Protein AF-A0AAD6IXG1-F1 (afdb_monomer)

Secondary structure (DSSP, 8-state):
-PPPS--GGG---------SS--GGG----SPPEEEE-TTTHHHHT-SS---HHHHHHHHHHHHHTT-SEEEEE-TTT-HHHHHHHHHHHHSTTSS-TTPEEEEEEES-HHHHHHHHHHHTT-SEEEEEEEEE-SHHHHHHTSTT--HHHHHHHHHHHHHHHHHHTTT---HHHHTSEEEEEEEEETGGGS-HHHHHHHHHHHHHHH---SSSPEEEE---SS--S-HHHHHHHHHHHHHHSTTGGGEEEETTTEEEEBGGG-SSTT---BHHHHHHHHHHTT---SS--TTHHHHHHHHHHHH-PPPPTT-TTTSTTTTEE-SHHHHHHHHHHHHHHHH-TT--S---TT-SS-GGGGT---EE-----TTSTTTHHHHHHHHHH--PPPHHHHHHHHHHHHHHHHHHTSPPPHHHHHHHHHHHTTTT--SHHHHHHHHHHHHHHHHHHHHH---HHHHHHHHH-TTTHHHHHHHHHHHHHHHHHHHHHHHHHHHHHHHHHH-GGGGGPPP-S-GGGSS-HHHHHHHHHHHHHHHHHHTS-GGG-HHHHHHHHHHHHHHHHHHHHHHHHHHSS-GGGTSPPS--HHHHHHHHHHHHHHHHHHHHHHHHHTHHHHTTSS-GGGGGGHHHHHHHHHHHHHHHHHHHHHHHHHHHSS---SHHHHHHTS-SSHHHHHHHHHHHHHHHHHHHHHIIIIIIIHHHHHHHHH-TTT--HHHHHHHHHHIIIIIT-THHHHTSHHHHHHHHHHTHHHHHHHHHHHHIIIIIISTT--BTGGGG-TTSGGGTBTTB-HHHHHHHHHHHGGGHHHHHHHH-TTSS-GGGHHHHTTHHHHHHHHHHHHHHHHHHHS--TTT--SS-B-HHHHHHHHHHHTT-S---------------------------------S--TTS--S--------HHHHHHHHHHT--HHHHHHHHHHHHHTT------------------------------------------

Mean predicted aligned error: 20.12 Å

Radius of gyration: 45.48 Å; Cα contacts (8 Å, |Δi|>4): 1407; chains: 1; bounding box: 125×89×118 Å

Sequence (994 aa):
MPMLKDPSRKYKSFKPIPLRDREWPDKTITKVPRWLATDLRDGNQSLPSPLDGEQKLRYFQLLVELGYKEIEVSFPSASQIDYDFTRHLIETPGLVPEDVWLQVISPCREDFIKRTAQSVYGAKKAIFHLYLATSECFRRVVFSNMTEDETLELAVKSTKLARSLTKDSQDPNVRATQWQYEFTTETFSDTSLDYIIRLCNAVKDAWEPTAENPIIFNLPATVELSTPNIYADQIEYFCRNISERELAQMAGADRIEGCLFGNGERTGNVDLVTLALNLYTQGISPGLDFSNMSKVISTVEELTKISVHARAPYAGQFAFCAFSGSHQDAIKKGFQSREKHPENERWVMPYLPLDPQDVGRTYEAVIRVNSQSGKGGAAWVVLQRMQLDLPRGLQVAFSKVVQKYSESANRELQPTEIVKLFEDTYFLRSTNVFRLLFISVPMTLHGYIGAKLHIPFPVLARSSFGFYFSYFAVVSRVVLACFWFGIQTTTGGNCVREMIKAIWPSFASFPNHLPEDAGTTSQGLLCYFLYWLIQFPFVLVHPTKVKTLFILKSILTPICGISLMAWAFHKTGGGPIFSDAATLRGSAAAWQWLGGLNSVLGQWSTLAVNISDFTRYARSPREQYVQPFIIPIAFTFISFMGISVTSASKIIYGKYYWDPLELISLWGNSSGERAARFFCAFAFTLATLGTNIAANSISAGNDFNALLPRYLNIRRGSILCAFIGGWVLVPWHILASAPRFLSFAGGYTVFLAPIAGVMTADYFLVKKGKVSVPAMYRPRGIYRYRAGINWRSLAAMLVGCIPCFPGFLHNINPAIGSSATMYMFSISWIYGYFVTAGVYWLIATLAPDAASTLAAAELGDLITQTQDQESISIEGDGVGSDGSEAGKEKSVLTGAAVVTNAKGPEMEASTERRALRPSPVSFDVTAVIACTAAIARPTTTATMIAGACAHGGRTTLHQRHERNRAPAVPPPLQAAEDEREEEDESDQSAERDE

pLDDT: mean 77.92, std 21.86, range [21.84, 98.69]

Solvent-accessible surface area (backbone atoms only — not comparable to full-atom values): 54786 Å² total; per-residue (Å²): 133,84,82,66,96,68,62,65,85,80,61,77,84,71,82,79,75,92,72,84,80,71,58,71,89,81,54,78,88,86,70,70,57,48,55,33,40,29,41,56,31,52,27,27,68,50,34,99,61,61,68,52,67,68,52,44,50,54,50,52,52,49,43,51,69,30,47,53,41,28,36,29,60,21,42,34,53,82,33,67,69,30,23,52,44,45,38,50,51,54,73,40,87,84,70,59,59,95,77,41,31,45,27,40,43,28,56,71,42,76,71,34,41,54,44,33,45,64,38,53,59,57,28,66,33,35,31,49,31,38,37,47,73,62,14,66,65,44,25,50,72,72,51,81,53,50,52,74,64,60,50,36,52,44,46,28,54,39,34,40,50,52,38,53,65,32,84,69,29,86,50,68,52,40,60,63,28,46,74,45,44,32,44,32,39,32,37,38,67,69,33,61,63,73,56,51,42,54,39,52,48,49,36,45,72,41,58,64,54,39,75,92,54,35,34,34,43,34,64,40,60,75,55,83,76,67,60,69,71,53,53,49,51,52,52,51,54,46,68,73,64,44,77,68,55,71,33,44,42,35,41,82,73,53,24,39,71,22,9,72,84,18,39,26,59,98,85,30,37,56,32,47,54,48,55,36,50,54,34,42,65,72,75,38,74,54,76,56,64,51,53,50,39,60,60,52,50,54,51,49,28,67,62,54,70,50,77,79,49,52,74,37,70,90,71,13,80,49,53,49,47,37,61,48,71,68,55,44,52,44,34,52,52,27,54,59,45,44,75,74,38,74,85,58,83,68,92,70,47,57,98,46,86,62,66,44,60,69,32,51,46,67,77,40,81,48,78,65,51,50,100,78,42,71,61,52,24,63,38,46,47,35,27,75,76,58,47,40,84,58,60,72,69,53,22,55,54,49,36,55,52,55,48,55,50,27,63,76,66,74,45,78,62,52,70,68,53,52,46,48,50,50,30,63,76,69,46,68,79,56,60,60,47,60,67,34,44,79,47,24,46,52,27,28,54,38,22,26,49,7,24,69,67,57,40,38,42,65,47,56,39,14,65,44,26,5,49,57,48,21,50,56,64,33,51,61,45,33,57,52,20,18,49,53,30,10,42,36,42,46,54,22,4,52,19,44,41,45,31,47,33,36,77,39,61,72,58,71,74,51,75,68,84,53,58,89,84,67,47,53,45,42,57,51,52,50,21,26,52,54,35,49,62,67,46,52,67,60,52,66,52,59,81,88,73,48,56,64,59,35,53,54,34,50,53,46,39,57,50,46,49,51,50,50,28,51,51,28,34,74,76,54,82,44,42,55,74,85,71,61,74,78,81,58,59,37,69,62,33,54,51,49,52,34,33,48,49,28,39,56,47,19,73,45,39,63,47,32,55,44,37,10,64,57,26,32,63,41,80,46,40,71,55,31,72,50,40,55,58,48,46,21,53,54,52,42,52,50,38,49,39,32,43,48,33,24,23,15,27,34,73,78,66,75,43,74,45,43,46,70,69,63,49,51,66,72,52,59,87,49,74,67,42,20,50,51,32,25,54,47,21,48,33,46,31,45,36,32,50,48,25,34,43,54,73,12,28,51,47,21,2,50,30,39,20,67,75,38,61,93,78,21,49,46,57,55,15,17,52,51,29,54,47,44,9,59,53,73,61,53,35,46,63,41,66,69,37,69,66,57,40,46,42,57,37,32,50,53,15,36,56,43,19,16,54,44,13,34,50,50,23,37,42,59,69,67,41,61,67,22,48,53,52,65,39,48,74,38,79,85,32,50,36,15,63,64,95,19,32,26,63,50,41,51,55,15,42,50,67,21,28,56,72,24,45,54,11,44,46,23,59,75,40,70,91,37,69,56,80,76,35,36,60,45,36,20,35,17,40,64,49,3,21,53,51,7,18,51,46,24,40,49,45,44,67,77,60,60,58,76,71,62,55,54,98,58,55,42,56,71,72,58,55,67,64,48,57,74,55,69,73,76,75,88,84,86,89,83,89,88,85,90,86,86,85,90,86,85,85,86,86,84,85,90,89,88,89,80,89,90,86,87,82,82,89,87,81,98,84,70,94,84,80,82,81,88,69,81,75,94,82,78,48,48,61,72,45,55,51,31,51,59,60,29,57,54,52,77,63,53,26,27,48,59,28,44,54,61,54,59,68,75,70,83,81,91,77,82,91,75,85,88,80,91,86,84,89,88,84,89,89,86,92,80,89,79,90,86,88,88,79,90,89,86,83,88,86,85,90,80,90,80,92,134

InterPro domains:
  IPR000891 Pyruvate carboxyltransferase [PF00682] (34-300)
  IPR001248 Purine-cytosine permease [PF02133] (437-830)
  IPR002034 Alpha-isopropylmalate/homocitrate synthase, conserved site [PS00815] (40-56)
  IPR013785 Aldolase-type TIM barrel [G3DSA:3.20.20.70] (11-366)
  IPR054692 2-isopropylmalate synthase-like, post-catalytic domain [PF22615] (319-382)

Foldseek 3Di:
DDDDPDPCVVDDDDDFDPCVPDDVVVDDDDAFFQEEEACQEFLQVAFPDGFALVLLLLVVVVCVQQQHQEYANAQVLVDVRRLVSLQCCQVPPPSDDLRHEYEYEDELDLSSLVRRLVSNQQPQHYEYEYEDAAAPCCCVPVVVNDDLVNSLVSLLVSLLSNLCSACVDPPPSRVNHDYAYEYEHHCLVRHDLVSVLVSVLSSCVSNVADLVRAHEYERDCNDVNDDVVSVSVSVSVSCVRRPPSSSYDYDVPNYDYFHDLQRGHPRGGDHPVVVQVVCVLVVHHNSTQLLALVVVQVSCCVSRVDHRDLCRDLNHVCNQEDADPVLVVQQVVQVVVCVVCVVPPDRDGRPHSDANNSRPGHHHYDYFDDLPSPLPRLQVLCCVVAVENDDSVVSNVLRVQLNVVCVVVVHGDDSVRSNVSVCVVVVVPPDVLVLQLLQLVLLLLLLLVLLVQLDFLLLLLCLQWFFVSSLVVLVLLLVVLLQLLQQLLLLLLLLQLLLVCLVPVVLVPPDFPDDPVLLDGPSSVVSSVVLLVVLLVLLLDDPLPCLVLLVVLLPLLVVLLVVLLVVLCVLAVWFCLVVPDFPDGYPRVVLLVLLLSLLLSLLCLLSSSGSSLPSSQAPHSVLSVCRSVLRSVVLVVSQVSLQRSQRSCCVVPVHRDLQVSVVLSPFDNDNVSSVSSNSSSVSSSSLSSLLSSPRRLQSQLSSVCSVCVVPGHSSNSSVVSSPCSNPVVSNSVCVSDLLSVSLVSLLSLLQSLLSSLSSSLSCCPQQNNAAESVQSVPSPALSNPPNRGPVLSVVLSCQLRVLLVQLSVCSNPVVGHDPVSVSCSSNSNVSSNNSSNVSSNVCCVVPPRPSSHDPHHHRPVVVVVVVVVVVPPDDDDDDDDDDDDDDDDDDDDDDDDDDDDDDDDDDDDDDPPPPPDDDCSHDDSVNVSSSSSSNPRSCSSSSSSVSSSVSVDDDDPDDDDDDDDDDDDDDDDDDDDDDDDDDDDDDDDDDDDD

Structure (mmCIF, N/CA/C/O backbone):
data_AF-A0AAD6IXG1-F1
#
_entry.id   AF-A0AAD6IXG1-F1
#
loop_
_atom_site.group_PDB
_atom_site.id
_atom_site.type_symbol
_atom_site.label_atom_id
_atom_site.label_alt_id
_atom_site.label_comp_id
_atom_site.label_asym_id
_atom_site.label_entity_id
_atom_site.label_seq_id
_atom_site.pdbx_PDB_ins_code
_atom_site.Cartn_x
_atom_site.Cartn_y
_atom_site.Cartn_z
_atom_site.occupancy
_atom_site.B_iso_or_equiv
_atom_site.auth_seq_id
_atom_site.auth_comp_id
_atom_site.auth_asym_id
_atom_site.auth_atom_id
_atom_site.pdbx_PDB_model_num
ATOM 1 N N . MET A 1 1 ? 10.647 -21.523 43.158 1.00 53.97 1 MET A N 1
ATOM 2 C CA . MET A 1 1 ? 10.150 -22.875 43.514 1.00 53.97 1 MET A CA 1
ATOM 3 C C . MET A 1 1 ? 10.408 -23.810 42.338 1.00 53.97 1 MET A C 1
ATOM 5 O O . MET A 1 1 ? 10.352 -23.314 41.217 1.00 53.97 1 MET A O 1
ATOM 9 N N . PRO A 1 2 ? 10.685 -25.110 42.542 1.00 68.00 2 PRO A N 1
ATOM 10 C CA . PRO A 1 2 ? 10.675 -26.078 41.444 1.00 68.00 2 PRO A CA 1
ATOM 11 C C . PRO A 1 2 ? 9.256 -26.214 40.866 1.00 68.00 2 PRO A C 1
ATOM 13 O O . PRO A 1 2 ? 8.277 -26.127 41.610 1.00 68.00 2 PRO A O 1
ATOM 16 N N . MET A 1 3 ? 9.131 -26.438 39.554 1.00 72.62 3 MET A N 1
ATOM 17 C CA . MET A 1 3 ? 7.840 -26.810 38.964 1.00 72.62 3 MET A CA 1
ATOM 18 C C . MET A 1 3 ? 7.426 -28.209 39.432 1.00 72.62 3 MET A C 1
ATOM 20 O O . MET A 1 3 ? 8.256 -29.114 39.530 1.00 72.62 3 MET A O 1
ATOM 24 N N . LEU A 1 4 ? 6.129 -28.400 39.689 1.00 83.56 4 LEU A N 1
ATOM 25 C CA . LEU A 1 4 ? 5.578 -29.734 39.912 1.00 83.56 4 LEU A CA 1
ATOM 26 C C . LEU A 1 4 ? 5.624 -30.522 38.599 1.00 83.56 4 LEU A C 1
ATOM 28 O O . LEU A 1 4 ? 5.134 -30.043 37.580 1.00 83.56 4 LEU A O 1
ATOM 32 N N . LYS A 1 5 ? 6.146 -31.754 38.645 1.00 85.75 5 LYS A N 1
ATOM 33 C CA . LYS A 1 5 ? 6.113 -32.696 37.510 1.00 85.75 5 LYS A CA 1
ATOM 34 C C . LYS A 1 5 ? 4.679 -33.066 37.097 1.00 85.75 5 LYS A C 1
ATOM 36 O O . LYS A 1 5 ? 4.439 -33.422 35.951 1.00 85.75 5 LYS A O 1
ATOM 41 N N . ASP A 1 6 ? 3.750 -32.970 38.043 1.00 89.94 6 ASP A N 1
ATOM 42 C CA . ASP A 1 6 ? 2.313 -33.143 37.866 1.00 89.94 6 ASP A CA 1
ATOM 43 C C . ASP A 1 6 ? 1.596 -31.991 38.600 1.00 89.94 6 ASP A C 1
ATOM 45 O O . ASP A 1 6 ? 1.434 -32.048 39.824 1.00 89.94 6 ASP A O 1
ATOM 49 N N . PRO A 1 7 ? 1.223 -30.906 37.896 1.00 88.12 7 PRO A N 1
ATOM 50 C CA . PRO A 1 7 ? 0.488 -29.794 38.488 1.00 88.12 7 PRO A CA 1
ATOM 51 C C . PRO A 1 7 ? -1.020 -30.063 38.608 1.00 88.12 7 PRO A C 1
ATOM 53 O O . PRO A 1 7 ? -1.695 -29.288 39.284 1.00 88.12 7 PRO A O 1
ATOM 56 N N . SER A 1 8 ? -1.558 -31.133 37.998 1.00 88.19 8 SER A N 1
ATOM 57 C CA . SER A 1 8 ? -3.009 -31.392 37.933 1.00 88.19 8 SER A CA 1
ATOM 58 C C . SER A 1 8 ? -3.646 -31.495 39.323 1.00 88.19 8 SER A C 1
ATOM 60 O O . SER A 1 8 ? -4.736 -30.981 39.547 1.00 88.19 8 SER A O 1
ATOM 62 N N . ARG A 1 9 ? -2.893 -32.029 40.294 1.00 90.56 9 ARG A N 1
ATOM 63 C CA . ARG A 1 9 ? -3.264 -32.195 41.713 1.00 90.56 9 ARG A CA 1
ATOM 64 C C . ARG A 1 9 ? -3.644 -30.905 42.448 1.00 90.56 9 ARG A C 1
ATOM 66 O O . ARG A 1 9 ? -4.158 -30.984 43.560 1.00 90.56 9 ARG A O 1
ATOM 73 N N . LYS A 1 10 ? -3.356 -29.729 41.879 1.00 88.38 10 LYS A N 1
ATOM 74 C CA . LYS A 1 10 ? -3.796 -28.431 42.418 1.00 88.38 10 LYS A CA 1
ATOM 75 C C . LYS A 1 10 ? -5.259 -28.113 42.101 1.00 88.38 10 LYS A C 1
ATOM 77 O O . LYS A 1 10 ? -5.853 -27.294 42.794 1.00 88.38 10 LYS A O 1
ATOM 82 N N . TYR A 1 11 ? -5.809 -28.717 41.053 1.00 91.69 11 TYR A N 1
ATOM 83 C CA . TYR A 1 11 ? -7.098 -28.362 40.472 1.00 91.69 11 TYR A CA 1
ATOM 84 C C . TYR A 1 11 ? -8.135 -29.443 40.789 1.00 91.69 11 TYR A C 1
ATOM 86 O O . TYR A 1 11 ? -7.813 -30.626 40.905 1.00 91.69 11 TYR A O 1
ATOM 94 N N . LYS A 1 12 ? -9.395 -29.036 40.938 1.00 87.50 12 LYS A N 1
ATOM 95 C CA . LYS A 1 12 ? -10.540 -29.939 41.099 1.00 87.50 12 LYS A CA 1
ATOM 96 C C . LYS A 1 12 ? -11.390 -29.876 39.835 1.00 87.50 12 LYS A C 1
ATOM 98 O O . LYS A 1 12 ? -11.454 -28.832 39.194 1.00 87.50 12 LYS A O 1
ATOM 103 N N . SER A 1 13 ? -12.059 -30.976 39.498 1.00 86.56 13 SER A N 1
ATOM 104 C CA . SER A 1 13 ? -13.124 -30.934 38.493 1.00 86.56 13 SER A CA 1
ATOM 105 C C . SER A 1 13 ? -14.278 -30.072 39.012 1.00 86.56 13 SER A C 1
ATOM 107 O O . SER A 1 13 ? -14.632 -30.163 40.192 1.00 86.56 13 SER A O 1
ATOM 109 N N . PHE A 1 14 ? -14.850 -29.245 38.136 1.00 88.00 14 PHE A N 1
ATOM 110 C CA . PHE A 1 14 ? -16.100 -28.546 38.410 1.00 88.00 14 PHE A CA 1
ATOM 111 C C . PHE A 1 14 ? -17.236 -29.562 38.628 1.00 88.00 14 PHE A C 1
ATOM 113 O O . PHE A 1 14 ? -17.203 -30.660 38.072 1.00 88.00 14 PHE A O 1
ATOM 120 N N . LYS A 1 15 ? -18.242 -29.221 39.439 1.00 83.88 15 LYS A N 1
ATOM 121 C CA . LYS A 1 15 ? -19.394 -30.099 39.707 1.00 83.88 15 LYS A CA 1
ATOM 122 C C . LYS A 1 15 ? -20.564 -29.731 38.783 1.00 83.88 15 LYS A C 1
ATOM 124 O O . LYS A 1 15 ? -21.092 -28.633 38.937 1.00 83.88 15 LYS A O 1
ATOM 129 N N . PRO A 1 16 ? -21.007 -30.611 37.865 1.00 81.75 16 PRO A N 1
ATOM 130 C CA . PRO A 1 16 ? -22.211 -30.365 37.077 1.00 81.75 16 PRO A CA 1
ATOM 131 C C . PRO A 1 16 ? -23.469 -30.329 37.953 1.00 81.75 16 PRO A C 1
ATOM 133 O O . PRO A 1 16 ? -23.545 -31.008 38.981 1.00 81.75 16 PRO A O 1
ATOM 136 N N . ILE A 1 17 ? -24.476 -29.583 37.506 1.00 83.31 17 ILE A N 1
ATOM 137 C CA . ILE A 1 17 ? -25.794 -29.511 38.147 1.00 83.31 17 ILE A CA 1
ATOM 138 C C . ILE A 1 17 ? -26.625 -30.725 37.711 1.00 83.31 17 ILE A C 1
ATOM 140 O O . ILE A 1 17 ? -26.580 -31.103 36.539 1.00 83.31 17 ILE A O 1
ATOM 144 N N . PRO A 1 18 ? -27.421 -31.343 38.601 1.00 81.00 18 PRO A N 1
ATOM 145 C CA . PRO A 1 18 ? -28.276 -32.478 38.258 1.00 81.00 18 PRO A CA 1
ATOM 146 C C . PRO A 1 18 ? -29.556 -32.078 37.489 1.00 81.00 18 PRO A C 1
ATOM 148 O O . PRO A 1 18 ? -30.600 -32.697 37.689 1.00 81.00 18 PRO A O 1
ATOM 151 N N . LEU A 1 19 ? -29.492 -31.077 36.601 1.00 87.62 19 LEU A N 1
ATOM 152 C CA . LEU A 1 19 ? -30.599 -30.663 35.733 1.00 87.62 19 LEU A CA 1
ATOM 153 C C . LEU A 1 19 ? -30.779 -31.720 34.627 1.00 87.62 19 LEU A C 1
ATOM 155 O O . LEU A 1 19 ? -30.058 -31.742 33.627 1.00 87.62 19 LEU A O 1
ATOM 159 N N . ARG A 1 20 ? -31.682 -32.678 34.864 1.00 86.50 20 ARG A N 1
ATOM 160 C CA . ARG A 1 20 ? -31.912 -33.838 33.977 1.00 86.50 20 ARG A CA 1
ATOM 161 C C . ARG A 1 20 ? -32.819 -33.510 32.796 1.00 86.50 20 ARG A C 1
ATOM 163 O O . ARG A 1 20 ? -32.724 -34.155 31.761 1.00 86.50 20 ARG A O 1
ATOM 170 N N . ASP A 1 21 ? -33.670 -32.520 32.991 1.00 90.75 21 ASP A N 1
ATOM 171 C CA . ASP A 1 21 ? -34.790 -32.086 32.165 1.00 90.75 21 ASP A CA 1
ATOM 172 C C . ASP A 1 21 ? -34.554 -30.672 31.604 1.00 90.75 21 ASP A C 1
ATOM 174 O O . ASP A 1 21 ? -35.496 -29.897 31.460 1.00 90.75 21 ASP A O 1
ATOM 178 N N . ARG A 1 22 ? -33.286 -30.323 31.330 1.00 90.44 22 ARG A N 1
ATOM 179 C CA . ARG A 1 22 ? -32.891 -29.059 30.682 1.00 90.44 22 ARG A CA 1
ATOM 180 C C . ARG A 1 22 ? -33.646 -28.867 29.363 1.00 90.44 22 ARG A C 1
ATOM 182 O O . ARG A 1 22 ? -33.761 -29.810 28.586 1.00 90.44 22 ARG A O 1
ATOM 189 N N . GLU A 1 23 ? -34.097 -27.648 29.093 1.00 89.50 23 GLU A N 1
ATOM 190 C CA . GLU A 1 23 ? -34.792 -27.296 27.848 1.00 89.50 23 GLU A CA 1
ATOM 191 C C . GLU A 1 23 ? -33.938 -26.411 26.929 1.00 89.50 23 GLU A C 1
ATOM 193 O O . GLU A 1 23 ? -34.274 -26.244 25.758 1.00 89.50 23 GLU A O 1
ATOM 198 N N . TRP A 1 24 ? -32.842 -25.817 27.423 1.00 88.00 24 TRP A N 1
ATOM 199 C CA . TRP A 1 24 ? -31.986 -24.957 26.595 1.00 88.00 24 TRP A CA 1
ATOM 200 C C . TRP A 1 24 ? -31.398 -25.620 25.327 1.00 88.00 24 TRP A C 1
ATOM 202 O O . TRP A 1 24 ? -31.254 -24.891 24.346 1.00 88.00 24 TRP A O 1
ATOM 212 N N . PRO A 1 25 ? -31.093 -26.940 25.253 1.00 89.56 25 PRO A N 1
ATOM 213 C CA . PRO A 1 25 ? -30.552 -27.540 24.025 1.00 89.56 25 PRO A CA 1
ATOM 214 C C . PRO A 1 25 ? -31.552 -27.586 22.863 1.00 89.56 25 PRO A C 1
ATOM 216 O O . PRO A 1 25 ? -31.142 -27.518 21.706 1.00 89.56 25 PRO A O 1
ATOM 219 N N . ASP A 1 26 ? -32.849 -27.683 23.168 1.00 89.25 26 ASP A N 1
ATOM 220 C CA . ASP A 1 26 ? -33.930 -27.810 22.183 1.00 89.25 26 ASP A CA 1
ATOM 221 C C . ASP A 1 26 ? -34.531 -26.445 21.782 1.00 89.25 26 ASP A C 1
ATOM 223 O O . ASP A 1 26 ? -35.409 -26.360 20.921 1.00 89.25 26 ASP A O 1
ATOM 227 N N . LYS A 1 27 ? -34.059 -25.348 22.393 1.00 86.38 27 LYS A N 1
ATOM 228 C CA . LYS A 1 27 ? -34.540 -23.979 22.157 1.00 86.38 27 LYS A CA 1
ATOM 229 C C . LYS A 1 27 ? -33.619 -23.209 21.213 1.00 86.38 27 LYS A C 1
ATOM 231 O O . LYS A 1 27 ? -32.530 -22.781 21.583 1.00 86.38 27 LYS A O 1
ATOM 236 N N . THR A 1 28 ? -34.098 -22.936 20.002 1.00 85.06 28 THR A N 1
ATOM 237 C CA . THR A 1 28 ? -33.458 -21.974 19.091 1.00 85.06 28 THR A CA 1
ATOM 238 C C . THR A 1 28 ? -33.762 -20.532 19.515 1.00 85.06 28 THR A C 1
ATOM 240 O O . THR A 1 28 ? -34.894 -20.204 19.876 1.00 85.06 28 THR A O 1
ATOM 243 N N . ILE A 1 29 ? -32.765 -19.645 19.438 1.00 86.62 29 ILE A N 1
ATOM 244 C CA . ILE A 1 29 ? -32.949 -18.204 19.664 1.00 86.62 29 ILE A CA 1
ATOM 245 C C . ILE A 1 29 ? -33.800 -17.629 18.522 1.00 86.62 29 ILE A C 1
ATOM 247 O O . ILE A 1 29 ? -33.465 -17.807 17.357 1.00 86.62 29 ILE A O 1
ATOM 251 N N . THR A 1 30 ? -34.892 -16.932 18.852 1.00 85.38 30 THR A N 1
ATOM 252 C CA . THR A 1 30 ? -35.817 -16.303 17.875 1.00 85.38 30 THR A CA 1
ATOM 253 C C . THR A 1 30 ? -36.089 -14.821 18.154 1.00 85.38 30 THR A C 1
ATOM 255 O O . THR A 1 30 ? -36.892 -14.190 17.469 1.00 85.38 30 THR A O 1
ATOM 258 N N . LYS A 1 31 ? -35.433 -14.251 19.170 1.00 86.25 31 LYS A N 1
ATOM 259 C CA . LYS A 1 31 ? -35.557 -12.851 19.590 1.00 86.25 31 LYS A CA 1
ATOM 260 C C . LYS A 1 31 ? -34.170 -12.282 19.867 1.00 86.25 31 LYS A C 1
ATOM 262 O O . LYS A 1 31 ? -33.294 -13.003 20.336 1.00 86.25 31 LYS A O 1
ATOM 267 N N . VAL A 1 32 ? -33.997 -10.993 19.602 1.00 91.00 32 VAL A N 1
ATOM 268 C CA . VAL A 1 32 ? -32.804 -10.247 20.012 1.00 91.00 32 VAL A CA 1
ATOM 269 C C . VAL A 1 32 ? -32.835 -10.017 21.536 1.00 91.00 32 VAL A C 1
ATOM 271 O O . VAL A 1 32 ? -33.907 -9.697 22.062 1.00 91.00 32 VAL A O 1
ATOM 274 N N . PRO A 1 33 ? -31.718 -10.198 22.266 1.00 91.75 33 PRO A N 1
ATOM 275 C CA . PRO A 1 33 ? -31.626 -9.815 23.672 1.00 91.75 33 PRO A CA 1
ATOM 276 C C . PRO A 1 33 ? -31.533 -8.290 23.813 1.00 91.75 33 PRO A C 1
ATOM 278 O O . PRO A 1 33 ? -31.220 -7.576 22.859 1.00 91.75 33 PRO A O 1
ATOM 281 N N . ARG A 1 34 ? -31.725 -7.770 25.027 1.00 94.00 34 ARG A N 1
ATOM 282 C CA . ARG A 1 34 ? -31.267 -6.409 25.349 1.00 94.00 34 ARG A CA 1
ATOM 283 C C . ARG A 1 34 ? -29.739 -6.375 25.383 1.00 94.00 34 ARG A C 1
ATOM 285 O O . ARG A 1 34 ? -29.127 -7.215 26.037 1.00 94.00 34 ARG A O 1
ATOM 292 N N . TRP A 1 35 ? -29.124 -5.408 24.711 1.00 96.56 35 TRP A N 1
ATOM 293 C CA . TRP A 1 35 ? -27.670 -5.241 24.708 1.00 96.56 35 TRP A CA 1
ATOM 294 C C . TRP A 1 35 ? -27.243 -4.133 25.667 1.00 96.56 35 TRP A C 1
ATOM 296 O O . TRP A 1 35 ? -27.680 -2.992 25.496 1.00 96.56 35 TRP A O 1
ATOM 306 N N . LEU A 1 36 ? -26.328 -4.444 26.588 1.00 97.62 36 LEU A N 1
ATOM 307 C CA . LEU A 1 36 ? -25.508 -3.440 27.262 1.00 97.62 36 LEU A CA 1
ATOM 308 C C . LEU A 1 36 ? -24.045 -3.547 26.817 1.00 97.62 36 LEU A C 1
ATOM 310 O O . LEU A 1 36 ? -23.478 -4.638 26.757 1.00 97.62 36 LEU A O 1
ATOM 314 N N . ALA A 1 37 ? -23.429 -2.393 26.568 1.00 98.31 37 ALA A N 1
ATOM 315 C CA . ALA A 1 37 ? -21.994 -2.254 26.336 1.00 98.31 37 ALA A CA 1
ATOM 316 C C . ALA A 1 37 ? -21.259 -1.803 27.616 1.00 98.31 37 ALA A C 1
ATOM 318 O O . ALA A 1 37 ? -21.537 -0.724 28.146 1.00 98.31 37 ALA A O 1
ATOM 319 N N . THR A 1 38 ? -20.311 -2.611 28.108 1.00 97.75 38 THR A N 1
ATOM 320 C CA . THR A 1 38 ? -19.468 -2.321 29.290 1.00 97.75 38 THR A CA 1
ATOM 321 C C . THR A 1 38 ? -18.132 -1.653 28.948 1.00 97.75 38 THR A C 1
ATOM 323 O O . THR A 1 38 ? -17.313 -1.418 29.840 1.00 97.75 38 THR A O 1
ATOM 326 N N . ASP A 1 39 ? -17.871 -1.341 27.673 1.00 98.19 39 ASP A N 1
ATOM 327 C CA . ASP A 1 39 ? -16.569 -0.876 27.170 1.00 98.19 39 ASP A CA 1
ATOM 328 C C . ASP A 1 39 ? -15.989 0.324 27.935 1.00 98.19 39 ASP A C 1
ATOM 330 O O . ASP A 1 39 ? -14.780 0.404 28.142 1.00 98.19 39 ASP A O 1
ATOM 334 N N . LEU A 1 40 ? -16.840 1.249 28.386 1.00 98.00 40 LEU A N 1
ATOM 335 C CA . LEU A 1 40 ? -16.441 2.482 29.074 1.00 98.00 40 LEU A CA 1
ATOM 336 C C . LEU A 1 40 ? -16.083 2.292 30.556 1.00 98.00 40 LEU A C 1
ATOM 338 O O . LEU A 1 40 ? -15.453 3.180 31.149 1.00 98.00 40 LEU A O 1
ATOM 342 N N . ARG A 1 41 ? -16.439 1.143 31.144 1.00 96.00 41 ARG A N 1
ATOM 343 C CA . ARG A 1 41 ? -16.135 0.778 32.532 1.00 96.00 41 ARG A CA 1
ATOM 344 C C . ARG A 1 41 ? -15.242 -0.454 32.596 1.00 96.00 41 ARG A C 1
ATOM 346 O O . ARG A 1 41 ? -14.077 -0.307 32.951 1.00 96.00 41 ARG A O 1
ATOM 353 N N . ASP A 1 42 ? -15.747 -1.638 32.252 1.00 94.81 42 ASP A N 1
ATOM 354 C CA . ASP A 1 42 ? -14.989 -2.895 32.361 1.00 94.81 42 ASP A CA 1
ATOM 355 C C . ASP A 1 42 ? -13.885 -2.982 31.300 1.00 94.81 42 ASP A C 1
ATOM 357 O O . ASP A 1 42 ? -12.714 -3.166 31.631 1.00 94.81 42 ASP A O 1
ATOM 361 N N . GLY A 1 43 ? -14.237 -2.710 30.037 1.00 95.56 43 GLY A N 1
ATOM 362 C CA . GLY A 1 43 ? -13.270 -2.641 28.937 1.00 95.56 43 GLY A CA 1
ATOM 363 C C . GLY A 1 43 ? -12.215 -1.545 29.126 1.00 95.56 43 GLY A C 1
ATOM 364 O O . GLY A 1 43 ? -11.068 -1.718 28.724 1.00 95.56 43 GLY A O 1
ATOM 365 N N . ASN A 1 44 ? -12.580 -0.429 29.759 1.00 96.50 44 ASN A N 1
ATOM 366 C CA . ASN A 1 44 ? -11.676 0.674 30.080 1.00 96.50 44 ASN A CA 1
ATOM 367 C C . ASN A 1 44 ? -10.728 0.336 31.243 1.00 96.50 44 ASN A C 1
ATOM 369 O O . ASN A 1 44 ? -9.559 0.717 31.216 1.00 96.50 44 ASN A O 1
ATOM 373 N N . GLN A 1 45 ? -11.220 -0.373 32.264 1.00 91.50 45 GLN A N 1
ATOM 374 C CA . GLN A 1 45 ? -10.428 -0.765 33.431 1.00 91.50 45 GLN A CA 1
ATOM 375 C C . GLN A 1 45 ? -9.298 -1.739 33.060 1.00 91.50 45 GLN A C 1
ATOM 377 O O . GLN A 1 45 ? -8.226 -1.676 33.658 1.00 91.50 45 GLN A O 1
ATOM 382 N N . SER A 1 46 ? -9.508 -2.593 32.054 1.00 93.25 46 SER A N 1
ATOM 383 C CA . SER A 1 46 ? -8.509 -3.560 31.584 1.00 93.25 46 SER A CA 1
ATOM 384 C C . SER A 1 46 ? -7.410 -2.973 30.687 1.00 93.25 46 SER A C 1
ATOM 386 O O . SER A 1 46 ? -6.499 -3.701 30.286 1.00 93.25 46 SER A O 1
ATOM 388 N N . LEU A 1 47 ? -7.477 -1.685 30.326 1.00 93.06 47 LEU A N 1
ATOM 389 C CA . LEU A 1 47 ? -6.506 -1.073 29.417 1.00 93.06 47 LEU A CA 1
ATOM 390 C C . LEU A 1 47 ? -5.167 -0.775 30.119 1.00 93.06 47 LEU A C 1
ATOM 392 O O . LEU A 1 47 ? -5.159 -0.160 31.186 1.00 93.06 47 LEU A O 1
ATOM 396 N N . PRO A 1 48 ? -4.009 -1.056 29.481 1.00 83.56 48 PRO A N 1
ATOM 397 C CA . PRO A 1 48 ? -2.700 -0.599 29.967 1.00 83.56 48 PRO A CA 1
ATOM 398 C C . PRO A 1 48 ? -2.570 0.932 30.064 1.00 83.56 48 PRO A C 1
ATOM 400 O O . PRO A 1 48 ? -1.700 1.439 30.768 1.00 83.56 48 PRO A O 1
ATOM 403 N N . SER A 1 49 ? -3.421 1.659 29.337 1.00 88.12 49 SER A N 1
ATOM 404 C CA . SER A 1 49 ? -3.622 3.103 29.431 1.00 88.12 49 SER A CA 1
ATOM 405 C C . SER A 1 49 ? -5.129 3.367 29.360 1.00 88.12 49 SER A C 1
ATOM 407 O O . SER A 1 49 ? -5.678 3.302 28.260 1.00 88.12 49 SER A O 1
ATOM 409 N N . PRO A 1 50 ? -5.807 3.636 30.491 1.00 92.25 50 PRO A N 1
ATOM 410 C CA . PRO A 1 50 ? -7.227 3.983 30.504 1.00 92.25 50 PRO A CA 1
ATOM 411 C C . PRO A 1 50 ? -7.551 5.208 29.640 1.00 92.25 50 PRO A C 1
ATOM 413 O O . PRO A 1 50 ? -6.702 6.081 29.434 1.00 92.25 50 PRO A O 1
ATOM 416 N N . LEU A 1 51 ? -8.792 5.272 29.159 1.00 95.06 51 LEU A N 1
ATOM 417 C CA . LEU A 1 51 ? -9.311 6.360 28.334 1.00 95.06 51 LEU A CA 1
ATOM 418 C C . LEU A 1 51 ? -9.435 7.659 29.150 1.00 95.06 51 LEU A C 1
ATOM 420 O O . LEU A 1 51 ? -9.955 7.656 30.270 1.00 95.06 51 LEU A O 1
ATOM 424 N N . ASP A 1 52 ? -9.015 8.780 28.562 1.00 93.06 52 ASP A N 1
ATOM 425 C CA . ASP A 1 52 ? -9.327 10.119 29.078 1.00 93.06 52 ASP A CA 1
ATOM 426 C C . ASP A 1 52 ? -10.788 10.532 28.783 1.00 93.06 52 ASP A C 1
ATOM 428 O O . ASP A 1 52 ? -11.555 9.787 28.170 1.00 93.06 52 ASP A O 1
ATOM 432 N N . GLY A 1 53 ? -11.197 11.722 29.234 1.00 91.06 53 GLY A N 1
ATOM 433 C CA . GLY A 1 53 ? -12.571 12.210 29.075 1.00 91.06 53 GLY A CA 1
ATOM 434 C C . GLY A 1 53 ? -13.025 12.402 27.620 1.00 91.06 53 GLY A C 1
ATOM 435 O O . GLY A 1 53 ? -14.176 12.100 27.309 1.00 91.06 53 GLY A O 1
ATOM 436 N N . GLU A 1 54 ? -12.143 12.841 26.715 1.00 94.06 54 GLU A N 1
ATOM 437 C CA . GLU A 1 54 ? -12.470 12.995 25.287 1.00 94.06 54 GLU A CA 1
ATOM 438 C C . GLU A 1 54 ? -12.502 11.631 24.584 1.00 94.06 54 GLU A C 1
ATOM 440 O O . GLU A 1 54 ? -13.375 11.361 23.757 1.00 94.06 54 GLU A O 1
ATOM 445 N N . GLN A 1 55 ? -11.593 10.730 24.961 1.00 96.62 55 GLN A N 1
ATOM 446 C CA . GLN A 1 55 ? -11.558 9.353 24.473 1.00 96.62 55 GLN A CA 1
ATOM 447 C C . GLN A 1 55 ? -12.800 8.560 24.909 1.00 96.62 55 GLN A C 1
ATOM 449 O O . GLN A 1 55 ? -13.421 7.896 24.074 1.00 96.62 55 GLN A O 1
ATOM 454 N N . LYS A 1 56 ? -13.218 8.675 26.180 1.00 97.25 56 LYS A N 1
ATOM 455 C CA . LYS A 1 56 ? -14.490 8.117 26.670 1.00 97.25 56 LYS A CA 1
ATOM 456 C C . LYS A 1 56 ? -15.685 8.725 25.932 1.00 97.25 56 LYS A C 1
ATOM 458 O O . LYS A 1 56 ? -16.571 7.988 25.507 1.00 97.25 56 LYS A O 1
ATOM 463 N N . LEU A 1 57 ? -15.700 10.040 25.707 1.00 97.31 57 LEU A N 1
ATOM 464 C CA . LEU A 1 57 ? -16.773 10.703 24.962 1.00 97.31 57 LEU A CA 1
ATOM 465 C C . LEU A 1 57 ? -16.901 10.175 23.524 1.00 97.31 57 LEU A C 1
ATOM 467 O O . LEU A 1 57 ? -18.006 9.871 23.073 1.00 97.31 57 LEU A O 1
ATOM 471 N N . ARG A 1 58 ? -15.777 9.990 22.825 1.00 97.81 58 ARG A N 1
ATOM 472 C CA . ARG A 1 58 ? -15.752 9.429 21.467 1.00 97.81 58 ARG A CA 1
ATOM 473 C C . ARG A 1 58 ? -16.181 7.956 21.427 1.00 97.81 58 ARG A C 1
ATOM 475 O O . ARG A 1 58 ? -16.859 7.559 20.482 1.00 97.81 58 ARG A O 1
ATOM 482 N N . TYR A 1 59 ? -15.842 7.156 22.441 1.00 98.19 59 TYR A N 1
ATOM 483 C CA . TYR A 1 59 ? -16.317 5.768 22.549 1.00 98.19 59 TYR A CA 1
ATOM 484 C C . TYR A 1 59 ? -17.826 5.712 22.853 1.00 98.19 59 TYR A C 1
ATOM 486 O O . TYR A 1 59 ? -18.546 4.925 22.246 1.00 98.19 59 TYR A O 1
ATOM 494 N N . PHE A 1 60 ? -18.338 6.588 23.727 1.00 98.50 60 PHE A N 1
ATOM 495 C CA . PHE A 1 60 ? -19.776 6.713 23.992 1.00 98.50 60 PHE A CA 1
ATOM 496 C C . PHE A 1 60 ? -20.560 7.062 22.721 1.00 98.50 60 PHE A C 1
ATOM 498 O O . PHE A 1 60 ? -21.556 6.415 22.411 1.00 98.50 60 PHE A O 1
ATOM 505 N N . GLN A 1 61 ? -20.068 8.030 21.941 1.00 97.88 61 GLN A N 1
ATOM 506 C CA . GLN A 1 61 ? -20.662 8.400 20.653 1.00 97.88 61 GLN A CA 1
ATOM 507 C C . GLN A 1 61 ? -20.656 7.239 19.648 1.00 97.88 61 GLN A C 1
ATOM 509 O O . GLN A 1 61 ? -21.658 7.047 18.965 1.00 97.88 61 GLN A O 1
ATOM 514 N N . LEU A 1 62 ? -19.591 6.425 19.600 1.00 98.31 62 LEU A N 1
ATOM 515 C CA . LEU A 1 62 ? -19.566 5.199 18.793 1.00 98.31 62 LEU A CA 1
ATOM 516 C C . LEU A 1 62 ? -20.655 4.211 19.239 1.00 98.31 62 LEU A C 1
ATOM 518 O O . LEU A 1 62 ? -21.393 3.714 18.399 1.00 98.31 62 LEU A O 1
ATOM 522 N N . LEU A 1 63 ? -20.796 3.937 20.538 1.00 98.50 63 LEU A N 1
ATOM 523 C CA . LEU A 1 63 ? -21.813 3.001 21.040 1.00 98.50 63 LEU A CA 1
ATOM 524 C C . LEU A 1 63 ? -23.245 3.486 20.748 1.00 98.50 63 LEU A C 1
ATOM 526 O O . LEU A 1 63 ? -24.101 2.690 20.364 1.00 98.50 63 LEU A O 1
ATOM 530 N N . VAL A 1 64 ? -23.494 4.793 20.856 1.00 98.12 64 VAL A N 1
ATOM 531 C CA . VAL A 1 64 ? -24.774 5.404 20.466 1.00 98.12 64 VAL A CA 1
ATOM 532 C C . VAL A 1 64 ? -25.017 5.299 18.953 1.00 98.12 64 VAL A C 1
ATOM 534 O O . VAL A 1 64 ? -26.131 4.970 18.549 1.00 98.12 64 VAL A O 1
ATOM 537 N N . GLU A 1 65 ? -23.995 5.522 18.118 1.00 97.50 65 GLU A N 1
ATOM 538 C CA . GLU A 1 65 ? -24.072 5.378 16.653 1.00 97.50 65 GLU A CA 1
ATOM 539 C C . GLU A 1 65 ? -24.357 3.929 16.226 1.00 97.50 65 GLU A C 1
ATOM 541 O O . GLU A 1 65 ? -25.194 3.703 15.358 1.00 97.50 65 GLU A O 1
ATOM 546 N N . LEU A 1 66 ? -23.727 2.947 16.884 1.00 98.06 66 LEU A N 1
ATOM 547 C CA . LEU A 1 66 ? -23.972 1.513 16.672 1.00 98.06 66 LEU A CA 1
ATOM 548 C C . LEU A 1 66 ? -25.379 1.066 17.110 1.00 98.06 66 LEU A C 1
ATOM 550 O O . LEU A 1 66 ? -25.803 -0.027 16.744 1.00 98.06 66 LEU A O 1
ATOM 554 N N . GLY A 1 67 ? -26.100 1.886 17.883 1.00 97.62 67 GLY A N 1
ATOM 555 C CA . GLY A 1 67 ? -27.482 1.639 18.298 1.00 97.62 67 GLY A CA 1
ATOM 556 C C . GLY A 1 67 ? -27.669 1.094 19.719 1.00 97.62 67 GLY A C 1
ATOM 557 O O . GLY A 1 67 ? -28.807 0.795 20.086 1.00 97.62 67 GLY A O 1
ATOM 558 N N . TYR A 1 68 ? -26.617 0.989 20.542 1.00 98.19 68 TYR A N 1
ATOM 559 C CA . TYR A 1 68 ? -26.749 0.510 21.926 1.00 98.19 68 TYR A CA 1
ATOM 560 C C . TYR A 1 68 ? -27.658 1.427 22.756 1.00 98.19 68 TYR A C 1
ATOM 562 O O . TYR A 1 68 ? -27.539 2.653 22.719 1.00 98.19 68 TYR A O 1
ATOM 570 N N . LYS A 1 69 ? -28.577 0.820 23.520 1.00 97.69 69 LYS A N 1
ATOM 571 C CA . LYS A 1 69 ? -29.569 1.528 24.355 1.00 97.69 69 LYS A CA 1
ATOM 572 C C . LYS A 1 69 ? -29.267 1.472 25.847 1.00 97.69 69 LYS A C 1
ATOM 574 O O . LYS A 1 69 ? -29.909 2.171 26.623 1.00 97.69 69 LYS A O 1
ATOM 579 N N . GLU A 1 70 ? -28.274 0.689 26.243 1.00 98.19 70 GLU A N 1
ATOM 580 C CA . GLU A 1 70 ? -27.786 0.585 27.613 1.00 98.19 70 GLU A CA 1
ATOM 581 C C . GLU A 1 70 ? -26.259 0.592 27.557 1.00 98.19 70 GLU A C 1
ATOM 583 O O . GLU A 1 70 ? -25.654 -0.152 26.781 1.00 98.19 70 GLU A O 1
ATOM 588 N N . ILE A 1 71 ? -25.627 1.488 28.312 1.00 98.69 71 ILE A N 1
ATOM 589 C CA . ILE A 1 71 ? -24.175 1.688 28.263 1.00 98.69 71 ILE A CA 1
ATOM 590 C C . ILE A 1 71 ? -23.668 1.884 29.690 1.00 98.69 71 ILE A C 1
ATOM 592 O O . ILE A 1 71 ? -24.093 2.819 30.371 1.00 98.69 71 ILE A O 1
ATOM 596 N N . GLU A 1 72 ? -22.743 1.036 30.142 1.00 98.50 72 GLU A N 1
ATOM 597 C CA . GLU A 1 72 ? -22.086 1.212 31.439 1.00 98.50 72 GLU A CA 1
ATOM 598 C C . GLU A 1 72 ? -20.907 2.175 31.306 1.00 98.50 72 GLU A C 1
ATOM 600 O O . GLU A 1 72 ? -19.819 1.823 30.849 1.00 98.50 72 GLU A O 1
ATOM 605 N N . VAL A 1 73 ? -21.157 3.432 31.674 1.00 97.38 73 VAL A N 1
ATOM 606 C CA . VAL A 1 73 ? -20.277 4.563 31.352 1.00 97.38 73 VAL A CA 1
ATOM 607 C C . VAL A 1 73 ? -19.107 4.734 32.317 1.00 97.38 73 VAL A C 1
ATOM 609 O O . VAL A 1 73 ? -18.097 5.346 31.951 1.00 97.38 73 VAL A O 1
ATOM 612 N N . SER A 1 74 ? -19.234 4.260 33.562 1.00 95.81 74 SER A N 1
ATOM 613 C CA . SER A 1 74 ? -18.280 4.619 34.611 1.00 95.81 74 SER A CA 1
ATOM 614 C C . SER A 1 74 ? -18.359 3.787 35.899 1.00 95.81 74 SER A C 1
ATOM 616 O O . SER A 1 74 ? -19.373 3.160 36.214 1.00 95.81 74 SER A O 1
ATOM 618 N N . PHE A 1 75 ? -17.281 3.854 36.692 1.00 96.81 75 PHE A N 1
ATOM 619 C CA . PHE A 1 75 ? -17.243 3.480 38.115 1.00 96.81 75 PHE A CA 1
ATOM 620 C C . PHE A 1 75 ? -16.959 4.741 38.971 1.00 96.81 75 PHE A C 1
ATOM 622 O O . PHE A 1 75 ? -15.844 4.954 39.462 1.00 96.81 75 PHE A O 1
ATOM 629 N N . PRO A 1 76 ? -17.955 5.630 39.151 1.00 96.06 76 PRO A N 1
ATOM 630 C CA . PRO A 1 76 ? -17.738 7.035 39.525 1.00 96.06 76 PRO A CA 1
ATOM 631 C C . PRO A 1 76 ? -17.440 7.250 41.021 1.00 96.06 76 PRO A C 1
ATOM 633 O O . PRO A 1 76 ? -17.008 8.326 41.449 1.00 96.06 76 PRO A O 1
ATOM 636 N N . SER A 1 77 ? -17.631 6.220 41.847 1.00 95.12 77 SER A N 1
ATOM 637 C CA . SER A 1 77 ? -17.153 6.208 43.233 1.00 95.12 77 SER A CA 1
ATOM 638 C C . SER A 1 77 ? -15.674 5.836 43.375 1.00 95.12 77 SER A C 1
ATOM 640 O O . SER A 1 77 ? -15.072 6.205 44.381 1.00 95.12 77 SER A O 1
ATOM 642 N N . ALA A 1 78 ? -15.078 5.161 42.384 1.00 91.56 78 ALA A N 1
ATOM 643 C CA . ALA A 1 78 ? -13.681 4.721 42.412 1.00 91.56 78 ALA A CA 1
ATOM 644 C C . ALA A 1 78 ? -12.720 5.644 41.639 1.00 91.56 78 ALA A C 1
ATOM 646 O O . ALA A 1 78 ? -11.535 5.692 41.962 1.00 91.56 78 ALA A O 1
ATOM 647 N N . SER A 1 79 ? -13.213 6.391 40.645 1.00 91.50 79 SER A N 1
ATOM 648 C CA . SER A 1 79 ? -12.417 7.298 39.806 1.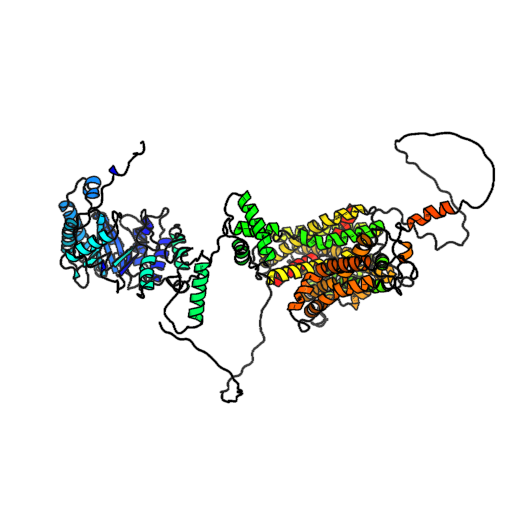00 91.50 79 SER A CA 1
ATOM 649 C C . SER A 1 79 ? -13.075 8.683 39.718 1.00 91.50 79 SER A C 1
ATOM 651 O O . SER A 1 79 ? -14.289 8.807 39.551 1.00 91.50 79 SER A O 1
ATOM 653 N N . GLN A 1 80 ? -12.273 9.748 39.846 1.00 92.62 80 GLN A N 1
ATOM 654 C CA . GLN A 1 80 ? -12.754 11.127 39.682 1.00 92.62 80 GLN A CA 1
ATOM 655 C C . GLN A 1 80 ? -13.036 11.439 38.205 1.00 92.62 80 GLN A C 1
ATOM 657 O O . GLN A 1 80 ? -14.066 12.028 37.912 1.00 92.62 80 GLN A O 1
ATOM 662 N N . ILE A 1 81 ? -12.202 10.942 37.280 1.00 92.31 81 ILE A N 1
ATOM 663 C CA . ILE A 1 81 ? -12.422 11.054 35.825 1.00 92.31 81 ILE A CA 1
ATOM 664 C C . ILE A 1 81 ? -13.754 10.397 35.437 1.00 92.31 81 ILE A C 1
ATOM 666 O O . ILE A 1 81 ? -14.510 10.936 34.638 1.00 92.31 81 ILE A O 1
ATOM 670 N N . ASP A 1 82 ? -14.073 9.258 36.050 1.00 95.69 82 ASP A N 1
ATOM 671 C CA . ASP A 1 82 ? -15.328 8.533 35.852 1.00 95.69 82 ASP A CA 1
ATOM 672 C C . ASP A 1 82 ? -16.538 9.304 36.390 1.00 95.69 82 ASP A C 1
ATOM 674 O O . ASP A 1 82 ? -17.582 9.345 35.738 1.00 95.69 82 ASP A O 1
ATOM 678 N N . TYR A 1 83 ? -16.395 9.955 37.546 1.00 96.75 83 TYR A N 1
ATOM 679 C CA . TYR A 1 83 ? -17.412 10.856 38.089 1.00 96.75 83 TYR A CA 1
ATOM 680 C C . TYR A 1 83 ? -17.653 12.048 37.154 1.00 96.75 83 TYR A C 1
ATOM 682 O O . TYR A 1 83 ? -18.790 12.291 36.752 1.00 96.75 83 TYR A O 1
ATOM 690 N N . ASP A 1 84 ? -16.588 12.744 36.758 1.00 96.38 84 ASP A N 1
ATOM 691 C CA . ASP A 1 84 ? -16.652 13.964 35.948 1.00 96.38 84 ASP A CA 1
ATOM 692 C C . ASP A 1 84 ? -17.157 13.681 34.526 1.00 96.38 84 ASP A C 1
ATOM 694 O O . ASP A 1 84 ? -17.963 14.442 33.997 1.00 96.38 84 ASP A O 1
ATOM 698 N N . PHE A 1 85 ? -16.782 12.541 33.936 1.00 97.44 85 PHE A N 1
ATOM 699 C CA . PHE A 1 85 ? -17.346 12.060 32.673 1.00 97.44 85 PHE A CA 1
ATOM 700 C C . PHE A 1 85 ? -18.856 11.792 32.783 1.00 97.44 85 PHE A C 1
ATOM 702 O O . PHE A 1 85 ? -19.624 12.204 31.914 1.00 97.44 85 PHE A O 1
ATOM 709 N N . THR A 1 86 ? -19.304 11.172 33.881 1.00 97.38 86 THR A N 1
ATOM 710 C CA . THR A 1 86 ? -20.737 10.925 34.129 1.00 97.38 86 THR A CA 1
ATOM 711 C C . THR A 1 86 ? -21.507 12.238 34.279 1.00 97.38 86 THR A C 1
ATOM 713 O O . THR A 1 86 ? -22.575 12.389 33.686 1.00 97.38 86 THR A O 1
ATOM 716 N N . ARG A 1 87 ? -20.945 13.224 34.998 1.00 97.00 87 ARG A N 1
ATOM 717 C CA . ARG A 1 87 ? -21.517 14.578 35.075 1.00 97.00 87 ARG A CA 1
ATOM 718 C C . ARG A 1 87 ? -21.585 15.237 33.703 1.00 97.00 87 ARG A C 1
ATOM 720 O O . ARG A 1 87 ? -22.646 15.721 33.329 1.00 97.00 87 ARG A O 1
ATOM 727 N N . HIS A 1 88 ? -20.506 15.182 32.923 1.00 96.75 88 HIS A N 1
ATOM 728 C CA . HIS A 1 88 ? -20.440 15.784 31.593 1.00 96.75 88 HIS A CA 1
ATOM 729 C C . HIS A 1 88 ? -21.499 15.226 30.625 1.00 96.75 88 HIS A C 1
ATOM 731 O O . HIS A 1 88 ? -22.118 16.009 29.902 1.00 96.75 88 HIS A O 1
ATOM 737 N N . LEU A 1 89 ? -21.769 13.913 30.647 1.00 97.06 89 LEU A N 1
ATOM 738 C CA . LEU A 1 89 ? -22.844 13.298 29.851 1.00 97.06 89 LEU A CA 1
ATOM 739 C C . LEU A 1 89 ? -24.243 13.822 30.221 1.00 97.06 89 LEU A C 1
ATOM 741 O O . LEU A 1 89 ? -25.092 13.971 29.346 1.00 97.06 89 LEU A O 1
ATOM 745 N N . ILE A 1 90 ? -24.489 14.103 31.503 1.00 95.19 90 ILE A N 1
ATOM 746 C CA . ILE A 1 90 ? -25.796 14.540 32.022 1.00 95.19 90 ILE A CA 1
ATOM 747 C C . ILE A 1 90 ? -25.994 16.053 31.866 1.00 95.19 90 ILE A C 1
ATOM 749 O O . ILE A 1 90 ? -27.085 16.513 31.534 1.00 95.19 90 ILE A O 1
ATOM 753 N N . GLU A 1 91 ? -24.943 16.832 32.112 1.00 95.44 91 GLU A N 1
ATOM 754 C CA . GLU A 1 91 ? -24.988 18.297 32.156 1.00 95.44 91 GLU A CA 1
ATOM 755 C C . GLU A 1 91 ? -24.868 18.942 30.766 1.00 95.44 91 GLU A C 1
ATOM 757 O O . GLU A 1 91 ? -25.221 20.111 30.609 1.00 95.44 91 GLU A O 1
ATOM 762 N N . THR A 1 92 ? -24.424 18.196 29.746 1.00 95.25 92 THR A N 1
ATOM 763 C CA . THR A 1 92 ? -24.326 18.684 28.360 1.00 95.25 92 THR A CA 1
ATOM 764 C C . THR A 1 92 ? -25.628 18.420 27.586 1.00 95.25 92 THR A C 1
ATOM 766 O O . THR A 1 92 ? -25.943 17.262 27.294 1.00 95.25 92 THR A O 1
ATOM 769 N N . PRO A 1 93 ? -26.400 19.456 27.195 1.00 91.44 93 PRO A N 1
ATOM 770 C CA . PRO A 1 93 ? -27.703 19.259 26.564 1.00 91.44 93 PRO A CA 1
ATOM 771 C C . PRO A 1 93 ? -27.615 18.514 25.226 1.00 91.44 93 PRO A C 1
ATOM 773 O O . PRO A 1 93 ? -26.831 18.875 24.352 1.00 91.44 93 PRO A O 1
ATOM 776 N N . GLY A 1 94 ? -28.465 17.498 25.053 1.00 90.38 94 GLY A N 1
ATOM 777 C CA . GLY A 1 94 ? -28.575 16.725 23.810 1.00 90.38 94 GLY A CA 1
ATOM 778 C C . GLY A 1 94 ? -27.471 15.688 23.576 1.00 90.38 94 GLY A C 1
ATOM 779 O O . GLY A 1 94 ? -27.478 15.048 22.529 1.00 90.38 94 GLY A O 1
ATOM 780 N N . LEU A 1 95 ? -26.542 15.500 24.523 1.00 93.69 95 LEU A N 1
ATOM 781 C CA . LEU A 1 95 ? -25.424 14.565 24.364 1.00 93.69 95 LEU A CA 1
ATOM 782 C C . LEU A 1 95 ? -25.816 13.090 24.572 1.00 93.69 95 LEU A C 1
ATOM 784 O O . LEU A 1 95 ? -25.237 12.203 23.949 1.00 93.69 95 LEU A O 1
ATOM 788 N N . VAL A 1 96 ? -26.814 12.834 25.422 1.00 96.62 96 VAL A N 1
ATOM 789 C CA . VAL A 1 96 ? -27.393 11.505 25.673 1.00 96.62 96 VAL A CA 1
ATOM 790 C C . VAL A 1 96 ? -28.802 11.451 25.059 1.00 96.62 96 VAL A C 1
ATOM 792 O O . VAL A 1 96 ? -29.639 12.282 25.429 1.00 96.62 96 VAL A O 1
ATOM 795 N N . PRO A 1 97 ? -29.091 10.512 24.136 1.00 96.56 97 PRO A N 1
ATOM 796 C CA . PRO A 1 97 ? -30.423 10.353 23.550 1.00 96.56 97 PRO A CA 1
ATOM 797 C C . PRO A 1 97 ? -31.506 9.956 24.564 1.00 96.56 97 PRO A C 1
ATOM 799 O O . PRO A 1 97 ? -31.238 9.282 25.554 1.00 96.56 97 PRO A O 1
ATOM 802 N N . GLU A 1 98 ? -32.762 10.312 24.273 1.00 94.56 98 GLU A N 1
ATOM 803 C CA . GLU A 1 98 ? -33.930 10.042 25.136 1.00 94.56 98 GLU A CA 1
ATOM 804 C C . GLU A 1 98 ? -34.208 8.542 25.369 1.00 94.56 98 GLU A C 1
ATOM 806 O O . GLU A 1 98 ? -34.937 8.171 26.293 1.00 94.56 98 GLU A O 1
ATOM 811 N N . ASP A 1 99 ? -33.679 7.663 24.515 1.00 95.12 99 ASP A N 1
ATOM 812 C CA . ASP A 1 99 ? -33.863 6.212 24.559 1.00 95.12 99 ASP A CA 1
ATOM 813 C C . ASP A 1 99 ? -32.668 5.441 25.148 1.00 95.12 99 ASP A C 1
ATOM 815 O O . ASP A 1 99 ? -32.790 4.235 25.353 1.00 95.12 99 ASP A O 1
ATOM 819 N N . VAL A 1 100 ? -31.571 6.125 25.495 1.00 97.94 100 VAL A N 1
ATOM 820 C CA . VAL A 1 100 ? -30.364 5.523 26.084 1.00 97.94 100 VAL A CA 1
ATOM 821 C C . VAL A 1 100 ? -30.401 5.582 27.615 1.00 97.94 100 VAL A C 1
ATOM 823 O O . VAL A 1 100 ? -30.685 6.620 28.213 1.00 97.94 100 VAL A O 1
ATOM 826 N N . TRP A 1 101 ? -30.070 4.461 28.253 1.00 98.06 101 TRP A N 1
ATOM 827 C CA . TRP A 1 101 ? -29.857 4.330 29.691 1.00 98.06 101 TRP A CA 1
ATOM 828 C C . TRP A 1 101 ? -28.365 4.382 30.032 1.00 98.06 101 TRP A C 1
ATOM 830 O O . TRP A 1 101 ? -27.564 3.643 29.456 1.00 98.06 101 TRP A O 1
ATOM 840 N N . LEU A 1 102 ? -28.001 5.208 31.016 1.00 98.31 102 LEU A N 1
ATOM 841 C CA . LEU A 1 102 ? -26.647 5.238 31.575 1.00 98.31 102 LEU A CA 1
ATOM 842 C C . LEU A 1 102 ? -26.556 4.266 32.761 1.00 98.31 102 LEU A C 1
ATOM 844 O O . LEU A 1 102 ? -27.231 4.476 33.769 1.00 98.31 102 LEU A O 1
ATOM 848 N N . GLN A 1 103 ? -25.727 3.227 32.668 1.00 98.56 103 GLN A N 1
ATOM 849 C CA . GLN A 1 103 ? -25.419 2.349 33.801 1.00 98.56 103 GLN A CA 1
ATOM 850 C C . GLN A 1 103 ? -24.169 2.840 34.542 1.00 98.56 103 GLN A C 1
ATOM 852 O O . GLN A 1 103 ? -23.173 3.219 33.921 1.00 98.56 103 GLN A O 1
ATOM 857 N N . VAL A 1 104 ? -24.225 2.830 35.875 1.00 98.12 104 VAL A N 1
ATOM 858 C CA . VAL A 1 104 ? -23.086 3.135 36.755 1.00 98.12 104 VAL A CA 1
ATOM 859 C C . VAL A 1 104 ? -22.975 2.100 37.868 1.00 98.12 104 VAL A C 1
ATOM 861 O O . VAL A 1 104 ? -23.972 1.763 38.510 1.00 98.12 104 VAL A O 1
ATOM 864 N N . ILE A 1 105 ? -21.756 1.612 38.104 1.00 97.75 105 ILE A N 1
ATOM 865 C CA . ILE A 1 105 ? -21.485 0.515 39.043 1.00 97.75 105 ILE A CA 1
ATOM 866 C C . ILE A 1 105 ? -21.035 1.009 40.428 1.00 97.75 105 ILE A C 1
ATOM 868 O O . ILE A 1 105 ? -20.307 1.999 40.561 1.00 97.75 105 ILE A O 1
ATOM 872 N N . SER A 1 106 ? -21.421 0.277 41.476 1.00 97.81 106 SER A N 1
ATOM 873 C CA . SER A 1 106 ? -20.889 0.413 42.834 1.00 97.81 106 SER A CA 1
ATOM 874 C C . SER A 1 106 ? -20.765 -0.936 43.557 1.00 97.81 106 SER A C 1
ATOM 876 O O . SER A 1 106 ? -21.631 -1.793 43.406 1.00 97.81 106 SER A O 1
ATOM 878 N N . PRO A 1 107 ? -19.748 -1.142 44.411 1.00 97.00 107 PRO A N 1
ATOM 879 C CA . PRO A 1 107 ? -19.744 -2.253 45.354 1.00 97.00 107 PRO A CA 1
ATOM 880 C C . PRO A 1 107 ? -20.762 -2.004 46.476 1.00 97.00 107 PRO A C 1
ATOM 882 O O . PRO A 1 107 ? -21.136 -0.862 46.752 1.00 97.00 107 PRO A O 1
ATOM 885 N N . CYS A 1 108 ? -21.121 -3.051 47.219 1.00 96.44 108 CYS A N 1
ATOM 886 C CA . CYS A 1 108 ? -21.878 -2.955 48.474 1.00 96.44 108 CYS A CA 1
ATOM 887 C C . CYS A 1 108 ? -21.094 -2.258 49.619 1.00 96.44 108 CYS A C 1
ATOM 889 O O . CYS A 1 108 ? -20.755 -2.865 50.634 1.00 96.44 108 CYS A O 1
ATOM 891 N N . ARG A 1 109 ? -20.772 -0.965 49.456 1.00 95.06 109 ARG A N 1
ATOM 892 C CA . ARG A 1 109 ? -20.083 -0.102 50.434 1.00 95.06 109 ARG A CA 1
ATOM 893 C C . ARG A 1 109 ? -20.767 1.260 50.516 1.00 95.06 109 ARG A C 1
ATOM 895 O O . ARG A 1 109 ? -20.848 1.978 49.527 1.00 95.06 109 ARG A O 1
ATOM 902 N N . GLU A 1 110 ? -21.201 1.639 51.713 1.00 96.19 110 GLU A N 1
ATOM 903 C CA . GLU A 1 110 ? -22.094 2.782 51.953 1.00 96.19 110 GLU A CA 1
ATOM 904 C C . GLU A 1 110 ? -21.641 4.112 51.308 1.00 96.19 110 GLU A C 1
ATOM 906 O O . GLU A 1 110 ? -22.435 4.755 50.620 1.00 96.19 110 GLU A O 1
ATOM 911 N N . ASP A 1 111 ? -20.370 4.500 51.446 1.00 96.50 111 ASP A N 1
ATOM 912 C CA . ASP A 1 111 ? -19.852 5.754 50.867 1.00 96.50 111 ASP A CA 1
ATOM 913 C C . ASP A 1 111 ? -19.725 5.706 49.335 1.00 96.50 111 ASP A C 1
ATOM 915 O O . ASP A 1 111 ? -19.926 6.713 48.653 1.00 96.50 111 ASP A O 1
ATOM 919 N N . PHE A 1 112 ? -19.441 4.522 48.780 1.00 97.94 112 PHE A N 1
ATOM 920 C CA . PHE A 1 112 ? -19.355 4.311 47.334 1.00 97.94 112 PHE A CA 1
ATOM 921 C C . PHE A 1 112 ? -20.750 4.399 46.707 1.00 97.94 112 PHE A C 1
ATOM 923 O O . PHE A 1 112 ? -20.924 5.099 45.709 1.00 97.94 112 PHE A O 1
ATOM 930 N N . ILE A 1 113 ? -21.755 3.784 47.338 1.00 98.31 113 ILE A N 1
ATOM 931 C CA . ILE A 1 113 ? -23.163 3.842 46.916 1.00 98.31 113 ILE A CA 1
ATOM 932 C C . ILE A 1 113 ? -23.644 5.301 46.899 1.00 98.31 113 ILE A C 1
ATOM 934 O O . ILE A 1 113 ? -24.146 5.767 45.875 1.00 98.31 113 ILE A O 1
ATOM 938 N N . LYS A 1 114 ? -23.406 6.055 47.986 1.00 97.38 114 LYS A N 1
ATOM 939 C CA . LYS A 1 114 ? -23.745 7.489 48.093 1.00 97.38 114 LYS A CA 1
ATOM 940 C C . LYS A 1 114 ? -23.119 8.322 46.970 1.00 97.38 114 LYS A C 1
ATOM 942 O O . LYS A 1 114 ? -23.831 9.062 46.292 1.00 97.38 114 LYS A O 1
ATOM 947 N N . ARG A 1 115 ? -21.811 8.171 46.730 1.00 97.50 115 ARG A N 1
ATOM 948 C CA . ARG A 1 115 ? -21.099 8.901 45.665 1.00 97.50 115 ARG A CA 1
ATOM 949 C C . ARG A 1 115 ? -21.533 8.472 44.258 1.00 97.50 115 ARG A C 1
ATOM 951 O O . ARG A 1 115 ? -21.590 9.300 43.354 1.00 97.50 115 ARG A O 1
ATOM 958 N N . THR A 1 116 ? -21.860 7.197 44.064 1.00 97.88 116 THR A N 1
ATOM 959 C CA . THR A 1 116 ? -22.336 6.692 42.767 1.00 97.88 116 THR A CA 1
ATOM 960 C C . THR A 1 116 ? -23.707 7.276 42.443 1.00 97.88 116 THR A C 1
ATOM 962 O O . THR A 1 116 ? -23.894 7.759 41.332 1.00 97.88 116 THR A O 1
ATOM 965 N N . ALA A 1 117 ? -24.622 7.349 43.416 1.00 95.75 117 ALA A N 1
ATOM 966 C CA . ALA A 1 117 ? -25.937 7.963 43.222 1.00 95.75 117 ALA A CA 1
ATOM 967 C C . ALA A 1 117 ? -25.807 9.442 42.820 1.00 95.75 117 ALA A C 1
ATOM 969 O O . ALA A 1 117 ? -26.331 9.849 41.785 1.00 95.75 117 ALA A O 1
ATOM 970 N N . GLN A 1 118 ? -24.995 10.211 43.557 1.00 94.94 118 GLN A N 1
ATOM 971 C CA . GLN A 1 118 ? -24.709 11.623 43.262 1.00 94.94 118 GLN A CA 1
ATOM 972 C C . GLN A 1 118 ? -24.193 11.863 41.833 1.00 94.94 118 GLN A C 1
ATOM 974 O O . GLN A 1 118 ? -24.531 12.880 41.229 1.00 94.94 118 GLN A O 1
ATOM 979 N N . SER A 1 119 ? -23.423 10.927 41.265 1.00 96.19 119 SER A N 1
ATOM 980 C CA . SER A 1 119 ? -22.910 11.064 39.896 1.00 96.19 119 SER A CA 1
ATOM 981 C C . SER A 1 119 ? -24.011 11.078 38.828 1.00 96.19 119 SER A C 1
ATOM 983 O O . SER A 1 119 ? -23.860 11.779 37.831 1.00 96.19 119 SER A O 1
ATOM 985 N N . VAL A 1 120 ? -25.138 10.387 39.050 1.00 95.06 120 VAL A N 1
ATOM 986 C CA . VAL A 1 120 ? -26.231 10.227 38.069 1.00 95.06 120 VAL A CA 1
ATOM 987 C C . VAL A 1 120 ? -27.476 11.080 38.344 1.00 95.06 120 VAL A C 1
ATOM 989 O O . VAL A 1 120 ? -28.436 11.030 37.579 1.00 95.06 120 VAL A O 1
ATOM 992 N N . TYR A 1 121 ? -27.476 11.923 39.381 1.00 94.50 121 TYR A N 1
ATOM 993 C CA . TYR A 1 121 ? -28.592 12.843 39.643 1.00 94.50 121 TYR A CA 1
ATOM 994 C C . TYR A 1 121 ? -28.813 13.818 38.471 1.00 94.50 121 TYR A C 1
ATOM 996 O O . TYR A 1 121 ? -27.868 14.452 37.992 1.00 94.50 121 TYR A O 1
ATOM 1004 N N . GLY A 1 122 ? -30.061 13.937 38.010 1.00 91.62 122 GLY A N 1
ATOM 1005 C CA . GLY A 1 122 ? -30.427 14.702 36.813 1.00 91.62 122 GLY A CA 1
ATOM 1006 C C . GLY A 1 122 ? -30.320 13.931 35.488 1.00 91.62 122 GLY A C 1
ATOM 1007 O O . GLY A 1 122 ? -30.708 14.471 34.454 1.00 91.62 122 GLY A O 1
ATOM 1008 N N . ALA A 1 123 ? -29.852 12.675 35.485 1.00 94.44 123 ALA A N 1
ATOM 1009 C CA . ALA A 1 123 ? -29.995 11.804 34.318 1.00 94.44 123 ALA A CA 1
ATOM 1010 C C . ALA A 1 123 ? -31.484 11.580 33.996 1.00 94.44 123 ALA A C 1
ATOM 1012 O O . ALA A 1 123 ? -32.324 11.548 34.893 1.00 94.44 123 ALA A O 1
ATOM 1013 N N . LYS A 1 124 ? -31.830 11.368 32.724 1.00 93.69 124 LYS A N 1
ATOM 1014 C CA . LYS A 1 124 ? -33.215 11.034 32.336 1.00 93.69 124 LYS A CA 1
ATOM 1015 C C . LYS A 1 124 ? -33.550 9.565 32.591 1.00 93.69 124 LYS A C 1
ATOM 1017 O O . LYS A 1 124 ? -34.658 9.249 33.014 1.00 93.69 124 LYS A O 1
ATOM 1022 N N . LYS A 1 125 ? -32.572 8.691 32.348 1.00 96.75 125 LYS A N 1
ATOM 1023 C CA . LYS A 1 125 ? -32.630 7.233 32.473 1.00 96.75 125 LYS A CA 1
ATOM 1024 C C . LYS A 1 125 ? -31.309 6.733 33.036 1.00 96.75 125 LYS A C 1
ATOM 1026 O O . LYS A 1 125 ? -30.260 6.976 32.437 1.00 96.75 125 LYS A O 1
ATOM 1031 N N . ALA A 1 126 ? -31.360 6.047 34.171 1.00 97.44 126 ALA A N 1
ATOM 1032 C CA . ALA A 1 126 ? -30.180 5.510 34.834 1.00 97.44 126 ALA A CA 1
ATOM 1033 C C . ALA A 1 126 ? -30.424 4.078 35.323 1.00 97.44 126 ALA A C 1
ATOM 1035 O O . ALA A 1 126 ? -31.459 3.792 35.930 1.00 97.44 126 ALA A O 1
ATOM 1036 N N . ILE A 1 127 ? -29.456 3.193 35.072 1.00 98.06 127 ILE A N 1
ATOM 1037 C CA . ILE A 1 127 ? -29.387 1.868 35.694 1.00 98.06 127 ILE A CA 1
ATOM 1038 C C . ILE A 1 127 ? -28.385 1.961 36.840 1.00 98.06 127 ILE A C 1
ATOM 1040 O O . ILE A 1 127 ? -27.205 2.254 36.637 1.00 98.06 127 ILE A O 1
ATOM 1044 N N . PHE A 1 128 ? -28.858 1.738 38.060 1.00 97.88 128 PHE A N 1
ATOM 1045 C CA . PHE A 1 128 ? -27.998 1.739 39.233 1.00 97.88 128 PHE A CA 1
ATOM 1046 C C . PHE A 1 128 ? -27.538 0.308 39.523 1.00 97.88 128 PHE A C 1
ATOM 1048 O O . PHE A 1 128 ? -28.326 -0.508 39.996 1.00 97.88 128 PHE A O 1
ATOM 1055 N N . HIS A 1 129 ? -26.281 -0.003 39.209 1.00 98.19 129 HIS A N 1
ATOM 1056 C CA . HIS A 1 129 ? -25.719 -1.349 39.310 1.00 98.19 129 HIS A CA 1
ATOM 1057 C C . HIS A 1 129 ? -24.963 -1.512 40.639 1.00 98.19 129 HIS A C 1
ATOM 1059 O O . HIS A 1 129 ? -23.960 -0.837 40.882 1.00 98.19 129 HIS A O 1
ATOM 1065 N N . LEU A 1 130 ? -25.426 -2.419 41.508 1.00 98.25 130 LEU A N 1
ATOM 1066 C CA . LEU A 1 130 ? -24.652 -2.894 42.660 1.00 98.25 130 LEU A CA 1
ATOM 1067 C C . LEU A 1 130 ? -24.082 -4.291 42.440 1.00 98.25 130 LEU A C 1
ATOM 1069 O O . LEU A 1 130 ? -24.770 -5.164 41.925 1.00 98.25 130 LEU A O 1
ATOM 1073 N N . TYR A 1 131 ? -22.864 -4.530 42.929 1.00 97.38 131 TYR A N 1
ATOM 1074 C CA . TYR A 1 131 ? -22.279 -5.869 42.966 1.00 97.38 131 TYR A CA 1
ATOM 1075 C C . TYR A 1 131 ? -21.750 -6.260 44.350 1.00 97.38 131 TYR A C 1
ATOM 1077 O O . TYR A 1 131 ? -21.289 -5.428 45.143 1.00 97.38 131 TYR A O 1
ATOM 1085 N N . LEU A 1 132 ? -21.776 -7.569 44.603 1.00 96.88 132 LEU A N 1
ATOM 1086 C CA . LEU A 1 132 ? -21.125 -8.225 45.733 1.00 96.88 132 LEU A CA 1
ATOM 1087 C C . LEU A 1 132 ? -20.504 -9.540 45.255 1.00 96.88 132 LEU A C 1
ATOM 1089 O O . LEU A 1 132 ? -21.156 -10.296 44.541 1.00 96.88 132 LEU A O 1
ATOM 1093 N N . ALA A 1 133 ? -19.266 -9.825 45.663 1.00 96.19 133 ALA A N 1
ATOM 1094 C CA . ALA A 1 133 ? -18.632 -11.118 45.408 1.00 96.19 133 ALA A CA 1
ATOM 1095 C C . ALA A 1 133 ? -19.248 -12.201 46.304 1.00 96.19 133 ALA A C 1
ATOM 1097 O O . ALA A 1 133 ? -19.358 -12.025 47.517 1.00 96.19 133 ALA A O 1
ATOM 1098 N N . THR A 1 134 ? -19.674 -13.314 45.711 1.00 95.00 134 THR A N 1
ATOM 1099 C CA . THR A 1 134 ? -20.542 -14.298 46.385 1.00 95.00 134 THR A CA 1
ATOM 1100 C C . THR A 1 134 ? -19.877 -15.649 46.659 1.00 95.00 134 THR A C 1
ATOM 1102 O O . THR A 1 134 ? -20.336 -16.380 47.544 1.00 95.00 134 THR A O 1
ATOM 1105 N N . SER A 1 135 ? -18.772 -15.961 45.975 1.00 94.19 135 SER A N 1
ATOM 1106 C CA . SER A 1 135 ? -18.092 -17.263 46.045 1.00 94.19 135 SER A CA 1
ATOM 1107 C C . SER A 1 135 ? -17.502 -17.601 47.418 1.00 94.19 135 SER A C 1
ATOM 1109 O O . SER A 1 135 ? -17.065 -16.730 48.175 1.00 94.19 135 SER A O 1
ATOM 1111 N N . GLU A 1 136 ? -17.413 -18.902 47.729 1.00 92.00 136 GLU A N 1
ATOM 1112 C CA . GLU A 1 136 ? -16.795 -19.395 48.975 1.00 92.00 136 GLU A CA 1
ATOM 1113 C C . GLU A 1 136 ? -15.350 -18.881 49.123 1.00 92.00 136 GLU A C 1
ATOM 1115 O O . GLU A 1 136 ? -14.912 -18.540 50.224 1.00 92.00 136 GLU A O 1
ATOM 1120 N N . CYS A 1 137 ? -14.634 -18.766 47.998 1.00 91.50 137 CYS A N 1
ATOM 1121 C CA . CYS A 1 137 ? -13.287 -18.213 47.926 1.00 91.50 137 CYS A CA 1
ATOM 1122 C C . CYS A 1 137 ? -13.234 -16.761 48.431 1.00 91.50 137 CYS A C 1
ATOM 1124 O O . CYS A 1 137 ? -12.481 -16.464 49.362 1.00 91.50 137 CYS A O 1
ATOM 1126 N N . PHE A 1 138 ? -14.066 -15.865 47.887 1.00 93.44 138 PHE A N 1
ATOM 1127 C CA . PHE A 1 138 ? -14.095 -14.460 48.306 1.00 93.44 138 PHE A CA 1
ATOM 1128 C C . PHE A 1 138 ? -14.566 -14.297 49.752 1.00 93.44 138 PHE A C 1
ATOM 1130 O O . PHE A 1 138 ? -13.912 -13.595 50.526 1.00 93.44 138 PHE A O 1
ATOM 1137 N N . ARG A 1 139 ? -15.629 -15.002 50.160 1.00 93.88 139 ARG A N 1
ATOM 1138 C CA . ARG A 1 139 ? -16.132 -14.961 51.544 1.00 93.88 139 ARG A CA 1
ATOM 1139 C C . ARG A 1 139 ? -15.047 -15.321 52.566 1.00 93.88 139 ARG A C 1
ATOM 1141 O O . ARG A 1 139 ? -14.866 -14.612 53.554 1.00 93.88 139 ARG A O 1
ATOM 1148 N N . ARG A 1 140 ? -14.269 -16.376 52.302 1.00 92.25 140 ARG A N 1
ATOM 1149 C CA . ARG A 1 140 ? -13.203 -16.859 53.199 1.00 92.25 140 ARG A CA 1
ATOM 1150 C C . ARG A 1 140 ? -11.910 -16.044 53.142 1.00 92.25 140 ARG A C 1
ATOM 1152 O O . ARG A 1 140 ? -11.294 -15.824 54.181 1.00 92.25 140 ARG A O 1
ATOM 1159 N N . VAL A 1 141 ? -11.472 -15.633 51.951 1.00 92.25 141 VAL A N 1
ATOM 1160 C CA . VAL A 1 141 ? -10.130 -15.054 51.735 1.00 92.25 141 VAL A CA 1
ATOM 1161 C C . VAL A 1 141 ? -10.142 -13.524 51.684 1.00 92.25 141 VAL A C 1
ATOM 1163 O O . VAL A 1 141 ? -9.189 -12.901 52.142 1.00 92.25 141 VAL A O 1
ATOM 1166 N N . VAL A 1 142 ? -11.205 -12.914 51.150 1.00 90.12 142 VAL A N 1
ATOM 1167 C CA . VAL A 1 142 ? -11.309 -11.457 50.936 1.00 90.12 142 VAL A CA 1
ATOM 1168 C C . VAL A 1 142 ? -12.168 -10.796 52.015 1.00 90.12 142 VAL A C 1
ATOM 1170 O O . VAL A 1 142 ? -11.785 -9.760 52.552 1.00 90.12 142 VAL A O 1
ATOM 1173 N N . PHE A 1 143 ? -13.290 -11.413 52.392 1.00 90.44 143 PHE A N 1
ATOM 1174 C CA . PHE A 1 143 ? -14.214 -10.899 53.412 1.00 90.44 143 PHE A CA 1
ATOM 1175 C C . PHE A 1 143 ? -14.008 -11.531 54.796 1.00 90.44 143 PHE A C 1
ATOM 1177 O O . PHE A 1 143 ? -14.954 -11.707 55.556 1.00 90.44 143 PHE A O 1
ATOM 1184 N N . SER A 1 144 ? -12.764 -11.874 55.143 1.00 90.12 144 SER A N 1
ATOM 1185 C CA . SER A 1 144 ? -12.365 -12.299 56.498 1.00 90.12 144 SER A CA 1
ATOM 1186 C C . SER A 1 144 ? -13.153 -13.477 57.105 1.00 90.12 144 SER A C 1
ATOM 1188 O O . SER A 1 144 ? -13.137 -13.649 58.323 1.00 90.12 144 SER A O 1
ATOM 1190 N N . ASN A 1 145 ? -13.749 -14.343 56.276 1.00 89.62 145 ASN A N 1
ATOM 1191 C CA . ASN A 1 145 ? -14.651 -15.449 56.644 1.00 89.62 145 ASN A CA 1
ATOM 1192 C C . ASN A 1 145 ? -16.088 -15.045 57.027 1.00 89.62 145 ASN A C 1
ATOM 1194 O O . ASN A 1 145 ? -16.724 -15.772 57.789 1.00 89.62 145 ASN A O 1
ATOM 1198 N N . MET A 1 146 ? -16.626 -13.957 56.460 1.00 92.62 146 MET A N 1
ATOM 1199 C CA . MET A 1 146 ? -18.073 -13.693 56.494 1.00 92.62 146 MET A CA 1
ATOM 1200 C C . MET A 1 146 ? -18.879 -14.900 55.985 1.00 92.62 146 MET A C 1
ATOM 1202 O O . MET A 1 146 ? -18.536 -15.544 54.988 1.00 92.62 146 MET A O 1
ATOM 1206 N N . THR A 1 147 ? -19.982 -15.183 56.665 1.00 94.75 147 THR A N 1
ATOM 1207 C CA . THR A 1 147 ? -20.964 -16.207 56.298 1.00 94.75 147 THR A CA 1
ATOM 1208 C C . THR A 1 147 ? -21.829 -15.779 55.109 1.00 94.75 147 THR A C 1
ATOM 1210 O O . THR A 1 147 ? -21.822 -14.621 54.686 1.00 94.75 147 THR A O 1
ATOM 1213 N N . GLU A 1 148 ? -22.597 -16.726 54.562 1.00 95.69 148 GLU A N 1
ATOM 1214 C CA . GLU A 1 148 ? -23.600 -16.452 53.521 1.00 95.69 148 GLU A CA 1
ATOM 1215 C C . GLU A 1 148 ? -24.664 -15.452 53.978 1.00 95.69 148 GLU A C 1
ATOM 1217 O O . GLU A 1 148 ? -25.071 -14.589 53.201 1.00 95.69 148 GLU A O 1
ATOM 1222 N N . ASP A 1 149 ? -25.080 -15.543 55.239 1.00 96.12 149 ASP A N 1
ATOM 1223 C CA . ASP A 1 149 ? -26.173 -14.734 55.769 1.00 96.12 149 ASP A CA 1
ATOM 1224 C C . ASP A 1 149 ? -25.698 -13.306 56.089 1.00 96.12 149 ASP A C 1
ATOM 1226 O O . ASP A 1 149 ? -26.374 -12.352 55.720 1.00 96.12 149 ASP A O 1
ATOM 1230 N N . GLU A 1 150 ? -24.477 -13.121 56.613 1.00 95.50 150 GLU A N 1
ATOM 1231 C CA . GLU A 1 150 ? -23.861 -11.787 56.764 1.00 95.50 150 GLU A CA 1
ATOM 1232 C C . GLU A 1 150 ? -23.633 -11.081 55.413 1.00 95.50 150 GLU A C 1
ATOM 1234 O O . GLU A 1 150 ? -23.772 -9.861 55.303 1.00 95.50 150 GLU A O 1
ATOM 1239 N N . THR A 1 151 ? -23.280 -11.831 54.362 1.00 95.25 151 THR A N 1
ATOM 1240 C CA . THR A 1 151 ? -23.127 -11.265 53.008 1.00 95.25 151 THR A CA 1
ATOM 1241 C C . THR A 1 151 ? -24.480 -10.987 52.337 1.00 95.25 151 THR A C 1
ATOM 1243 O O . THR A 1 151 ? -24.608 -9.993 51.621 1.00 95.25 151 THR A O 1
ATOM 1246 N N . LEU A 1 152 ? -25.521 -11.769 52.641 1.00 97.12 152 LEU A N 1
ATOM 1247 C CA . LEU A 1 152 ? -26.905 -11.482 52.247 1.00 97.12 152 LEU A CA 1
ATOM 1248 C C . LEU A 1 152 ? -27.446 -10.228 52.957 1.00 97.12 152 LEU A C 1
ATOM 1250 O O . LEU A 1 152 ? -27.996 -9.349 52.294 1.00 97.12 152 LEU A O 1
ATOM 1254 N N . GLU A 1 153 ? -27.235 -10.078 54.267 1.00 97.12 153 GLU A N 1
ATOM 1255 C CA . GLU A 1 153 ? -27.604 -8.864 55.011 1.00 97.12 153 GLU A CA 1
ATOM 1256 C C . GLU A 1 153 ? -26.900 -7.614 54.460 1.00 97.12 153 GLU A C 1
ATOM 1258 O O . GLU A 1 153 ? -27.528 -6.560 54.314 1.00 97.12 153 GLU A O 1
ATOM 1263 N N . LEU A 1 154 ? -25.620 -7.726 54.082 1.00 96.69 154 LEU A N 1
ATOM 1264 C CA . LEU A 1 154 ? -24.876 -6.644 53.432 1.00 96.69 154 LEU A CA 1
ATOM 1265 C C . LEU A 1 154 ? -25.489 -6.249 52.077 1.00 96.69 154 LEU A C 1
ATOM 1267 O O . LEU A 1 154 ? -25.627 -5.051 51.799 1.00 96.69 154 LEU A O 1
ATOM 1271 N N . ALA A 1 155 ? -25.888 -7.224 51.253 1.00 97.62 155 ALA A N 1
ATOM 1272 C CA . ALA A 1 155 ? -26.572 -6.977 49.984 1.00 97.62 155 ALA A CA 1
ATOM 1273 C C . ALA A 1 155 ? -27.934 -6.292 50.203 1.00 97.62 155 ALA A C 1
ATOM 1275 O O . ALA A 1 155 ? -28.215 -5.260 49.588 1.00 97.62 155 ALA A O 1
ATOM 1276 N N . VAL A 1 156 ? -28.741 -6.780 51.153 1.00 98.31 156 VAL A N 1
ATOM 1277 C CA . VAL A 1 156 ? -30.040 -6.195 51.536 1.00 98.31 156 VAL A CA 1
ATOM 1278 C C . VAL A 1 156 ? -29.887 -4.760 52.052 1.00 98.31 156 VAL A C 1
ATOM 1280 O O . VAL A 1 156 ? -30.602 -3.866 51.592 1.00 98.31 156 VAL A O 1
ATOM 1283 N N . LYS A 1 157 ? -28.938 -4.496 52.965 1.00 98.25 157 LYS A N 1
ATOM 1284 C CA . LYS A 1 157 ? -28.661 -3.141 53.480 1.00 98.25 157 LYS A CA 1
ATOM 1285 C C . LYS A 1 157 ? -28.254 -2.199 52.344 1.00 98.25 157 LYS A C 1
ATOM 1287 O O . LYS A 1 157 ? -28.747 -1.073 52.270 1.00 98.25 157 LYS A O 1
ATOM 1292 N N . SER A 1 158 ? -27.378 -2.660 51.454 1.00 98.31 158 SER A N 1
ATOM 1293 C CA . SER A 1 158 ? -26.878 -1.871 50.321 1.00 98.31 158 SER A CA 1
ATOM 1294 C C . SER A 1 158 ? -27.972 -1.566 49.297 1.00 98.31 158 SER A C 1
ATOM 1296 O O . SER A 1 158 ? -28.052 -0.442 48.806 1.00 98.31 158 SER A O 1
ATOM 1298 N N . THR A 1 159 ? -28.863 -2.526 49.042 1.00 98.25 159 THR A N 1
ATOM 1299 C CA . THR A 1 159 ? -30.032 -2.364 48.165 1.00 98.25 159 THR A CA 1
ATOM 1300 C C . THR A 1 159 ? -31.010 -1.331 48.726 1.00 98.25 159 THR A C 1
ATOM 1302 O O . THR A 1 159 ? -31.401 -0.402 48.020 1.00 98.25 159 THR A O 1
ATOM 1305 N N . LYS A 1 160 ? -31.343 -1.415 50.025 1.00 98.12 160 LYS A N 1
ATOM 1306 C CA . LYS A 1 160 ? -32.216 -0.436 50.703 1.00 98.12 160 LYS A CA 1
ATOM 1307 C C . LYS A 1 160 ? -31.617 0.975 50.700 1.00 98.12 160 LYS A C 1
ATOM 1309 O O . LYS A 1 160 ? -32.344 1.945 50.493 1.00 98.12 160 LYS A O 1
ATOM 1314 N N . LEU A 1 161 ? -30.295 1.097 50.852 1.00 98.19 161 LEU A N 1
ATOM 1315 C CA . LEU A 1 161 ? -29.597 2.376 50.709 1.00 98.19 161 LEU A CA 1
ATOM 1316 C C . LEU A 1 161 ? -29.698 2.923 49.277 1.00 98.19 161 LEU A C 1
ATOM 1318 O O . LEU A 1 161 ? -30.113 4.068 49.105 1.00 98.19 161 LEU A O 1
ATOM 1322 N N . ALA A 1 162 ? -29.367 2.117 48.262 1.00 97.38 162 ALA A N 1
ATOM 1323 C CA . ALA A 1 162 ? -29.462 2.510 46.853 1.00 97.38 162 ALA A CA 1
ATOM 1324 C C . ALA A 1 162 ? -30.878 2.987 46.491 1.00 97.38 162 ALA A C 1
ATOM 1326 O O . ALA A 1 162 ? -31.042 4.060 45.914 1.00 97.38 162 ALA A O 1
ATOM 1327 N N . ARG A 1 163 ? -31.904 2.248 46.922 1.00 96.56 163 ARG A N 1
ATOM 1328 C CA . ARG A 1 163 ? -33.321 2.601 46.773 1.00 96.56 163 ARG A CA 1
ATOM 1329 C C . ARG A 1 163 ? -33.675 3.954 47.401 1.00 96.56 163 ARG A C 1
ATOM 1331 O O . ARG A 1 163 ? -34.275 4.793 46.731 1.00 96.56 163 ARG A O 1
ATOM 1338 N N . SER A 1 164 ? -33.248 4.197 48.645 1.00 97.12 164 SER A N 1
ATOM 1339 C CA . SER A 1 164 ? -33.484 5.470 49.354 1.00 97.12 164 SER A CA 1
ATOM 1340 C C . SER A 1 164 ? -32.822 6.688 48.689 1.00 97.12 164 SER A C 1
ATOM 1342 O O . SER A 1 164 ? -33.302 7.810 48.833 1.00 97.12 164 SER A O 1
ATOM 1344 N N . LEU A 1 165 ? -31.743 6.462 47.932 1.00 96.38 165 LEU A N 1
ATOM 1345 C CA . LEU A 1 165 ? -31.012 7.481 47.172 1.00 96.38 165 LEU A CA 1
ATOM 1346 C C . LEU A 1 165 ? -31.520 7.642 45.727 1.00 96.38 165 LEU A C 1
ATOM 1348 O O . LEU A 1 165 ? -31.087 8.559 45.038 1.00 96.38 165 LEU A O 1
ATOM 1352 N N . THR A 1 166 ? -32.412 6.761 45.265 1.00 94.94 166 THR A N 1
ATOM 1353 C CA . THR A 1 166 ? -32.923 6.718 43.885 1.00 94.94 166 THR A CA 1
ATOM 1354 C C . THR A 1 166 ? -34.452 6.800 43.874 1.00 94.94 166 THR A C 1
ATOM 1356 O O . THR A 1 166 ? -34.992 7.883 44.098 1.00 94.94 166 THR A O 1
ATOM 1359 N N . LYS A 1 167 ? -35.173 5.691 43.649 1.00 90.62 167 LYS A N 1
ATOM 1360 C CA . LYS A 1 167 ? -36.626 5.705 43.396 1.00 90.62 167 LYS A CA 1
ATOM 1361 C C . LYS A 1 167 ? -37.485 6.205 44.571 1.00 90.62 167 LYS A C 1
ATOM 1363 O O . LYS A 1 167 ? -38.555 6.757 44.329 1.00 90.62 167 LYS A O 1
ATOM 1368 N N . ASP A 1 168 ? -37.012 6.068 45.812 1.00 94.50 168 ASP A N 1
ATOM 1369 C CA . ASP A 1 168 ? -37.727 6.527 47.017 1.00 94.50 168 ASP A CA 1
ATOM 1370 C C . ASP A 1 168 ? -37.315 7.960 47.442 1.00 94.50 168 ASP A C 1
ATOM 1372 O O . ASP A 1 168 ? -37.883 8.527 48.384 1.00 94.50 168 ASP A O 1
ATOM 1376 N N . SER A 1 169 ? -36.329 8.564 46.763 1.00 92.62 169 SER A N 1
ATOM 1377 C CA . SER A 1 169 ? -35.811 9.901 47.080 1.00 92.62 169 SER A CA 1
ATOM 1378 C C . SER A 1 169 ? -36.880 10.984 46.917 1.00 92.62 169 SER A C 1
ATOM 1380 O O . SER A 1 169 ? -37.765 10.894 46.069 1.00 92.62 169 SER A O 1
ATOM 1382 N N . GLN A 1 170 ? -36.787 12.046 47.722 1.00 90.56 170 GLN A N 1
ATOM 1383 C CA . GLN A 1 170 ? -37.703 13.194 47.665 1.00 90.56 170 GLN A CA 1
ATOM 1384 C C . GLN A 1 170 ? -37.113 14.426 46.963 1.00 90.56 170 GLN A C 1
ATOM 1386 O O . GLN A 1 170 ? -37.811 15.426 46.809 1.00 90.56 170 GLN A O 1
ATOM 1391 N N . ASP A 1 171 ? -35.863 14.358 46.493 1.00 89.50 171 ASP A N 1
ATOM 1392 C CA . ASP A 1 171 ? -35.264 15.408 45.662 1.00 89.50 171 ASP A CA 1
ATOM 1393 C C . ASP A 1 171 ? -35.930 15.423 44.266 1.00 89.50 171 ASP A C 1
ATOM 1395 O O . ASP A 1 171 ? -35.918 14.393 43.580 1.00 89.50 171 ASP A O 1
ATOM 1399 N N . PRO A 1 172 ? -36.499 16.555 43.801 1.00 86.00 172 PRO A N 1
ATOM 1400 C CA . PRO A 1 172 ? -37.119 16.654 42.479 1.00 86.00 172 PRO A CA 1
ATOM 1401 C C . PRO A 1 172 ? -36.206 16.241 41.315 1.00 86.00 172 PRO A C 1
ATOM 1403 O O . PRO A 1 172 ? -36.688 15.657 40.348 1.00 86.00 172 PRO A O 1
ATOM 1406 N N . ASN A 1 173 ? -34.896 16.487 41.414 1.00 80.19 173 ASN A N 1
ATOM 1407 C CA . ASN A 1 173 ? -33.914 16.156 40.374 1.00 80.19 173 ASN A CA 1
ATOM 1408 C C . ASN A 1 173 ? -33.608 14.652 40.311 1.00 80.19 173 ASN A C 1
ATOM 1410 O O . ASN A 1 173 ? -33.142 14.160 39.287 1.00 80.19 173 ASN A O 1
ATOM 1414 N N . VAL A 1 174 ? -33.872 13.927 41.402 1.00 91.19 174 VAL A N 1
ATOM 1415 C CA . VAL A 1 174 ? -33.742 12.464 41.493 1.00 91.19 174 VAL A CA 1
ATOM 1416 C C . VAL A 1 174 ? -35.062 11.791 41.116 1.00 91.19 174 VAL A C 1
ATOM 1418 O O . VAL A 1 174 ? -35.061 10.768 40.437 1.00 91.19 174 VAL A O 1
ATOM 1421 N N . ARG A 1 175 ? -36.202 12.396 41.476 1.00 90.00 175 ARG A N 1
ATOM 1422 C CA . ARG A 1 175 ? -37.548 11.932 41.088 1.00 90.00 175 ARG A CA 1
ATOM 1423 C C . ARG A 1 175 ? -37.876 12.124 39.604 1.00 90.00 175 ARG A C 1
ATOM 1425 O O . ARG A 1 175 ? -38.801 11.483 39.115 1.00 90.00 175 ARG A O 1
ATOM 1432 N N . ALA A 1 176 ? -37.161 13.004 38.903 1.00 88.56 176 ALA A N 1
ATOM 1433 C CA . ALA A 1 176 ? -37.283 13.180 37.455 1.00 88.56 176 ALA A CA 1
ATOM 1434 C C . ALA A 1 176 ? -36.588 12.063 36.647 1.00 88.56 176 ALA A C 1
ATOM 1436 O O . ALA A 1 176 ? -36.932 11.844 35.486 1.00 88.56 176 ALA A O 1
ATOM 1437 N N . THR A 1 177 ? -35.626 11.358 37.249 1.00 93.56 177 THR A N 1
ATOM 1438 C CA . THR A 1 177 ? -34.898 10.249 36.624 1.00 93.56 177 THR A CA 1
ATOM 1439 C C . THR A 1 177 ? -35.744 8.976 36.612 1.00 93.56 177 THR A C 1
ATOM 1441 O O . THR A 1 177 ? -36.284 8.560 37.637 1.00 93.56 177 THR A O 1
ATOM 1444 N N . GLN A 1 178 ? -35.815 8.304 35.462 1.00 95.06 178 GLN A N 1
ATOM 1445 C CA . GLN A 1 178 ? -36.280 6.921 35.385 1.00 95.06 178 GLN A CA 1
ATOM 1446 C C . GLN A 1 178 ? -35.168 6.000 35.904 1.00 95.06 178 GLN A C 1
ATOM 1448 O O . GLN A 1 178 ? -34.079 5.954 35.329 1.00 95.06 178 GLN A O 1
ATOM 1453 N N . TRP A 1 179 ? -35.438 5.288 37.000 1.00 95.50 179 TRP A N 1
ATOM 1454 C CA . TRP A 1 179 ? -34.491 4.383 37.657 1.00 95.50 179 TRP A CA 1
ATOM 1455 C C . TRP A 1 179 ? -34.814 2.925 37.341 1.00 95.50 179 TRP A C 1
ATOM 1457 O O . TRP A 1 179 ? -35.872 2.441 37.742 1.00 95.50 179 TRP A O 1
ATOM 1467 N N . GLN A 1 180 ? -33.878 2.217 36.715 1.00 95.81 180 GLN A N 1
ATOM 1468 C CA . GLN A 1 180 ? -33.806 0.756 36.774 1.00 95.81 180 GLN A CA 1
ATOM 1469 C C . GLN A 1 180 ? -32.650 0.366 37.714 1.00 95.81 180 GLN A C 1
ATOM 1471 O O . GLN A 1 180 ? -31.748 1.164 37.987 1.00 95.81 180 GLN A O 1
ATOM 1476 N N . TYR A 1 181 ? -32.695 -0.844 38.261 1.00 97.56 181 TYR A N 1
ATOM 1477 C CA . TYR A 1 181 ? -31.711 -1.346 39.215 1.00 97.56 181 TYR A CA 1
ATOM 1478 C C . TYR A 1 181 ? -31.162 -2.684 38.745 1.00 97.56 181 TYR A C 1
ATOM 1480 O O . TYR A 1 181 ? -31.921 -3.542 38.287 1.00 97.56 181 TYR A O 1
ATOM 1488 N N . GLU A 1 182 ? -29.852 -2.845 38.881 1.00 97.81 182 GLU A N 1
ATOM 1489 C CA . GLU A 1 182 ? -29.158 -4.094 38.611 1.00 97.81 182 GLU A CA 1
ATOM 1490 C C . GLU A 1 182 ? -28.441 -4.574 39.870 1.00 97.81 182 GLU A C 1
ATOM 1492 O O . GLU A 1 182 ? -27.770 -3.794 40.554 1.00 97.81 182 GLU A O 1
ATOM 1497 N N . PHE A 1 183 ? -28.556 -5.871 40.152 1.00 98.06 183 PHE A N 1
ATOM 1498 C CA . PHE A 1 183 ? -27.730 -6.533 41.147 1.00 98.06 183 PHE A CA 1
ATOM 1499 C C . PHE A 1 183 ? -26.917 -7.672 40.531 1.00 98.06 183 PHE A C 1
ATOM 1501 O O . PHE A 1 183 ? -27.464 -8.626 39.971 1.00 98.06 183 PHE A O 1
ATOM 1508 N N . THR A 1 18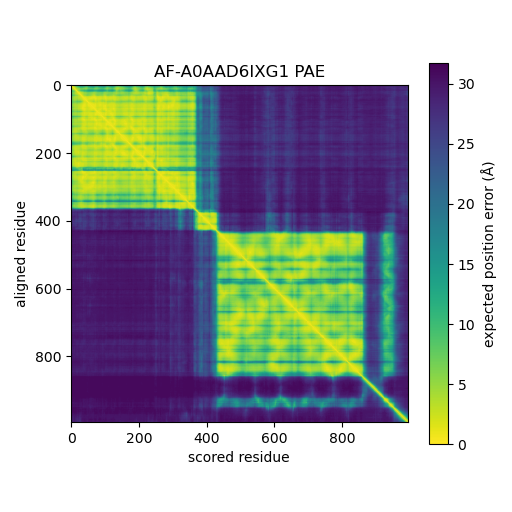4 ? -25.604 -7.585 40.714 1.00 97.44 184 THR A N 1
ATOM 1509 C CA . THR A 1 184 ? -24.623 -8.555 40.241 1.00 97.44 184 THR A CA 1
ATOM 1510 C C . THR A 1 184 ? -24.126 -9.428 41.379 1.00 97.44 184 THR A C 1
ATOM 1512 O O . THR A 1 184 ? -23.479 -8.960 42.324 1.00 97.44 184 THR A O 1
ATOM 1515 N N . THR A 1 185 ? -24.353 -10.732 41.247 1.00 95.94 185 THR A N 1
ATOM 1516 C CA . THR A 1 185 ? -23.682 -11.734 42.078 1.00 95.94 185 THR A CA 1
ATOM 1517 C C . THR A 1 185 ? -22.317 -12.035 41.472 1.00 95.94 185 THR A C 1
ATOM 1519 O O . THR A 1 185 ? -22.165 -12.942 40.654 1.00 95.94 185 THR A O 1
ATOM 1522 N N . GLU A 1 186 ? -21.312 -11.239 41.828 1.00 94.94 186 GLU A N 1
ATOM 1523 C CA . GLU A 1 186 ? -19.947 -11.436 41.341 1.00 94.94 186 GLU A CA 1
ATOM 1524 C C . GLU A 1 186 ? -19.427 -12.811 41.804 1.00 94.94 186 GLU A C 1
ATOM 1526 O O . GLU A 1 186 ? -19.823 -13.324 42.859 1.00 94.94 186 GLU A O 1
ATOM 1531 N N . THR A 1 187 ? -18.617 -13.454 40.954 1.00 94.56 187 THR A N 1
ATOM 1532 C CA . THR A 1 187 ? -18.189 -14.859 41.076 1.00 94.56 187 THR A CA 1
ATOM 1533 C C . THR A 1 187 ? -19.336 -15.884 41.169 1.00 94.56 187 THR A C 1
ATOM 1535 O O . THR A 1 187 ? -19.146 -16.989 41.682 1.00 94.56 187 THR A O 1
ATOM 1538 N N . PHE A 1 188 ? -20.504 -15.576 40.582 1.00 94.69 188 PHE A N 1
ATOM 1539 C CA . PHE A 1 188 ? -21.642 -16.496 40.401 1.00 94.69 188 PHE A CA 1
ATOM 1540 C C . PHE A 1 188 ? -21.227 -17.901 39.937 1.00 94.69 188 PHE A C 1
ATOM 1542 O O . PHE A 1 188 ? -21.688 -18.891 40.502 1.00 94.69 188 PHE A O 1
ATOM 1549 N N . SER A 1 189 ? -20.316 -17.997 38.960 1.00 90.88 189 SER A N 1
ATOM 1550 C CA . SER A 1 189 ? -19.870 -19.278 38.396 1.00 90.88 189 SER A CA 1
ATOM 1551 C C . SER A 1 189 ? -19.224 -20.235 39.414 1.00 90.88 189 SER A C 1
ATOM 1553 O O . SER A 1 189 ? -19.274 -21.441 39.186 1.00 90.88 189 SER A O 1
ATOM 1555 N N . ASP A 1 190 ? -18.678 -19.739 40.534 1.00 91.50 190 ASP A N 1
ATOM 1556 C CA . ASP A 1 190 ? -18.077 -20.527 41.635 1.00 91.50 190 ASP A CA 1
ATOM 1557 C C . ASP A 1 190 ? -19.007 -20.664 42.863 1.00 91.50 190 ASP A C 1
ATOM 1559 O O . ASP A 1 190 ? -18.619 -21.199 43.903 1.00 91.50 190 ASP A O 1
ATOM 1563 N N . THR A 1 191 ? -20.235 -20.144 42.786 1.00 92.88 191 THR A N 1
ATOM 1564 C CA . THR A 1 191 ? -21.122 -19.996 43.949 1.00 92.88 191 THR A CA 1
ATOM 1565 C C . THR A 1 191 ? -22.239 -21.042 43.973 1.00 92.88 191 THR A C 1
ATOM 1567 O O . THR A 1 191 ? -22.753 -21.470 42.941 1.00 92.88 191 THR A O 1
ATOM 1570 N N . SER A 1 192 ? -22.644 -21.460 45.178 1.00 92.06 192 SER A N 1
ATOM 1571 C CA . SER A 1 192 ? -23.812 -22.326 45.376 1.00 92.06 192 SER A CA 1
ATOM 1572 C C . SER A 1 192 ? -25.087 -21.654 44.857 1.00 92.06 192 SER A C 1
ATOM 1574 O O . SER A 1 192 ? -25.464 -20.588 45.347 1.00 92.06 192 SER A O 1
ATOM 1576 N N . LEU A 1 193 ? -25.779 -22.280 43.901 1.00 92.12 193 LEU A N 1
ATOM 1577 C CA . LEU A 1 193 ? -26.995 -21.713 43.307 1.00 92.12 193 LEU A CA 1
ATOM 1578 C C . LEU A 1 193 ? -28.113 -21.509 44.330 1.00 92.12 193 LEU A C 1
ATOM 1580 O O . LEU A 1 193 ? -28.812 -20.505 44.262 1.00 92.12 193 LEU A O 1
ATOM 1584 N N . ASP A 1 194 ? -28.241 -22.399 45.315 1.00 93.12 194 ASP A N 1
ATOM 1585 C CA . ASP A 1 194 ? -29.251 -22.258 46.366 1.00 93.12 194 ASP A CA 1
ATOM 1586 C C . ASP A 1 194 ? -28.989 -20.999 47.215 1.00 93.12 194 ASP A C 1
ATOM 1588 O O . ASP A 1 194 ? -29.925 -20.306 47.607 1.00 93.12 194 ASP A O 1
ATOM 1592 N N . TYR A 1 195 ? -27.719 -20.634 47.435 1.00 95.38 195 TYR A N 1
ATOM 1593 C CA . TYR A 1 195 ? -27.356 -19.365 48.074 1.00 95.38 195 TYR A CA 1
ATOM 1594 C C . TYR A 1 195 ? -27.640 -18.161 47.170 1.00 95.38 195 TYR A C 1
ATOM 1596 O O . TYR A 1 195 ? -28.239 -17.190 47.629 1.00 95.38 195 TYR A O 1
ATOM 1604 N N . ILE A 1 196 ? -27.278 -18.241 45.885 1.00 95.69 196 ILE A N 1
ATOM 1605 C CA . ILE A 1 196 ? -27.576 -17.195 44.898 1.00 95.69 196 ILE A CA 1
ATOM 1606 C C . ILE A 1 196 ? -29.086 -16.914 44.839 1.00 95.69 196 ILE A C 1
ATOM 1608 O O . ILE A 1 196 ? -29.492 -15.758 44.874 1.00 95.69 196 ILE A O 1
ATOM 1612 N N . ILE A 1 197 ? -29.933 -17.948 44.827 1.00 95.69 197 ILE A N 1
ATOM 1613 C CA . ILE A 1 197 ? -31.397 -17.799 44.813 1.00 95.69 197 ILE A CA 1
ATOM 1614 C C . ILE A 1 197 ? -31.901 -17.154 46.115 1.00 95.69 197 ILE A C 1
ATOM 1616 O O . ILE A 1 197 ? -32.725 -16.240 46.050 1.00 95.69 197 ILE A O 1
ATOM 1620 N N . ARG A 1 198 ? -31.389 -17.553 47.295 1.00 97.31 198 ARG A N 1
ATOM 1621 C CA . ARG A 1 198 ? -31.709 -16.875 48.573 1.00 97.31 198 ARG A CA 1
ATOM 1622 C C . ARG A 1 198 ? -31.348 -15.388 48.530 1.00 97.31 198 ARG A C 1
ATOM 1624 O O . ARG A 1 198 ? -32.162 -14.554 48.920 1.00 97.31 198 ARG A O 1
ATOM 1631 N N . LEU A 1 199 ? -30.146 -15.062 48.054 1.00 97.19 199 LEU A N 1
ATOM 1632 C CA . LEU A 1 199 ? -29.628 -13.696 48.033 1.00 97.19 199 LEU A CA 1
ATOM 1633 C C . LEU A 1 199 ? -30.350 -12.819 47.002 1.00 97.19 199 LEU A C 1
ATOM 1635 O O . LEU A 1 199 ? -30.758 -11.713 47.345 1.00 97.19 199 LEU A O 1
ATOM 1639 N N . CYS A 1 200 ? -30.580 -13.310 45.782 1.00 96.88 200 CYS A N 1
ATOM 1640 C CA . CYS A 1 200 ? -31.330 -12.576 44.763 1.00 96.88 200 CYS A CA 1
ATOM 1641 C C . CYS A 1 200 ? -32.785 -12.337 45.189 1.00 96.88 200 CYS A C 1
ATOM 1643 O O . CYS A 1 200 ? -33.272 -11.222 45.031 1.00 96.88 200 CYS A O 1
ATOM 1645 N N . ASN A 1 201 ? -33.464 -13.310 45.811 1.00 97.69 201 ASN A N 1
ATOM 1646 C CA . ASN A 1 201 ? -34.793 -13.067 46.387 1.00 97.69 201 ASN A CA 1
ATOM 1647 C C . ASN A 1 201 ? -34.742 -11.968 47.466 1.00 97.69 201 ASN A C 1
ATOM 1649 O O . ASN A 1 201 ? -35.468 -10.987 47.366 1.00 97.69 201 ASN A O 1
ATOM 1653 N N . ALA A 1 202 ? -33.814 -12.040 48.426 1.00 97.69 202 ALA A N 1
ATOM 1654 C CA . ALA A 1 202 ? -33.692 -11.014 49.467 1.00 97.69 202 ALA A CA 1
ATOM 1655 C C . ALA A 1 202 ? -33.353 -9.608 48.916 1.00 97.69 202 ALA A C 1
ATOM 1657 O O . ALA A 1 202 ? -33.804 -8.598 49.459 1.00 97.69 202 ALA A O 1
ATOM 1658 N N . VAL A 1 203 ? -32.583 -9.524 47.825 1.00 97.81 203 VAL A N 1
ATOM 1659 C CA . VAL A 1 203 ? -32.301 -8.272 47.102 1.00 97.81 203 VAL A CA 1
ATOM 1660 C C . VAL A 1 203 ? -33.536 -7.763 46.348 1.00 97.81 203 VAL A C 1
ATOM 1662 O O . VAL A 1 203 ? -33.834 -6.571 46.419 1.00 97.81 203 VAL A O 1
ATOM 1665 N N . LYS A 1 204 ? -34.294 -8.639 45.677 1.00 96.75 204 LYS A N 1
ATOM 1666 C CA . LYS A 1 204 ? -35.574 -8.294 45.037 1.00 96.75 204 LYS A CA 1
ATOM 1667 C C . LYS A 1 204 ? -36.541 -7.696 46.063 1.00 96.75 204 LYS A C 1
ATOM 1669 O O . LYS A 1 204 ? -37.052 -6.600 45.844 1.00 96.75 204 LYS A O 1
ATOM 1674 N N . ASP A 1 205 ? -36.709 -8.361 47.204 1.00 97.06 205 ASP A N 1
ATOM 1675 C CA . ASP A 1 205 ? -37.587 -7.937 48.301 1.00 97.06 205 ASP A CA 1
ATOM 1676 C C . ASP A 1 205 ? -37.117 -6.615 48.943 1.00 97.06 205 ASP A C 1
ATOM 1678 O O . ASP A 1 205 ? -37.911 -5.838 49.467 1.00 97.06 205 ASP A O 1
ATOM 1682 N N . ALA A 1 206 ? -35.813 -6.323 48.895 1.00 97.31 206 ALA A N 1
ATOM 1683 C CA . ALA A 1 206 ? -35.252 -5.047 49.332 1.00 97.31 206 ALA A CA 1
ATOM 1684 C C . ALA A 1 206 ? -35.480 -3.907 48.318 1.00 97.31 206 ALA A C 1
ATOM 1686 O O . ALA A 1 206 ? -35.675 -2.753 48.722 1.00 97.31 206 ALA A O 1
ATOM 1687 N N . TRP A 1 207 ? -35.448 -4.212 47.018 1.00 96.69 207 TRP A N 1
ATOM 1688 C CA . TRP A 1 207 ? -35.658 -3.238 45.946 1.00 96.69 207 TRP A CA 1
ATOM 1689 C C . TRP A 1 207 ? -37.141 -2.936 45.686 1.00 96.69 207 TRP A C 1
ATOM 1691 O O . TRP A 1 207 ? -37.468 -1.781 45.423 1.00 96.69 207 TRP A O 1
ATOM 1701 N N . GLU A 1 208 ? -38.034 -3.926 45.790 1.00 95.44 208 GLU A N 1
ATOM 1702 C CA . GLU A 1 208 ? -39.434 -3.874 45.325 1.00 95.44 208 GLU A CA 1
ATOM 1703 C C . GLU A 1 208 ? -39.545 -3.445 43.838 1.00 95.44 208 GLU A C 1
ATOM 1705 O O . GLU A 1 208 ? -39.911 -2.298 43.545 1.00 95.44 208 GLU A O 1
ATOM 1710 N N . PRO A 1 209 ? -39.182 -4.318 42.877 1.00 94.06 209 PRO A N 1
ATOM 1711 C CA . PRO A 1 209 ? -39.474 -4.112 41.454 1.00 94.06 209 PRO A CA 1
ATOM 1712 C C . PRO A 1 209 ? -40.972 -4.274 41.134 1.00 94.06 209 PRO A C 1
ATOM 1714 O O . PRO A 1 209 ? -41.736 -4.804 41.939 1.00 94.06 209 PRO A O 1
ATOM 1717 N N . THR A 1 210 ? -41.381 -3.864 39.931 1.00 91.00 210 THR A N 1
ATOM 1718 C CA . THR A 1 210 ? -42.721 -4.144 39.372 1.00 91.00 210 THR A CA 1
ATOM 1719 C C . THR A 1 210 ? -42.598 -4.825 38.005 1.00 91.00 210 THR A C 1
ATOM 1721 O O . THR A 1 21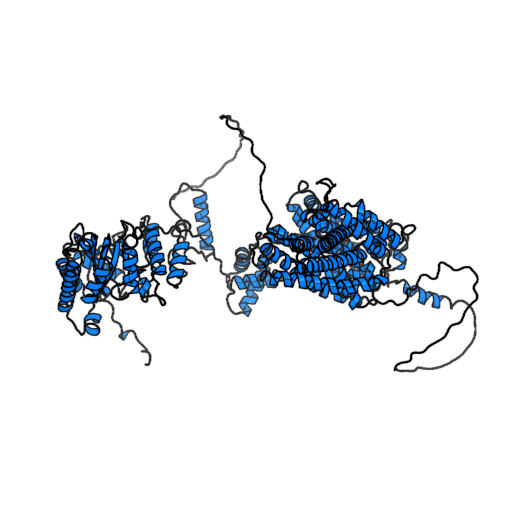0 ? -41.498 -4.918 37.463 1.00 91.00 210 THR A O 1
ATOM 1724 N N . ALA A 1 211 ? -43.701 -5.300 37.419 1.00 88.25 211 ALA A N 1
ATOM 1725 C CA . ALA A 1 211 ? -43.675 -5.926 36.091 1.00 88.25 211 ALA A CA 1
ATOM 1726 C C . ALA A 1 211 ? -43.289 -4.931 34.973 1.00 88.25 211 ALA A C 1
ATOM 1728 O O . ALA A 1 211 ? -42.716 -5.312 33.956 1.00 88.25 211 ALA A O 1
ATOM 1729 N N . GLU A 1 212 ? -43.572 -3.641 35.174 1.00 87.88 212 GLU A N 1
ATOM 1730 C CA . GLU A 1 212 ? -43.217 -2.542 34.271 1.00 87.88 212 GLU A CA 1
ATOM 1731 C C . GLU A 1 212 ? -41.779 -2.041 34.488 1.00 87.88 212 GLU A C 1
ATOM 1733 O O . GLU A 1 212 ? -41.170 -1.505 33.562 1.00 87.88 212 GLU A O 1
ATOM 1738 N N . ASN A 1 213 ? -41.236 -2.208 35.700 1.00 89.81 213 ASN A N 1
ATOM 1739 C CA . ASN A 1 213 ? -39.858 -1.867 36.057 1.00 89.81 213 ASN A CA 1
ATOM 1740 C C . ASN A 1 213 ? -39.186 -3.013 36.849 1.00 89.81 213 ASN A C 1
ATOM 1742 O O . ASN A 1 213 ? -38.999 -2.906 38.070 1.00 89.81 213 ASN A O 1
ATOM 1746 N N . PRO A 1 214 ? -38.867 -4.130 36.169 1.00 93.00 214 PRO A N 1
ATOM 1747 C CA . PRO A 1 214 ? -38.249 -5.302 36.781 1.00 93.00 214 PRO A CA 1
ATOM 1748 C C . PRO A 1 214 ? -36.792 -5.052 37.197 1.00 93.00 214 PRO A C 1
ATOM 1750 O O . PRO A 1 214 ? -36.086 -4.222 36.616 1.00 93.00 214 PRO A O 1
ATOM 1753 N N . ILE A 1 215 ? -36.319 -5.810 38.189 1.00 95.06 215 ILE A N 1
ATOM 1754 C CA . ILE A 1 215 ? -34.908 -5.818 38.602 1.00 95.06 215 ILE A CA 1
ATOM 1755 C C . ILE A 1 215 ? -34.063 -6.597 37.588 1.00 95.06 215 ILE A C 1
ATOM 1757 O O . ILE A 1 215 ? -34.468 -7.666 37.132 1.00 95.06 215 ILE A O 1
ATOM 1761 N N . ILE A 1 216 ? -32.872 -6.104 37.252 1.00 96.06 216 ILE A N 1
ATOM 1762 C CA . ILE A 1 216 ? -31.899 -6.892 36.491 1.00 96.06 216 ILE A CA 1
ATOM 1763 C C . ILE A 1 216 ? -31.073 -7.718 37.482 1.00 96.06 216 ILE A C 1
ATOM 1765 O O . ILE A 1 216 ? -30.456 -7.164 38.392 1.00 96.06 216 ILE A O 1
ATOM 1769 N N . PHE A 1 217 ? -31.037 -9.037 37.299 1.00 96.88 217 PHE A N 1
ATOM 1770 C CA . PHE A 1 217 ? -30.043 -9.900 37.927 1.00 96.88 217 PHE A CA 1
ATOM 1771 C C . PHE A 1 217 ? -28.989 -10.287 36.900 1.00 96.88 217 PHE A C 1
ATOM 1773 O O . PHE A 1 217 ? -29.281 -10.885 35.860 1.00 96.88 217 PHE A O 1
ATOM 1780 N N . ASN A 1 218 ? -27.748 -9.943 37.217 1.00 95.56 218 ASN A N 1
ATOM 1781 C CA . ASN A 1 218 ? -26.593 -10.229 36.390 1.00 95.56 218 ASN A CA 1
ATOM 1782 C C . ASN A 1 218 ? -25.751 -11.323 37.061 1.00 95.56 218 ASN A C 1
ATOM 1784 O O . ASN A 1 218 ? -25.417 -11.251 38.249 1.00 95.56 218 ASN A O 1
ATOM 1788 N N . LEU A 1 219 ? -25.490 -12.392 36.304 1.00 94.75 219 LEU A N 1
ATOM 1789 C CA . LEU A 1 219 ? -24.950 -13.665 36.788 1.00 94.75 219 LEU A CA 1
ATOM 1790 C C . LEU A 1 219 ? -23.592 -13.960 36.118 1.00 94.75 219 LEU A C 1
ATOM 1792 O O . LEU A 1 219 ? -23.478 -14.894 35.317 1.00 94.75 219 LEU A O 1
ATOM 1796 N N . PRO A 1 220 ? -22.552 -13.148 36.380 1.00 93.75 220 PRO A N 1
ATOM 1797 C CA . PRO A 1 220 ? -21.325 -13.154 35.596 1.00 93.75 220 PRO A CA 1
ATOM 1798 C C . PRO A 1 220 ? -20.496 -14.426 35.783 1.00 93.75 220 PRO A C 1
ATOM 1800 O O . PRO A 1 220 ? -20.184 -14.854 36.899 1.00 93.75 220 PRO A O 1
ATOM 1803 N N . ALA A 1 221 ? -19.989 -14.951 34.670 1.00 93.25 221 ALA A N 1
ATOM 1804 C CA . ALA A 1 221 ? -18.850 -15.862 34.661 1.00 93.25 221 ALA A CA 1
ATOM 1805 C C . ALA A 1 221 ? -17.534 -15.088 34.907 1.00 93.25 221 ALA A C 1
ATOM 1807 O O . ALA A 1 221 ? -16.635 -15.096 34.071 1.00 93.25 221 ALA A O 1
ATOM 1808 N N . THR A 1 222 ? -17.413 -14.405 36.059 1.00 94.06 222 THR A N 1
ATOM 1809 C CA . THR A 1 222 ? -16.258 -13.552 36.444 1.00 94.06 222 THR A CA 1
ATOM 1810 C C . THR A 1 222 ? -14.907 -14.262 36.264 1.00 94.06 222 THR A C 1
ATOM 1812 O O . THR A 1 222 ? -13.887 -13.641 35.944 1.00 94.06 222 THR A O 1
ATOM 1815 N N . VAL A 1 223 ? -14.928 -15.587 36.435 1.00 93.75 223 VAL A N 1
ATOM 1816 C CA . VAL A 1 223 ? -13.989 -16.527 35.822 1.00 93.75 223 VAL A CA 1
ATOM 1817 C C . VAL A 1 223 ? -14.810 -17.622 35.129 1.00 93.75 223 VAL A C 1
ATOM 1819 O O . VAL A 1 223 ? -15.745 -18.167 35.726 1.00 93.75 223 VAL A O 1
ATOM 1822 N N . GLU A 1 224 ? -14.454 -17.975 33.893 1.00 93.94 224 GLU A N 1
ATOM 1823 C CA . GLU A 1 224 ? -14.976 -19.170 33.221 1.00 93.94 224 GLU A CA 1
ATOM 1824 C C . GLU A 1 224 ? -14.317 -20.417 33.841 1.00 93.94 224 GLU A C 1
ATOM 1826 O O . GLU A 1 224 ? -13.125 -20.669 33.667 1.00 93.94 224 GLU A O 1
ATOM 1831 N N . LEU A 1 225 ? -15.083 -21.170 34.638 1.00 91.56 225 LEU A N 1
ATOM 1832 C CA . LEU A 1 225 ? -14.586 -22.313 35.425 1.00 91.56 225 LEU A CA 1
ATOM 1833 C C . LEU A 1 225 ? -14.971 -23.685 34.851 1.00 91.56 225 LEU A C 1
ATOM 1835 O O . LEU A 1 225 ? -14.501 -24.716 35.336 1.00 91.56 225 LEU A O 1
ATOM 1839 N N . SER A 1 226 ? -15.851 -23.719 33.851 1.00 91.50 226 SER A N 1
ATOM 1840 C CA . SER A 1 226 ? -16.374 -24.947 33.254 1.00 91.50 226 SER A CA 1
ATOM 1841 C C . SER A 1 226 ? -16.881 -24.697 31.831 1.00 91.50 226 SER A C 1
ATOM 1843 O O . SER A 1 226 ? -16.856 -23.568 31.351 1.00 91.50 226 SER A O 1
ATOM 1845 N N . THR A 1 227 ? -17.304 -25.750 31.130 1.00 92.12 227 THR A N 1
ATOM 1846 C CA . THR A 1 227 ? -17.807 -25.643 29.754 1.00 92.12 227 THR A CA 1
ATOM 1847 C C . THR A 1 227 ? -19.162 -24.921 29.698 1.00 92.12 227 THR A C 1
ATOM 1849 O O . THR A 1 227 ? -19.974 -25.076 30.614 1.00 92.12 227 THR A O 1
ATOM 1852 N N . PRO A 1 228 ? -19.475 -24.183 28.613 1.00 91.31 228 PRO A N 1
ATOM 1853 C CA . PRO A 1 228 ? -20.640 -23.290 28.558 1.00 91.31 228 PRO A CA 1
ATOM 1854 C C . PRO A 1 228 ? -21.992 -23.997 28.739 1.00 91.31 228 PRO A C 1
ATOM 1856 O O . PRO A 1 228 ? -22.949 -23.376 29.185 1.00 91.31 228 PRO A O 1
ATOM 1859 N N . ASN A 1 229 ? -22.080 -25.305 28.483 1.00 90.44 229 ASN A N 1
ATOM 1860 C CA . ASN A 1 229 ? -23.279 -26.101 28.762 1.00 90.44 229 ASN A CA 1
ATOM 1861 C C . ASN A 1 229 ? -23.591 -26.230 30.271 1.00 90.44 229 ASN A C 1
ATOM 1863 O O . ASN A 1 229 ? -24.744 -26.430 30.634 1.00 90.44 229 ASN A O 1
ATOM 1867 N N . ILE A 1 230 ? -22.585 -26.130 31.149 1.00 91.62 230 ILE A N 1
ATOM 1868 C CA . ILE A 1 230 ? -22.773 -26.140 32.610 1.00 91.62 230 ILE A CA 1
ATOM 1869 C C . ILE A 1 230 ? -23.201 -24.748 33.091 1.00 91.62 230 ILE A C 1
ATOM 1871 O O . ILE A 1 230 ? -24.046 -24.648 33.975 1.00 91.62 230 ILE A O 1
ATOM 1875 N N . TYR A 1 231 ? -22.697 -23.681 32.463 1.00 92.00 231 TYR A N 1
ATOM 1876 C CA . TYR A 1 231 ? -23.199 -22.323 32.688 1.00 92.00 231 TYR A CA 1
ATOM 1877 C C . TYR A 1 231 ? -24.648 -22.163 32.188 1.00 92.00 231 TYR A C 1
ATOM 1879 O O . TYR A 1 231 ? -25.476 -21.583 32.881 1.00 92.00 231 TYR A O 1
ATOM 1887 N N . ALA A 1 232 ? -25.012 -22.770 31.054 1.00 90.69 232 ALA A N 1
ATOM 1888 C CA . ALA A 1 232 ? -26.403 -22.834 30.602 1.00 90.69 232 ALA A CA 1
ATOM 1889 C C . ALA A 1 232 ? -27.308 -23.585 31.604 1.00 90.69 232 ALA A C 1
ATOM 1891 O O . ALA A 1 232 ? -28.393 -23.101 31.921 1.00 90.69 232 ALA A O 1
ATOM 1892 N N . ASP A 1 233 ? -26.837 -24.695 32.191 1.00 92.00 233 ASP A N 1
ATOM 1893 C CA . ASP A 1 233 ? -27.539 -25.365 33.298 1.00 92.00 233 ASP A CA 1
ATOM 1894 C C . ASP A 1 233 ? -27.629 -24.478 34.566 1.00 92.00 233 ASP A C 1
ATOM 1896 O O . ASP A 1 233 ? -28.647 -24.523 35.257 1.00 92.00 233 ASP A O 1
ATOM 1900 N N . GLN A 1 234 ? -26.611 -23.651 34.870 1.00 92.06 234 GLN A N 1
ATOM 1901 C CA . GLN A 1 234 ? -26.648 -22.661 35.965 1.00 92.06 234 GLN A CA 1
ATOM 1902 C C . GLN A 1 234 ? -27.740 -21.604 35.729 1.00 92.06 234 GLN A C 1
ATOM 1904 O O . GLN A 1 234 ? -28.544 -21.338 36.626 1.00 92.06 234 GLN A O 1
ATOM 1909 N N . ILE A 1 235 ? -27.793 -21.025 34.525 1.00 91.56 235 ILE A N 1
ATOM 1910 C CA . ILE A 1 235 ? -28.771 -19.995 34.148 1.00 91.56 235 ILE A CA 1
ATOM 1911 C C . ILE A 1 235 ? -30.191 -20.574 34.082 1.00 91.56 235 ILE A C 1
ATOM 1913 O O . ILE A 1 235 ? -31.117 -19.950 34.603 1.00 91.56 235 ILE A O 1
ATOM 1917 N N . GLU A 1 236 ? -30.389 -21.770 33.514 1.00 91.19 236 GLU A N 1
ATOM 1918 C CA . GLU A 1 236 ? -31.714 -22.403 33.473 1.00 91.19 236 GLU A CA 1
ATOM 1919 C C . GLU A 1 236 ? -32.203 -22.793 34.881 1.00 91.19 236 GLU A C 1
ATOM 1921 O O . GLU A 1 236 ? -33.356 -22.517 35.218 1.00 91.19 236 GLU A O 1
ATOM 1926 N N . TYR A 1 237 ? -31.338 -23.348 35.743 1.00 91.81 237 TYR A N 1
ATOM 1927 C CA . TYR A 1 237 ? -31.701 -23.637 37.137 1.00 91.81 237 TYR A CA 1
ATOM 1928 C C . TYR A 1 237 ? -32.082 -22.362 37.900 1.00 91.81 237 TYR A C 1
ATOM 1930 O O . TYR A 1 237 ? -33.097 -22.362 38.596 1.00 91.81 237 TYR A O 1
ATOM 1938 N N . PHE A 1 238 ? -31.338 -21.259 37.745 1.00 92.38 238 PHE A N 1
ATOM 1939 C CA . PHE A 1 238 ? -31.718 -19.981 38.355 1.00 92.38 238 PHE A CA 1
ATOM 1940 C C . PHE A 1 238 ? -33.073 -19.486 37.823 1.00 92.38 238 PHE A C 1
ATOM 1942 O O . PHE A 1 238 ? -33.966 -19.178 38.612 1.00 92.38 238 PHE A O 1
ATOM 1949 N N . CYS A 1 239 ? -33.269 -19.470 36.499 1.00 89.44 239 CYS A N 1
ATOM 1950 C CA . CYS A 1 239 ? -34.509 -18.996 35.873 1.00 89.44 239 CYS A CA 1
ATOM 1951 C C . CYS A 1 239 ? -35.754 -19.786 36.302 1.00 89.44 239 CYS A C 1
ATOM 1953 O O . CYS A 1 239 ? -36.839 -19.210 36.340 1.00 89.44 239 CYS A O 1
ATOM 1955 N N . ARG A 1 240 ? -35.604 -21.078 36.622 1.00 89.12 240 ARG A N 1
ATOM 1956 C CA . ARG A 1 240 ? -36.679 -21.950 37.122 1.00 89.12 240 ARG A CA 1
ATOM 1957 C C . ARG A 1 240 ? -36.998 -21.768 38.613 1.00 89.12 240 ARG A C 1
ATOM 1959 O O . ARG A 1 240 ? -38.085 -22.157 39.027 1.00 89.12 240 ARG A O 1
ATOM 1966 N N . ASN A 1 241 ? -36.073 -21.230 39.417 1.00 91.25 241 ASN A N 1
ATOM 1967 C CA . ASN A 1 241 ? -36.175 -21.225 40.888 1.00 91.25 241 ASN A CA 1
ATOM 1968 C C . ASN A 1 241 ? -36.192 -19.826 41.539 1.00 91.25 241 ASN A C 1
ATOM 1970 O O . ASN A 1 241 ? -36.506 -19.718 42.726 1.00 91.25 241 ASN A O 1
ATOM 1974 N N . ILE A 1 242 ? -35.877 -18.750 40.810 1.00 91.44 242 ILE A N 1
ATOM 1975 C CA . ILE A 1 242 ? -36.087 -17.378 41.299 1.00 91.44 242 ILE A CA 1
ATOM 1976 C C . ILE A 1 242 ? -37.596 -17.077 41.382 1.00 91.44 242 ILE A C 1
ATOM 1978 O O . ILE A 1 242 ? -38.342 -17.379 40.447 1.00 91.44 242 ILE A O 1
ATOM 1982 N N . SER A 1 243 ? -38.080 -16.522 42.501 1.00 81.00 243 SER A N 1
ATOM 1983 C CA . SER A 1 243 ? -39.524 -16.304 42.678 1.00 81.00 243 SER A CA 1
ATOM 1984 C C . SER A 1 243 ? -39.994 -15.047 41.946 1.00 81.00 243 SER A C 1
ATOM 1986 O O . SER A 1 243 ? -39.246 -14.076 41.829 1.00 81.00 243 SER A O 1
ATOM 1988 N N . GLU A 1 244 ? -41.242 -15.057 41.462 1.00 81.31 244 GLU A N 1
ATOM 1989 C CA . GLU A 1 244 ? -41.849 -13.945 40.704 1.00 81.31 244 GLU A CA 1
ATOM 1990 C C . GLU A 1 244 ? -40.974 -13.523 39.506 1.00 81.31 244 GLU A C 1
ATOM 1992 O O . GLU A 1 244 ? -40.642 -12.355 39.323 1.00 81.31 244 GLU A O 1
ATOM 1997 N N . ARG A 1 245 ? -40.567 -14.510 38.691 1.00 75.62 245 ARG A N 1
ATOM 1998 C CA . ARG A 1 245 ? -39.619 -14.383 37.563 1.00 75.62 245 ARG A CA 1
ATOM 1999 C C . ARG A 1 245 ? -39.936 -13.254 36.569 1.00 75.62 245 ARG A C 1
ATOM 2001 O O . ARG A 1 245 ? -39.018 -12.771 35.909 1.00 75.62 245 ARG A O 1
ATOM 2008 N N . GLU A 1 246 ? -41.199 -12.849 36.468 1.00 59.00 246 GLU A N 1
ATOM 2009 C CA . GLU A 1 246 ? -41.697 -11.722 35.663 1.00 59.00 246 GLU A CA 1
ATOM 2010 C C . GLU A 1 246 ? -41.272 -10.337 36.184 1.00 59.00 246 GLU A C 1
ATOM 2012 O O . GLU A 1 246 ? -41.151 -9.399 35.401 1.00 59.00 246 GLU A O 1
ATOM 2017 N N . LEU A 1 247 ? -40.966 -10.218 37.480 1.00 59.94 247 LEU A N 1
ATOM 2018 C CA . LEU A 1 247 ? -40.421 -9.011 38.110 1.00 59.94 247 LEU A CA 1
ATOM 2019 C C . LEU A 1 247 ? -38.892 -8.904 37.963 1.00 59.94 247 LEU A C 1
ATOM 2021 O O . LEU A 1 247 ? -38.286 -7.984 38.517 1.00 59.94 247 LEU A O 1
ATOM 2025 N N . ALA A 1 248 ? -38.260 -9.842 37.250 1.00 44.03 248 ALA A N 1
ATOM 2026 C CA . ALA A 1 248 ? -36.815 -9.945 37.078 1.00 44.03 248 ALA A CA 1
ATOM 2027 C C . ALA A 1 248 ? -36.410 -10.069 35.597 1.00 44.03 248 ALA A C 1
ATOM 2029 O O . ALA A 1 248 ? -37.164 -10.560 34.758 1.00 44.03 248 ALA A O 1
ATOM 2030 N N . GLN A 1 249 ? -35.185 -9.661 35.276 1.00 53.88 249 GLN A N 1
ATOM 2031 C CA . GLN A 1 249 ? -34.568 -9.765 33.951 1.00 53.88 249 GLN A CA 1
ATOM 2032 C C . GLN A 1 249 ? -33.147 -10.303 34.081 1.00 53.88 249 GLN A C 1
ATOM 2034 O O . GLN A 1 249 ? -32.407 -9.881 34.965 1.00 53.88 249 GLN A O 1
ATOM 2039 N N . MET A 1 250 ? -32.759 -11.224 33.201 1.00 61.88 250 MET A N 1
ATOM 2040 C CA . MET A 1 250 ? -31.526 -11.995 33.361 1.00 61.88 250 MET A CA 1
ATOM 2041 C C . MET A 1 250 ? -30.464 -11.626 32.332 1.00 61.88 250 MET A C 1
ATOM 2043 O O . MET A 1 250 ? -30.650 -11.863 31.131 1.00 61.88 250 MET A O 1
ATOM 2047 N N . ALA A 1 251 ? -29.317 -11.128 32.800 1.00 49.53 251 ALA A N 1
ATOM 2048 C CA . ALA A 1 251 ? -28.120 -11.091 31.966 1.00 49.53 251 ALA A CA 1
ATOM 2049 C C . ALA A 1 251 ? -27.644 -12.535 31.708 1.00 49.53 251 ALA A C 1
ATOM 2051 O O . ALA A 1 251 ? -27.522 -13.331 32.639 1.00 49.53 251 ALA A O 1
ATOM 2052 N N . GLY A 1 252 ? -27.445 -12.884 30.436 1.00 51.03 252 GLY A N 1
ATOM 2053 C CA . GLY A 1 252 ? -27.218 -14.253 29.966 1.00 51.03 252 GLY A CA 1
ATOM 2054 C C . GLY A 1 252 ? -28.460 -14.963 29.401 1.00 51.03 252 GLY A C 1
ATOM 2055 O O . GLY A 1 252 ? -28.315 -16.070 28.889 1.00 51.03 252 GLY A O 1
ATOM 2056 N N . ALA A 1 253 ? -29.659 -14.357 29.448 1.00 66.62 253 ALA A N 1
ATOM 2057 C CA . ALA A 1 253 ? -30.868 -14.927 28.825 1.00 66.62 253 ALA A CA 1
ATOM 2058 C C . ALA A 1 253 ? -31.802 -13.886 28.173 1.00 66.62 253 ALA A C 1
ATOM 2060 O O . ALA A 1 253 ? -32.126 -14.019 26.996 1.00 66.62 253 ALA A O 1
ATOM 2061 N N . ASP A 1 254 ? -32.211 -12.840 28.903 1.00 81.81 254 ASP A N 1
ATOM 2062 C CA . ASP A 1 254 ? -33.069 -11.756 28.378 1.00 81.81 254 ASP A CA 1
ATOM 2063 C C . ASP A 1 254 ? -32.235 -10.562 27.868 1.00 81.81 254 ASP A C 1
ATOM 2065 O O . ASP A 1 254 ? -32.655 -9.782 27.007 1.00 81.81 254 ASP A O 1
ATOM 2069 N N . ARG A 1 255 ? -31.043 -10.410 28.448 1.00 91.88 255 ARG A N 1
ATOM 2070 C CA . ARG A 1 255 ? -30.093 -9.313 28.267 1.00 91.88 255 ARG A CA 1
ATOM 2071 C C . ARG A 1 255 ? -28.683 -9.885 28.152 1.00 91.88 255 ARG A C 1
ATOM 2073 O O . ARG A 1 255 ? -28.424 -10.968 28.672 1.00 91.88 255 ARG A O 1
ATOM 2080 N N . ILE A 1 256 ? -27.763 -9.181 27.505 1.00 92.81 256 ILE A N 1
ATOM 2081 C CA . ILE A 1 256 ? -26.345 -9.547 27.442 1.00 92.81 256 ILE A CA 1
ATOM 2082 C C . ILE A 1 256 ? -25.496 -8.298 27.676 1.00 92.81 256 ILE A C 1
ATOM 2084 O O . ILE A 1 256 ? -25.707 -7.272 27.029 1.00 92.81 256 ILE A O 1
ATOM 2088 N N . GLU A 1 257 ? -24.534 -8.416 28.588 1.00 96.19 257 GLU A N 1
ATOM 2089 C CA . GLU A 1 257 ? -23.453 -7.450 28.778 1.00 96.19 257 GLU A CA 1
ATOM 2090 C C . GLU A 1 257 ? -22.183 -7.938 28.074 1.00 96.19 257 GLU A C 1
ATOM 2092 O O . GLU A 1 257 ? -21.923 -9.142 28.022 1.00 96.19 257 GLU A O 1
ATOM 2097 N N . GLY A 1 258 ? -21.376 -7.017 27.555 1.00 96.81 258 GLY A N 1
ATOM 2098 C CA . GLY A 1 258 ? -20.067 -7.335 26.994 1.00 96.81 258 GLY A CA 1
ATOM 2099 C C . GLY A 1 258 ? -19.360 -6.113 26.421 1.00 96.81 258 GLY A C 1
ATOM 2100 O O . GLY A 1 258 ? -19.759 -4.979 26.681 1.00 96.81 258 GLY A O 1
ATOM 2101 N N . CYS A 1 259 ? -18.333 -6.341 25.604 1.00 98.38 259 CYS A N 1
ATOM 2102 C CA . CYS A 1 259 ? -17.595 -5.272 24.925 1.00 98.38 259 CYS A CA 1
ATOM 2103 C C . CYS A 1 259 ? -17.485 -5.527 23.419 1.00 98.38 259 CYS A C 1
ATOM 2105 O O . CYS A 1 259 ? -17.598 -6.665 22.951 1.00 98.38 259 CYS A O 1
ATOM 2107 N N . LEU A 1 260 ? -17.173 -4.478 22.659 1.00 98.25 260 LEU A N 1
ATOM 2108 C CA . LEU A 1 260 ? -16.774 -4.610 21.260 1.00 98.25 260 LEU A CA 1
ATOM 2109 C C . LEU A 1 260 ? -15.461 -5.403 21.152 1.00 98.25 260 LEU A C 1
ATOM 2111 O O . LEU A 1 260 ? -14.498 -5.148 21.878 1.00 98.25 260 LEU A O 1
ATOM 2115 N N . PHE A 1 261 ? -15.432 -6.385 20.248 1.00 97.88 261 PHE A N 1
ATOM 2116 C CA . PHE A 1 261 ? -14.299 -7.286 19.992 1.00 97.88 261 PHE A CA 1
ATOM 2117 C C . PHE A 1 261 ? -13.804 -8.062 21.226 1.00 97.88 261 PHE A C 1
ATOM 2119 O O . PHE A 1 261 ? -12.681 -8.569 21.228 1.00 97.88 261 PHE A O 1
ATOM 2126 N N . GLY A 1 262 ? -14.642 -8.172 22.264 1.00 96.69 262 GLY A N 1
ATOM 2127 C CA . GLY A 1 262 ? -14.333 -8.897 23.495 1.00 96.69 262 GLY A CA 1
ATOM 2128 C C . GLY A 1 262 ? -13.285 -8.218 24.379 1.00 96.69 262 GLY A C 1
ATOM 2129 O O . GLY A 1 262 ? -12.538 -8.903 25.065 1.00 96.69 262 GLY A O 1
ATOM 2130 N N . ASN A 1 263 ? -13.181 -6.884 24.377 1.00 96.12 263 ASN A N 1
ATOM 2131 C CA . ASN A 1 263 ? -12.306 -6.189 25.330 1.00 96.12 263 ASN A CA 1
ATOM 2132 C C . ASN A 1 263 ? -12.755 -6.415 26.799 1.00 96.12 263 ASN A C 1
ATOM 2134 O O . ASN A 1 263 ? -13.926 -6.679 27.078 1.00 96.12 263 ASN A O 1
ATOM 2138 N N . GLY A 1 264 ? -11.840 -6.316 27.762 1.00 94.56 264 GLY A N 1
ATOM 2139 C CA . GLY A 1 264 ? -12.127 -6.539 29.182 1.00 94.56 264 GLY A CA 1
ATOM 2140 C C . GLY A 1 264 ? -11.002 -7.238 29.934 1.00 94.56 264 GLY A C 1
ATOM 2141 O O . GLY A 1 264 ? -9.942 -7.553 29.392 1.00 94.56 264 GLY A O 1
ATOM 2142 N N . GLU A 1 265 ? -11.245 -7.487 31.216 1.00 92.75 265 GLU A N 1
ATOM 2143 C CA . GLU A 1 265 ? -10.264 -8.057 32.137 1.00 92.75 265 GLU A CA 1
ATOM 2144 C C . GLU A 1 265 ? -9.715 -9.431 31.692 1.00 92.75 265 GLU A C 1
ATOM 2146 O O . GLU A 1 265 ? -10.463 -10.379 31.449 1.00 92.75 265 GLU A O 1
ATOM 2151 N N . ARG A 1 266 ? -8.378 -9.563 31.689 1.00 95.25 266 ARG A N 1
ATOM 2152 C CA . ARG A 1 266 ? -7.584 -10.801 31.488 1.00 95.25 266 ARG A CA 1
ATOM 2153 C C . ARG A 1 266 ? -7.765 -11.491 30.130 1.00 95.25 266 ARG A C 1
ATOM 2155 O O . ARG A 1 266 ? -6.831 -11.524 29.334 1.00 95.25 266 ARG A O 1
ATOM 2162 N N . THR A 1 267 ? -8.926 -12.098 29.913 1.00 95.56 267 THR A N 1
ATOM 2163 C CA . THR A 1 267 ? -9.337 -12.802 28.688 1.00 95.56 267 THR A CA 1
ATOM 2164 C C . THR A 1 267 ? -10.350 -12.009 27.873 1.00 95.56 267 THR A C 1
ATOM 2166 O O . THR A 1 267 ? -10.590 -12.380 26.728 1.00 95.56 267 THR A O 1
ATOM 2169 N N . GLY A 1 268 ? -10.914 -10.941 28.447 1.00 96.06 268 GLY A N 1
ATOM 2170 C CA . GLY A 1 268 ? -11.970 -10.153 27.827 1.00 96.06 268 GLY A CA 1
ATOM 2171 C C . GLY A 1 268 ? -13.373 -10.506 28.315 1.00 96.06 268 GLY A C 1
ATOM 2172 O O . GLY A 1 268 ? -13.589 -11.560 28.918 1.00 96.06 268 GLY A O 1
ATOM 2173 N N . ASN A 1 269 ? -14.328 -9.619 28.025 1.00 96.38 269 ASN A N 1
ATOM 2174 C CA . ASN A 1 269 ? -15.755 -9.938 28.084 1.00 96.38 269 ASN A CA 1
ATOM 2175 C C . ASN A 1 269 ? -16.185 -10.720 26.835 1.00 96.38 269 ASN A C 1
ATOM 2177 O O . ASN A 1 269 ? -15.418 -10.881 25.884 1.00 96.38 269 ASN A O 1
ATOM 2181 N N . VAL A 1 270 ? -17.442 -11.169 26.800 1.00 96.00 270 VAL A N 1
ATOM 2182 C CA . VAL A 1 270 ? -18.017 -11.702 25.561 1.00 96.00 270 VAL A CA 1
ATOM 2183 C C . VAL A 1 270 ? -18.047 -10.616 24.476 1.00 96.00 270 VAL A C 1
ATOM 2185 O O . VAL A 1 270 ? -18.356 -9.452 24.743 1.00 96.00 270 VAL A O 1
ATOM 2188 N N . ASP A 1 271 ? -17.696 -10.997 23.247 1.00 97.81 271 ASP A N 1
ATOM 2189 C CA . ASP A 1 271 ? -17.675 -10.084 22.107 1.00 97.81 271 ASP A CA 1
ATOM 2190 C C . ASP A 1 271 ? -19.092 -9.832 21.576 1.00 97.81 271 ASP A C 1
ATOM 2192 O O . ASP A 1 271 ? -19.698 -10.689 20.923 1.00 97.81 271 ASP A O 1
ATOM 2196 N N . LEU A 1 272 ? -19.594 -8.621 21.815 1.00 97.62 272 LEU A N 1
ATOM 2197 C CA . LEU A 1 272 ? -20.908 -8.184 21.351 1.00 97.62 272 LEU A CA 1
ATOM 2198 C C . LEU A 1 272 ? -21.012 -8.141 19.820 1.00 97.62 272 LEU A C 1
ATOM 2200 O O . LEU A 1 272 ? -22.098 -8.355 19.288 1.00 97.62 272 LEU A O 1
ATOM 2204 N N . VAL A 1 273 ? -19.903 -7.927 19.102 1.00 97.69 273 VAL A N 1
ATOM 2205 C CA . VAL A 1 273 ? -19.886 -7.929 17.630 1.00 97.69 273 VAL A CA 1
ATOM 2206 C C . VAL A 1 273 ? -20.089 -9.348 17.103 1.00 97.69 273 VAL A C 1
ATOM 2208 O O . VAL A 1 273 ? -20.928 -9.575 16.230 1.00 97.69 273 VAL A O 1
ATOM 2211 N N . THR A 1 274 ? -19.382 -10.322 17.685 1.00 97.44 274 THR A N 1
ATOM 2212 C CA . THR A 1 274 ? -19.595 -11.747 17.402 1.00 97.44 274 THR A CA 1
ATOM 2213 C C . THR A 1 274 ? -21.028 -12.172 17.721 1.00 97.44 274 THR A C 1
ATOM 2215 O O . THR A 1 274 ? -21.653 -12.824 16.889 1.00 97.44 274 THR A O 1
ATOM 2218 N N . LEU A 1 275 ? -21.589 -11.793 18.874 1.00 95.31 275 LEU A N 1
ATOM 2219 C CA . LEU A 1 275 ? -22.964 -12.171 19.225 1.00 95.31 275 LEU A CA 1
ATOM 2220 C C . LEU A 1 275 ? -24.016 -11.532 18.306 1.00 95.31 275 LEU A C 1
ATOM 2222 O O . LEU A 1 275 ? -24.921 -12.229 17.845 1.00 95.31 275 LEU A O 1
ATOM 2226 N N . ALA A 1 276 ? -23.887 -10.243 17.989 1.00 95.50 276 ALA A N 1
ATOM 2227 C CA . ALA A 1 276 ? -24.812 -9.546 17.100 1.00 95.50 276 ALA A CA 1
ATOM 2228 C C . ALA A 1 276 ? -24.808 -10.131 15.677 1.00 95.50 276 ALA A C 1
ATOM 2230 O O . ALA A 1 276 ? -25.868 -10.364 15.094 1.00 95.50 276 ALA A O 1
ATOM 2231 N N . LEU A 1 277 ? -23.629 -10.431 15.123 1.00 96.56 277 LEU A N 1
ATOM 2232 C CA . LEU A 1 277 ? -23.512 -10.988 13.772 1.00 96.56 277 LEU A CA 1
ATOM 2233 C C . LEU A 1 277 ? -23.765 -12.505 13.711 1.00 96.56 277 LEU A C 1
ATOM 2235 O O . LEU A 1 277 ? -24.182 -13.015 12.667 1.00 96.56 277 LEU A O 1
ATOM 2239 N N . ASN A 1 278 ? -23.656 -13.221 14.836 1.00 95.25 278 ASN A N 1
ATOM 2240 C CA . ASN A 1 278 ? -24.225 -14.565 14.965 1.00 95.25 278 ASN A CA 1
ATOM 2241 C C . ASN A 1 278 ? -25.756 -14.538 14.801 1.00 95.25 278 ASN A C 1
ATOM 2243 O O . ASN A 1 278 ? -26.286 -15.383 14.091 1.00 95.25 278 ASN A O 1
ATOM 2247 N N . LEU A 1 279 ? -26.474 -13.563 15.381 1.00 93.00 279 LEU A N 1
ATOM 2248 C CA . LEU A 1 279 ? -27.919 -13.418 15.131 1.00 93.00 279 LEU A CA 1
ATOM 2249 C C . LEU A 1 279 ? -28.208 -13.036 13.672 1.00 93.00 279 LEU A C 1
ATOM 2251 O O . LEU A 1 279 ? -29.062 -13.657 13.036 1.00 93.00 279 LEU A O 1
ATOM 2255 N N . TYR A 1 280 ? -27.447 -12.082 13.122 1.00 92.50 280 TYR A N 1
ATOM 2256 C CA . TYR A 1 280 ? -27.593 -11.620 11.736 1.00 92.50 280 TYR A CA 1
ATOM 2257 C C . TYR A 1 280 ? -27.485 -12.779 10.730 1.00 92.50 280 TYR A C 1
ATOM 2259 O O . TYR A 1 280 ? -28.337 -12.931 9.857 1.00 92.50 280 TYR A O 1
ATOM 2267 N N . THR A 1 281 ? -26.489 -13.657 10.893 1.00 92.94 281 THR A N 1
ATOM 2268 C CA . THR A 1 281 ? -26.296 -14.838 10.027 1.00 92.94 281 THR A CA 1
ATOM 2269 C C . THR A 1 281 ? -27.355 -15.932 10.207 1.00 92.94 281 THR A C 1
ATOM 2271 O O . THR A 1 281 ? -27.476 -16.790 9.336 1.00 92.94 281 THR A O 1
ATOM 2274 N N . GLN A 1 282 ? -28.161 -15.895 11.276 1.00 90.69 282 GLN A N 1
ATOM 2275 C CA . GLN A 1 282 ? -29.371 -16.723 11.425 1.00 90.69 282 GLN A CA 1
ATOM 2276 C C . GLN A 1 282 ? -30.657 -16.007 10.953 1.00 90.69 282 GLN A C 1
ATOM 2278 O O . GLN A 1 282 ? -31.758 -16.513 11.164 1.00 90.69 282 GLN A O 1
ATOM 2283 N N . GLY A 1 283 ? -30.545 -14.837 10.312 1.00 90.69 283 GLY A N 1
ATOM 2284 C CA . GLY A 1 283 ? -31.686 -14.062 9.810 1.00 90.69 283 GLY A CA 1
ATOM 2285 C C . GLY A 1 283 ? -32.413 -13.226 10.871 1.00 90.69 283 GLY A C 1
ATOM 2286 O O . GLY A 1 283 ? -33.514 -12.740 10.615 1.00 90.69 283 GLY A O 1
ATOM 2287 N N . ILE A 1 284 ? -31.820 -13.044 12.054 1.00 91.69 284 ILE A N 1
ATOM 2288 C CA . ILE A 1 284 ? -32.375 -12.238 13.148 1.00 91.69 284 ILE A CA 1
ATOM 2289 C C . ILE A 1 284 ? -31.615 -10.913 13.196 1.00 91.69 284 ILE A C 1
ATOM 2291 O O . ILE A 1 284 ? -30.427 -10.884 13.513 1.00 91.69 284 ILE A O 1
ATOM 2295 N N . SER A 1 285 ? -32.292 -9.798 12.906 1.00 93.88 285 SER A N 1
ATOM 2296 C CA . SER A 1 285 ? -31.660 -8.479 13.021 1.00 93.88 285 SER A CA 1
ATOM 2297 C C . SER A 1 285 ? -31.260 -8.204 14.479 1.00 93.88 285 SER A C 1
ATOM 2299 O O . SER A 1 285 ? -32.125 -8.265 15.358 1.00 93.88 285 SER A O 1
ATOM 2301 N N . PRO A 1 286 ? -29.986 -7.875 14.766 1.00 93.94 286 PRO A N 1
ATOM 2302 C CA . PRO A 1 286 ? -29.527 -7.613 16.126 1.00 93.94 286 PRO A CA 1
ATOM 2303 C C . PRO A 1 286 ? -29.909 -6.217 16.642 1.00 93.94 286 PRO A C 1
ATOM 2305 O O . PRO A 1 286 ? -29.569 -5.891 17.775 1.00 93.94 286 PRO A O 1
ATOM 2308 N N . GLY A 1 287 ? -30.562 -5.370 15.835 1.00 94.50 287 GLY A N 1
ATOM 2309 C CA . GLY A 1 287 ? -30.879 -3.983 16.208 1.00 94.50 287 GLY A CA 1
ATOM 2310 C C . GLY A 1 287 ? -29.658 -3.060 16.348 1.00 94.50 287 GLY A C 1
ATOM 2311 O O . GLY A 1 287 ? -29.804 -1.947 16.844 1.00 94.50 287 GLY A O 1
ATOM 2312 N N . LEU A 1 288 ? -28.480 -3.521 15.914 1.00 96.75 288 LEU A N 1
ATOM 2313 C CA . LEU A 1 288 ? -27.201 -2.812 15.951 1.00 96.75 288 LEU A CA 1
ATOM 2314 C C . LEU A 1 288 ? -26.629 -2.696 14.531 1.00 96.75 288 LEU A C 1
ATOM 2316 O O . LEU A 1 288 ? -26.733 -3.649 13.753 1.00 96.75 288 LEU A O 1
ATOM 2320 N N . ASP A 1 289 ? -26.017 -1.558 14.199 1.00 96.81 289 ASP A N 1
ATOM 2321 C CA . ASP A 1 289 ? -25.441 -1.304 12.871 1.00 96.81 289 ASP A CA 1
ATOM 2322 C C . ASP A 1 289 ? -23.937 -1.616 12.829 1.00 96.81 289 ASP A C 1
ATOM 2324 O O . ASP A 1 289 ? -23.127 -0.931 13.445 1.00 96.81 289 ASP A O 1
ATOM 2328 N N . PHE A 1 290 ? -23.552 -2.628 12.048 1.00 97.38 290 PHE A N 1
ATOM 2329 C CA . PHE A 1 290 ? -22.152 -2.980 11.777 1.00 97.38 290 PHE A CA 1
ATOM 2330 C C . PHE A 1 290 ? -21.761 -2.822 10.294 1.00 97.38 290 PHE A C 1
ATOM 2332 O O . PHE A 1 290 ? -20.721 -3.335 9.874 1.00 97.38 290 PHE A O 1
ATOM 2339 N N . SER A 1 291 ? -22.547 -2.070 9.511 1.00 95.81 291 SER A N 1
ATOM 2340 C CA . SER A 1 291 ? -22.362 -1.834 8.065 1.00 95.81 291 SER A CA 1
ATOM 2341 C C . SER A 1 291 ? -21.025 -1.189 7.680 1.00 95.81 291 SER A C 1
ATOM 2343 O O . SER A 1 291 ? -20.612 -1.243 6.523 1.00 95.81 291 SER A O 1
ATOM 2345 N N . ASN A 1 292 ? -20.302 -0.614 8.645 1.00 95.50 292 ASN A N 1
ATOM 2346 C CA . ASN A 1 292 ? -18.941 -0.114 8.469 1.00 95.50 292 ASN A CA 1
ATOM 2347 C C . ASN A 1 292 ? -17.996 -0.666 9.549 1.00 95.50 292 ASN A C 1
ATOM 2349 O O . ASN A 1 292 ? -17.408 0.082 10.334 1.00 95.50 292 ASN A O 1
ATOM 2353 N N . MET A 1 293 ? -17.811 -1.990 9.564 1.00 96.88 293 MET A N 1
ATOM 2354 C CA . MET A 1 293 ? -16.901 -2.695 10.479 1.00 96.88 293 MET A CA 1
ATOM 2355 C C . MET A 1 293 ? -15.493 -2.084 10.511 1.00 96.88 293 MET A C 1
ATOM 2357 O O . MET A 1 293 ? -14.845 -2.046 11.553 1.00 96.88 293 MET A O 1
ATOM 2361 N N . SER A 1 294 ? -15.019 -1.563 9.377 1.00 94.12 294 SER A N 1
ATOM 2362 C CA . SER A 1 294 ? -13.720 -0.893 9.258 1.00 94.12 294 SER A CA 1
ATOM 2363 C C . SER A 1 294 ? -13.622 0.366 10.140 1.00 94.12 294 SER A C 1
ATOM 2365 O O . SER A 1 294 ? -12.605 0.568 10.809 1.00 94.12 294 SER A O 1
ATOM 2367 N N . LYS A 1 295 ? -14.685 1.184 10.216 1.00 96.31 295 LYS A N 1
ATOM 2368 C CA . LYS A 1 295 ? -14.774 2.323 11.149 1.00 96.31 295 LYS A CA 1
ATOM 2369 C C . LYS A 1 295 ? -14.759 1.850 12.605 1.00 96.31 295 LYS A C 1
ATOM 2371 O O . LYS A 1 295 ? -14.022 2.422 13.409 1.00 96.31 295 LYS A O 1
ATOM 2376 N N . VAL A 1 296 ? -15.523 0.804 12.928 1.00 97.88 296 VAL A N 1
ATOM 2377 C CA . VAL A 1 296 ? -15.618 0.260 14.296 1.00 97.88 296 VAL A CA 1
ATOM 2378 C C . VAL A 1 296 ? -14.262 -0.256 14.773 1.00 97.88 296 VAL A C 1
ATOM 2380 O O . VAL A 1 296 ? -13.775 0.212 15.798 1.00 97.88 296 VAL A O 1
ATOM 2383 N N . ILE A 1 297 ? -13.604 -1.127 13.994 1.00 97.50 297 ILE A N 1
ATOM 2384 C CA . ILE A 1 297 ? -12.253 -1.635 14.290 1.00 97.50 297 ILE A CA 1
ATOM 2385 C C . ILE A 1 297 ? -11.292 -0.468 14.502 1.00 97.50 297 ILE A C 1
ATOM 2387 O O . ILE A 1 297 ? -10.717 -0.352 15.577 1.00 97.50 297 ILE A O 1
ATOM 2391 N N . SER A 1 298 ? -11.163 0.434 13.522 1.00 96.06 298 SER A N 1
ATOM 2392 C CA . SER A 1 298 ? -10.190 1.531 13.618 1.00 96.06 298 SER A CA 1
ATOM 2393 C C . SER A 1 298 ? -10.422 2.435 14.834 1.00 96.06 298 SER A C 1
ATOM 2395 O O . SER A 1 298 ? -9.454 2.869 15.448 1.00 96.06 298 SER A O 1
ATOM 2397 N N . THR A 1 299 ? -11.676 2.668 15.235 1.00 97.12 299 THR A N 1
ATOM 2398 C CA . THR A 1 299 ? -11.999 3.497 16.407 1.00 97.12 299 THR A CA 1
ATOM 2399 C C . THR A 1 299 ? -11.714 2.764 17.720 1.00 97.12 299 THR A C 1
ATOM 2401 O O . THR A 1 299 ? -11.140 3.360 18.628 1.00 97.12 299 THR A O 1
ATOM 2404 N N . VAL A 1 300 ? -12.050 1.473 17.827 1.00 97.12 300 VAL A N 1
ATOM 2405 C CA . VAL A 1 300 ? -11.757 0.679 19.034 1.00 97.12 300 VAL A CA 1
ATOM 2406 C C . VAL A 1 300 ? -10.252 0.445 19.187 1.00 97.12 300 VAL A C 1
ATOM 2408 O O . VAL A 1 300 ? -9.731 0.646 20.282 1.00 97.12 300 VAL A O 1
ATOM 2411 N N . GLU A 1 301 ? -9.525 0.114 18.116 1.00 96.44 301 GLU A N 1
ATOM 2412 C CA . GLU A 1 301 ? -8.058 -0.020 18.142 1.00 96.44 301 GLU A CA 1
ATOM 2413 C C . GLU A 1 301 ? -7.368 1.314 18.474 1.00 96.44 301 GLU A C 1
ATOM 2415 O O . GLU A 1 301 ? -6.428 1.345 19.272 1.00 96.44 301 GLU A O 1
ATOM 2420 N N . GLU A 1 302 ? -7.841 2.434 17.909 1.00 95.88 302 GLU A N 1
ATOM 2421 C CA . GLU A 1 302 ? -7.289 3.761 18.201 1.00 95.88 302 GLU A CA 1
ATOM 2422 C C . GLU A 1 302 ? -7.517 4.166 19.660 1.00 95.88 302 GLU A C 1
ATOM 2424 O O . GLU A 1 302 ? -6.616 4.750 20.258 1.00 95.88 302 GLU A O 1
ATOM 2429 N N . LEU A 1 303 ? -8.677 3.870 20.250 1.00 95.56 303 LEU A N 1
ATOM 2430 C CA . LEU A 1 303 ? -8.986 4.253 21.630 1.00 95.56 303 LEU A CA 1
ATOM 2431 C C . LEU A 1 303 ? -8.322 3.305 22.643 1.00 95.56 303 LEU A C 1
ATOM 2433 O O . LEU A 1 303 ? -7.529 3.756 23.466 1.00 95.56 303 LEU A O 1
ATOM 2437 N N . THR A 1 304 ? -8.554 1.993 22.537 1.00 94.75 304 THR A N 1
ATOM 2438 C CA . THR A 1 304 ? -8.034 0.984 23.489 1.00 94.75 304 THR A CA 1
ATOM 2439 C C . THR A 1 304 ? -6.523 0.756 23.401 1.00 94.75 304 THR A C 1
ATOM 2441 O O . THR A 1 304 ? -5.916 0.267 24.353 1.00 94.75 304 THR A O 1
ATOM 2444 N N . LYS A 1 305 ? -5.907 1.068 22.250 1.00 93.12 305 LYS A N 1
ATOM 2445 C CA . LYS A 1 305 ? -4.542 0.656 21.862 1.00 93.12 305 LYS A CA 1
ATOM 2446 C C . LYS A 1 305 ? -4.348 -0.870 21.772 1.00 93.12 305 LYS A C 1
ATOM 2448 O O . LYS A 1 305 ? -3.210 -1.330 21.665 1.00 93.12 305 LYS A O 1
ATOM 2453 N N . ILE A 1 306 ? -5.430 -1.654 21.790 1.00 93.25 306 ILE A N 1
ATOM 2454 C CA . ILE A 1 306 ? -5.427 -3.114 21.641 1.00 93.25 306 ILE A CA 1
ATOM 2455 C C . ILE A 1 306 ? -5.875 -3.448 20.215 1.00 93.25 306 ILE A C 1
ATOM 2457 O O . ILE A 1 306 ? -6.938 -3.021 19.776 1.00 93.25 306 ILE A O 1
ATOM 2461 N N . SER A 1 307 ? -5.063 -4.212 19.481 1.00 93.50 307 SER A N 1
ATOM 2462 C CA . SER A 1 307 ? -5.394 -4.642 18.117 1.00 93.50 307 SER A CA 1
ATOM 2463 C C . SER A 1 307 ? -6.451 -5.747 18.111 1.00 93.50 307 SER A C 1
ATOM 2465 O O . SER A 1 307 ? -6.284 -6.752 18.812 1.00 93.50 307 SER A O 1
ATOM 2467 N N . VAL A 1 308 ? -7.457 -5.637 17.245 1.00 95.88 308 VAL A N 1
ATOM 2468 C CA . VAL A 1 308 ? -8.434 -6.703 16.996 1.00 95.88 308 VAL A CA 1
ATOM 2469 C C . VAL A 1 308 ? -7.704 -7.898 16.387 1.00 95.88 308 VAL A C 1
ATOM 2471 O O . VAL A 1 308 ? -7.021 -7.792 15.366 1.00 95.88 308 VAL A O 1
ATOM 2474 N N . HIS A 1 309 ? -7.820 -9.067 17.021 1.00 96.62 309 HIS A N 1
ATOM 2475 C CA . HIS A 1 309 ? -7.064 -10.240 16.594 1.00 96.62 309 HIS A CA 1
ATOM 2476 C C . HIS A 1 309 ? -7.365 -10.601 15.129 1.00 96.62 309 HIS A C 1
ATOM 2478 O O . HIS A 1 309 ? -8.516 -10.636 14.696 1.00 96.62 309 HIS A O 1
ATOM 2484 N N . ALA A 1 310 ? -6.332 -10.964 14.360 1.00 91.19 310 ALA A N 1
ATOM 2485 C CA . ALA A 1 310 ? -6.446 -11.258 12.928 1.00 91.19 310 ALA A CA 1
ATOM 2486 C C . ALA A 1 310 ? -7.413 -12.414 12.576 1.00 91.19 310 ALA A C 1
ATOM 2488 O O . ALA A 1 310 ? -7.724 -12.612 11.402 1.00 91.19 310 ALA A O 1
ATOM 2489 N N . ARG A 1 311 ? -7.897 -13.174 13.571 1.00 95.00 311 ARG A N 1
ATOM 2490 C CA . ARG A 1 311 ? -8.936 -14.212 13.438 1.00 95.00 311 ARG A CA 1
ATOM 2491 C C . ARG A 1 311 ? -10.191 -13.969 14.292 1.00 95.00 311 ARG A C 1
ATOM 2493 O O . ARG A 1 311 ? -10.943 -14.914 14.498 1.00 95.00 311 ARG A O 1
ATOM 2500 N N . ALA A 1 312 ? -10.406 -12.759 14.812 1.00 95.88 312 ALA A N 1
ATOM 2501 C CA . ALA A 1 312 ? -11.675 -12.401 15.448 1.00 95.88 312 ALA A CA 1
ATOM 2502 C C . ALA A 1 312 ? -12.837 -12.640 14.456 1.00 95.88 312 ALA A C 1
ATOM 2504 O O . ALA A 1 312 ? -12.681 -12.278 13.280 1.00 95.88 312 ALA A O 1
ATOM 2505 N N . PRO A 1 313 ? -13.964 -13.252 14.869 1.00 96.31 313 PRO A N 1
ATOM 2506 C CA . PRO A 1 313 ? -15.105 -13.467 13.982 1.00 96.31 313 PRO A CA 1
ATOM 2507 C C . PRO A 1 313 ? -15.592 -12.141 13.395 1.00 96.31 313 PRO A C 1
ATOM 2509 O O . PRO A 1 313 ? -15.599 -11.128 14.088 1.00 96.31 313 PRO A O 1
ATOM 2512 N N . TYR A 1 314 ? -15.966 -12.149 12.111 1.00 95.81 314 TYR A N 1
ATOM 2513 C CA . TYR A 1 314 ? -16.486 -11.007 11.333 1.00 95.81 314 TYR A CA 1
ATOM 2514 C C . TYR A 1 314 ? -15.536 -9.802 11.137 1.00 95.81 314 TYR A C 1
ATOM 2516 O O . TYR A 1 314 ? -15.519 -9.195 10.069 1.00 95.81 314 TYR A O 1
ATOM 2524 N N . ALA A 1 315 ? -14.710 -9.471 12.126 1.00 95.25 315 ALA A N 1
ATOM 2525 C CA . ALA A 1 315 ? -13.864 -8.285 12.161 1.00 95.25 315 ALA A CA 1
ATOM 2526 C C . ALA A 1 315 ? -12.399 -8.561 11.787 1.00 95.25 315 ALA A C 1
ATOM 2528 O O . ALA A 1 315 ? -11.756 -7.725 11.148 1.00 95.25 315 ALA A O 1
ATOM 2529 N N . GLY A 1 316 ? -11.860 -9.730 12.146 1.00 92.75 316 GLY A N 1
ATOM 2530 C CA . GLY A 1 316 ? -10.438 -10.042 11.998 1.00 92.75 316 GLY A CA 1
ATOM 2531 C C . GLY A 1 316 ? -9.930 -9.913 10.559 1.00 92.75 316 GLY A C 1
ATOM 2532 O O . GLY A 1 316 ? -10.675 -10.104 9.593 1.00 92.75 316 GLY A O 1
ATOM 2533 N N . GLN A 1 317 ? -8.638 -9.610 10.397 1.00 86.00 317 GLN A N 1
ATOM 2534 C CA . GLN A 1 317 ? -8.005 -9.461 9.078 1.00 86.00 317 GLN A CA 1
ATOM 2535 C C . GLN A 1 317 ? -8.286 -10.653 8.149 1.00 86.00 317 GLN A C 1
ATOM 2537 O O . GLN A 1 317 ? -8.515 -10.453 6.963 1.00 86.00 317 GLN A O 1
ATOM 2542 N N . PHE A 1 318 ? -8.308 -11.878 8.686 1.00 90.19 318 PHE A N 1
ATOM 2543 C CA . PHE A 1 318 ? -8.503 -13.111 7.923 1.00 90.19 318 PHE A CA 1
ATOM 2544 C C . PHE A 1 318 ? -9.944 -13.647 7.918 1.00 90.19 318 PHE A C 1
ATOM 2546 O O . PHE A 1 318 ? -10.157 -14.741 7.395 1.00 90.19 318 PHE A O 1
ATOM 2553 N N . ALA A 1 319 ? -10.922 -12.920 8.475 1.00 90.12 319 ALA A N 1
ATOM 2554 C CA . ALA A 1 319 ? -12.314 -13.381 8.582 1.00 90.12 319 ALA A CA 1
ATOM 2555 C C . ALA A 1 319 ? -12.967 -13.665 7.212 1.00 90.12 319 ALA A C 1
ATOM 2557 O O . ALA A 1 319 ? -13.766 -14.588 7.090 1.00 90.12 319 ALA A O 1
ATOM 2558 N N . PHE A 1 320 ? -12.562 -12.925 6.174 1.00 92.69 320 PHE A N 1
ATOM 2559 C CA . PHE A 1 320 ? -13.062 -13.049 4.798 1.00 92.69 320 PHE A CA 1
ATOM 2560 C C . PHE A 1 320 ? -11.972 -13.489 3.801 1.00 92.69 320 PHE A C 1
ATOM 2562 O O . PHE A 1 320 ? -12.058 -13.193 2.609 1.00 92.69 320 PHE A O 1
ATOM 2569 N N . CYS A 1 321 ? -10.925 -14.178 4.277 1.00 86.31 321 CYS A N 1
ATOM 2570 C CA . CYS A 1 321 ? -9.760 -14.541 3.463 1.00 86.31 321 CYS A CA 1
ATOM 2571 C C . CYS A 1 321 ? -9.700 -16.039 3.122 1.00 86.31 321 CYS A C 1
ATOM 2573 O O . CYS A 1 321 ? -9.475 -16.878 3.998 1.00 86.31 321 CYS A O 1
ATOM 2575 N N . ALA A 1 322 ? -9.777 -16.390 1.834 1.00 82.81 322 ALA A N 1
ATOM 2576 C CA . ALA A 1 322 ? -9.576 -17.769 1.383 1.00 82.81 322 ALA A CA 1
ATOM 2577 C C . ALA A 1 322 ? -8.110 -18.028 1.002 1.00 82.81 322 ALA A C 1
ATOM 2579 O O . ALA A 1 322 ? -7.602 -17.482 0.021 1.00 82.81 322 ALA A O 1
ATOM 2580 N N . PHE A 1 323 ? -7.442 -18.915 1.747 1.00 77.56 323 PHE A N 1
ATOM 2581 C CA . PHE A 1 323 ? -6.051 -19.323 1.487 1.00 77.56 323 PHE A CA 1
ATOM 2582 C C . PHE A 1 323 ? -5.913 -20.569 0.594 1.00 77.56 323 PHE A C 1
ATOM 2584 O O . PHE A 1 323 ? -4.867 -20.765 -0.024 1.00 77.56 323 PHE A O 1
ATOM 2591 N N . SER A 1 324 ? -6.940 -21.426 0.531 1.00 78.25 324 SER A N 1
ATOM 2592 C CA . SER A 1 324 ? -6.935 -22.637 -0.302 1.00 78.25 324 SER A CA 1
ATOM 2593 C C . SER A 1 324 ? -7.474 -22.350 -1.702 1.00 78.25 324 SER A C 1
ATOM 2595 O O . SER A 1 324 ? -8.553 -21.773 -1.840 1.00 78.25 324 SER A O 1
ATOM 2597 N N . GLY A 1 325 ? -6.780 -22.831 -2.737 1.00 63.91 325 GLY A N 1
ATOM 2598 C CA . GLY A 1 325 ? -7.227 -22.714 -4.130 1.00 63.91 325 GLY A CA 1
ATOM 2599 C C . GLY A 1 325 ? -8.574 -23.396 -4.402 1.00 63.91 325 GLY A C 1
ATOM 2600 O O . GLY A 1 325 ? -9.355 -22.888 -5.202 1.00 63.91 325 GLY A O 1
ATOM 2601 N N . SER A 1 326 ? -8.899 -24.488 -3.697 1.00 75.12 326 SER A N 1
ATOM 2602 C CA . SER A 1 326 ? -10.215 -25.137 -3.814 1.00 75.12 326 SER A CA 1
ATOM 2603 C C . SER A 1 326 ? -11.338 -24.290 -3.206 1.00 75.12 326 SER A C 1
ATOM 2605 O O . SER A 1 326 ? -12.431 -24.234 -3.762 1.00 75.12 326 SER A O 1
ATOM 2607 N N . HIS A 1 327 ? -11.066 -23.572 -2.111 1.00 85.50 327 HIS A N 1
ATOM 2608 C CA . HIS A 1 327 ? -12.044 -22.664 -1.502 1.00 85.50 327 HIS A CA 1
ATOM 2609 C C . HIS A 1 327 ? -12.247 -21.429 -2.391 1.00 85.50 327 HIS A C 1
ATOM 2611 O O . HIS A 1 327 ? -13.375 -20.994 -2.587 1.00 85.50 327 HIS A O 1
ATOM 2617 N N . GLN A 1 328 ? -11.167 -20.907 -2.987 1.00 82.06 328 GLN A N 1
ATOM 2618 C CA . GLN A 1 328 ? -11.222 -19.790 -3.937 1.00 82.06 328 GLN A CA 1
ATOM 2619 C C . GLN A 1 328 ? -12.058 -20.124 -5.186 1.00 82.06 328 GLN A C 1
ATOM 2621 O O . GLN A 1 328 ? -12.842 -19.287 -5.629 1.00 82.06 328 GLN A O 1
ATOM 2626 N N . ASP A 1 329 ? -11.929 -21.338 -5.734 1.00 79.31 329 ASP A N 1
ATOM 2627 C CA . ASP A 1 329 ? -12.739 -21.813 -6.867 1.00 79.31 329 ASP A CA 1
ATOM 2628 C C . ASP A 1 329 ? -14.223 -21.995 -6.497 1.00 79.31 329 ASP A C 1
ATOM 2630 O O . ASP A 1 329 ? -15.104 -21.556 -7.237 1.00 79.31 329 ASP A O 1
ATOM 2634 N N . ALA A 1 330 ? -14.517 -22.561 -5.323 1.00 88.00 330 ALA A N 1
ATOM 2635 C CA . ALA A 1 330 ? -15.889 -22.708 -4.833 1.00 88.00 330 ALA A CA 1
ATOM 2636 C C . ALA A 1 330 ? -16.575 -21.352 -4.573 1.00 88.00 330 ALA A C 1
ATOM 2638 O O . ALA A 1 330 ? -17.704 -21.144 -5.015 1.00 88.00 330 ALA A O 1
ATOM 2639 N N . ILE A 1 331 ? -15.883 -20.406 -3.926 1.00 91.50 331 ILE A N 1
ATOM 2640 C CA . ILE A 1 331 ? -16.377 -19.036 -3.706 1.00 91.50 331 ILE A CA 1
ATOM 2641 C C . ILE A 1 331 ? -16.634 -18.339 -5.048 1.00 91.50 331 ILE A C 1
ATOM 2643 O O . ILE A 1 331 ? -17.686 -17.736 -5.247 1.00 91.50 331 ILE A O 1
ATOM 2647 N N . LYS A 1 332 ? -15.716 -18.474 -6.016 1.00 86.06 332 LYS A N 1
ATOM 2648 C CA . LYS A 1 332 ? -15.907 -17.934 -7.370 1.00 86.06 332 LYS A CA 1
ATOM 2649 C C . LYS A 1 332 ? -17.176 -18.491 -8.028 1.00 86.06 332 LYS A C 1
ATOM 2651 O O . LYS A 1 332 ? -17.937 -17.720 -8.603 1.00 86.06 332 LYS A O 1
ATOM 2656 N N . LYS A 1 333 ? -17.422 -19.802 -7.927 1.00 89.75 333 LYS A N 1
ATOM 2657 C CA . LYS A 1 333 ? -18.643 -20.443 -8.447 1.00 89.75 333 LYS A CA 1
ATOM 2658 C C . LYS A 1 333 ? -19.908 -19.933 -7.750 1.00 89.75 333 LYS A C 1
ATOM 2660 O O . LYS A 1 333 ? -20.905 -19.718 -8.428 1.00 89.75 333 LYS A O 1
ATOM 2665 N N . GLY A 1 334 ? -19.857 -19.676 -6.440 1.00 90.75 334 GLY A N 1
ATOM 2666 C CA . GLY A 1 334 ? -20.960 -19.058 -5.695 1.00 90.75 334 GLY A CA 1
ATOM 2667 C C . GLY A 1 334 ? -21.305 -17.652 -6.201 1.00 90.75 334 GLY A C 1
ATOM 2668 O O . GLY A 1 334 ? -22.464 -17.383 -6.514 1.00 90.75 334 GLY A O 1
ATOM 2669 N N . PHE A 1 335 ? -20.304 -16.783 -6.394 1.00 90.94 335 PHE A N 1
ATOM 2670 C CA . PHE A 1 335 ? -20.526 -15.451 -6.981 1.00 90.94 335 PHE A CA 1
ATOM 2671 C C . PHE A 1 335 ? -21.089 -15.537 -8.408 1.00 90.94 335 PHE A C 1
ATOM 2673 O O . PHE A 1 335 ? -22.090 -14.891 -8.702 1.00 90.94 335 PHE A O 1
ATOM 2680 N N . GLN A 1 336 ? -20.538 -16.413 -9.256 1.00 90.81 336 GLN A N 1
ATOM 2681 C CA . GLN A 1 336 ? -21.059 -16.662 -10.610 1.00 90.81 336 GLN A CA 1
ATOM 2682 C C . GLN A 1 336 ? -22.480 -17.254 -10.629 1.00 90.81 336 GLN A C 1
ATOM 2684 O O . GLN A 1 336 ? -23.155 -17.181 -11.655 1.00 90.81 336 GLN A O 1
ATOM 2689 N N . SER A 1 337 ? -22.942 -17.848 -9.524 1.00 89.62 337 SER A N 1
ATOM 2690 C CA . SER A 1 337 ? -24.328 -18.293 -9.362 1.00 89.62 337 SER A CA 1
ATOM 2691 C C . SER A 1 337 ? -25.254 -17.110 -9.057 1.00 89.62 337 SER A C 1
ATOM 2693 O O . SER A 1 337 ? -26.264 -16.951 -9.737 1.00 89.62 337 SER A O 1
ATOM 2695 N N . ARG A 1 338 ? -24.879 -16.216 -8.124 1.00 88.81 338 ARG A N 1
ATOM 2696 C CA . ARG A 1 338 ? -25.640 -14.975 -7.848 1.00 88.81 338 ARG A CA 1
ATOM 2697 C C . ARG A 1 338 ? -25.702 -14.037 -9.059 1.00 88.81 338 ARG A C 1
ATOM 2699 O O . ARG A 1 338 ? -26.741 -13.439 -9.292 1.00 88.81 338 ARG A O 1
ATOM 2706 N N . GLU A 1 339 ? -24.638 -13.946 -9.861 1.00 87.06 339 GLU A N 1
ATOM 2707 C CA . GLU A 1 339 ? -24.633 -13.159 -11.111 1.00 87.06 339 GLU A CA 1
ATOM 2708 C C . GLU A 1 339 ? -25.650 -13.666 -12.151 1.00 87.06 339 GLU A C 1
ATOM 2710 O O . GLU A 1 339 ? -26.165 -12.876 -12.939 1.00 87.06 339 GLU A O 1
ATOM 2715 N N . LYS A 1 340 ? -25.940 -14.974 -12.163 1.00 87.88 340 LYS A N 1
ATOM 2716 C CA . LYS A 1 340 ? -26.949 -15.591 -13.044 1.00 87.88 340 LYS A CA 1
ATOM 2717 C C . LYS A 1 340 ? -28.359 -15.558 -12.469 1.00 87.88 340 LYS A C 1
ATOM 2719 O O . LYS A 1 340 ? -29.311 -15.585 -13.240 1.00 87.88 340 LYS A O 1
ATOM 2724 N N . HIS A 1 341 ? -28.458 -15.531 -11.143 1.00 83.81 341 HIS A N 1
ATOM 2725 C CA . HIS A 1 341 ? -29.700 -15.626 -10.390 1.00 83.81 341 HIS A CA 1
ATOM 2726 C C . HIS A 1 341 ? -29.873 -14.436 -9.428 1.00 83.81 341 HIS A C 1
ATOM 2728 O O . HIS A 1 341 ? -29.908 -14.637 -8.208 1.00 83.81 341 HIS A O 1
ATOM 2734 N N . PRO A 1 342 ? -29.942 -13.188 -9.938 1.00 79.00 342 PRO A N 1
ATOM 2735 C CA . PRO A 1 342 ? -30.111 -11.992 -9.110 1.00 79.00 342 PRO A CA 1
ATOM 2736 C C . PRO A 1 342 ? -31.447 -11.963 -8.348 1.00 79.00 342 PRO A C 1
ATOM 2738 O O . PRO A 1 342 ? -31.577 -11.210 -7.388 1.00 79.00 342 PRO A O 1
ATOM 2741 N N . GLU A 1 343 ? -32.423 -12.789 -8.736 1.00 83.00 343 GLU A N 1
ATOM 2742 C CA . GLU A 1 343 ? -33.680 -13.017 -8.018 1.00 83.00 343 GLU A CA 1
ATOM 2743 C C . GLU A 1 343 ? -33.512 -13.758 -6.678 1.00 83.00 343 GLU A C 1
ATOM 2745 O O . GLU A 1 343 ? -34.418 -13.736 -5.845 1.00 83.00 343 GLU A O 1
ATOM 2750 N N . ASN A 1 344 ? -32.367 -14.408 -6.436 1.00 78.31 344 ASN A N 1
ATOM 2751 C CA . ASN A 1 344 ? -32.088 -15.066 -5.160 1.00 78.31 344 ASN A CA 1
ATOM 2752 C C . ASN A 1 344 ? -31.546 -14.067 -4.126 1.00 78.31 344 ASN A C 1
ATOM 2754 O O . ASN A 1 344 ? -30.337 -13.866 -3.991 1.00 78.31 344 ASN A O 1
ATOM 2758 N N . GLU A 1 345 ? -32.459 -13.495 -3.337 1.00 78.06 345 GLU A N 1
ATOM 2759 C CA . GLU A 1 345 ? -32.146 -12.587 -2.221 1.00 78.06 345 GLU A CA 1
ATOM 2760 C C . GLU A 1 345 ? -31.285 -13.242 -1.122 1.00 78.06 345 GLU A C 1
ATOM 2762 O O . GLU A 1 345 ? -30.530 -12.560 -0.430 1.00 78.06 345 GLU A O 1
ATOM 2767 N N . ARG A 1 346 ? -31.373 -14.570 -0.944 1.00 88.25 346 ARG A N 1
ATOM 2768 C CA . ARG A 1 346 ? -30.633 -15.288 0.107 1.00 88.25 346 ARG A CA 1
ATOM 2769 C C . ARG A 1 346 ? -29.151 -15.438 -0.232 1.00 88.25 346 ARG A C 1
ATOM 2771 O O . ARG A 1 346 ? -28.783 -15.932 -1.297 1.00 88.25 346 ARG A O 1
ATOM 2778 N N . TRP A 1 347 ? -28.291 -15.124 0.735 1.00 92.19 347 TRP A N 1
ATOM 2779 C CA . TRP A 1 347 ? -26.858 -15.397 0.652 1.00 92.19 347 TRP A CA 1
ATOM 2780 C C . TRP A 1 347 ? -26.576 -16.909 0.678 1.00 92.19 347 TRP A C 1
ATOM 2782 O O . TRP A 1 347 ? -26.716 -17.572 1.705 1.00 92.19 347 TRP A O 1
ATOM 2792 N N . VAL A 1 348 ? -26.160 -17.455 -0.468 1.00 89.94 348 VAL A N 1
ATOM 2793 C CA . VAL A 1 348 ? -25.739 -18.855 -0.630 1.00 89.94 348 VAL A CA 1
ATOM 2794 C C . VAL A 1 348 ? -24.314 -18.869 -1.185 1.00 89.94 348 VAL A C 1
ATOM 2796 O O . VAL A 1 348 ? -24.101 -18.751 -2.391 1.00 89.94 348 VAL A O 1
ATOM 2799 N N . MET A 1 349 ? -23.323 -18.983 -0.297 1.00 93.19 349 MET A N 1
ATOM 2800 C CA . MET A 1 349 ? -21.902 -18.911 -0.651 1.00 93.19 349 MET A CA 1
ATOM 2801 C C . MET A 1 349 ? -21.077 -19.984 0.073 1.00 93.19 349 MET A C 1
ATOM 2803 O O . MET A 1 349 ? -21.138 -20.079 1.300 1.00 93.19 349 MET A O 1
ATOM 2807 N N . PRO A 1 350 ? -20.242 -20.769 -0.633 1.00 93.25 350 PRO A N 1
ATOM 2808 C CA . PRO A 1 350 ? -19.294 -21.668 0.016 1.00 93.25 350 PRO A CA 1
ATOM 2809 C C . PRO A 1 350 ? -18.297 -20.905 0.902 1.00 93.25 350 PRO A C 1
ATOM 2811 O O . PRO A 1 350 ? -17.729 -19.905 0.479 1.00 93.25 350 PRO A O 1
ATOM 2814 N N . TYR A 1 351 ? -18.028 -21.414 2.107 1.00 94.06 351 TYR A N 1
ATOM 2815 C CA . TYR A 1 351 ? -17.001 -20.930 3.052 1.00 94.06 351 TYR A CA 1
ATOM 2816 C C . TYR A 1 351 ? -17.135 -19.497 3.613 1.00 94.06 351 TYR A C 1
ATOM 2818 O O . TYR A 1 351 ? -16.351 -19.148 4.495 1.00 94.06 351 TYR A O 1
ATOM 2826 N N . LEU A 1 352 ? -18.091 -18.678 3.163 1.00 94.38 352 LEU A N 1
ATOM 2827 C CA . LEU A 1 352 ? -18.325 -17.318 3.669 1.00 94.38 352 LEU A CA 1
ATOM 2828 C C . LEU A 1 352 ? -19.718 -17.243 4.330 1.00 94.38 352 LEU A C 1
ATOM 2830 O O . LEU A 1 352 ? -20.708 -17.410 3.620 1.00 94.38 352 LEU A O 1
ATOM 2834 N N . PRO A 1 353 ? -19.835 -17.009 5.653 1.00 92.12 353 PRO A N 1
ATOM 2835 C CA . PRO A 1 353 ? -21.121 -17.096 6.362 1.00 92.12 353 PRO A CA 1
ATOM 2836 C C . PRO A 1 353 ? -22.052 -15.878 6.189 1.00 92.12 353 PRO A C 1
ATOM 2838 O O . PRO A 1 353 ? -23.226 -15.976 6.523 1.00 92.12 353 PRO A O 1
ATOM 2841 N N . LEU A 1 354 ? -21.553 -14.761 5.649 1.00 93.81 354 LEU A N 1
ATOM 2842 C CA . LEU A 1 354 ? -22.309 -13.571 5.221 1.00 93.81 354 LEU A CA 1
ATOM 2843 C C . LEU A 1 354 ? -21.646 -12.953 3.982 1.00 93.81 354 LEU A C 1
ATOM 2845 O O . LEU A 1 354 ? -20.486 -13.285 3.697 1.00 93.81 354 LEU A O 1
ATOM 2849 N N . ASP A 1 355 ? -22.327 -12.028 3.297 1.00 93.94 355 ASP A N 1
ATOM 2850 C CA . ASP A 1 355 ? -21.672 -11.174 2.302 1.00 93.94 355 ASP A CA 1
ATOM 2851 C C . ASP A 1 355 ? -20.729 -10.212 3.046 1.00 93.94 355 ASP A C 1
ATOM 2853 O O . ASP A 1 355 ? -21.170 -9.491 3.944 1.00 93.94 355 ASP A O 1
ATOM 2857 N N . PRO A 1 356 ? -19.422 -10.158 2.725 1.00 94.00 356 PRO A N 1
ATOM 2858 C CA . PRO A 1 356 ? -18.519 -9.202 3.365 1.00 94.00 356 PRO A CA 1
ATOM 2859 C C . PRO A 1 356 ? -18.973 -7.743 3.192 1.00 94.00 356 PRO A C 1
ATOM 2861 O O . PRO A 1 356 ? -18.610 -6.893 4.006 1.00 94.00 356 PRO A O 1
ATOM 2864 N N . GLN A 1 357 ? -19.767 -7.446 2.156 1.00 93.06 357 GLN A N 1
ATOM 2865 C CA . GLN A 1 357 ? -20.285 -6.104 1.895 1.00 93.06 357 GLN A CA 1
ATOM 2866 C C . GLN A 1 357 ? -21.315 -5.644 2.935 1.00 93.06 357 GLN A C 1
ATOM 2868 O O . GLN A 1 357 ? -21.333 -4.453 3.241 1.00 93.06 357 GLN A O 1
ATOM 2873 N N . ASP A 1 358 ? -22.076 -6.561 3.547 1.00 93.75 358 ASP A N 1
ATOM 2874 C CA . ASP A 1 358 ? -23.088 -6.251 4.576 1.00 93.75 358 ASP A CA 1
ATOM 2875 C C . ASP A 1 358 ? -22.471 -5.580 5.819 1.00 93.75 358 ASP A C 1
ATOM 2877 O O . ASP A 1 358 ? -23.156 -4.890 6.572 1.00 93.75 358 ASP A O 1
ATOM 2881 N N . VAL A 1 359 ? -21.159 -5.761 6.020 1.00 95.38 359 VAL A N 1
ATOM 2882 C CA . VAL A 1 359 ? -20.361 -5.175 7.111 1.00 95.38 359 VAL A CA 1
ATOM 2883 C C . VAL A 1 359 ? -19.259 -4.223 6.614 1.00 95.38 359 VAL A C 1
ATOM 2885 O O . VAL A 1 359 ? -18.309 -3.916 7.339 1.00 95.38 359 VAL A O 1
ATOM 2888 N N . GLY A 1 360 ? -19.335 -3.758 5.362 1.00 91.00 360 GLY A N 1
ATOM 2889 C CA . GLY A 1 360 ? -18.383 -2.786 4.806 1.00 91.00 360 GLY A CA 1
ATOM 2890 C C . GLY A 1 360 ? -16.971 -3.349 4.604 1.00 91.00 360 GLY A C 1
ATOM 2891 O O . GLY A 1 360 ? -15.969 -2.654 4.817 1.00 91.00 360 GLY A O 1
ATOM 2892 N N . ARG A 1 361 ? -16.878 -4.632 4.240 1.00 91.56 361 ARG A N 1
ATOM 2893 C CA . ARG A 1 361 ? -15.639 -5.381 3.981 1.00 91.56 361 ARG A CA 1
ATOM 2894 C C . ARG A 1 361 ? -15.683 -6.030 2.593 1.00 91.56 361 ARG A C 1
ATOM 2896 O O . ARG A 1 361 ? -16.658 -5.931 1.855 1.00 91.56 361 ARG A O 1
ATOM 2903 N N . THR A 1 362 ? -14.589 -6.681 2.211 1.00 86.69 362 THR A N 1
ATOM 2904 C CA . THR A 1 362 ? -14.452 -7.385 0.931 1.00 86.69 362 THR A CA 1
ATOM 2905 C C . THR A 1 362 ? -13.862 -8.777 1.138 1.00 86.69 362 THR A C 1
ATOM 2907 O O . THR A 1 362 ? -13.136 -9.032 2.100 1.00 86.69 362 THR A O 1
ATOM 2910 N N . TYR A 1 363 ? -14.181 -9.689 0.220 1.00 85.88 363 TYR A N 1
ATOM 2911 C CA . TYR A 1 363 ? -13.559 -11.008 0.135 1.00 85.88 363 TYR A CA 1
ATOM 2912 C C . TYR A 1 363 ? -12.131 -10.898 -0.429 1.00 85.88 363 TYR A C 1
ATOM 2914 O O . TYR A 1 363 ? -11.923 -10.285 -1.478 1.00 85.88 363 TYR A O 1
ATOM 2922 N N . GLU A 1 364 ? -11.156 -11.542 0.220 1.00 69.62 364 GLU A N 1
ATOM 2923 C CA . GLU A 1 364 ? -9.774 -11.614 -0.269 1.00 69.62 364 GLU A CA 1
ATOM 2924 C C . GLU A 1 364 ? -9.335 -13.060 -0.561 1.00 69.62 364 GLU A C 1
ATOM 2926 O O . GLU A 1 364 ? -9.234 -13.911 0.325 1.00 69.62 364 GLU A O 1
ATOM 2931 N N . ALA A 1 365 ? -8.964 -13.343 -1.810 1.00 56.09 365 ALA A N 1
ATOM 2932 C CA . ALA A 1 365 ? -8.186 -14.536 -2.138 1.00 56.09 365 ALA A CA 1
ATOM 2933 C C . ALA A 1 365 ? -6.706 -14.287 -1.787 1.00 56.09 365 ALA A C 1
ATOM 2935 O O . ALA A 1 365 ? -6.087 -13.392 -2.361 1.00 56.09 365 ALA A O 1
ATOM 2936 N N . VAL A 1 366 ? -6.123 -15.066 -0.866 1.00 47.69 366 VAL A N 1
ATOM 2937 C CA . VAL A 1 366 ? -4.756 -14.838 -0.349 1.00 47.69 366 VAL A CA 1
ATOM 2938 C C . VAL A 1 366 ? -3.868 -16.062 -0.590 1.00 47.69 366 VAL A C 1
ATOM 2940 O O . VAL A 1 366 ? -3.865 -17.009 0.194 1.00 47.69 366 VAL A O 1
ATOM 2943 N N . ILE A 1 367 ? -3.085 -16.066 -1.674 1.00 45.50 367 ILE A N 1
ATOM 2944 C CA . ILE A 1 367 ? -2.239 -17.220 -2.028 1.00 45.50 367 ILE A CA 1
ATOM 2945 C C . ILE A 1 367 ? -0.888 -17.168 -1.295 1.00 45.50 367 ILE A C 1
ATOM 2947 O O . ILE A 1 367 ? -0.134 -16.201 -1.412 1.00 45.50 367 ILE A O 1
ATOM 2951 N N . ARG A 1 368 ? -0.563 -18.240 -0.558 1.00 45.09 368 ARG A N 1
ATOM 2952 C CA . ARG A 1 368 ? 0.749 -18.447 0.085 1.00 45.09 368 ARG A CA 1
ATOM 2953 C C . ARG A 1 368 ? 1.763 -19.086 -0.869 1.00 45.09 368 ARG A C 1
ATOM 2955 O O . ARG A 1 368 ? 1.392 -19.792 -1.806 1.00 45.09 368 ARG A O 1
ATOM 2962 N N . VAL A 1 369 ? 3.050 -18.858 -0.599 1.00 45.34 369 VAL A N 1
ATOM 2963 C CA . VAL A 1 369 ? 4.169 -19.385 -1.395 1.00 45.34 369 VAL A CA 1
ATOM 2964 C C . VAL A 1 369 ? 5.212 -20.019 -0.476 1.00 45.34 369 VAL A C 1
ATOM 2966 O O . VAL A 1 369 ? 6.068 -19.325 0.064 1.00 45.34 369 VAL A O 1
ATOM 2969 N N . ASN A 1 370 ? 5.145 -21.337 -0.298 1.00 44.84 370 ASN A N 1
ATOM 2970 C CA . ASN A 1 370 ? 6.171 -22.108 0.404 1.00 44.84 370 ASN A CA 1
ATOM 2971 C C . ASN A 1 370 ? 6.856 -23.131 -0.519 1.00 44.84 370 ASN A C 1
ATOM 2973 O O . ASN A 1 370 ? 6.561 -23.202 -1.713 1.00 44.84 370 ASN A O 1
ATOM 2977 N N . SER A 1 371 ? 7.773 -23.929 0.031 1.00 42.53 371 SER A N 1
ATOM 2978 C CA . SER A 1 371 ? 8.558 -24.928 -0.712 1.00 42.53 371 SER A CA 1
ATOM 2979 C C . SER A 1 371 ? 7.729 -26.052 -1.357 1.00 42.53 371 SER A C 1
ATOM 2981 O O . SER A 1 371 ? 8.238 -26.738 -2.241 1.00 42.53 371 SER A O 1
ATOM 2983 N N . GLN A 1 372 ? 6.454 -26.218 -0.981 1.00 37.62 372 GLN A N 1
ATOM 2984 C CA . GLN A 1 372 ? 5.501 -27.123 -1.637 1.00 37.62 372 GLN A CA 1
ATOM 2985 C C . GLN A 1 372 ? 4.486 -26.395 -2.545 1.00 37.62 372 GLN A C 1
ATOM 2987 O O . GLN A 1 372 ? 3.884 -27.031 -3.411 1.00 37.62 372 GLN A O 1
ATOM 2992 N N . SER A 1 373 ? 4.317 -25.070 -2.423 1.00 49.44 373 SER A N 1
ATOM 2993 C CA . SER A 1 373 ? 3.420 -24.224 -3.241 1.00 49.44 373 SER A CA 1
ATOM 2994 C C . SER A 1 373 ? 3.937 -23.998 -4.675 1.00 49.44 373 SER A C 1
ATOM 2996 O O . SER A 1 373 ? 4.149 -22.868 -5.126 1.00 49.44 373 SER A O 1
ATOM 2998 N N . GLY A 1 374 ? 4.172 -25.085 -5.408 1.00 45.22 374 GLY A N 1
ATOM 2999 C CA . GLY A 1 374 ? 4.899 -25.078 -6.673 1.00 45.22 374 GLY A CA 1
ATOM 3000 C C . GLY A 1 374 ? 4.298 -24.188 -7.771 1.00 45.22 374 GLY A C 1
ATOM 3001 O O . GLY A 1 374 ? 3.116 -24.275 -8.097 1.00 45.22 374 GLY A O 1
ATOM 3002 N N . LYS A 1 375 ? 5.175 -23.420 -8.435 1.00 51.59 375 LYS A N 1
ATOM 3003 C CA . LYS A 1 375 ? 4.994 -22.726 -9.734 1.00 51.59 375 LYS A CA 1
ATOM 3004 C C . LYS A 1 375 ? 3.979 -21.569 -9.782 1.00 51.59 375 LYS A C 1
ATOM 3006 O O . LYS A 1 375 ? 4.242 -20.595 -10.479 1.00 51.59 375 LYS A O 1
ATOM 3011 N N . GLY A 1 376 ? 2.845 -21.654 -9.085 1.00 50.19 376 GLY A N 1
ATOM 3012 C CA . GLY A 1 376 ? 1.783 -20.637 -9.135 1.00 50.19 376 GLY A CA 1
ATOM 3013 C C . GLY A 1 376 ? 1.985 -19.467 -8.168 1.00 50.19 376 GLY A C 1
ATOM 3014 O O . GLY A 1 376 ? 1.801 -18.313 -8.547 1.00 50.19 376 GLY A O 1
ATOM 3015 N N . GLY A 1 377 ? 2.402 -19.747 -6.929 1.00 60.88 377 GLY A N 1
ATOM 3016 C CA . GLY A 1 377 ? 2.379 -18.758 -5.845 1.00 60.88 377 GLY A CA 1
ATOM 3017 C C . GLY A 1 377 ? 3.252 -17.522 -6.095 1.00 60.88 377 GLY A C 1
ATOM 3018 O O . GLY A 1 377 ? 2.782 -16.397 -5.952 1.00 60.88 377 GLY A O 1
ATOM 3019 N N . ALA A 1 378 ? 4.502 -17.707 -6.532 1.00 65.62 378 ALA A N 1
ATOM 3020 C CA . ALA A 1 378 ? 5.415 -16.593 -6.814 1.00 65.62 378 ALA A CA 1
ATOM 3021 C C . ALA A 1 378 ? 4.905 -15.681 -7.945 1.00 65.62 378 ALA A C 1
ATOM 3023 O O . ALA A 1 378 ? 5.015 -14.459 -7.854 1.00 65.62 378 ALA A O 1
ATOM 3024 N N . ALA A 1 379 ? 4.311 -16.272 -8.987 1.00 60.97 379 ALA A N 1
ATOM 3025 C CA . ALA A 1 379 ? 3.684 -15.529 -10.074 1.00 60.97 379 ALA A CA 1
ATOM 3026 C C . ALA A 1 379 ? 2.445 -14.761 -9.591 1.00 60.97 379 ALA A C 1
ATOM 3028 O O . ALA A 1 379 ? 2.282 -13.597 -9.944 1.00 60.97 379 ALA A O 1
ATOM 3029 N N . TRP A 1 380 ? 1.618 -15.368 -8.732 1.00 56.59 380 TRP A N 1
ATOM 3030 C CA . TRP A 1 380 ? 0.458 -14.690 -8.157 1.00 56.59 380 TRP A CA 1
ATOM 3031 C C . TRP A 1 380 ? 0.842 -13.544 -7.214 1.00 56.59 380 TRP A C 1
ATOM 3033 O O . TRP A 1 380 ? 0.203 -12.501 -7.252 1.00 56.59 380 TRP A O 1
ATOM 3043 N N . VAL A 1 381 ? 1.904 -13.673 -6.412 1.00 65.19 381 VAL A N 1
ATOM 3044 C CA . VAL A 1 381 ? 2.387 -12.563 -5.568 1.00 65.19 381 VAL A CA 1
ATOM 3045 C C . VAL A 1 381 ? 2.838 -11.376 -6.424 1.00 65.19 381 VAL A C 1
ATOM 3047 O O . VAL A 1 381 ? 2.520 -10.233 -6.098 1.00 65.19 381 VAL A O 1
ATOM 3050 N N . VAL A 1 382 ? 3.515 -11.625 -7.549 1.00 66.75 382 VAL A N 1
ATOM 3051 C CA . VAL A 1 382 ? 3.880 -10.572 -8.511 1.00 66.75 382 VAL A CA 1
ATOM 3052 C C . VAL A 1 382 ? 2.634 -9.992 -9.205 1.00 66.75 382 VAL A C 1
ATOM 3054 O O . VAL A 1 382 ? 2.505 -8.772 -9.305 1.00 66.75 382 VAL A O 1
ATOM 3057 N N . LEU A 1 383 ? 1.655 -10.819 -9.576 1.00 56.72 383 LEU A N 1
ATOM 3058 C CA . LEU A 1 383 ? 0.368 -10.362 -10.112 1.00 56.72 383 LEU A CA 1
ATOM 3059 C C . LEU A 1 383 ? -0.414 -9.496 -9.107 1.00 56.72 383 LEU A C 1
ATOM 3061 O O . LEU A 1 383 ? -0.886 -8.424 -9.468 1.00 56.72 383 LEU A O 1
ATOM 3065 N N . GLN A 1 384 ? -0.532 -9.904 -7.844 1.00 51.94 384 GLN A N 1
ATOM 3066 C CA . GLN A 1 384 ? -1.380 -9.222 -6.861 1.00 51.94 384 GLN A CA 1
ATOM 3067 C C . GLN A 1 384 ? -0.711 -7.977 -6.260 1.00 51.94 384 GLN A C 1
ATOM 3069 O O . GLN A 1 384 ? -1.383 -6.971 -6.040 1.00 51.94 384 GLN A O 1
ATOM 3074 N N . ARG A 1 385 ? 0.615 -8.001 -6.053 1.00 56.28 385 ARG A N 1
ATOM 3075 C CA . ARG A 1 385 ? 1.369 -6.875 -5.466 1.00 56.28 385 ARG A CA 1
ATOM 3076 C C . ARG A 1 385 ? 1.951 -5.911 -6.505 1.00 56.28 385 ARG A C 1
ATOM 3078 O O . ARG A 1 385 ? 2.200 -4.762 -6.157 1.00 56.28 385 ARG A O 1
ATOM 3085 N N . MET A 1 386 ? 2.177 -6.347 -7.751 1.00 53.75 386 MET A N 1
ATOM 3086 C CA . MET A 1 386 ? 2.761 -5.516 -8.823 1.00 53.75 386 MET A CA 1
ATOM 3087 C C . MET A 1 386 ? 1.844 -5.332 -10.043 1.00 53.75 386 MET A C 1
ATOM 3089 O O . MET A 1 386 ? 2.165 -4.526 -10.914 1.00 53.75 386 MET A O 1
ATOM 3093 N N . GLN A 1 387 ? 0.711 -6.042 -10.122 1.00 46.09 387 GLN A N 1
ATOM 3094 C CA . GLN A 1 387 ? -0.216 -6.009 -11.268 1.00 46.09 387 GLN A CA 1
ATOM 3095 C C . GLN A 1 387 ? 0.455 -6.415 -12.593 1.00 46.09 387 GLN A C 1
ATOM 3097 O O . GLN A 1 387 ? 0.148 -5.892 -13.665 1.00 46.09 387 GLN A O 1
ATOM 3102 N N . LEU A 1 388 ? 1.381 -7.376 -12.499 1.00 48.56 388 LEU A N 1
ATOM 3103 C CA . LEU A 1 388 ? 2.105 -7.976 -13.617 1.00 48.56 388 LEU A CA 1
ATOM 3104 C C . LEU A 1 388 ? 1.726 -9.455 -13.744 1.00 48.56 388 LEU A C 1
ATOM 3106 O O . LEU A 1 388 ? 2.248 -10.291 -13.006 1.00 48.56 388 LEU A O 1
ATOM 3110 N N . ASP A 1 389 ? 0.851 -9.787 -14.695 1.00 52.81 389 ASP A N 1
ATOM 3111 C CA . ASP A 1 389 ? 0.699 -11.181 -15.115 1.00 52.81 389 ASP A CA 1
ATOM 3112 C C . ASP A 1 389 ? 1.946 -11.598 -15.904 1.00 52.81 389 ASP A C 1
ATOM 3114 O O . ASP A 1 389 ? 2.328 -10.971 -16.897 1.00 52.81 389 ASP A O 1
ATOM 3118 N N . LEU A 1 390 ? 2.631 -12.624 -15.412 1.00 56.59 390 LEU A N 1
ATOM 3119 C CA . LEU A 1 390 ? 3.892 -13.078 -15.978 1.00 56.59 390 LEU A CA 1
ATOM 3120 C C . LEU A 1 390 ? 3.607 -14.136 -17.050 1.00 56.59 390 LEU A C 1
ATOM 3122 O O . LEU A 1 390 ? 2.935 -15.122 -16.747 1.00 56.59 390 LEU A O 1
ATOM 3126 N N . PRO A 1 391 ? 4.175 -14.037 -18.267 1.00 56.09 391 PRO A N 1
ATOM 3127 C CA . PRO A 1 391 ? 4.083 -15.109 -19.255 1.00 56.09 391 PRO A CA 1
ATOM 3128 C C . PRO A 1 391 ? 4.571 -16.442 -18.675 1.00 56.09 391 PRO A C 1
ATOM 3130 O O . PRO A 1 391 ? 5.552 -16.479 -17.933 1.00 56.09 391 PRO A O 1
ATOM 3133 N N . ARG A 1 392 ? 3.929 -17.563 -19.023 1.00 52.25 392 ARG A N 1
ATOM 3134 C CA . ARG A 1 392 ? 4.116 -18.857 -18.329 1.00 52.25 392 ARG A CA 1
ATOM 3135 C C . ARG A 1 392 ? 5.568 -19.367 -18.282 1.00 52.25 392 ARG A C 1
ATOM 3137 O O . ARG A 1 392 ? 5.962 -20.006 -17.310 1.00 52.25 392 ARG A O 1
ATOM 3144 N N . GLY A 1 393 ? 6.398 -19.029 -19.274 1.00 54.19 393 GLY A N 1
ATOM 3145 C CA . GLY A 1 393 ? 7.846 -19.291 -19.232 1.00 54.19 393 GLY A CA 1
ATOM 3146 C C . GLY A 1 393 ? 8.597 -18.461 -18.178 1.00 54.19 393 GLY A C 1
ATOM 3147 O O . GLY A 1 393 ? 9.477 -18.981 -17.494 1.00 54.19 393 GLY A O 1
ATOM 3148 N N . LEU A 1 394 ? 8.206 -17.197 -17.986 1.00 56.44 394 LEU A N 1
ATOM 3149 C CA . LEU A 1 394 ? 8.744 -16.298 -16.962 1.00 56.44 394 LEU A CA 1
ATOM 3150 C C . LEU A 1 394 ? 8.270 -16.693 -15.553 1.00 56.44 394 LEU A C 1
ATOM 3152 O O . LEU A 1 394 ? 9.076 -16.658 -14.628 1.00 56.44 394 LEU A O 1
ATOM 3156 N N . GLN A 1 395 ? 7.025 -17.167 -15.398 1.00 60.09 395 GLN A N 1
ATOM 3157 C CA . GLN A 1 395 ? 6.533 -17.766 -14.142 1.00 60.09 395 GLN A CA 1
ATOM 3158 C C . GLN A 1 395 ? 7.443 -18.915 -13.680 1.00 60.09 395 GLN A C 1
ATOM 3160 O O . GLN A 1 395 ? 7.881 -18.956 -12.528 1.00 60.09 395 GLN A O 1
ATOM 3165 N N . VAL A 1 396 ? 7.769 -19.834 -14.598 1.00 63.72 396 VAL A N 1
ATOM 3166 C CA . VAL A 1 396 ? 8.649 -20.986 -14.338 1.00 63.72 396 VAL A CA 1
ATOM 3167 C C . VAL A 1 396 ? 10.094 -20.551 -14.081 1.00 63.72 396 VAL A C 1
ATOM 3169 O O . VAL A 1 396 ? 10.743 -21.114 -13.199 1.00 63.72 396 VAL A O 1
ATOM 3172 N N . ALA A 1 397 ? 10.605 -19.554 -14.811 1.00 68.25 397 ALA A N 1
ATOM 3173 C CA . ALA A 1 397 ? 11.951 -19.025 -14.601 1.00 68.25 397 ALA A CA 1
ATOM 3174 C C . ALA A 1 397 ? 12.095 -18.361 -13.223 1.00 68.25 397 ALA A C 1
ATOM 3176 O O . ALA A 1 397 ? 13.001 -18.713 -12.468 1.00 68.25 397 ALA A O 1
ATOM 3177 N N . PHE A 1 398 ? 11.175 -17.461 -12.863 1.00 77.44 398 PHE A N 1
ATOM 3178 C CA . PHE A 1 398 ? 11.221 -16.751 -11.588 1.00 77.44 398 PHE A CA 1
ATOM 3179 C C . PHE A 1 398 ? 10.961 -17.676 -10.393 1.00 77.44 398 PHE A C 1
ATOM 3181 O O . PHE A 1 398 ? 11.657 -17.571 -9.386 1.00 77.44 398 PHE A O 1
ATOM 3188 N N . SER A 1 399 ? 10.053 -18.653 -10.518 1.00 71.19 399 SER A N 1
ATOM 3189 C CA . SER A 1 399 ? 9.805 -19.640 -9.453 1.00 71.19 399 SER A CA 1
ATOM 3190 C C . SER A 1 399 ? 11.080 -20.374 -9.020 1.00 71.19 399 SER A C 1
ATOM 3192 O O . SER A 1 399 ? 11.267 -20.602 -7.829 1.00 71.19 399 SER A O 1
ATOM 3194 N N . LYS A 1 400 ? 11.998 -20.685 -9.951 1.00 76.81 400 LYS A N 1
ATOM 3195 C CA . LYS A 1 400 ? 13.300 -21.299 -9.623 1.00 76.81 400 LYS A CA 1
ATOM 3196 C C . LYS A 1 400 ? 14.224 -20.359 -8.840 1.00 76.81 400 LYS A C 1
ATOM 3198 O O . LYS A 1 400 ? 15.009 -20.828 -8.021 1.00 76.81 400 LYS A O 1
ATOM 3203 N N . VAL A 1 401 ? 14.137 -19.048 -9.077 1.00 77.62 401 VAL A N 1
ATOM 3204 C CA . VAL A 1 401 ? 14.909 -18.032 -8.340 1.00 77.62 401 VAL A CA 1
ATOM 3205 C C . VAL A 1 401 ? 14.357 -17.870 -6.923 1.00 77.62 401 VAL A C 1
ATOM 3207 O O . VAL A 1 401 ? 15.126 -17.923 -5.967 1.00 77.62 401 VAL A O 1
ATOM 3210 N N . VAL A 1 402 ? 13.030 -17.764 -6.779 1.00 74.81 402 VAL A N 1
ATOM 3211 C CA . VAL A 1 402 ? 12.338 -17.708 -5.477 1.00 74.81 402 VAL A CA 1
ATOM 3212 C C . VAL A 1 402 ? 12.622 -18.959 -4.646 1.00 74.81 402 VAL A C 1
ATOM 3214 O O . VAL A 1 402 ? 12.990 -18.839 -3.481 1.00 74.81 402 VAL A O 1
ATOM 3217 N N . GLN A 1 403 ? 12.523 -20.146 -5.254 1.00 72.69 403 GLN A N 1
ATOM 3218 C CA . GLN A 1 403 ? 12.845 -21.417 -4.605 1.00 72.69 403 GLN A CA 1
ATOM 3219 C C . GLN A 1 403 ? 14.292 -21.431 -4.094 1.00 72.69 403 GLN A C 1
ATOM 3221 O O . GLN A 1 403 ? 14.506 -21.584 -2.895 1.00 72.69 403 GLN A O 1
ATOM 3226 N N . LYS A 1 404 ? 15.277 -21.178 -4.968 1.00 78.12 404 LYS A N 1
ATOM 3227 C CA . LYS A 1 404 ? 16.700 -21.179 -4.592 1.00 78.12 404 LYS A CA 1
ATOM 3228 C C . LYS A 1 404 ? 17.021 -20.161 -3.489 1.00 78.12 404 LYS A C 1
ATOM 3230 O O . LYS A 1 404 ? 17.867 -20.421 -2.636 1.00 78.12 404 LYS A O 1
ATOM 3235 N N . TYR A 1 405 ? 16.357 -19.003 -3.495 1.00 78.62 405 TYR A N 1
ATOM 3236 C CA . TYR A 1 405 ? 16.532 -17.989 -2.455 1.00 78.62 405 TYR A CA 1
ATOM 3237 C C . TYR A 1 405 ? 15.914 -18.430 -1.116 1.00 78.62 405 TYR A C 1
ATOM 3239 O O . TYR A 1 405 ? 16.577 -18.323 -0.087 1.00 78.62 405 TYR A O 1
ATOM 3247 N N . SER A 1 406 ? 14.704 -19.004 -1.125 1.00 74.19 406 SER A N 1
ATOM 3248 C CA . SER A 1 406 ? 14.036 -19.554 0.069 1.00 74.19 406 SER A CA 1
ATOM 3249 C C . SER A 1 406 ? 14.819 -20.718 0.688 1.00 74.19 406 SER A C 1
ATOM 3251 O O . SER A 1 406 ? 15.018 -20.737 1.902 1.00 74.19 406 SER A O 1
ATOM 3253 N N . GLU A 1 407 ? 15.352 -21.621 -0.142 1.00 76.38 407 GLU A N 1
ATOM 3254 C CA . GLU A 1 407 ? 16.270 -22.693 0.268 1.00 76.38 407 GLU A CA 1
ATOM 3255 C C . GLU A 1 407 ? 17.529 -22.116 0.939 1.00 76.38 407 GLU A C 1
ATOM 3257 O O . GLU A 1 407 ? 17.897 -22.544 2.030 1.00 76.38 407 GLU A O 1
ATOM 3262 N N . SER A 1 408 ? 18.151 -21.084 0.349 1.00 74.69 408 SER A N 1
ATOM 3263 C CA . SER A 1 408 ? 19.341 -20.435 0.930 1.00 74.69 408 SER A CA 1
ATOM 3264 C C . SER A 1 408 ? 19.068 -19.636 2.213 1.00 74.69 408 SER A C 1
ATOM 3266 O O . SER A 1 408 ? 19.963 -19.485 3.041 1.00 74.69 408 SER A O 1
ATOM 3268 N N . ALA A 1 409 ? 17.840 -19.141 2.393 1.00 73.00 409 ALA A N 1
ATOM 3269 C CA . ALA A 1 409 ? 17.396 -18.448 3.600 1.00 73.00 409 ALA A CA 1
ATOM 3270 C C . ALA A 1 409 ? 16.897 -19.411 4.697 1.00 73.00 409 ALA A C 1
ATOM 3272 O O . ALA A 1 409 ? 16.681 -18.979 5.828 1.00 73.00 409 ALA A O 1
ATOM 3273 N N . ASN A 1 410 ? 16.690 -20.691 4.358 1.00 71.88 410 ASN A N 1
ATOM 3274 C CA . ASN A 1 410 ? 16.095 -21.736 5.194 1.00 71.88 410 ASN A CA 1
ATOM 3275 C C . ASN A 1 410 ? 14.754 -21.330 5.852 1.00 71.88 410 ASN A C 1
ATOM 3277 O O . ASN A 1 410 ? 14.481 -21.667 7.004 1.00 71.88 410 ASN A O 1
ATOM 3281 N N . ARG A 1 411 ? 13.926 -20.557 5.129 1.00 73.19 411 ARG A N 1
ATOM 3282 C CA . ARG A 1 411 ? 12.599 -20.090 5.577 1.00 73.19 411 ARG A CA 1
ATOM 3283 C C . ARG A 1 411 ? 11.689 -19.693 4.414 1.00 73.19 411 ARG A C 1
ATOM 3285 O O . ARG A 1 411 ? 12.155 -19.443 3.300 1.00 73.19 411 ARG A O 1
ATOM 3292 N N . GLU A 1 412 ? 10.394 -19.557 4.699 1.00 60.56 412 GLU A N 1
ATOM 3293 C CA . GLU A 1 412 ? 9.437 -18.909 3.792 1.00 60.56 412 GLU A CA 1
ATOM 3294 C C . GLU A 1 412 ? 9.806 -17.427 3.556 1.00 60.56 412 GLU A C 1
ATOM 3296 O O . GLU A 1 412 ? 10.383 -16.751 4.420 1.00 60.56 412 GLU A O 1
ATOM 3301 N N . LEU A 1 413 ? 9.477 -16.927 2.362 1.00 71.94 413 LEU A N 1
ATOM 3302 C CA . LEU A 1 413 ? 9.752 -15.556 1.928 1.00 71.94 413 LEU A CA 1
ATOM 3303 C C . LEU A 1 413 ? 8.476 -14.718 1.986 1.00 71.94 413 LEU A C 1
ATOM 3305 O O . LEU A 1 413 ? 7.431 -15.126 1.480 1.00 71.94 413 LEU A O 1
ATOM 3309 N N . GLN A 1 414 ? 8.567 -13.523 2.563 1.00 74.25 414 GLN A N 1
ATOM 3310 C CA . GLN A 1 414 ? 7.434 -12.605 2.635 1.00 74.25 414 GLN A CA 1
ATOM 3311 C C . GLN A 1 414 ? 7.049 -12.087 1.238 1.00 74.25 414 GLN A C 1
ATOM 3313 O O . GLN A 1 414 ? 7.919 -11.949 0.374 1.00 74.25 414 GLN A O 1
ATOM 3318 N N . PRO A 1 415 ? 5.782 -11.697 0.991 1.00 67.56 415 PRO A N 1
ATOM 3319 C CA . PRO A 1 415 ? 5.370 -11.142 -0.301 1.00 67.56 415 PRO A CA 1
ATOM 3320 C C . PRO A 1 415 ? 6.196 -9.922 -0.741 1.00 67.56 415 PRO A C 1
ATOM 3322 O O . PRO A 1 415 ? 6.439 -9.731 -1.928 1.00 67.56 415 PRO A O 1
ATOM 3325 N N . THR A 1 416 ? 6.675 -9.116 0.210 1.00 71.88 416 THR A N 1
ATOM 3326 C CA . THR A 1 416 ? 7.599 -7.994 -0.028 1.00 71.88 416 THR A CA 1
ATOM 3327 C C . THR A 1 416 ? 9.003 -8.443 -0.433 1.00 71.88 416 THR A C 1
ATOM 3329 O O . THR A 1 416 ? 9.635 -7.776 -1.246 1.00 71.88 416 THR A O 1
ATOM 3332 N N . GLU A 1 417 ? 9.484 -9.576 0.080 1.00 75.12 417 GLU A N 1
ATOM 3333 C CA . GLU A 1 417 ? 10.762 -10.178 -0.314 1.00 75.12 417 GLU A CA 1
ATOM 3334 C C . GLU A 1 417 ? 10.668 -10.828 -1.694 1.00 75.12 417 GLU A C 1
ATOM 3336 O O . GLU A 1 417 ? 11.597 -10.693 -2.480 1.00 75.12 417 GLU A O 1
ATOM 3341 N N . ILE A 1 418 ? 9.538 -11.461 -2.029 1.00 76.06 418 ILE A N 1
ATOM 3342 C CA . ILE A 1 418 ? 9.281 -11.999 -3.374 1.00 76.06 418 ILE A CA 1
ATOM 3343 C C . ILE A 1 418 ? 9.193 -10.858 -4.398 1.00 76.06 418 ILE A C 1
ATOM 3345 O O . ILE A 1 418 ? 9.832 -10.937 -5.444 1.00 76.06 418 ILE A O 1
ATOM 3349 N N . VAL A 1 419 ? 8.474 -9.770 -4.087 1.00 76.06 419 VAL A N 1
ATOM 3350 C CA . VAL A 1 419 ? 8.442 -8.558 -4.929 1.00 76.06 419 VAL A CA 1
ATOM 3351 C C . VAL A 1 419 ? 9.842 -7.970 -5.090 1.00 76.06 419 VAL A C 1
ATOM 3353 O O . VAL A 1 419 ? 10.278 -7.774 -6.220 1.00 76.06 419 VAL A O 1
ATOM 3356 N N . LYS A 1 420 ? 10.591 -7.769 -3.999 1.00 75.06 420 LYS A N 1
ATOM 3357 C CA . LYS A 1 420 ? 11.961 -7.247 -4.080 1.00 75.06 420 LYS A CA 1
ATOM 3358 C C . LYS A 1 420 ? 12.876 -8.172 -4.889 1.00 75.06 420 LYS A C 1
ATOM 3360 O O . LYS A 1 420 ? 13.627 -7.697 -5.729 1.00 75.06 420 LYS A O 1
ATOM 3365 N N . LEU A 1 421 ? 12.793 -9.486 -4.692 1.00 79.50 421 LEU A N 1
ATOM 3366 C CA . LEU A 1 421 ? 13.582 -10.463 -5.443 1.00 79.50 421 LEU A CA 1
ATOM 3367 C C . LEU A 1 421 ? 13.220 -10.452 -6.935 1.00 79.50 421 LEU A C 1
ATOM 3369 O O . LEU A 1 421 ? 14.110 -10.621 -7.764 1.00 79.50 421 LEU A O 1
ATOM 3373 N N . PHE A 1 422 ? 11.958 -10.202 -7.299 1.00 73.44 422 PHE A N 1
ATOM 3374 C CA . PHE A 1 422 ? 11.546 -9.970 -8.688 1.00 73.44 422 PHE A CA 1
ATOM 3375 C C . PHE A 1 422 ? 12.144 -8.664 -9.239 1.00 73.44 422 PHE A C 1
ATOM 3377 O O . PHE A 1 422 ? 12.728 -8.652 -10.322 1.00 73.44 422 PHE A O 1
ATOM 3384 N N . GLU A 1 423 ? 12.057 -7.577 -8.470 1.00 68.94 423 GLU A N 1
ATOM 3385 C CA . GLU A 1 423 ? 12.596 -6.261 -8.824 1.00 68.94 423 GLU A CA 1
ATOM 3386 C C . GLU A 1 423 ? 14.126 -6.246 -8.951 1.00 68.94 423 GLU A C 1
ATOM 3388 O O . GLU A 1 423 ? 14.644 -5.560 -9.829 1.00 68.94 423 GLU A O 1
ATOM 3393 N N . ASP A 1 424 ? 14.843 -7.016 -8.134 1.00 68.38 424 ASP A N 1
ATOM 3394 C CA . ASP A 1 424 ? 16.301 -7.150 -8.182 1.00 68.38 424 ASP A CA 1
ATOM 3395 C C . ASP A 1 424 ? 16.734 -8.117 -9.306 1.00 68.38 424 ASP A C 1
ATOM 3397 O O . ASP A 1 424 ? 17.665 -7.812 -10.050 1.00 68.38 424 ASP A O 1
ATOM 3401 N N . THR A 1 425 ? 16.027 -9.242 -9.505 1.00 67.00 425 THR A N 1
ATOM 3402 C CA . THR A 1 425 ? 16.323 -10.232 -10.570 1.00 67.00 425 THR A CA 1
ATOM 3403 C C . THR A 1 425 ? 16.076 -9.677 -11.976 1.00 67.00 425 THR A C 1
ATOM 3405 O O . THR A 1 425 ? 16.808 -10.009 -12.909 1.00 67.00 425 THR A O 1
ATOM 3408 N N . TYR A 1 426 ? 15.054 -8.831 -12.137 1.00 56.88 426 TYR A N 1
ATOM 3409 C CA . TYR A 1 426 ? 14.674 -8.218 -13.417 1.00 56.88 426 TYR A CA 1
ATOM 3410 C C . TYR A 1 426 ? 14.922 -6.697 -13.456 1.00 56.88 426 TYR A C 1
ATOM 3412 O O . TYR A 1 426 ? 14.437 -6.005 -14.350 1.00 56.88 426 TYR A O 1
ATOM 3420 N N . PHE A 1 427 ? 15.729 -6.186 -12.519 1.00 51.22 427 PHE A N 1
ATOM 3421 C CA . PHE A 1 427 ? 16.275 -4.821 -12.459 1.00 51.22 427 PHE A CA 1
ATOM 3422 C C . PHE A 1 427 ? 15.257 -3.659 -12.412 1.00 51.22 427 PHE A C 1
ATOM 3424 O O . PHE A 1 427 ? 15.608 -2.523 -12.725 1.00 51.22 427 PHE A O 1
ATOM 3431 N N . LEU A 1 428 ? 14.021 -3.892 -11.968 1.00 48.25 428 LEU A N 1
ATOM 3432 C CA . LEU A 1 428 ? 12.905 -2.934 -12.029 1.00 48.25 428 LEU A CA 1
ATOM 3433 C C . LEU A 1 428 ? 13.070 -1.686 -11.140 1.00 48.25 428 LEU A C 1
ATOM 3435 O O . LEU A 1 428 ? 12.572 -0.624 -11.508 1.00 48.25 428 LEU A O 1
ATOM 3439 N N . ARG A 1 429 ? 13.772 -1.779 -9.996 1.00 44.19 429 ARG A N 1
ATOM 3440 C CA . ARG A 1 429 ? 14.060 -0.620 -9.110 1.00 44.19 429 ARG A CA 1
ATOM 3441 C C . ARG A 1 429 ? 15.423 0.035 -9.321 1.00 44.19 429 ARG A C 1
ATOM 3443 O O . ARG A 1 429 ? 15.707 1.078 -8.736 1.00 44.19 429 ARG A O 1
ATOM 3450 N N . SER A 1 430 ? 16.257 -0.543 -10.179 1.00 43.19 430 SER A N 1
ATOM 3451 C CA . SER A 1 430 ? 17.429 0.150 -10.711 1.00 43.19 430 SER A CA 1
ATOM 3452 C C . SER A 1 430 ? 16.976 1.172 -11.774 1.00 43.19 430 SER A C 1
ATOM 3454 O O . SER A 1 430 ? 15.806 1.529 -11.886 1.00 43.19 430 SER A O 1
ATOM 3456 N N . THR A 1 431 ? 17.889 1.593 -12.647 1.00 44.34 431 THR A N 1
ATOM 3457 C CA . THR A 1 431 ? 17.549 2.210 -13.943 1.00 44.34 431 THR A CA 1
ATOM 3458 C C . THR A 1 431 ? 17.077 3.677 -13.914 1.00 44.34 431 THR A C 1
ATOM 3460 O O . THR A 1 431 ? 16.097 4.058 -14.543 1.00 44.34 431 THR A O 1
ATOM 3463 N N . ASN A 1 432 ? 17.899 4.571 -13.362 1.00 45.16 432 ASN A N 1
ATOM 3464 C CA . ASN A 1 432 ? 18.278 5.750 -14.168 1.00 45.16 432 ASN A CA 1
ATOM 3465 C C . ASN A 1 432 ? 19.560 5.447 -14.963 1.00 45.16 432 ASN A C 1
ATOM 3467 O O . ASN A 1 432 ? 19.594 5.633 -16.176 1.00 45.16 432 ASN A O 1
ATOM 3471 N N . VAL A 1 433 ? 20.554 4.819 -14.322 1.00 47.22 433 VAL A N 1
ATOM 3472 C CA . VAL A 1 433 ? 21.826 4.401 -14.946 1.00 47.22 433 VAL A CA 1
ATOM 3473 C C . VAL A 1 433 ? 21.618 3.512 -16.185 1.00 47.22 433 VAL A C 1
ATOM 3475 O O . VAL A 1 433 ? 22.131 3.818 -17.257 1.00 47.22 433 VAL A O 1
ATOM 3478 N N . PHE A 1 434 ? 20.824 2.440 -16.076 1.00 50.28 434 PHE A N 1
ATOM 3479 C CA . PHE A 1 434 ? 20.624 1.468 -17.165 1.00 50.28 434 PHE A CA 1
ATOM 3480 C C . PHE A 1 434 ? 19.919 2.062 -18.399 1.00 50.28 434 PHE A C 1
ATOM 3482 O O . PHE A 1 434 ? 20.287 1.738 -19.525 1.00 50.28 434 PHE A O 1
ATOM 3489 N N . ARG A 1 435 ? 18.974 3.002 -18.208 1.00 53.00 435 ARG A N 1
ATOM 3490 C CA . ARG A 1 435 ? 18.316 3.741 -19.309 1.00 53.00 435 ARG A CA 1
ATOM 3491 C C . ARG A 1 435 ? 19.335 4.436 -20.213 1.00 53.00 435 ARG A C 1
ATOM 3493 O O . ARG A 1 435 ? 19.135 4.546 -21.418 1.00 53.00 435 ARG A O 1
ATOM 3500 N N . LEU A 1 436 ? 20.434 4.889 -19.616 1.00 58.56 436 LEU A N 1
ATOM 3501 C CA . LEU A 1 436 ? 21.467 5.692 -20.255 1.00 58.56 436 LEU A CA 1
ATOM 3502 C C . LEU A 1 436 ? 22.585 4.837 -20.878 1.00 58.56 436 LEU A C 1
ATOM 3504 O O . LEU A 1 436 ? 23.312 5.338 -21.733 1.00 58.56 436 LEU A O 1
ATOM 3508 N N . LEU A 1 437 ? 22.678 3.540 -20.549 1.00 64.19 437 LEU A N 1
ATOM 3509 C CA . LEU A 1 437 ? 23.575 2.595 -21.234 1.00 64.19 437 LEU A CA 1
ATOM 3510 C C . LEU A 1 437 ? 23.166 2.371 -22.699 1.00 64.19 437 LEU A C 1
ATOM 3512 O O . LEU A 1 437 ? 24.027 2.304 -23.576 1.00 64.19 437 LEU A O 1
ATOM 3516 N N . PHE A 1 438 ? 21.858 2.351 -22.985 1.00 71.69 438 PHE A N 1
ATOM 3517 C CA . PHE A 1 438 ? 21.303 2.192 -24.339 1.00 71.69 438 PHE A CA 1
ATOM 3518 C C . PHE A 1 438 ? 21.672 3.314 -25.325 1.00 71.69 438 PHE A C 1
ATOM 3520 O O . PHE A 1 438 ? 21.458 3.156 -26.527 1.00 71.69 438 PHE A O 1
ATOM 3527 N N . ILE A 1 439 ? 22.232 4.427 -24.839 1.00 77.12 439 ILE A N 1
ATOM 3528 C CA . ILE A 1 439 ? 22.738 5.527 -25.668 1.00 77.12 439 ILE A CA 1
ATOM 3529 C C . ILE A 1 439 ? 24.233 5.784 -25.466 1.00 77.12 439 ILE A C 1
ATOM 3531 O O . ILE A 1 439 ? 24.935 6.055 -26.441 1.00 77.12 439 ILE A O 1
ATOM 3535 N N . SER A 1 440 ? 24.754 5.620 -24.243 1.00 80.50 440 SER A N 1
ATOM 3536 C CA . SER A 1 440 ? 26.181 5.805 -23.974 1.00 80.50 440 SER A CA 1
ATOM 3537 C C . SER A 1 440 ? 27.043 4.768 -24.700 1.00 80.50 440 SER A C 1
ATOM 3539 O O . SER A 1 440 ? 28.125 5.117 -25.169 1.00 80.50 440 SER A O 1
ATOM 3541 N N . VAL A 1 441 ? 26.562 3.531 -24.887 1.00 85.00 441 VAL A N 1
ATOM 3542 C CA . VAL A 1 441 ? 27.278 2.499 -25.657 1.00 85.00 441 VAL A CA 1
ATOM 3543 C C . VAL A 1 441 ? 27.364 2.859 -27.154 1.00 85.00 441 VAL A C 1
ATOM 3545 O O . VAL A 1 441 ? 28.492 2.979 -27.635 1.00 85.00 441 VAL A O 1
ATOM 3548 N N . PRO A 1 442 ? 26.263 3.138 -27.891 1.00 87.69 442 PRO A N 1
ATOM 3549 C CA . PRO A 1 442 ? 26.336 3.660 -29.264 1.00 87.69 442 PRO A CA 1
ATOM 3550 C C . PRO A 1 442 ? 27.227 4.906 -29.417 1.00 87.69 442 PRO A C 1
ATOM 3552 O O . PRO A 1 442 ? 28.071 4.952 -30.313 1.00 87.69 442 PRO A O 1
ATOM 3555 N N . MET A 1 443 ? 27.105 5.887 -28.509 1.00 87.12 443 MET A N 1
ATOM 3556 C CA . MET A 1 443 ? 27.975 7.074 -28.489 1.00 87.12 443 MET A CA 1
ATOM 3557 C C . MET A 1 443 ? 29.458 6.714 -28.321 1.00 87.12 443 MET A C 1
ATOM 3559 O O . MET A 1 443 ? 30.303 7.244 -29.040 1.00 87.12 443 MET A O 1
ATOM 3563 N N . THR A 1 444 ? 29.787 5.789 -27.415 1.00 88.12 444 THR A N 1
ATOM 3564 C CA . THR A 1 444 ? 31.168 5.329 -27.192 1.00 88.12 444 THR A CA 1
ATOM 3565 C C . THR A 1 444 ? 31.726 4.631 -28.431 1.00 88.12 444 THR A C 1
ATOM 3567 O O . THR A 1 444 ? 32.865 4.887 -28.823 1.00 88.12 444 THR A O 1
ATOM 3570 N N . LEU A 1 445 ? 30.926 3.776 -29.076 1.00 90.56 445 LEU A N 1
ATOM 3571 C CA . LEU A 1 445 ? 31.331 3.001 -30.250 1.00 90.56 445 LEU A CA 1
ATOM 3572 C C . LEU A 1 445 ? 31.606 3.904 -31.460 1.00 90.56 445 LEU A C 1
ATOM 3574 O O . LEU A 1 445 ? 32.683 3.822 -32.050 1.00 90.56 445 LEU A O 1
ATOM 3578 N N . HIS A 1 446 ? 30.703 4.827 -31.795 1.00 89.81 446 HIS A N 1
ATOM 3579 C CA . HIS A 1 446 ? 30.947 5.795 -32.873 1.00 89.81 446 HIS A CA 1
ATOM 3580 C C . HIS A 1 446 ? 32.012 6.836 -32.510 1.00 89.81 446 HIS A C 1
ATOM 3582 O O . HIS A 1 446 ? 32.795 7.244 -33.371 1.00 89.81 446 HIS A O 1
ATOM 3588 N N . GLY A 1 447 ? 32.100 7.221 -31.233 1.00 86.44 447 GLY A N 1
ATOM 3589 C CA . GLY A 1 447 ? 33.163 8.075 -30.717 1.00 86.44 447 GLY A CA 1
ATOM 3590 C C . GLY A 1 447 ? 34.541 7.451 -30.941 1.00 86.44 447 GLY A C 1
ATOM 3591 O O . GLY A 1 447 ? 35.442 8.122 -31.449 1.00 86.44 447 GLY A O 1
ATOM 3592 N N . TYR A 1 448 ? 34.687 6.155 -30.648 1.00 89.50 448 TYR A N 1
ATOM 3593 C CA . TYR A 1 448 ? 35.892 5.371 -30.924 1.00 89.50 448 TYR A CA 1
ATOM 3594 C C . TYR A 1 448 ? 36.214 5.315 -32.425 1.00 89.50 448 TYR A C 1
ATOM 3596 O O . TYR A 1 448 ? 37.367 5.529 -32.796 1.00 89.50 448 TYR A O 1
ATOM 3604 N N . ILE A 1 449 ? 35.222 5.085 -33.299 1.00 89.50 449 ILE A N 1
ATOM 3605 C CA . ILE A 1 449 ? 35.453 5.061 -34.755 1.00 89.50 449 ILE A CA 1
ATOM 3606 C C . ILE A 1 449 ? 35.962 6.423 -35.248 1.00 89.50 449 ILE A C 1
ATOM 3608 O O . ILE A 1 449 ? 36.976 6.473 -35.944 1.00 89.50 449 ILE A O 1
ATOM 3612 N N . GLY A 1 450 ? 35.313 7.524 -34.850 1.00 86.12 450 GLY A N 1
ATOM 3613 C CA . GLY A 1 450 ? 35.747 8.880 -35.201 1.00 86.12 450 GLY A CA 1
ATOM 3614 C C . GLY A 1 450 ? 37.178 9.171 -34.742 1.00 86.12 450 GLY A C 1
ATOM 3615 O O . GLY A 1 450 ? 37.993 9.630 -35.538 1.00 86.12 450 GLY A O 1
ATOM 3616 N N . ALA A 1 451 ? 37.514 8.816 -33.498 1.00 85.50 451 ALA A N 1
ATOM 3617 C CA . ALA A 1 451 ? 38.853 8.997 -32.930 1.00 85.50 451 ALA A CA 1
ATOM 3618 C C . ALA A 1 451 ? 39.933 8.090 -33.541 1.00 85.50 451 ALA A C 1
ATOM 3620 O O . ALA A 1 451 ? 41.108 8.427 -33.465 1.00 85.50 451 ALA A O 1
ATOM 3621 N N . LYS A 1 452 ? 39.562 6.936 -34.110 1.00 86.62 452 LYS A N 1
ATOM 3622 C CA . LYS A 1 452 ? 40.505 5.971 -34.703 1.00 86.62 452 LYS A CA 1
ATOM 3623 C C . LYS A 1 452 ? 40.726 6.174 -36.200 1.00 86.62 452 LYS A C 1
ATOM 3625 O O . LYS A 1 452 ? 41.773 5.796 -36.709 1.00 86.62 452 LYS A O 1
ATOM 3630 N N . LEU A 1 453 ? 39.735 6.710 -36.909 1.00 86.81 453 LEU A N 1
ATOM 3631 C CA . LEU A 1 453 ? 39.790 6.932 -38.358 1.00 86.81 453 LEU A CA 1
ATOM 3632 C C . LEU A 1 453 ? 39.961 8.412 -38.740 1.00 86.81 453 LEU A C 1
ATOM 3634 O O . LEU A 1 453 ? 40.099 8.714 -39.920 1.00 86.81 453 LEU A O 1
ATOM 3638 N N . HIS A 1 454 ? 39.884 9.330 -37.770 1.00 86.88 454 HIS A N 1
ATOM 3639 C CA . HIS A 1 454 ? 39.934 10.789 -37.942 1.00 86.88 454 HIS A CA 1
ATOM 3640 C C . HIS A 1 454 ? 38.901 11.379 -38.936 1.00 86.88 454 HIS A C 1
ATOM 3642 O O . HIS A 1 454 ? 39.054 12.500 -39.429 1.00 86.88 454 HIS A O 1
ATOM 3648 N N . ILE A 1 455 ? 37.788 10.673 -39.181 1.00 88.19 455 ILE A N 1
ATOM 3649 C CA . ILE A 1 455 ? 36.710 11.084 -40.103 1.00 88.19 455 ILE A CA 1
ATOM 3650 C C . ILE A 1 455 ? 35.401 11.480 -39.391 1.00 88.19 455 ILE A C 1
ATOM 3652 O O . ILE A 1 455 ? 35.082 10.930 -38.336 1.00 88.19 455 ILE A O 1
ATOM 3656 N N . PRO A 1 456 ? 34.608 12.403 -39.975 1.00 89.62 456 PRO A N 1
ATOM 3657 C CA . PRO A 1 456 ? 33.264 12.733 -39.503 1.00 89.62 456 PRO A CA 1
ATOM 3658 C C . PRO A 1 456 ? 32.207 11.716 -39.975 1.00 89.62 456 PRO A C 1
ATOM 3660 O O . PRO A 1 456 ? 32.436 10.930 -40.903 1.00 89.62 456 PRO A O 1
ATOM 3663 N N . PHE A 1 457 ? 31.008 11.812 -39.397 1.00 91.81 457 PHE A N 1
ATOM 3664 C CA . PHE A 1 457 ? 29.847 10.956 -39.672 1.00 91.81 457 PHE A CA 1
ATOM 3665 C C . PHE A 1 457 ? 29.546 10.760 -41.175 1.00 91.81 457 PHE A C 1
ATOM 3667 O O . PHE A 1 457 ? 29.410 9.606 -41.590 1.00 91.81 457 PHE A O 1
ATOM 3674 N N . PRO A 1 458 ? 29.508 11.807 -42.032 1.00 91.19 458 PRO A N 1
ATOM 3675 C CA . PRO A 1 458 ? 29.106 11.647 -43.434 1.00 91.19 458 PRO A CA 1
ATOM 3676 C C . PRO A 1 458 ? 30.078 10.824 -44.281 1.00 91.19 458 PRO A C 1
ATOM 3678 O O . PRO A 1 458 ? 29.705 10.301 -45.329 1.00 91.19 458 PRO A O 1
ATOM 3681 N N . VAL A 1 459 ? 31.341 10.739 -43.855 1.00 90.38 459 VAL A N 1
ATOM 3682 C CA . VAL A 1 459 ? 32.366 9.938 -44.530 1.00 90.38 459 VAL A CA 1
ATOM 3683 C C . VAL A 1 459 ? 32.263 8.493 -44.053 1.00 90.38 459 VAL A C 1
ATOM 3685 O O . VAL A 1 459 ? 32.205 7.588 -44.882 1.00 90.38 459 VAL A O 1
ATOM 3688 N N . LEU A 1 460 ? 32.130 8.282 -42.738 1.00 90.00 460 LEU A N 1
ATOM 3689 C CA . LEU A 1 460 ? 31.931 6.958 -42.147 1.00 90.00 460 LEU A CA 1
ATOM 3690 C C . LEU A 1 460 ? 30.685 6.259 -42.714 1.00 90.00 460 LEU A C 1
ATOM 3692 O O . LEU A 1 460 ? 30.766 5.100 -43.123 1.00 90.00 460 LEU A O 1
ATOM 3696 N N . ALA A 1 461 ? 29.562 6.977 -42.827 1.00 91.88 461 ALA A N 1
ATOM 3697 C CA . ALA A 1 461 ? 28.303 6.451 -43.354 1.00 91.88 461 ALA A CA 1
ATOM 3698 C C . ALA A 1 461 ? 28.434 5.850 -44.770 1.00 91.88 461 ALA A C 1
ATOM 3700 O O . ALA A 1 461 ? 27.748 4.879 -45.086 1.00 91.88 461 ALA A O 1
ATOM 3701 N N . ARG A 1 462 ? 29.349 6.350 -45.617 1.00 92.94 462 ARG A N 1
ATOM 3702 C CA . ARG A 1 462 ? 29.592 5.796 -46.967 1.00 92.94 462 ARG A CA 1
ATOM 3703 C C . ARG A 1 462 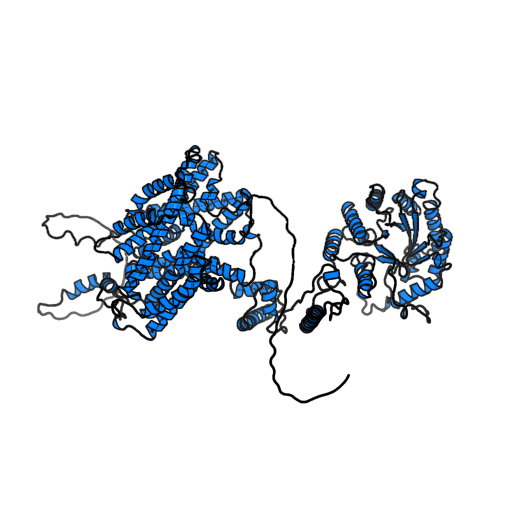? 30.122 4.370 -46.936 1.00 92.94 462 ARG A C 1
ATOM 3705 O O . ARG A 1 462 ? 29.787 3.597 -47.830 1.00 92.94 462 ARG A O 1
ATOM 3712 N N . SER A 1 463 ? 30.909 4.010 -45.921 1.00 91.81 463 SER A N 1
ATOM 3713 C CA . SER A 1 463 ? 31.443 2.651 -45.795 1.00 91.81 463 SER A CA 1
ATOM 3714 C C . SER A 1 463 ? 30.338 1.613 -45.582 1.00 91.81 463 SER A C 1
ATOM 3716 O O . SER A 1 463 ? 30.418 0.526 -46.152 1.00 91.81 463 SER A O 1
ATOM 3718 N N . SER A 1 464 ? 29.274 1.970 -44.859 1.00 93.31 464 SER A N 1
ATOM 3719 C CA . SER A 1 464 ? 28.193 1.051 -44.477 1.00 93.31 464 SER A CA 1
ATOM 3720 C C . SER A 1 464 ? 26.958 1.155 -45.375 1.00 93.31 464 SER A C 1
ATOM 3722 O O . SER A 1 464 ? 26.342 0.142 -45.689 1.00 93.31 464 SER A O 1
ATOM 3724 N N . PHE A 1 465 ? 26.607 2.356 -45.845 1.00 93.81 465 PHE A N 1
ATOM 3725 C CA . PHE A 1 465 ? 25.442 2.582 -46.713 1.00 93.81 465 PHE A CA 1
ATOM 3726 C C . PHE A 1 465 ? 25.761 2.528 -48.211 1.00 93.81 465 PHE A C 1
ATOM 3728 O O . PHE A 1 465 ? 24.857 2.364 -49.029 1.00 93.81 465 PHE A O 1
ATOM 3735 N N . GLY A 1 466 ? 27.034 2.640 -48.584 1.00 91.38 466 GLY A N 1
ATOM 3736 C CA . GLY A 1 466 ? 27.441 2.887 -49.961 1.00 91.38 466 GLY A CA 1
ATOM 3737 C C . GLY A 1 466 ? 27.350 4.364 -50.340 1.00 91.38 466 GLY A C 1
ATOM 3738 O O . GLY A 1 466 ? 26.678 5.159 -49.678 1.00 91.38 466 GLY A O 1
ATOM 3739 N N . PHE A 1 467 ? 28.074 4.753 -51.393 1.00 88.38 467 PHE A N 1
ATOM 3740 C CA . PHE A 1 467 ? 28.342 6.169 -51.664 1.00 88.38 467 PHE A CA 1
ATOM 3741 C C . PHE A 1 467 ? 27.079 7.041 -51.805 1.00 88.38 467 PHE A C 1
ATOM 3743 O O . PHE A 1 467 ? 26.998 8.078 -51.150 1.00 88.38 467 PHE A O 1
ATOM 3750 N N . TYR A 1 468 ? 26.083 6.629 -52.598 1.00 90.31 468 TYR A N 1
ATOM 3751 C CA . TYR A 1 468 ? 24.871 7.430 -52.819 1.00 90.31 468 TYR A CA 1
ATOM 3752 C C . TYR A 1 468 ? 23.820 7.244 -51.726 1.00 90.31 468 TYR A C 1
ATOM 3754 O O . TYR A 1 468 ? 23.249 8.232 -51.274 1.00 90.31 468 TYR A O 1
ATOM 3762 N N . PHE A 1 469 ? 23.582 6.019 -51.246 1.00 93.50 469 PHE A N 1
ATOM 3763 C CA . PHE A 1 469 ? 22.570 5.810 -50.200 1.00 93.50 469 PHE A CA 1
ATOM 3764 C C . PHE A 1 469 ? 22.996 6.392 -48.839 1.00 93.50 469 PHE A C 1
ATOM 3766 O O . PHE A 1 469 ? 22.138 6.743 -48.032 1.00 93.50 469 PHE A O 1
ATOM 3773 N N . SER A 1 470 ? 24.294 6.645 -48.615 1.00 92.69 470 SER A N 1
ATOM 3774 C CA . SER A 1 470 ? 24.747 7.430 -47.455 1.00 92.69 470 SER A CA 1
ATOM 3775 C C . SER A 1 470 ? 24.130 8.834 -47.382 1.00 92.69 470 SER A C 1
ATOM 3777 O O . SER A 1 470 ? 23.953 9.358 -46.282 1.00 92.69 470 SER A O 1
ATOM 3779 N N . TYR A 1 471 ? 23.724 9.426 -48.516 1.00 92.38 471 TYR A N 1
ATOM 3780 C CA . TYR A 1 471 ? 23.053 10.725 -48.525 1.00 92.38 471 TYR A CA 1
ATOM 3781 C C . TYR A 1 471 ? 21.703 10.715 -47.801 1.00 92.38 471 TYR A C 1
ATOM 3783 O O . TYR A 1 471 ? 21.336 11.749 -47.250 1.00 92.38 471 TYR A O 1
ATOM 3791 N N . PHE A 1 472 ? 21.006 9.575 -47.711 1.00 91.56 472 PHE A N 1
ATOM 3792 C CA . PHE A 1 472 ? 19.801 9.463 -46.881 1.00 91.56 472 PHE A CA 1
ATOM 3793 C C . PHE A 1 472 ? 20.132 9.758 -45.411 1.00 91.56 472 PHE A C 1
ATOM 3795 O O . PHE A 1 472 ? 19.575 10.679 -44.818 1.00 91.56 472 PHE A O 1
ATOM 3802 N N . ALA A 1 473 ? 21.121 9.048 -44.859 1.00 90.62 473 ALA A N 1
ATOM 3803 C CA . ALA A 1 473 ? 21.548 9.208 -43.471 1.00 90.62 473 ALA A CA 1
ATOM 3804 C C . ALA A 1 473 ? 22.108 10.615 -43.178 1.00 90.62 473 ALA A C 1
ATOM 3806 O O . ALA A 1 473 ? 21.888 11.159 -42.096 1.00 90.62 473 ALA A O 1
ATOM 3807 N N . VAL A 1 474 ? 22.786 11.226 -44.157 1.00 91.69 474 VAL A N 1
ATOM 3808 C CA . VAL A 1 474 ? 23.266 12.616 -44.089 1.00 91.69 474 VAL A CA 1
ATOM 3809 C C . VAL A 1 474 ? 22.101 13.611 -44.067 1.00 91.69 474 VAL A C 1
ATOM 3811 O O . VAL A 1 474 ? 22.055 14.457 -43.179 1.00 91.69 474 VAL A O 1
ATOM 3814 N N . VAL A 1 475 ? 21.117 13.497 -44.966 1.00 91.19 475 VAL A N 1
ATOM 3815 C CA . VAL A 1 475 ? 19.950 14.401 -44.999 1.00 91.19 475 VAL A CA 1
ATOM 3816 C C . VAL A 1 475 ? 19.091 14.266 -43.737 1.00 91.19 475 VAL A C 1
ATOM 3818 O O . VAL A 1 475 ? 18.709 15.286 -43.161 1.00 91.19 475 VAL A O 1
ATOM 3821 N N . SER A 1 476 ? 18.858 13.045 -43.237 1.00 88.44 476 SER A N 1
ATOM 3822 C CA . SER A 1 476 ? 18.175 12.827 -41.950 1.00 88.44 476 SER A CA 1
ATOM 3823 C C . SER A 1 476 ? 18.871 13.547 -40.787 1.00 88.44 476 SER A C 1
ATOM 3825 O O . SER A 1 476 ? 18.200 14.025 -39.870 1.00 88.44 476 SER A O 1
ATOM 3827 N N . ARG A 1 477 ? 20.207 13.663 -40.826 1.00 88.81 477 ARG A N 1
ATOM 3828 C CA . ARG A 1 477 ? 20.988 14.382 -39.813 1.00 88.81 477 ARG A CA 1
ATOM 3829 C C . ARG A 1 477 ? 20.950 15.903 -39.999 1.00 88.81 477 ARG A C 1
ATOM 3831 O O . ARG A 1 477 ? 20.759 16.594 -38.999 1.00 88.81 477 ARG A O 1
ATOM 3838 N N . VAL A 1 478 ? 21.033 16.416 -41.236 1.00 88.88 478 VAL A N 1
ATOM 3839 C CA . VAL A 1 478 ? 20.897 17.859 -41.552 1.00 88.88 478 VAL A CA 1
ATOM 3840 C C . VAL A 1 478 ? 19.613 18.426 -40.964 1.00 88.88 478 VAL A C 1
ATOM 3842 O O . VAL A 1 478 ? 19.656 19.397 -40.213 1.00 88.88 478 VAL A O 1
ATOM 3845 N N . VAL A 1 479 ? 18.476 17.807 -41.299 1.00 87.44 479 VAL A N 1
ATOM 3846 C CA . VAL A 1 479 ? 17.143 18.288 -40.911 1.00 87.44 479 VAL A CA 1
ATOM 3847 C C . VAL A 1 479 ? 17.056 18.424 -39.392 1.00 87.44 479 VAL A C 1
ATOM 3849 O O . VAL A 1 479 ? 16.705 19.484 -38.872 1.00 87.44 479 VAL A O 1
ATOM 3852 N N . LEU A 1 480 ? 17.465 17.380 -38.669 1.00 85.69 480 LEU A N 1
ATOM 3853 C CA . LEU A 1 480 ? 17.418 17.368 -37.214 1.00 85.69 480 LEU A CA 1
ATOM 3854 C C . LEU A 1 480 ? 18.428 18.334 -36.571 1.00 85.69 480 LEU A C 1
ATOM 3856 O O . LEU A 1 480 ? 18.113 18.951 -35.554 1.00 85.69 480 LEU A O 1
ATOM 3860 N N . ALA A 1 481 ? 19.615 18.510 -37.157 1.00 87.62 481 ALA A N 1
ATOM 3861 C CA . ALA A 1 481 ? 20.597 19.489 -36.695 1.00 87.62 481 ALA A CA 1
ATOM 3862 C C . ALA A 1 481 ? 20.089 20.934 -36.866 1.00 87.62 481 ALA A C 1
ATOM 3864 O O . ALA A 1 481 ? 20.267 21.748 -35.959 1.00 87.62 481 ALA A O 1
ATOM 3865 N N . CYS A 1 482 ? 19.397 21.245 -37.968 1.00 89.50 482 CYS A N 1
ATOM 3866 C CA . CYS A 1 482 ? 18.764 22.549 -38.176 1.00 89.50 482 CYS A CA 1
ATOM 3867 C C . CYS A 1 482 ? 17.602 22.797 -37.200 1.00 89.50 482 CYS A C 1
ATOM 3869 O O . CYS A 1 482 ? 17.535 23.874 -36.609 1.00 89.50 482 CYS A O 1
ATOM 3871 N N . PHE A 1 483 ? 16.731 21.812 -36.953 1.00 86.38 483 PHE A N 1
ATOM 3872 C CA . PHE A 1 483 ? 15.678 21.956 -35.939 1.00 86.38 483 PHE A CA 1
ATOM 3873 C C . PHE A 1 483 ? 16.247 22.156 -34.528 1.00 86.38 483 PHE A C 1
ATOM 3875 O O . PHE A 1 483 ? 15.819 23.070 -33.823 1.00 86.38 483 PHE A O 1
ATOM 3882 N N . TRP A 1 484 ? 17.240 21.358 -34.113 1.00 84.75 484 TRP A N 1
ATOM 3883 C CA . TRP A 1 484 ? 17.885 21.560 -32.811 1.00 84.75 484 TRP A CA 1
ATOM 3884 C C . TRP A 1 484 ? 18.615 22.896 -32.716 1.00 84.75 484 TRP A C 1
ATOM 3886 O O . TRP A 1 484 ? 18.640 23.468 -31.625 1.00 84.75 484 TRP A O 1
ATOM 3896 N N . PHE A 1 485 ? 19.149 23.412 -33.831 1.00 89.94 485 PHE A N 1
ATOM 3897 C CA . PHE A 1 485 ? 19.697 24.764 -33.885 1.00 89.94 485 PHE A CA 1
ATOM 3898 C C . PHE A 1 485 ? 18.640 25.796 -33.486 1.00 89.94 485 PHE A C 1
ATOM 3900 O O . PHE A 1 485 ? 18.829 26.510 -32.500 1.00 89.94 485 PHE A O 1
ATOM 3907 N N . GLY A 1 486 ? 17.509 25.814 -34.199 1.00 89.25 486 GLY A N 1
ATOM 3908 C CA . GLY A 1 486 ? 16.407 26.744 -33.954 1.00 89.25 486 GLY A CA 1
ATOM 3909 C C . GLY A 1 486 ? 15.825 26.638 -32.548 1.00 89.25 486 GLY A C 1
ATOM 3910 O O . GLY A 1 486 ? 15.698 27.646 -31.861 1.00 89.25 486 GLY A O 1
ATOM 3911 N N . ILE A 1 487 ? 15.554 25.416 -32.079 1.00 86.38 487 ILE A N 1
ATOM 3912 C CA . ILE A 1 487 ? 15.038 25.146 -30.727 1.00 86.38 487 ILE A CA 1
ATOM 3913 C C . ILE A 1 487 ? 15.950 25.761 -29.654 1.00 86.38 487 ILE A C 1
ATOM 3915 O O . ILE A 1 487 ? 15.480 26.493 -28.785 1.00 86.38 487 ILE A O 1
ATOM 3919 N N . GLN A 1 488 ? 17.262 25.510 -29.721 1.00 86.94 488 GLN A N 1
ATOM 3920 C CA . GLN A 1 488 ? 18.216 26.051 -28.745 1.00 86.94 488 GLN A CA 1
ATOM 3921 C C . GLN A 1 488 ? 18.407 27.571 -28.900 1.00 86.94 488 GLN A C 1
ATOM 3923 O O . GLN A 1 488 ? 18.627 28.250 -27.897 1.00 86.94 488 GLN A O 1
ATOM 3928 N N . THR A 1 489 ? 18.271 28.126 -30.113 1.00 91.06 489 THR A N 1
ATOM 3929 C CA . THR A 1 489 ? 18.233 29.583 -30.338 1.00 91.06 489 THR A CA 1
ATOM 3930 C C . THR A 1 489 ? 16.980 30.205 -29.711 1.00 91.06 489 THR A C 1
ATOM 3932 O O . THR A 1 489 ? 17.076 31.277 -29.118 1.00 91.06 489 THR A O 1
ATOM 3935 N N . THR A 1 490 ? 15.831 29.518 -29.715 1.00 89.00 490 THR A N 1
ATOM 3936 C CA . THR A 1 490 ? 14.614 29.978 -29.021 1.00 89.00 490 THR A CA 1
ATOM 3937 C C . THR A 1 490 ? 14.781 29.936 -27.508 1.00 89.00 490 THR A C 1
ATOM 3939 O O . THR A 1 490 ? 14.469 30.916 -26.833 1.00 89.00 490 THR A O 1
ATOM 3942 N N . THR A 1 491 ? 15.349 28.854 -26.964 1.00 87.50 491 THR A N 1
ATOM 3943 C CA . THR A 1 491 ? 15.706 28.785 -25.539 1.00 87.50 491 THR A CA 1
ATOM 3944 C C . THR A 1 491 ? 16.683 29.906 -25.161 1.00 87.50 491 THR A C 1
ATOM 3946 O O . THR A 1 491 ? 16.470 30.584 -24.162 1.00 87.50 491 THR A O 1
ATOM 3949 N N . GLY A 1 492 ? 17.704 30.176 -25.982 1.00 89.75 492 GLY A N 1
ATOM 3950 C CA . GLY A 1 492 ? 18.639 31.287 -25.784 1.00 89.75 492 GLY A CA 1
ATOM 3951 C C . GLY A 1 492 ? 17.988 32.674 -25.838 1.00 89.75 492 GLY A C 1
ATOM 3952 O O . GLY A 1 492 ? 18.288 33.522 -24.998 1.00 89.75 492 GLY A O 1
ATOM 3953 N N . GLY A 1 493 ? 17.041 32.890 -26.755 1.00 91.19 493 GLY A N 1
ATOM 3954 C CA . GLY A 1 493 ? 16.216 34.100 -26.809 1.00 91.19 493 GLY A CA 1
ATOM 3955 C C . GLY A 1 493 ? 15.385 34.305 -25.539 1.00 91.19 493 GLY A C 1
ATOM 3956 O O . GLY A 1 493 ? 15.346 35.411 -25.001 1.00 91.19 493 GLY A O 1
ATOM 3957 N N . ASN A 1 494 ? 14.798 33.234 -24.991 1.00 89.88 494 ASN A N 1
ATOM 3958 C CA . ASN A 1 494 ? 14.124 33.274 -23.689 1.00 89.88 494 ASN A CA 1
ATOM 3959 C C . ASN A 1 494 ? 15.101 33.612 -22.545 1.00 89.88 494 ASN A C 1
ATOM 3961 O O . ASN A 1 494 ? 14.763 34.432 -21.694 1.00 89.88 494 ASN A O 1
ATOM 3965 N N . CYS A 1 495 ? 16.324 33.066 -22.539 1.00 91.69 495 CYS A N 1
ATOM 3966 C CA . CYS A 1 495 ? 17.347 33.452 -21.559 1.00 91.69 495 CYS A CA 1
ATOM 3967 C C . CYS A 1 495 ? 17.681 34.954 -21.644 1.00 91.69 495 CYS A C 1
ATOM 3969 O O . CYS A 1 495 ? 17.705 35.642 -20.625 1.00 91.69 495 CYS A O 1
ATOM 3971 N N . VAL A 1 496 ? 17.872 35.489 -22.857 1.00 94.06 496 VAL A N 1
ATOM 3972 C CA . VAL A 1 496 ? 18.115 36.925 -23.084 1.00 94.06 496 VAL A CA 1
ATOM 3973 C C . VAL A 1 496 ? 16.927 37.775 -22.626 1.00 94.06 496 VAL A C 1
ATOM 3975 O O . VAL A 1 496 ? 17.139 38.811 -21.999 1.00 94.06 496 VAL A O 1
ATOM 3978 N N . ARG A 1 497 ? 15.681 37.327 -22.834 1.00 92.38 497 ARG A N 1
ATOM 3979 C CA . ARG A 1 497 ? 14.485 38.005 -22.307 1.00 92.38 497 ARG A CA 1
ATOM 3980 C C . ARG A 1 497 ? 14.508 38.105 -20.784 1.00 92.38 497 ARG A C 1
ATOM 3982 O O . ARG A 1 497 ? 14.260 39.183 -20.247 1.00 92.38 497 ARG A O 1
ATOM 3989 N N . GLU A 1 498 ? 14.819 37.019 -20.079 1.00 92.31 498 GLU A N 1
ATOM 3990 C CA . GLU A 1 498 ? 14.860 37.046 -18.612 1.00 92.31 498 GLU A CA 1
ATOM 3991 C C . GLU A 1 498 ? 16.070 37.825 -18.066 1.00 92.31 498 GLU A C 1
ATOM 3993 O O . GLU A 1 498 ? 15.931 38.490 -17.040 1.00 92.31 498 GLU A O 1
ATOM 3998 N N . MET A 1 499 ? 17.204 37.861 -18.781 1.00 94.00 499 MET A N 1
ATOM 3999 C CA . MET A 1 499 ? 18.316 38.781 -18.488 1.00 94.00 499 MET A CA 1
ATOM 4000 C C . MET A 1 499 ? 17.901 40.254 -18.643 1.00 94.00 499 MET A C 1
ATOM 4002 O O . MET A 1 499 ? 18.170 41.060 -17.755 1.00 94.00 499 MET A O 1
ATOM 4006 N N . ILE A 1 500 ? 17.219 40.617 -19.737 1.00 93.75 500 ILE A N 1
ATOM 4007 C CA . ILE A 1 500 ? 16.772 41.998 -19.988 1.00 93.75 500 ILE A CA 1
ATOM 4008 C C . ILE A 1 500 ? 15.708 42.416 -18.963 1.00 93.75 500 ILE A C 1
ATOM 4010 O O . ILE A 1 500 ? 15.824 43.504 -18.409 1.00 93.75 500 ILE A O 1
ATOM 4014 N N . LYS A 1 501 ? 14.741 41.547 -18.623 1.00 91.25 501 LYS A N 1
ATOM 4015 C CA . LYS A 1 501 ? 13.767 41.790 -17.534 1.00 91.25 501 LYS A CA 1
ATOM 4016 C C . LYS A 1 501 ? 14.442 41.951 -16.168 1.00 91.25 501 LYS A C 1
ATOM 4018 O O . LYS A 1 501 ? 13.989 42.753 -15.357 1.00 91.25 501 LYS A O 1
ATOM 4023 N N . ALA A 1 502 ? 15.526 41.217 -15.905 1.00 91.50 502 ALA A N 1
ATOM 4024 C CA . ALA A 1 502 ? 16.288 41.362 -14.668 1.00 91.50 502 ALA A CA 1
ATOM 4025 C C . ALA A 1 502 ? 17.019 42.716 -14.586 1.00 91.50 502 ALA A C 1
ATOM 4027 O O . ALA A 1 502 ? 17.019 43.341 -13.523 1.00 91.50 502 ALA A O 1
ATOM 4028 N N . ILE A 1 503 ? 17.595 43.211 -15.689 1.00 92.44 503 ILE A N 1
ATOM 4029 C CA . ILE A 1 503 ? 18.225 44.543 -15.735 1.00 92.44 503 ILE A CA 1
ATOM 4030 C C . ILE A 1 503 ? 17.153 45.643 -15.673 1.00 92.44 503 ILE A C 1
ATOM 4032 O O . ILE A 1 503 ? 17.207 46.489 -14.781 1.00 92.44 503 ILE A O 1
ATOM 4036 N N . TRP A 1 504 ? 16.155 45.593 -16.559 1.00 91.69 504 TRP A N 1
ATOM 4037 C CA . TRP A 1 504 ? 15.084 46.581 -16.706 1.00 91.69 504 TRP A CA 1
ATOM 4038 C C . TRP A 1 504 ? 13.699 45.928 -16.527 1.00 91.69 504 TRP A C 1
ATOM 4040 O O . TRP A 1 504 ? 13.127 45.424 -17.497 1.00 91.69 504 TRP A O 1
ATOM 4050 N N . PRO A 1 505 ? 13.104 45.967 -15.317 1.00 87.19 505 PRO A N 1
ATOM 4051 C CA . PRO A 1 505 ? 11.783 45.381 -15.068 1.00 87.19 505 PRO A CA 1
ATOM 4052 C C . PRO A 1 505 ? 10.660 45.951 -15.950 1.00 87.19 505 PRO A C 1
ATOM 4054 O O . PRO A 1 505 ? 9.732 45.226 -16.298 1.00 87.19 505 PRO A O 1
ATOM 4057 N N . SER A 1 506 ? 10.772 47.209 -16.392 1.00 88.00 506 SER A N 1
ATOM 4058 C CA . SER A 1 506 ? 9.849 47.847 -17.347 1.00 88.00 506 SER A CA 1
ATOM 4059 C C . SER A 1 506 ? 9.793 47.156 -18.715 1.00 88.00 506 SER A C 1
ATOM 4061 O O . SER A 1 506 ? 8.799 47.285 -19.425 1.00 88.00 506 SER A O 1
ATOM 4063 N N . PHE A 1 507 ? 10.802 46.359 -19.081 1.00 89.44 507 PHE A N 1
ATOM 4064 C CA . PHE A 1 507 ? 10.745 45.535 -20.288 1.00 89.44 507 PHE A CA 1
ATOM 4065 C C . PHE A 1 507 ? 9.671 44.438 -20.197 1.00 89.44 507 PHE A C 1
ATOM 4067 O O . PHE A 1 507 ? 9.251 43.919 -21.228 1.00 89.44 507 PHE A O 1
ATOM 4074 N N . ALA A 1 508 ? 9.181 44.092 -18.998 1.00 84.50 508 ALA A N 1
ATOM 4075 C CA . ALA A 1 508 ? 8.082 43.140 -18.825 1.00 84.50 508 ALA A CA 1
ATOM 4076 C C . ALA A 1 508 ? 6.760 43.619 -19.455 1.00 84.50 508 ALA A C 1
ATOM 4078 O O . ALA A 1 508 ? 5.991 42.780 -19.913 1.00 84.50 508 ALA A O 1
ATOM 4079 N N . SER A 1 509 ? 6.528 44.934 -19.538 1.00 85.81 509 SER A N 1
ATOM 4080 C CA . SER A 1 509 ? 5.356 45.554 -20.176 1.00 85.81 509 SER A CA 1
ATOM 4081 C C . SER A 1 509 ? 5.636 46.037 -21.609 1.00 85.81 509 SER A C 1
ATOM 4083 O O . SER A 1 509 ? 5.037 47.007 -22.069 1.00 85.81 509 SER A O 1
ATOM 4085 N N . PHE A 1 510 ? 6.574 45.400 -22.319 1.00 88.44 510 PHE A N 1
ATOM 4086 C CA . PHE A 1 510 ? 6.836 45.691 -23.732 1.00 88.44 510 PHE A CA 1
ATOM 4087 C C . PHE A 1 510 ? 5.604 45.327 -24.591 1.00 88.44 510 PHE A C 1
ATOM 4089 O O . PHE A 1 510 ? 5.117 44.197 -24.478 1.00 88.44 510 PHE A O 1
ATOM 4096 N N . PRO A 1 511 ? 5.094 46.233 -25.449 1.00 88.31 511 PRO A N 1
ATOM 4097 C CA . PRO A 1 511 ? 3.859 46.005 -26.194 1.00 88.31 511 PRO A CA 1
ATOM 4098 C C . PRO A 1 511 ? 3.991 44.849 -27.193 1.00 88.31 511 PRO A C 1
ATOM 4100 O O . PRO A 1 511 ? 5.005 44.696 -27.879 1.00 88.31 511 PRO A O 1
ATOM 4103 N N . ASN A 1 512 ? 2.945 44.027 -27.286 1.00 90.12 512 ASN A N 1
ATOM 4104 C CA . ASN A 1 512 ? 2.868 42.967 -28.281 1.00 90.12 512 ASN A CA 1
ATOM 4105 C C . ASN A 1 512 ? 2.122 43.457 -29.530 1.00 90.12 512 ASN A C 1
ATOM 4107 O O . ASN A 1 512 ? 0.971 43.872 -29.447 1.00 90.12 512 ASN A O 1
ATOM 4111 N N . HIS A 1 513 ? 2.782 43.357 -30.681 1.00 90.56 513 HIS A N 1
ATOM 4112 C CA . HIS A 1 513 ? 2.252 43.692 -32.004 1.00 90.56 513 HIS A CA 1
ATOM 4113 C C . HIS A 1 513 ? 2.117 42.454 -32.915 1.00 90.56 513 HIS A C 1
ATOM 4115 O O . HIS A 1 513 ? 1.822 42.597 -34.098 1.00 90.56 513 HIS A O 1
ATOM 4121 N N . LEU A 1 514 ? 2.364 41.245 -32.391 1.00 88.38 514 LEU A N 1
ATOM 4122 C CA . LEU A 1 514 ? 2.145 39.986 -33.110 1.00 88.38 514 LEU A CA 1
ATOM 4123 C C . LEU A 1 514 ? 0.758 39.394 -32.788 1.00 88.38 514 LEU A C 1
ATOM 4125 O O . LEU A 1 514 ? 0.346 39.465 -31.628 1.00 88.38 514 LEU A O 1
ATOM 4129 N N . PRO A 1 515 ? 0.073 38.767 -33.764 1.00 86.31 515 PRO A N 1
ATOM 4130 C CA . PRO A 1 515 ? -1.131 37.964 -33.531 1.00 86.31 515 PRO A CA 1
ATOM 4131 C C . PRO A 1 515 ? -0.947 36.861 -32.475 1.00 86.31 515 PRO A C 1
ATOM 4133 O O . PRO A 1 515 ? 0.161 36.365 -32.269 1.00 86.31 515 PRO A O 1
ATOM 4136 N N . GLU A 1 516 ? -2.035 36.438 -31.826 1.00 76.56 516 GLU A N 1
ATOM 4137 C CA . GLU A 1 516 ? -1.994 35.415 -30.765 1.00 76.56 516 GLU A CA 1
ATOM 4138 C C . GLU A 1 516 ? -1.572 34.023 -31.276 1.00 76.56 516 GLU A C 1
ATOM 4140 O O . GLU A 1 516 ? -0.955 33.246 -30.545 1.00 76.56 516 GLU A O 1
ATOM 4145 N N . ASP A 1 517 ? -1.836 33.713 -32.548 1.00 79.56 517 ASP A N 1
ATOM 4146 C CA . ASP A 1 517 ? -1.451 32.462 -33.208 1.00 79.56 517 ASP A CA 1
ATOM 4147 C C . ASP A 1 517 ? 0.026 32.423 -33.651 1.00 79.56 517 ASP A C 1
ATOM 4149 O O . ASP A 1 517 ? 0.561 31.343 -33.918 1.00 79.56 517 ASP A O 1
ATOM 4153 N N . ALA A 1 518 ? 0.735 33.562 -33.633 1.00 78.94 518 ALA A N 1
ATOM 4154 C CA . ALA A 1 518 ? 2.137 33.679 -34.057 1.00 78.94 518 ALA A CA 1
ATOM 4155 C C . ALA A 1 518 ? 3.138 32.865 -33.205 1.00 78.94 518 ALA A C 1
ATOM 4157 O O . ALA A 1 518 ? 4.320 32.771 -33.543 1.00 78.94 518 ALA A O 1
ATOM 4158 N N . GLY A 1 519 ? 2.698 32.282 -32.082 1.00 76.31 519 GLY A N 1
ATOM 4159 C CA . GLY A 1 519 ? 3.490 31.371 -31.245 1.00 76.31 519 GLY A CA 1
ATOM 4160 C C . GLY A 1 519 ? 4.645 32.025 -30.472 1.00 76.31 519 GLY A C 1
ATOM 4161 O O . GLY A 1 519 ? 5.409 31.324 -29.812 1.00 76.31 519 GLY A O 1
ATOM 4162 N N . THR A 1 520 ? 4.785 33.349 -30.552 1.00 84.38 520 THR A N 1
ATOM 4163 C CA . THR A 1 520 ? 5.750 34.177 -29.817 1.00 84.38 520 THR A CA 1
ATOM 4164 C C . THR A 1 520 ? 5.217 35.609 -29.715 1.00 84.38 520 THR A C 1
ATOM 4166 O O . THR A 1 520 ? 4.374 36.015 -30.509 1.00 84.38 520 THR A O 1
ATOM 4169 N N . THR A 1 521 ? 5.722 36.398 -28.765 1.00 89.31 521 THR A N 1
ATOM 4170 C CA . THR A 1 521 ? 5.411 37.835 -28.646 1.00 89.31 521 THR A CA 1
ATOM 4171 C C . THR A 1 521 ? 6.468 38.694 -29.343 1.00 89.31 521 THR A C 1
ATOM 4173 O O . THR A 1 521 ? 7.590 38.233 -29.569 1.00 89.31 521 THR A O 1
ATOM 4176 N N . SER A 1 522 ? 6.165 39.966 -29.631 1.00 90.44 522 SER A N 1
ATOM 4177 C CA . SER A 1 522 ? 7.150 40.932 -30.159 1.00 90.44 522 SER A CA 1
ATOM 4178 C C . SER A 1 522 ? 8.385 41.059 -29.257 1.00 90.44 522 SER A C 1
ATOM 4180 O O . SER A 1 522 ? 9.510 41.092 -29.747 1.00 90.44 522 SER A O 1
ATOM 4182 N N . GLN A 1 523 ? 8.182 41.039 -27.936 1.00 90.94 523 GLN A N 1
ATOM 4183 C CA . GLN A 1 523 ? 9.248 40.987 -26.932 1.00 90.94 523 GLN A CA 1
ATOM 4184 C C . GLN A 1 523 ? 10.105 39.713 -27.080 1.00 90.94 523 GLN A C 1
ATOM 4186 O O . GLN A 1 523 ? 11.333 39.785 -27.083 1.00 90.94 523 GLN A O 1
ATOM 4191 N N . GLY A 1 524 ? 9.469 38.545 -27.236 1.00 88.94 524 GLY A N 1
ATOM 4192 C CA . GLY A 1 524 ? 10.155 37.270 -27.452 1.00 88.94 524 GLY A CA 1
ATOM 4193 C C . GLY A 1 524 ? 10.960 37.241 -28.753 1.00 88.94 524 GLY A C 1
ATOM 4194 O O . GLY A 1 524 ? 12.115 36.822 -28.742 1.00 88.94 524 GLY A O 1
ATOM 4195 N N . LEU A 1 525 ? 10.392 37.753 -29.848 1.00 90.94 525 LEU A N 1
ATOM 4196 C CA . LEU A 1 525 ? 11.041 37.814 -31.161 1.00 90.94 525 LEU A CA 1
ATOM 4197 C C . LEU A 1 525 ? 12.219 38.807 -31.186 1.00 90.94 525 LEU A C 1
ATOM 4199 O O . LEU A 1 525 ? 13.247 38.525 -31.800 1.00 90.94 525 LEU A O 1
ATOM 4203 N N . LEU A 1 526 ? 12.123 39.924 -30.455 1.00 93.31 526 LEU A N 1
ATOM 4204 C CA . LEU A 1 526 ? 13.241 40.847 -30.246 1.00 93.31 526 LEU A CA 1
ATOM 4205 C C . LEU A 1 526 ? 14.396 40.162 -29.496 1.00 93.31 526 LEU A C 1
ATOM 4207 O O . LEU A 1 526 ? 15.538 40.196 -29.951 1.00 93.31 526 LEU A O 1
ATOM 4211 N N . CYS A 1 527 ? 14.115 39.487 -28.378 1.00 94.00 527 CYS A N 1
ATOM 4212 C CA . CYS A 1 527 ? 15.146 38.764 -27.626 1.00 94.00 527 CYS A CA 1
ATOM 4213 C C . CYS A 1 527 ? 15.720 37.567 -28.404 1.00 94.00 527 CYS A C 1
ATOM 4215 O O . CYS A 1 527 ? 16.906 37.265 -28.270 1.00 94.00 527 CYS A O 1
ATOM 4217 N N . TYR A 1 528 ? 14.914 36.930 -29.259 1.00 93.56 528 TYR A N 1
ATOM 4218 C CA . TYR A 1 528 ? 15.354 35.911 -30.210 1.00 93.56 528 TYR A CA 1
ATOM 4219 C C . TYR A 1 528 ? 16.369 36.465 -31.214 1.00 93.56 528 TYR A C 1
ATOM 4221 O O . TYR A 1 528 ? 17.457 35.908 -31.356 1.00 93.56 528 TYR A O 1
ATOM 4229 N N . PHE A 1 529 ? 16.055 37.596 -31.857 1.00 94.44 529 PHE A N 1
ATOM 4230 C CA . PHE A 1 529 ? 16.963 38.275 -32.782 1.00 94.44 529 PHE A CA 1
ATOM 4231 C C . PHE A 1 529 ? 18.271 38.699 -32.095 1.00 94.44 529 PHE A C 1
ATOM 4233 O O . PHE A 1 529 ? 19.352 38.445 -32.624 1.00 94.44 529 PHE A O 1
ATOM 4240 N N . LEU A 1 530 ? 18.190 39.266 -30.885 1.00 94.62 530 LEU A N 1
ATOM 4241 C CA . LEU A 1 530 ? 19.366 39.638 -30.089 1.00 94.62 530 LEU A CA 1
ATOM 4242 C C . LEU A 1 530 ? 20.238 38.420 -29.739 1.00 94.62 530 LEU A C 1
ATOM 4244 O O . LEU A 1 530 ? 21.457 38.481 -29.893 1.00 94.62 530 LEU A O 1
ATOM 4248 N N . TYR A 1 531 ? 19.642 37.296 -29.323 1.00 94.50 531 TYR A N 1
ATOM 4249 C CA . TYR A 1 531 ? 20.400 36.069 -29.068 1.00 94.50 531 TYR A CA 1
ATOM 4250 C C . TYR A 1 531 ? 21.015 35.492 -30.352 1.00 94.50 531 TYR A C 1
ATOM 4252 O O . TYR A 1 531 ? 22.182 35.108 -30.337 1.00 94.50 531 TYR A O 1
ATOM 4260 N N . TRP A 1 532 ? 20.283 35.475 -31.472 1.00 93.69 532 TRP A N 1
ATOM 4261 C CA . TRP A 1 532 ? 20.807 35.031 -32.770 1.00 93.69 532 TRP A CA 1
ATOM 4262 C C . TRP A 1 532 ? 22.003 35.888 -33.213 1.00 93.69 532 TRP A C 1
ATOM 4264 O O . TRP A 1 532 ? 23.023 35.343 -33.632 1.00 93.69 532 TRP A O 1
ATOM 4274 N N . LEU A 1 533 ? 21.929 37.213 -33.036 1.00 93.75 533 LEU A N 1
ATOM 4275 C CA . LEU A 1 533 ? 23.013 38.152 -33.341 1.00 93.75 533 LEU A CA 1
ATOM 4276 C C . LEU A 1 533 ? 24.255 37.915 -32.464 1.00 93.75 533 LEU A C 1
ATOM 4278 O O . LEU A 1 533 ? 25.375 37.954 -32.969 1.00 93.75 533 LEU A O 1
ATOM 4282 N N . ILE A 1 534 ? 24.069 37.613 -31.173 1.00 90.88 534 ILE A N 1
ATOM 4283 C CA . ILE A 1 534 ? 25.157 37.227 -30.256 1.00 90.88 534 ILE A CA 1
ATOM 4284 C C . ILE A 1 534 ? 25.741 35.858 -30.641 1.00 90.88 534 ILE A C 1
ATOM 4286 O O . ILE A 1 534 ? 26.954 35.668 -30.591 1.00 90.88 534 ILE A O 1
ATOM 4290 N N . GLN A 1 535 ? 24.899 34.901 -31.034 1.00 91.31 535 GLN A N 1
ATOM 4291 C CA . GLN A 1 535 ? 25.285 33.533 -31.375 1.00 91.31 535 GLN A CA 1
ATOM 4292 C C . GLN A 1 535 ? 26.059 33.449 -32.701 1.00 91.31 535 GLN A C 1
ATOM 4294 O O . GLN A 1 535 ? 27.033 32.695 -32.798 1.00 91.31 535 GLN A O 1
ATOM 4299 N N . PHE A 1 536 ? 25.623 34.179 -33.731 1.00 91.25 536 PHE A N 1
ATOM 4300 C CA . PHE A 1 536 ? 26.082 34.009 -35.112 1.00 91.25 536 PHE A CA 1
ATOM 4301 C C . PHE A 1 536 ? 27.613 34.136 -35.288 1.00 91.25 536 PHE A C 1
ATOM 4303 O O . PHE A 1 536 ? 28.192 33.247 -35.917 1.00 91.25 536 PHE A O 1
ATOM 4310 N N . PRO A 1 537 ? 28.325 35.110 -34.678 1.00 90.25 537 PRO A N 1
ATOM 4311 C CA . PRO A 1 537 ? 29.787 35.171 -34.734 1.00 90.25 537 PRO A CA 1
ATOM 4312 C C . PRO A 1 537 ? 30.488 33.904 -34.224 1.00 90.25 537 PRO A C 1
ATOM 4314 O O . PRO A 1 537 ? 31.462 33.459 -34.832 1.00 90.25 537 PRO A O 1
ATOM 4317 N N . PHE A 1 538 ? 29.986 33.269 -33.157 1.00 86.00 538 PHE A N 1
ATOM 4318 C CA . PHE A 1 538 ? 30.585 32.041 -32.616 1.00 86.00 538 PHE A CA 1
ATOM 4319 C C . PHE A 1 538 ? 30.382 30.826 -33.532 1.00 86.00 538 PHE A C 1
ATOM 4321 O O . PHE A 1 538 ? 31.227 29.933 -33.551 1.00 86.00 538 PHE A O 1
ATOM 4328 N N . VAL A 1 539 ? 29.318 30.809 -34.342 1.00 85.00 539 VAL A N 1
ATOM 4329 C CA . VAL A 1 539 ? 29.059 29.764 -35.353 1.00 85.00 539 VAL A CA 1
ATOM 4330 C C . VAL A 1 539 ? 30.097 29.796 -36.493 1.00 85.00 539 VAL A C 1
ATOM 4332 O O . VAL A 1 539 ? 30.328 28.782 -37.155 1.00 85.00 539 VAL A O 1
ATOM 4335 N N . LEU A 1 540 ? 30.784 30.929 -36.690 1.00 83.19 540 LEU A N 1
ATOM 4336 C CA . LEU A 1 540 ? 31.881 31.083 -37.656 1.00 83.19 540 LEU A CA 1
ATOM 4337 C C . LEU A 1 540 ? 33.246 30.609 -37.114 1.00 83.19 540 LEU A C 1
ATOM 4339 O O . LEU A 1 540 ? 34.194 30.426 -37.890 1.00 83.19 540 LEU A O 1
ATOM 4343 N N . VAL A 1 541 ? 33.373 30.419 -35.795 1.00 81.19 541 VAL A N 1
ATOM 4344 C CA . VAL A 1 541 ? 34.635 30.057 -35.135 1.00 81.19 541 VAL A CA 1
ATOM 4345 C C . VAL A 1 541 ? 34.959 28.580 -35.370 1.00 81.19 541 VAL A C 1
ATOM 4347 O O . VAL A 1 541 ? 34.110 27.699 -35.270 1.00 81.19 541 VAL A O 1
ATOM 4350 N N . HIS A 1 542 ? 36.223 28.285 -35.684 1.00 73.56 542 HIS A N 1
ATOM 4351 C CA . HIS A 1 542 ? 36.668 26.911 -35.920 1.00 73.56 542 HIS A CA 1
ATOM 4352 C C . HIS A 1 542 ? 36.582 26.059 -34.631 1.00 73.56 542 HIS A C 1
ATOM 4354 O O . HIS A 1 542 ? 36.982 26.562 -33.576 1.00 73.56 542 HIS A O 1
ATOM 4360 N N . PRO A 1 543 ? 36.166 24.772 -34.683 1.00 67.38 543 PRO A N 1
ATOM 4361 C CA . PRO A 1 543 ? 35.927 23.946 -33.489 1.00 67.38 543 PRO A CA 1
ATOM 4362 C C . PRO A 1 543 ? 37.102 23.876 -32.501 1.00 67.38 543 PRO A C 1
ATOM 4364 O O . PRO A 1 543 ? 36.903 23.853 -31.290 1.00 67.38 543 PRO A O 1
ATOM 4367 N N . THR A 1 544 ? 38.343 23.921 -32.994 1.00 67.44 544 THR A N 1
ATOM 4368 C CA . THR A 1 544 ? 39.547 23.907 -32.143 1.00 67.44 544 THR A CA 1
ATOM 4369 C C . THR A 1 544 ? 39.741 25.174 -31.299 1.00 67.44 544 THR A C 1
ATOM 4371 O O . THR A 1 544 ? 40.494 25.137 -30.330 1.00 67.44 544 THR A O 1
ATOM 4374 N N . LYS A 1 545 ? 39.070 26.291 -31.627 1.00 72.44 545 LYS A N 1
ATOM 4375 C CA . LYS A 1 545 ? 39.197 27.582 -30.922 1.00 72.44 545 LYS A CA 1
ATOM 4376 C C . LYS A 1 545 ? 38.108 27.843 -29.871 1.00 72.44 545 LYS A C 1
ATOM 4378 O O . LYS A 1 545 ? 38.294 28.716 -29.034 1.00 72.44 545 LYS A O 1
ATOM 4383 N N . VAL A 1 546 ? 37.013 27.077 -29.848 1.00 69.50 546 VAL A N 1
ATOM 4384 C CA . VAL A 1 546 ? 35.920 27.230 -28.855 1.00 69.50 546 VAL A CA 1
ATOM 4385 C C . VAL A 1 546 ? 36.144 26.461 -27.538 1.00 69.50 546 VAL A C 1
ATOM 4387 O O . VAL A 1 546 ? 35.288 26.489 -26.657 1.00 69.50 546 VAL A O 1
ATOM 4390 N N . LYS A 1 547 ? 37.318 25.836 -27.341 1.00 70.56 547 LYS A N 1
ATOM 4391 C CA . LYS A 1 547 ? 37.682 25.080 -26.120 1.00 70.56 547 LYS A CA 1
ATOM 4392 C C . LYS A 1 547 ? 37.423 25.863 -24.820 1.00 70.56 547 LYS A C 1
ATOM 4394 O O . LYS A 1 547 ? 36.841 25.313 -23.890 1.00 70.56 547 LYS A O 1
ATOM 4399 N N . THR A 1 548 ? 37.781 27.148 -24.770 1.00 73.50 548 THR A N 1
ATOM 4400 C CA . THR A 1 548 ? 37.585 28.010 -23.587 1.00 73.50 548 THR A CA 1
ATOM 4401 C C . THR A 1 548 ? 36.106 28.220 -23.244 1.00 73.50 548 THR A C 1
ATOM 4403 O O . THR A 1 548 ? 35.741 28.202 -22.071 1.00 73.50 548 THR A O 1
ATOM 4406 N N . LEU A 1 549 ? 35.240 28.346 -24.259 1.00 75.75 549 LEU A N 1
ATOM 4407 C CA . LEU A 1 549 ? 33.791 28.490 -24.083 1.00 75.75 549 LEU A CA 1
ATOM 4408 C C . LEU A 1 549 ? 33.185 27.224 -23.456 1.00 75.75 549 LEU A C 1
ATOM 4410 O O . LEU A 1 549 ? 32.356 27.315 -22.552 1.00 75.75 549 LEU A O 1
ATOM 4414 N N . PHE A 1 550 ? 33.638 26.042 -23.891 1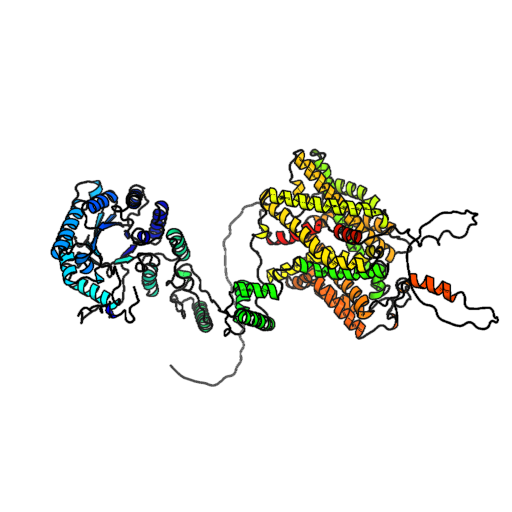.00 71.81 550 PHE A N 1
ATOM 4415 C CA . PHE A 1 550 ? 33.209 24.766 -23.316 1.00 71.81 550 PHE A CA 1
ATOM 4416 C C . PHE A 1 550 ? 33.681 24.580 -21.871 1.00 71.81 550 PHE A C 1
ATOM 4418 O O . PHE A 1 550 ? 32.884 24.148 -21.043 1.00 71.81 550 PHE A O 1
ATOM 4425 N N . ILE A 1 551 ? 34.925 24.957 -21.549 1.00 73.19 551 ILE A N 1
ATOM 4426 C CA . ILE A 1 551 ? 35.447 24.901 -20.173 1.00 73.19 551 ILE A CA 1
ATOM 4427 C C . ILE A 1 551 ? 34.609 25.802 -19.253 1.00 73.19 551 ILE A C 1
ATOM 4429 O O . ILE A 1 551 ? 34.057 25.314 -18.267 1.00 73.19 551 ILE A O 1
ATOM 4433 N N . LEU A 1 552 ? 34.419 27.076 -19.618 1.00 77.00 552 LEU A N 1
ATOM 4434 C CA . LEU A 1 552 ? 33.611 28.026 -18.844 1.00 77.00 552 LEU A CA 1
ATOM 4435 C C . LEU A 1 552 ? 32.177 27.510 -18.622 1.00 77.00 552 LEU A C 1
ATOM 4437 O O . LEU A 1 552 ? 31.675 27.512 -17.498 1.00 77.00 552 LEU A O 1
ATOM 4441 N N . LYS A 1 553 ? 31.540 26.992 -19.679 1.00 77.62 553 LYS A N 1
ATOM 4442 C CA . LYS A 1 553 ? 30.197 26.395 -19.619 1.00 77.62 553 LYS A CA 1
ATOM 4443 C C . LYS A 1 553 ? 30.142 25.170 -18.704 1.00 77.62 553 LYS A C 1
ATOM 4445 O O . LYS A 1 553 ? 29.169 25.026 -17.964 1.00 77.62 553 LYS A O 1
ATOM 4450 N N . SER A 1 554 ? 31.161 24.309 -18.746 1.00 70.12 554 SER A N 1
ATOM 4451 C CA . SER A 1 554 ? 31.237 23.087 -17.931 1.00 70.12 554 SER A CA 1
ATOM 4452 C C . SER A 1 554 ? 31.404 23.357 -16.431 1.00 70.12 554 SER A C 1
ATOM 4454 O O . SER A 1 554 ? 31.073 22.490 -15.632 1.00 70.12 554 SER A O 1
ATOM 4456 N N . ILE A 1 555 ? 31.837 24.565 -16.050 1.00 78.44 555 ILE A N 1
ATOM 4457 C CA . ILE A 1 555 ? 31.915 25.022 -14.656 1.00 78.44 555 ILE A CA 1
ATOM 4458 C C . ILE A 1 555 ? 30.623 25.752 -14.256 1.00 78.44 555 ILE A C 1
ATOM 4460 O O . ILE A 1 555 ? 29.982 25.386 -13.274 1.00 78.44 555 ILE A O 1
ATOM 4464 N N . LEU A 1 556 ? 30.192 26.754 -15.033 1.00 78.75 556 LEU A N 1
ATOM 4465 C CA . LEU A 1 556 ? 29.056 27.606 -14.654 1.00 78.75 556 LEU A CA 1
ATOM 4466 C C . LEU A 1 556 ? 27.692 26.899 -14.732 1.00 78.75 556 LEU A C 1
ATOM 4468 O O . LEU A 1 556 ? 26.816 27.181 -13.915 1.00 78.75 556 LEU A O 1
ATOM 4472 N N . THR A 1 557 ? 27.491 25.973 -15.680 1.00 79.50 557 THR A N 1
ATOM 4473 C CA . THR A 1 557 ? 26.181 25.309 -15.847 1.00 79.50 557 THR A CA 1
ATOM 4474 C C . THR A 1 557 ? 25.856 24.363 -14.678 1.00 79.50 557 THR A C 1
ATOM 4476 O O . THR A 1 557 ? 24.749 24.468 -14.146 1.00 79.50 557 THR A O 1
ATOM 4479 N N . PRO A 1 558 ? 26.775 23.487 -14.206 1.00 78.19 558 PRO A N 1
ATOM 4480 C CA . PRO A 1 558 ? 26.522 22.672 -13.016 1.00 78.19 558 PRO A CA 1
ATOM 4481 C C . PRO A 1 558 ? 26.346 23.496 -11.740 1.00 78.19 558 PRO A C 1
ATOM 4483 O O . PRO A 1 558 ? 25.451 23.182 -10.962 1.00 78.19 558 PRO A O 1
ATOM 4486 N N . ILE A 1 559 ? 27.127 24.569 -11.545 1.00 82.81 559 ILE A N 1
ATOM 4487 C CA . ILE A 1 559 ? 26.964 25.466 -10.386 1.00 82.81 559 ILE A CA 1
ATOM 4488 C C . ILE A 1 559 ? 25.549 26.057 -10.370 1.00 82.81 559 ILE A C 1
ATOM 4490 O O . ILE A 1 559 ? 24.858 25.935 -9.366 1.00 82.81 559 ILE A O 1
ATOM 4494 N N . CYS A 1 560 ? 25.072 26.602 -11.496 1.00 84.50 560 CYS A N 1
ATOM 4495 C CA . CYS A 1 560 ? 23.705 27.118 -11.609 1.00 84.50 560 CYS A CA 1
ATOM 4496 C C . CYS A 1 560 ? 22.641 26.048 -11.293 1.00 84.50 560 CYS A C 1
ATOM 4498 O O . CYS A 1 560 ? 21.723 26.314 -10.518 1.00 84.50 560 CYS A O 1
ATOM 4500 N N . GLY A 1 561 ? 22.784 24.829 -11.828 1.00 79.69 561 GLY A N 1
ATOM 4501 C CA . GLY A 1 561 ? 21.862 23.721 -11.548 1.00 79.69 561 GLY A CA 1
ATOM 4502 C C . GLY A 1 561 ? 21.827 23.314 -10.070 1.00 79.69 561 GLY A C 1
ATOM 4503 O O . GLY A 1 561 ? 20.748 23.136 -9.506 1.00 79.69 561 GLY A O 1
ATOM 4504 N N . ILE A 1 562 ? 22.994 23.233 -9.424 1.00 81.62 562 ILE A N 1
ATOM 4505 C CA . ILE A 1 562 ? 23.117 22.902 -7.998 1.00 81.62 562 ILE A CA 1
ATOM 4506 C C . ILE A 1 562 ? 22.551 24.035 -7.132 1.00 81.62 562 ILE A C 1
ATOM 4508 O O . ILE A 1 562 ? 21.817 23.755 -6.189 1.00 81.62 562 ILE A O 1
ATOM 4512 N N . SER A 1 563 ? 22.813 25.304 -7.463 1.00 85.31 563 SER A N 1
ATOM 4513 C CA . SER A 1 563 ? 22.243 26.457 -6.751 1.00 85.31 563 SER A CA 1
ATOM 4514 C C . SER A 1 563 ? 20.718 26.535 -6.883 1.00 85.31 563 SER A C 1
ATOM 4516 O O . SER A 1 563 ? 20.045 26.808 -5.892 1.00 85.31 563 SER A O 1
ATOM 4518 N N . LEU A 1 564 ? 20.159 26.242 -8.063 1.00 83.44 564 LEU A N 1
ATOM 4519 C CA . LEU A 1 564 ? 18.708 26.142 -8.268 1.00 83.44 564 LEU A CA 1
ATOM 4520 C C . LEU A 1 564 ? 18.094 25.005 -7.443 1.00 83.44 564 LEU A C 1
ATOM 4522 O O . LEU A 1 564 ? 17.057 25.201 -6.812 1.00 83.44 564 LEU A O 1
ATOM 4526 N N . MET A 1 565 ? 18.746 23.839 -7.395 1.00 81.31 565 MET A N 1
ATOM 4527 C CA . MET A 1 565 ? 18.309 22.725 -6.551 1.00 81.31 565 MET A CA 1
ATOM 4528 C C . MET A 1 565 ? 18.386 23.081 -5.058 1.00 81.31 565 MET A C 1
ATOM 4530 O O . MET A 1 565 ? 17.423 22.854 -4.332 1.00 81.31 565 MET A O 1
ATOM 4534 N N . ALA A 1 566 ? 19.485 23.684 -4.598 1.00 82.50 566 ALA A N 1
ATOM 4535 C CA . ALA A 1 566 ? 19.653 24.101 -3.207 1.00 82.50 566 ALA A CA 1
ATOM 4536 C C . ALA A 1 566 ? 18.607 25.149 -2.786 1.00 82.50 566 ALA A C 1
ATOM 4538 O O . ALA A 1 566 ? 18.015 25.019 -1.717 1.00 82.50 566 ALA A O 1
ATOM 4539 N N . TRP A 1 567 ? 18.317 26.134 -3.645 1.00 86.94 567 TRP A N 1
ATOM 4540 C CA . TRP A 1 567 ? 17.222 27.092 -3.454 1.00 86.94 567 TRP A CA 1
ATOM 4541 C C . TRP A 1 567 ? 15.863 26.389 -3.336 1.00 86.94 567 TRP A C 1
ATOM 4543 O O . TRP A 1 567 ? 15.109 26.665 -2.402 1.00 86.94 567 TRP A O 1
ATOM 4553 N N . ALA A 1 568 ? 15.572 25.450 -4.242 1.00 80.56 568 ALA A N 1
ATOM 4554 C CA . ALA A 1 568 ? 14.313 24.714 -4.269 1.00 80.56 568 ALA A CA 1
ATOM 4555 C C . ALA A 1 568 ? 14.099 23.893 -2.986 1.00 80.56 568 ALA A C 1
ATOM 4557 O O . ALA A 1 568 ? 13.062 24.043 -2.339 1.00 80.56 568 ALA A O 1
ATOM 4558 N N . PHE A 1 569 ? 15.092 23.095 -2.574 1.00 77.62 569 PHE A N 1
ATOM 4559 C CA . PHE A 1 569 ? 15.045 22.336 -1.318 1.00 77.62 569 PHE A CA 1
ATOM 4560 C C . PHE A 1 569 ? 14.968 23.255 -0.092 1.00 77.62 569 PHE A C 1
ATOM 4562 O O . PHE A 1 569 ? 14.143 23.015 0.783 1.00 77.62 569 PHE A O 1
ATOM 4569 N N . HIS A 1 570 ? 15.747 24.340 -0.029 1.00 84.44 570 HIS A N 1
ATOM 4570 C CA . HIS A 1 570 ? 15.690 25.284 1.095 1.00 84.44 570 HIS A CA 1
ATOM 4571 C C . HIS A 1 570 ? 14.311 25.954 1.239 1.00 84.44 570 HIS A C 1
ATOM 4573 O O . HIS A 1 570 ? 13.858 26.195 2.354 1.00 84.44 570 HIS A O 1
ATOM 4579 N N . LYS A 1 571 ? 13.612 26.216 0.125 1.00 82.19 571 LYS A N 1
ATOM 4580 C CA . LYS A 1 571 ? 12.267 26.811 0.127 1.00 82.19 571 LYS A CA 1
ATOM 4581 C C . LYS A 1 571 ? 11.126 25.853 0.489 1.00 82.19 571 LYS A C 1
ATOM 4583 O O . LYS A 1 571 ? 10.021 26.342 0.699 1.00 82.19 571 LYS A O 1
ATOM 4588 N N . THR A 1 572 ? 11.348 24.535 0.510 1.00 81.44 572 THR A N 1
ATOM 4589 C CA . THR A 1 572 ? 10.248 23.543 0.551 1.00 81.44 572 THR A CA 1
ATOM 4590 C C . THR A 1 572 ? 10.498 22.290 1.396 1.00 81.44 572 THR A C 1
ATOM 4592 O O . THR A 1 572 ? 9.555 21.562 1.685 1.00 81.44 572 THR A O 1
ATOM 4595 N N . GLY A 1 573 ? 11.745 21.999 1.776 1.00 66.94 573 GLY A N 1
ATOM 4596 C CA . GLY A 1 573 ? 12.158 20.710 2.350 1.00 66.94 573 GLY A CA 1
ATOM 4597 C C . GLY A 1 573 ? 12.306 19.576 1.321 1.00 66.94 573 GLY A C 1
ATOM 4598 O O . GLY A 1 573 ? 12.758 18.488 1.667 1.00 66.94 573 GLY A O 1
ATOM 4599 N N . GLY A 1 574 ? 11.961 19.819 0.053 1.00 64.69 574 GLY A N 1
ATOM 4600 C CA . GLY A 1 574 ? 11.745 18.796 -0.971 1.00 64.69 574 GLY A CA 1
ATOM 4601 C C . GLY A 1 574 ? 10.364 18.978 -1.605 1.00 64.69 574 GLY A C 1
ATOM 4602 O O . GLY A 1 574 ? 9.679 19.955 -1.334 1.00 64.69 574 GLY A O 1
ATOM 4603 N N . GLY A 1 575 ? 9.925 18.057 -2.461 1.00 60.53 575 GLY A N 1
ATOM 4604 C CA . GLY A 1 575 ? 8.610 18.183 -3.096 1.00 60.53 575 GLY A CA 1
ATOM 4605 C C . GLY A 1 575 ? 7.922 16.846 -3.360 1.00 60.53 575 GLY A C 1
ATOM 4606 O O . GLY A 1 575 ? 8.593 15.809 -3.405 1.00 60.53 575 GLY A O 1
ATOM 4607 N N . PRO A 1 576 ? 6.601 16.864 -3.605 1.00 59.44 576 PRO A N 1
ATOM 4608 C CA . PRO A 1 576 ? 5.753 15.682 -3.540 1.00 59.44 576 PRO A CA 1
ATOM 4609 C C . PRO A 1 576 ? 5.945 14.699 -4.699 1.00 59.44 576 PRO A C 1
ATOM 4611 O O . PRO A 1 576 ? 5.518 13.567 -4.574 1.00 59.44 576 PRO A O 1
ATOM 4614 N N . ILE A 1 577 ? 6.631 15.037 -5.799 1.00 59.53 577 ILE A N 1
ATOM 4615 C CA . ILE A 1 577 ? 6.764 14.130 -6.962 1.00 59.53 577 ILE A CA 1
ATOM 4616 C C . ILE A 1 577 ? 7.507 12.808 -6.659 1.00 59.53 577 ILE A C 1
ATOM 4618 O O . ILE A 1 577 ? 7.500 11.896 -7.481 1.00 59.53 577 ILE A O 1
ATOM 4622 N N . PHE A 1 578 ? 8.167 12.712 -5.499 1.00 58.31 578 PHE A N 1
ATOM 4623 C CA . PHE A 1 578 ? 8.824 11.497 -5.004 1.00 58.31 578 PHE A CA 1
ATOM 4624 C C . PHE A 1 578 ? 7.943 10.664 -4.049 1.00 58.31 578 PHE A C 1
ATOM 4626 O O . PHE A 1 578 ? 8.312 9.538 -3.722 1.00 58.31 578 PHE A O 1
ATOM 4633 N N . SER A 1 579 ? 6.802 11.204 -3.604 1.00 55.56 579 SER A N 1
ATOM 4634 C CA . SER A 1 579 ? 5.812 10.560 -2.723 1.00 55.56 579 SER A CA 1
ATOM 4635 C C . SER A 1 579 ? 4.408 10.451 -3.342 1.00 55.56 579 SER A C 1
ATOM 4637 O O . SER A 1 579 ? 3.618 9.619 -2.902 1.00 55.56 579 SER A O 1
ATOM 4639 N N . ASP A 1 580 ? 4.102 11.252 -4.368 1.00 53.38 580 ASP A N 1
ATOM 4640 C CA . ASP A 1 580 ? 2.894 11.193 -5.193 1.00 53.38 580 ASP A CA 1
ATOM 4641 C C . ASP A 1 580 ? 2.788 9.781 -5.814 1.00 53.38 580 ASP A C 1
ATOM 4643 O O . ASP A 1 580 ? 3.667 9.336 -6.557 1.00 53.38 580 ASP A O 1
ATOM 4647 N N . ALA A 1 581 ? 1.715 9.051 -5.497 1.00 47.84 581 ALA A N 1
ATOM 4648 C CA . ALA A 1 581 ? 1.538 7.672 -5.948 1.00 47.84 581 ALA A CA 1
ATOM 4649 C C . ALA A 1 581 ? 1.332 7.578 -7.472 1.00 47.84 581 ALA A C 1
ATOM 4651 O O . ALA A 1 581 ? 0.651 8.406 -8.078 1.00 47.84 581 ALA A O 1
ATOM 4652 N N . ALA A 1 582 ? 1.866 6.521 -8.094 1.00 56.25 582 ALA A N 1
ATOM 4653 C CA . ALA A 1 582 ? 1.722 6.299 -9.531 1.00 56.25 582 ALA A CA 1
ATOM 4654 C C . ALA A 1 582 ? 0.240 6.151 -9.939 1.00 56.25 582 ALA A C 1
ATOM 4656 O O . ALA A 1 582 ? -0.447 5.202 -9.543 1.00 56.25 582 ALA A O 1
ATOM 4657 N N . THR A 1 583 ? -0.223 7.093 -10.766 1.00 53.31 583 THR A N 1
ATOM 4658 C CA . THR A 1 583 ? -1.580 7.161 -11.340 1.00 53.31 583 THR A CA 1
ATOM 4659 C C . THR A 1 583 ? -1.842 6.071 -12.380 1.00 53.31 583 THR A C 1
ATOM 4661 O O . THR A 1 583 ? -2.987 5.699 -12.621 1.00 53.31 583 THR A O 1
ATOM 4664 N N . LEU A 1 584 ? -0.779 5.525 -12.974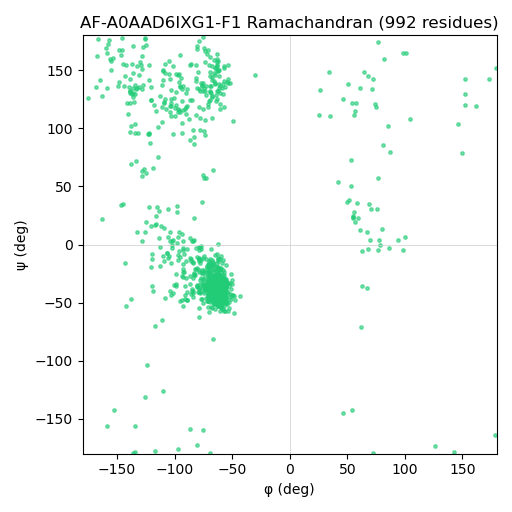 1.00 50.50 584 LEU A N 1
ATOM 4665 C CA . LEU A 1 584 ? -0.803 4.426 -13.935 1.00 50.50 584 LEU A CA 1
ATOM 4666 C C . LEU A 1 584 ? -0.214 3.164 -13.299 1.00 50.50 584 LEU A C 1
ATOM 4668 O O . LEU A 1 584 ? 0.777 3.238 -12.573 1.00 50.50 584 LEU A O 1
ATOM 4672 N N . ARG A 1 585 ? -0.795 1.998 -13.604 1.00 46.88 585 ARG A N 1
ATOM 4673 C CA . ARG A 1 585 ? -0.371 0.688 -13.074 1.00 46.88 585 ARG A CA 1
ATOM 4674 C C . ARG A 1 585 ? -0.341 -0.383 -14.172 1.00 46.88 585 ARG A C 1
ATOM 4676 O O . ARG A 1 585 ? -0.768 -0.131 -15.301 1.00 46.88 585 ARG A O 1
ATOM 4683 N N . GLY A 1 586 ? 0.206 -1.558 -13.853 1.00 60.22 586 GLY A N 1
ATOM 4684 C CA . GLY A 1 586 ? 0.297 -2.706 -14.762 1.00 60.22 586 GLY A CA 1
ATOM 4685 C C . GLY A 1 586 ? 0.977 -2.397 -16.104 1.00 60.22 586 GLY A C 1
ATOM 4686 O O . GLY A 1 586 ? 1.927 -1.613 -16.185 1.00 60.22 586 GLY A O 1
ATOM 4687 N N . SER A 1 587 ? 0.473 -3.000 -17.184 1.00 64.19 587 SER A N 1
ATOM 4688 C CA . SER A 1 587 ? 1.024 -2.847 -18.540 1.00 64.19 587 SER A CA 1
ATOM 4689 C C . SER A 1 587 ? 1.015 -1.400 -19.049 1.00 64.19 587 SER A C 1
ATOM 4691 O O . SER A 1 587 ? 1.940 -0.999 -19.757 1.00 64.19 587 SER A O 1
ATOM 4693 N N . ALA A 1 588 ? 0.028 -0.586 -18.658 1.00 61.91 588 ALA A N 1
ATOM 4694 C CA . ALA A 1 588 ? -0.037 0.827 -19.029 1.00 61.91 588 ALA A CA 1
ATOM 4695 C C . ALA A 1 588 ? 1.149 1.622 -18.455 1.00 61.91 588 ALA A C 1
ATOM 4697 O O . ALA A 1 588 ? 1.762 2.414 -19.173 1.00 61.91 588 ALA A O 1
ATOM 4698 N N . ALA A 1 589 ? 1.529 1.361 -17.198 1.00 61.81 589 ALA A N 1
ATOM 4699 C CA . ALA A 1 589 ? 2.720 1.958 -16.593 1.00 61.81 589 ALA A CA 1
ATOM 4700 C C . ALA A 1 589 ? 4.010 1.510 -17.300 1.00 61.81 589 ALA A C 1
ATOM 4702 O O . ALA A 1 589 ? 4.869 2.342 -17.587 1.00 61.81 589 ALA A O 1
ATOM 4703 N N . ALA A 1 590 ? 4.130 0.224 -17.648 1.00 65.62 590 ALA A N 1
ATOM 4704 C CA . ALA A 1 590 ? 5.298 -0.304 -18.357 1.00 65.62 590 ALA A CA 1
ATOM 4705 C C . ALA A 1 590 ? 5.471 0.320 -19.758 1.00 65.62 590 ALA A C 1
ATOM 4707 O O . ALA A 1 590 ? 6.569 0.748 -20.118 1.00 65.62 590 ALA A O 1
ATOM 4708 N N . TRP A 1 591 ? 4.393 0.453 -20.537 1.00 72.19 591 TRP A N 1
ATOM 4709 C CA . TRP A 1 591 ? 4.451 1.081 -21.863 1.00 72.19 591 TRP A CA 1
ATOM 4710 C C . TRP A 1 591 ? 4.689 2.595 -21.816 1.00 72.19 591 TRP A C 1
ATOM 4712 O O . TRP A 1 591 ? 5.334 3.132 -22.718 1.00 72.19 591 TRP A O 1
ATOM 4722 N N . GLN A 1 592 ? 4.237 3.281 -20.763 1.00 68.31 592 GLN A N 1
ATOM 4723 C CA . GLN A 1 592 ? 4.555 4.695 -20.531 1.00 68.31 592 GLN A CA 1
ATOM 4724 C C . GLN A 1 592 ? 5.997 4.890 -20.034 1.00 68.31 592 GLN A C 1
ATOM 4726 O O . GLN A 1 592 ? 6.665 5.828 -20.465 1.00 68.31 592 GLN A O 1
ATOM 4731 N N . TRP A 1 593 ? 6.538 3.962 -19.236 1.00 71.75 593 TRP A N 1
ATOM 4732 C CA . TRP A 1 593 ? 7.966 3.924 -18.894 1.00 71.75 593 TRP A CA 1
ATOM 4733 C C . TRP A 1 593 ? 8.839 3.746 -20.145 1.00 71.75 593 TRP A C 1
ATOM 4735 O O . TRP A 1 593 ? 9.829 4.462 -20.305 1.00 71.75 593 TRP A O 1
ATOM 4745 N N . LEU A 1 594 ? 8.441 2.857 -21.067 1.00 74.50 594 LEU A N 1
ATOM 4746 C CA . LEU A 1 594 ? 9.115 2.665 -22.357 1.00 74.50 594 LEU A CA 1
ATOM 4747 C C . LEU A 1 594 ? 9.013 3.921 -23.239 1.00 74.50 594 LEU A C 1
ATOM 4749 O O . LEU A 1 594 ? 10.035 4.402 -23.721 1.00 74.50 594 LEU A O 1
ATOM 4753 N N . GLY A 1 595 ? 7.829 4.530 -23.365 1.00 74.69 595 GLY A N 1
ATOM 4754 C CA . GLY A 1 595 ? 7.651 5.794 -24.094 1.00 74.69 595 GLY A CA 1
ATOM 4755 C C . GLY A 1 595 ? 8.488 6.948 -23.521 1.00 74.69 595 GLY A C 1
ATOM 4756 O O . GLY A 1 595 ? 9.113 7.704 -24.271 1.00 74.69 595 GLY A O 1
ATOM 4757 N N . GLY A 1 596 ? 8.587 7.041 -22.192 1.00 72.81 596 GLY A N 1
ATOM 4758 C CA . GLY A 1 596 ? 9.475 7.975 -21.498 1.00 72.81 596 GLY A CA 1
ATOM 4759 C C . GLY A 1 596 ? 10.957 7.689 -21.762 1.00 72.81 596 GLY A C 1
ATOM 4760 O O . GLY A 1 596 ? 11.715 8.607 -22.074 1.00 72.81 596 GLY A O 1
ATOM 4761 N N . LEU A 1 597 ? 11.371 6.419 -21.721 1.00 75.12 597 LEU A N 1
ATOM 4762 C CA . LEU A 1 597 ? 12.722 5.989 -22.090 1.00 75.12 597 LEU A CA 1
ATOM 4763 C C . LEU A 1 597 ? 13.052 6.369 -23.542 1.00 75.12 597 LEU A C 1
ATOM 4765 O O . LEU A 1 597 ? 14.080 6.996 -23.787 1.00 75.12 597 LEU A O 1
ATOM 4769 N N . ASN A 1 598 ? 12.170 6.074 -24.497 1.00 78.44 598 ASN A N 1
ATOM 4770 C CA . ASN A 1 598 ? 12.366 6.422 -25.903 1.00 78.44 598 ASN A CA 1
ATOM 4771 C C . ASN A 1 598 ? 12.411 7.944 -26.130 1.00 78.44 598 ASN A C 1
ATOM 4773 O O . ASN A 1 598 ? 13.220 8.421 -26.923 1.00 78.44 598 ASN A O 1
ATOM 4777 N N . SER A 1 599 ? 11.631 8.721 -25.373 1.00 74.81 599 SER A N 1
ATOM 4778 C CA . SER A 1 599 ? 11.682 10.193 -25.389 1.00 74.81 599 SER A CA 1
ATOM 4779 C C . SER A 1 599 ? 13.033 10.737 -24.900 1.00 74.81 599 SER A C 1
ATOM 4781 O O . SER A 1 599 ? 13.589 11.659 -25.503 1.00 74.81 599 SER A O 1
ATOM 4783 N N . VAL A 1 600 ? 13.607 10.139 -23.848 1.00 72.94 600 VAL A N 1
ATOM 4784 C CA . VAL A 1 600 ? 14.960 10.469 -23.363 1.00 72.94 600 VAL A CA 1
ATOM 4785 C C . VAL A 1 600 ? 16.019 10.075 -24.392 1.00 72.94 600 VAL A C 1
ATOM 4787 O O . VAL A 1 600 ? 16.892 10.881 -24.707 1.00 72.94 600 VAL A O 1
ATOM 4790 N N . LEU A 1 601 ? 15.931 8.875 -24.969 1.00 77.00 601 LEU A N 1
ATOM 4791 C CA . LEU A 1 601 ? 16.856 8.404 -26.006 1.00 77.00 601 LEU A CA 1
ATOM 4792 C C . LEU A 1 601 ? 16.774 9.279 -27.273 1.00 77.00 601 LEU A C 1
ATOM 4794 O O . LEU A 1 601 ? 17.803 9.595 -27.867 1.00 77.00 601 LEU A O 1
ATOM 4798 N N . GLY A 1 602 ? 15.584 9.773 -27.629 1.00 76.00 602 GLY A N 1
ATOM 4799 C CA . GLY A 1 602 ? 15.354 10.714 -28.730 1.00 76.00 602 GLY A CA 1
ATOM 4800 C C . GLY A 1 602 ? 16.141 12.020 -28.610 1.00 76.00 602 GLY A C 1
ATOM 4801 O O . GLY A 1 602 ? 16.755 12.445 -29.591 1.00 76.00 602 GLY A O 1
ATOM 4802 N N . GLN A 1 603 ? 16.248 12.601 -27.407 1.00 73.25 603 GLN A N 1
ATOM 4803 C CA . GLN A 1 603 ? 17.080 13.794 -27.153 1.00 73.25 603 GLN A CA 1
ATOM 4804 C C . GLN A 1 603 ? 18.566 13.577 -27.482 1.00 73.25 603 GLN A C 1
ATOM 4806 O O . GLN A 1 603 ? 19.272 14.524 -27.829 1.00 73.25 603 GLN A O 1
ATOM 4811 N N . TRP A 1 604 ? 19.043 12.337 -27.387 1.00 75.62 604 TRP A N 1
ATOM 4812 C CA . TRP A 1 604 ? 20.456 11.982 -27.520 1.00 75.62 604 TRP A CA 1
ATOM 4813 C C . TRP A 1 604 ? 20.781 11.209 -28.805 1.00 75.62 604 TRP A C 1
ATOM 4815 O O . TRP A 1 604 ? 21.950 11.092 -29.175 1.00 75.62 604 TRP A O 1
ATOM 4825 N N . SER A 1 605 ? 19.754 10.775 -29.537 1.00 78.75 605 SER A N 1
ATOM 4826 C CA . SER A 1 605 ? 19.838 10.092 -30.832 1.00 78.75 605 SER A CA 1
ATOM 4827 C C . SER A 1 605 ? 20.759 10.803 -31.833 1.00 78.75 605 SER A C 1
ATOM 4829 O O . SER A 1 605 ? 21.619 10.168 -32.441 1.00 78.75 605 SER A O 1
ATOM 4831 N N . THR A 1 606 ? 20.657 12.135 -31.949 1.00 78.75 606 THR A N 1
ATOM 4832 C CA . THR A 1 606 ? 21.522 12.951 -32.819 1.00 78.75 606 THR A CA 1
ATOM 4833 C C . THR A 1 606 ? 22.994 12.863 -32.416 1.00 78.75 606 THR A C 1
ATOM 4835 O O . THR A 1 606 ? 23.860 12.834 -33.287 1.00 78.75 606 THR A O 1
ATOM 4838 N N . LEU A 1 607 ? 23.287 12.808 -31.111 1.00 78.06 607 LEU A N 1
ATOM 4839 C CA . LEU A 1 607 ? 24.656 12.746 -30.600 1.00 78.06 607 LEU A CA 1
ATOM 4840 C C . LEU A 1 607 ? 25.276 11.367 -30.835 1.00 78.06 607 LEU A C 1
ATOM 4842 O O . LEU A 1 607 ? 26.428 11.291 -31.250 1.00 78.06 607 LEU A O 1
ATOM 4846 N N . ALA A 1 608 ? 24.506 10.288 -30.669 1.00 81.75 608 ALA A N 1
ATOM 4847 C CA . ALA A 1 608 ? 24.976 8.935 -30.964 1.00 81.75 608 ALA A CA 1
ATOM 4848 C C . ALA A 1 608 ? 25.505 8.783 -32.397 1.00 81.75 608 ALA A C 1
ATOM 4850 O O . ALA A 1 608 ? 26.517 8.116 -32.581 1.00 81.75 608 ALA A O 1
ATOM 4851 N N . VAL A 1 609 ? 24.900 9.433 -33.400 1.00 84.06 609 VAL A N 1
ATOM 4852 C CA . VAL A 1 609 ? 25.461 9.467 -34.766 1.00 84.06 609 VAL A CA 1
ATOM 4853 C C . VAL A 1 609 ? 26.474 10.593 -35.007 1.00 84.06 609 VAL A C 1
ATOM 4855 O O . VAL A 1 609 ? 27.422 10.371 -35.753 1.00 84.06 609 VAL A O 1
ATOM 4858 N N . ASN A 1 610 ? 26.339 11.785 -34.407 1.00 80.81 610 ASN A N 1
ATOM 4859 C CA . ASN A 1 610 ? 27.225 12.920 -34.724 1.00 80.81 610 ASN A CA 1
ATOM 4860 C C . ASN A 1 610 ? 28.556 12.973 -33.948 1.00 80.81 610 ASN A C 1
ATOM 4862 O O . ASN A 1 610 ? 29.452 13.702 -34.370 1.00 80.81 610 ASN A O 1
ATOM 4866 N N . ILE A 1 611 ? 28.720 12.199 -32.870 1.00 83.06 611 ILE A N 1
ATOM 4867 C CA . ILE A 1 611 ? 29.876 12.254 -31.953 1.00 83.06 611 ILE A CA 1
ATOM 4868 C C . ILE A 1 611 ? 31.248 12.166 -32.659 1.00 83.06 611 ILE A C 1
ATOM 4870 O O . ILE A 1 611 ? 32.197 12.847 -32.257 1.00 83.06 611 ILE A O 1
ATOM 4874 N N . SER A 1 612 ? 31.344 11.417 -33.765 1.00 85.31 612 SER A N 1
ATOM 4875 C CA . SER A 1 612 ? 32.553 11.294 -34.597 1.00 85.31 612 SER A CA 1
ATOM 4876 C C . SER A 1 612 ? 33.068 12.624 -35.161 1.00 85.31 612 SER A C 1
ATOM 4878 O O . SER A 1 612 ? 34.268 12.779 -35.382 1.00 85.31 612 SER A O 1
ATOM 4880 N N . ASP A 1 613 ? 32.191 13.615 -35.350 1.00 84.38 613 ASP A N 1
ATOM 4881 C CA . ASP A 1 613 ? 32.546 14.947 -35.860 1.00 84.38 613 ASP A CA 1
ATOM 4882 C C . ASP A 1 613 ? 33.440 15.733 -34.883 1.00 84.38 613 ASP A C 1
ATOM 4884 O O . ASP A 1 613 ? 34.118 16.681 -35.302 1.00 84.38 613 ASP A O 1
ATOM 4888 N N . PHE A 1 614 ? 33.471 15.310 -33.613 1.00 77.31 614 PHE A N 1
ATOM 4889 C CA . PHE A 1 614 ? 34.282 15.864 -32.527 1.00 77.31 614 PHE A CA 1
ATOM 4890 C C . PHE A 1 614 ? 35.420 14.926 -32.143 1.00 77.31 614 PHE A C 1
ATOM 4892 O O . PHE A 1 614 ? 36.562 15.368 -32.032 1.00 77.31 614 PHE A O 1
ATOM 4899 N N . THR A 1 615 ? 35.143 13.629 -31.981 1.00 81.62 615 THR A N 1
ATOM 4900 C CA . THR A 1 615 ? 36.158 12.676 -31.507 1.00 81.62 615 THR A CA 1
ATOM 4901 C C . THR A 1 615 ? 37.270 12.426 -32.520 1.00 81.62 615 THR A C 1
ATOM 4903 O O . THR A 1 615 ? 38.367 12.072 -32.106 1.00 81.62 615 THR A O 1
ATOM 4906 N N . ARG A 1 616 ? 37.072 12.739 -33.811 1.00 81.88 616 ARG A N 1
ATOM 4907 C CA . ARG A 1 616 ? 38.162 12.832 -34.805 1.00 81.88 616 ARG A CA 1
ATOM 4908 C C . ARG A 1 616 ? 39.304 13.788 -34.427 1.00 81.88 616 ARG A C 1
ATOM 4910 O O . ARG A 1 616 ? 40.375 13.687 -35.016 1.00 81.88 616 ARG A O 1
ATOM 4917 N N . TYR A 1 617 ? 39.091 14.698 -33.470 1.00 77.75 617 TYR A N 1
ATOM 4918 C CA . TYR A 1 617 ? 40.107 15.609 -32.926 1.00 77.75 617 TYR A CA 1
ATOM 4919 C C . TYR A 1 617 ? 40.673 15.167 -31.556 1.00 77.75 617 TYR A C 1
ATOM 4921 O O . TYR A 1 617 ? 41.447 15.911 -30.952 1.00 77.75 617 TYR A O 1
ATOM 4929 N N . ALA A 1 618 ? 40.277 13.999 -31.037 1.00 73.50 618 ALA A N 1
ATOM 4930 C CA . ALA A 1 618 ? 40.818 13.427 -29.801 1.00 73.50 618 ALA A CA 1
ATOM 4931 C C . ALA A 1 618 ? 42.245 12.882 -30.009 1.00 73.50 618 ALA A C 1
ATOM 4933 O O . ALA A 1 618 ? 42.621 12.541 -31.131 1.00 73.50 618 ALA A O 1
ATOM 4934 N N . ARG A 1 619 ? 43.039 12.768 -28.933 1.00 69.94 619 ARG A N 1
ATOM 4935 C CA . ARG A 1 619 ? 44.406 12.213 -29.014 1.00 69.94 619 ARG A CA 1
ATOM 4936 C C . ARG A 1 619 ? 44.404 10.697 -29.157 1.00 69.94 619 ARG A C 1
ATOM 4938 O O . ARG A 1 619 ? 45.332 10.141 -29.732 1.00 69.94 619 ARG A O 1
ATOM 4945 N N . SER A 1 620 ? 43.427 10.021 -28.550 1.00 78.50 620 SER A N 1
ATOM 4946 C CA . SER A 1 620 ? 43.411 8.561 -28.483 1.00 78.50 620 SER A CA 1
ATOM 4947 C C . SER A 1 620 ? 41.989 7.993 -28.470 1.00 78.50 620 SER A C 1
ATOM 4949 O O . SER A 1 620 ? 41.146 8.450 -27.692 1.00 78.50 620 SER A O 1
ATOM 4951 N N . PRO A 1 621 ? 41.710 6.918 -29.233 1.00 80.50 621 PRO A N 1
ATOM 4952 C CA . PRO A 1 621 ? 40.434 6.205 -29.161 1.00 80.50 621 PRO A CA 1
ATOM 4953 C C . PRO A 1 621 ? 40.106 5.651 -27.766 1.00 80.50 621 PRO A C 1
ATOM 4955 O O . PRO A 1 621 ? 38.937 5.429 -27.463 1.00 80.50 621 PRO A O 1
ATOM 4958 N N . ARG A 1 622 ? 41.112 5.453 -26.896 1.00 79.94 622 ARG A N 1
ATOM 4959 C CA . ARG A 1 622 ? 40.904 4.981 -25.514 1.00 79.94 622 ARG A CA 1
ATOM 4960 C C . ARG A 1 622 ? 40.229 6.028 -24.623 1.00 79.94 622 ARG A C 1
ATOM 4962 O O . ARG A 1 622 ? 39.537 5.647 -23.686 1.00 79.94 622 ARG A O 1
ATOM 4969 N N . GLU A 1 623 ? 40.363 7.323 -24.931 1.00 75.44 623 GLU A N 1
ATOM 4970 C CA . GLU A 1 623 ? 39.721 8.415 -24.171 1.00 75.44 623 GLU A CA 1
ATOM 4971 C C . GLU A 1 623 ? 38.184 8.315 -24.223 1.00 75.44 623 GLU A C 1
ATOM 4973 O O . GLU A 1 623 ? 37.490 8.809 -23.339 1.00 75.44 623 GLU A O 1
ATOM 4978 N N . GLN A 1 624 ? 37.643 7.618 -25.228 1.00 80.12 624 GLN A N 1
ATOM 4979 C CA . GLN A 1 624 ? 36.205 7.421 -25.402 1.00 80.12 624 GLN A CA 1
ATOM 4980 C C . GLN A 1 624 ? 35.620 6.416 -24.400 1.00 80.12 624 GLN A C 1
ATOM 4982 O O . GLN A 1 624 ? 34.444 6.512 -24.065 1.00 80.12 624 GLN A O 1
ATOM 4987 N N . TYR A 1 625 ? 36.432 5.508 -23.843 1.00 81.25 625 TYR A N 1
ATOM 4988 C CA . TYR A 1 625 ? 35.984 4.502 -22.869 1.00 81.25 625 TYR A CA 1
ATOM 4989 C C . TYR A 1 625 ? 35.570 5.087 -21.507 1.00 81.25 625 TYR A C 1
ATOM 4991 O O . TYR A 1 625 ? 35.084 4.349 -20.654 1.00 81.25 625 TYR A O 1
ATOM 4999 N N . VAL A 1 626 ? 35.713 6.402 -21.296 1.00 75.69 626 VAL A N 1
ATOM 5000 C CA . VAL A 1 626 ? 35.169 7.103 -20.121 1.00 75.69 626 VAL A CA 1
ATOM 5001 C C . VAL A 1 626 ? 33.683 7.476 -20.286 1.00 75.69 626 VAL A C 1
ATOM 5003 O O . VAL A 1 626 ? 32.953 7.582 -19.299 1.00 75.69 626 VAL A O 1
ATOM 5006 N N . GLN A 1 627 ? 33.204 7.614 -21.532 1.00 73.81 627 GLN A N 1
ATOM 5007 C CA . GLN A 1 627 ? 31.814 7.958 -21.851 1.00 73.81 627 GLN A CA 1
ATOM 5008 C C . GLN A 1 627 ? 30.756 6.997 -21.266 1.00 73.81 627 GLN A C 1
ATOM 5010 O O . GLN A 1 627 ? 29.784 7.505 -20.699 1.00 73.81 627 GLN A O 1
ATOM 5015 N N . PRO A 1 628 ? 30.889 5.651 -21.323 1.00 76.56 628 PRO A N 1
ATOM 5016 C CA . PRO A 1 628 ? 29.823 4.752 -20.886 1.00 76.56 628 PRO A CA 1
ATOM 5017 C C . PRO A 1 628 ? 29.617 4.752 -19.366 1.00 76.56 628 PRO A C 1
ATOM 5019 O O . PRO A 1 628 ? 28.552 4.342 -18.917 1.00 76.56 628 PRO A O 1
ATOM 5022 N N . PHE A 1 629 ? 30.580 5.267 -18.592 1.00 76.50 629 PHE A N 1
ATOM 5023 C CA . PHE A 1 629 ? 30.469 5.459 -17.143 1.00 76.50 629 PHE A CA 1
ATOM 5024 C C . PHE A 1 629 ? 29.989 6.873 -16.787 1.00 76.50 629 PHE A C 1
ATOM 5026 O O . PHE A 1 629 ? 29.059 7.036 -15.998 1.00 76.50 629 PHE A O 1
ATOM 5033 N N . ILE A 1 630 ? 30.583 7.908 -17.395 1.00 71.56 630 ILE A N 1
ATOM 5034 C CA . ILE A 1 630 ? 30.271 9.305 -17.058 1.00 71.56 630 ILE A CA 1
ATOM 5035 C C . ILE A 1 630 ? 28.886 9.729 -17.556 1.00 71.56 630 ILE A C 1
ATOM 5037 O O . ILE A 1 630 ? 28.198 10.450 -16.836 1.00 71.56 630 ILE A O 1
ATOM 5041 N N . ILE A 1 631 ? 28.436 9.271 -18.731 1.00 74.12 631 ILE A N 1
ATOM 5042 C CA . ILE A 1 631 ? 27.119 9.649 -19.275 1.00 74.12 631 ILE A CA 1
ATOM 5043 C C . ILE A 1 631 ? 25.975 9.205 -18.347 1.00 74.12 631 ILE A C 1
ATOM 5045 O O . ILE A 1 631 ? 25.190 10.071 -17.950 1.00 74.12 631 ILE A O 1
ATOM 5049 N N . PRO A 1 632 ? 25.878 7.924 -17.921 1.00 71.00 632 PRO A N 1
ATOM 5050 C CA . PRO A 1 632 ? 24.849 7.508 -16.975 1.00 71.00 632 PRO A CA 1
ATOM 5051 C C . PRO A 1 632 ? 24.864 8.280 -15.655 1.00 71.00 632 PRO A C 1
ATOM 5053 O O . PRO A 1 632 ? 23.801 8.679 -15.181 1.00 71.00 632 PRO A O 1
ATOM 5056 N N . ILE A 1 633 ? 26.042 8.525 -15.073 1.00 68.69 633 ILE A N 1
ATOM 5057 C CA . ILE A 1 633 ? 26.171 9.211 -13.778 1.00 68.69 633 ILE A CA 1
ATOM 5058 C C . ILE A 1 633 ? 25.766 10.687 -13.908 1.00 68.69 633 ILE A C 1
ATOM 5060 O O . ILE A 1 633 ? 24.868 11.150 -13.201 1.00 68.69 633 ILE A O 1
ATOM 5064 N N . ALA A 1 634 ? 26.371 11.418 -14.849 1.00 69.00 634 ALA A N 1
ATOM 5065 C CA . ALA A 1 634 ? 26.134 12.847 -15.026 1.00 69.00 634 ALA A CA 1
ATOM 5066 C C . ALA A 1 634 ? 24.683 13.148 -15.426 1.00 69.00 634 ALA A C 1
ATOM 5068 O O . ALA A 1 634 ? 24.072 14.065 -14.877 1.00 69.00 634 ALA A O 1
ATOM 5069 N N . PHE A 1 635 ? 24.095 12.369 -16.343 1.00 69.88 635 PHE A N 1
ATOM 5070 C CA . PHE A 1 635 ? 22.718 12.616 -16.778 1.00 69.88 635 PHE A CA 1
ATOM 5071 C C . PHE A 1 635 ? 21.697 12.164 -15.722 1.00 69.88 635 PHE A C 1
ATOM 5073 O O . PHE A 1 635 ? 20.658 12.812 -15.599 1.00 69.88 635 PHE A O 1
ATOM 5080 N N . THR A 1 636 ? 21.991 11.142 -14.902 1.00 67.81 636 THR A N 1
ATOM 5081 C CA . THR A 1 636 ? 21.164 10.813 -13.721 1.00 67.81 636 THR A CA 1
ATOM 5082 C C . THR A 1 636 ? 21.123 11.993 -12.749 1.00 67.81 636 THR A C 1
ATOM 5084 O O . THR A 1 636 ? 20.038 12.414 -12.350 1.00 67.81 636 THR A O 1
ATOM 5087 N N . PHE A 1 637 ? 22.280 12.581 -12.426 1.00 67.06 637 PHE A N 1
ATOM 5088 C CA . PHE A 1 637 ? 22.368 13.729 -11.520 1.00 67.06 637 PHE A CA 1
ATOM 5089 C C . PHE A 1 637 ? 21.660 14.978 -12.076 1.00 67.06 637 PHE A C 1
ATOM 5091 O O . PHE A 1 637 ? 20.848 15.587 -11.383 1.00 67.06 637 PHE A O 1
ATOM 5098 N N . ILE A 1 638 ? 21.883 15.322 -13.351 1.00 70.25 638 ILE A N 1
ATOM 5099 C CA . ILE A 1 638 ? 21.213 16.459 -14.013 1.00 70.25 638 ILE A CA 1
ATOM 5100 C C . ILE A 1 638 ? 19.688 16.273 -14.052 1.00 70.25 638 ILE A C 1
ATOM 5102 O O . ILE A 1 638 ? 18.943 17.222 -13.807 1.00 70.25 638 ILE A O 1
ATOM 5106 N N . SER A 1 639 ? 19.216 15.049 -14.299 1.00 69.31 639 SER A N 1
ATOM 5107 C CA . SER A 1 639 ? 17.782 14.737 -14.291 1.00 69.31 639 SER A CA 1
ATOM 5108 C C . SER A 1 639 ? 17.174 14.854 -12.892 1.00 69.31 639 SER A C 1
ATOM 5110 O O . SER A 1 639 ? 16.082 15.400 -12.748 1.00 69.31 639 SER A O 1
ATOM 5112 N N . PHE A 1 640 ? 17.889 14.398 -11.858 1.00 69.56 640 PHE A N 1
ATOM 5113 C CA . PHE A 1 640 ? 17.465 14.529 -10.463 1.00 69.56 640 PHE A CA 1
ATOM 5114 C C . PHE A 1 640 ? 17.368 15.995 -10.014 1.00 69.56 640 PHE A C 1
ATOM 5116 O O . PHE A 1 640 ? 16.369 16.363 -9.392 1.00 69.56 640 PHE A O 1
ATOM 5123 N N . MET A 1 641 ? 18.340 16.845 -10.382 1.00 72.06 641 MET A N 1
ATOM 5124 C CA . MET A 1 641 ? 18.262 18.293 -10.132 1.00 72.06 641 MET A CA 1
ATOM 5125 C C . MET A 1 641 ? 16.984 18.887 -10.741 1.00 72.06 641 MET A C 1
ATOM 5127 O O . MET A 1 641 ? 16.263 19.617 -10.066 1.00 72.06 641 MET A O 1
ATOM 5131 N N . GLY A 1 642 ? 16.660 18.516 -11.985 1.00 71.06 642 GLY A N 1
ATOM 5132 C CA . GLY A 1 642 ? 15.442 18.955 -12.669 1.00 71.06 642 GLY A CA 1
ATOM 5133 C C . GLY A 1 642 ? 14.155 18.546 -11.967 1.00 71.06 642 GLY A C 1
ATOM 5134 O O . GLY A 1 642 ? 13.351 19.400 -11.597 1.00 71.06 642 GLY A O 1
ATOM 5135 N N . ILE A 1 643 ? 13.979 17.239 -11.760 1.00 70.00 643 ILE A N 1
ATOM 5136 C CA . ILE A 1 643 ? 12.782 16.675 -11.126 1.00 70.00 643 ILE A CA 1
ATOM 5137 C C . ILE A 1 643 ? 12.570 17.299 -9.739 1.00 70.00 643 ILE A C 1
ATOM 5139 O O . ILE A 1 643 ? 11.451 17.690 -9.419 1.00 70.00 643 ILE A O 1
ATOM 5143 N N . SER A 1 644 ? 13.637 17.484 -8.954 1.00 70.44 644 SER A N 1
ATOM 5144 C CA . SER A 1 644 ? 13.563 18.114 -7.628 1.00 70.44 644 SER A CA 1
ATOM 5145 C C . SER A 1 644 ? 13.119 19.580 -7.683 1.00 70.44 644 SER A C 1
ATOM 5147 O O . SER A 1 644 ? 12.223 19.978 -6.939 1.00 70.44 644 SER A O 1
ATOM 5149 N N . VAL A 1 645 ? 13.698 20.377 -8.589 1.00 76.75 645 VAL A N 1
ATOM 5150 C CA . VAL A 1 645 ? 13.361 21.802 -8.760 1.00 76.75 645 VAL A CA 1
ATOM 5151 C C . VAL A 1 645 ? 11.899 21.984 -9.184 1.00 76.75 645 VAL A C 1
ATOM 5153 O O . VAL A 1 645 ? 11.191 22.819 -8.616 1.00 76.75 645 VAL A O 1
ATOM 5156 N N . THR A 1 646 ? 11.394 21.168 -10.112 1.00 78.25 646 THR A N 1
ATOM 5157 C CA . THR A 1 646 ? 9.972 21.224 -10.486 1.00 78.25 646 THR A CA 1
ATOM 5158 C C . THR A 1 646 ? 9.056 20.655 -9.408 1.00 78.25 646 THR A C 1
ATOM 5160 O O . THR A 1 646 ? 7.962 21.185 -9.208 1.00 78.25 646 THR A O 1
ATOM 5163 N N . SER A 1 647 ? 9.486 19.636 -8.665 1.00 72.50 647 SER A N 1
ATOM 5164 C CA . SER A 1 647 ? 8.724 19.119 -7.525 1.00 72.50 647 SER A CA 1
ATOM 5165 C C . SER A 1 647 ? 8.463 20.213 -6.486 1.00 72.50 647 SER A C 1
ATOM 5167 O O . SER A 1 647 ? 7.322 20.417 -6.074 1.00 72.50 647 SER A O 1
ATOM 5169 N N . ALA A 1 648 ? 9.491 21.000 -6.151 1.00 78.50 648 ALA A N 1
ATOM 5170 C CA . ALA A 1 648 ? 9.354 22.172 -5.290 1.00 78.50 648 ALA A CA 1
ATOM 5171 C C . ALA A 1 648 ? 8.414 23.237 -5.891 1.00 78.50 648 ALA A C 1
ATOM 5173 O O . ALA A 1 648 ? 7.639 23.851 -5.161 1.00 78.50 648 ALA A O 1
ATOM 5174 N N . SER A 1 649 ? 8.408 23.434 -7.217 1.00 82.56 649 SER A N 1
ATOM 5175 C CA . SER A 1 649 ? 7.535 24.433 -7.859 1.00 82.56 649 SER A CA 1
ATOM 5176 C C . SER A 1 649 ? 6.028 24.187 -7.647 1.00 82.56 649 SER A C 1
ATOM 5178 O O . SER A 1 649 ? 5.285 25.160 -7.527 1.00 82.56 649 SER A O 1
ATOM 5180 N N . LYS A 1 650 ? 5.583 22.926 -7.478 1.00 82.25 650 LYS A N 1
ATOM 5181 C CA . LYS A 1 650 ? 4.192 22.593 -7.090 1.00 82.25 650 LYS A CA 1
ATOM 5182 C C . LYS A 1 650 ? 3.838 23.126 -5.696 1.00 82.25 650 LYS A C 1
ATOM 5184 O O . LYS A 1 650 ? 2.712 23.568 -5.507 1.00 82.25 650 LYS A O 1
ATOM 5189 N N . ILE A 1 651 ? 4.785 23.138 -4.754 1.00 81.88 651 ILE A N 1
ATOM 5190 C CA . ILE A 1 651 ? 4.594 23.722 -3.414 1.00 81.88 651 ILE A CA 1
ATOM 5191 C C . ILE A 1 651 ? 4.666 25.256 -3.474 1.00 81.88 651 ILE A C 1
ATOM 5193 O O . ILE A 1 651 ? 3.808 25.928 -2.916 1.00 81.88 651 ILE A O 1
ATOM 5197 N N . ILE A 1 652 ? 5.666 25.819 -4.162 1.00 83.56 652 ILE A N 1
ATOM 5198 C CA . ILE A 1 652 ? 5.915 27.274 -4.170 1.00 83.56 652 ILE A CA 1
ATOM 5199 C C . ILE A 1 652 ? 4.847 28.040 -4.975 1.00 83.56 652 ILE A C 1
ATOM 5201 O O . ILE A 1 652 ? 4.494 29.160 -4.613 1.00 83.56 652 ILE A O 1
ATOM 5205 N N . TYR A 1 653 ? 4.344 27.457 -6.069 1.00 85.12 653 TYR A N 1
ATOM 5206 C CA . TYR A 1 653 ? 3.511 28.146 -7.066 1.00 85.12 653 TYR A CA 1
ATOM 5207 C C . TYR A 1 653 ? 2.235 27.379 -7.469 1.00 85.12 653 TYR A C 1
ATOM 5209 O O . TYR A 1 653 ? 1.609 27.725 -8.471 1.00 85.12 653 TYR A O 1
ATOM 5217 N N . GLY A 1 654 ? 1.863 26.306 -6.760 1.00 81.25 654 GLY A N 1
ATOM 5218 C CA . GLY A 1 654 ? 0.641 25.518 -7.013 1.00 81.25 654 GLY A CA 1
ATOM 5219 C C . GLY A 1 654 ? 0.611 24.704 -8.320 1.00 81.25 654 GLY A C 1
ATOM 5220 O O . GLY A 1 654 ? -0.339 23.965 -8.563 1.00 81.25 654 GLY A O 1
ATOM 5221 N N . LYS A 1 655 ? 1.639 24.810 -9.170 1.00 82.62 655 LYS A N 1
ATOM 5222 C CA . LYS A 1 655 ? 1.730 24.192 -10.505 1.00 82.62 655 LYS A CA 1
ATOM 5223 C C . LYS A 1 655 ? 3.142 23.649 -10.722 1.00 82.62 655 LYS A C 1
ATOM 5225 O O . LYS A 1 655 ? 4.114 24.291 -10.338 1.00 82.62 655 LYS A O 1
ATOM 5230 N N . TYR A 1 656 ? 3.273 22.499 -11.385 1.00 78.56 656 TYR A N 1
ATOM 5231 C CA . TYR A 1 656 ? 4.577 22.032 -11.861 1.00 78.56 656 TYR A CA 1
ATOM 5232 C C . TYR A 1 656 ? 5.067 22.897 -13.038 1.00 78.56 656 TYR A C 1
ATOM 5234 O O . TYR A 1 656 ? 4.447 22.916 -14.104 1.00 78.56 656 TYR A O 1
ATOM 5242 N N . TYR A 1 657 ? 6.203 23.570 -12.869 1.00 79.88 657 TYR A N 1
ATOM 5243 C CA . TYR A 1 657 ? 6.889 24.313 -13.928 1.00 79.88 657 TYR A CA 1
ATOM 5244 C C . TYR A 1 657 ? 8.013 23.470 -14.534 1.00 79.88 657 TYR A C 1
ATOM 5246 O O . TYR A 1 657 ? 8.979 23.135 -13.852 1.00 79.88 657 TYR A O 1
ATOM 5254 N N . TRP A 1 658 ? 7.866 23.097 -15.808 1.00 71.00 658 TRP A N 1
ATOM 5255 C CA . TRP A 1 658 ? 8.753 22.155 -16.506 1.00 71.00 658 TRP A CA 1
ATOM 5256 C C . TRP A 1 658 ? 9.936 22.828 -17.216 1.00 71.00 658 TRP A C 1
ATOM 5258 O O . TRP A 1 658 ? 10.998 22.217 -17.340 1.00 71.00 658 TRP A O 1
ATOM 5268 N N . ASP A 1 659 ? 9.779 24.082 -17.646 1.00 76.12 659 ASP A N 1
ATOM 5269 C CA . ASP A 1 659 ? 10.879 24.912 -18.132 1.00 76.12 659 ASP A CA 1
ATOM 5270 C C . ASP A 1 659 ? 11.498 25.689 -16.949 1.00 76.12 659 ASP A C 1
ATOM 5272 O O . ASP A 1 659 ? 10.805 26.503 -16.324 1.00 76.12 659 ASP A O 1
ATOM 5276 N N . PRO A 1 660 ? 12.792 25.498 -16.619 1.00 77.25 660 PRO A N 1
ATOM 5277 C CA . PRO A 1 660 ? 13.453 26.290 -15.584 1.00 77.25 660 PRO A CA 1
ATOM 5278 C C . PRO A 1 660 ? 13.506 27.792 -15.915 1.00 77.25 660 PRO A C 1
ATOM 5280 O O . PRO A 1 660 ? 13.633 28.596 -14.992 1.00 77.25 660 PRO A O 1
ATOM 5283 N N . LEU A 1 661 ? 13.373 28.197 -17.187 1.00 81.69 661 LEU A N 1
ATOM 5284 C CA . LEU A 1 661 ? 13.245 29.607 -17.573 1.00 81.69 661 LEU A CA 1
ATOM 5285 C C . LEU A 1 661 ? 11.867 30.181 -17.220 1.00 81.69 661 LEU A C 1
ATOM 5287 O O . LEU A 1 661 ? 11.794 31.331 -16.792 1.00 81.69 661 LEU A O 1
ATOM 5291 N N . GLU A 1 662 ? 10.791 29.391 -17.340 1.00 82.62 662 GLU A N 1
ATOM 5292 C CA . GLU A 1 662 ? 9.455 29.765 -16.845 1.00 82.62 662 GLU A CA 1
ATOM 5293 C C . GLU A 1 662 ? 9.511 29.923 -15.316 1.00 82.62 662 GLU A C 1
ATOM 5295 O O . GLU A 1 662 ? 9.070 30.945 -14.795 1.00 82.62 662 GLU A O 1
ATOM 5300 N N . LEU A 1 663 ? 10.171 28.997 -14.605 1.00 85.25 663 LEU A N 1
ATOM 5301 C CA . LEU A 1 663 ? 10.310 29.034 -13.144 1.00 85.25 663 LEU A CA 1
ATOM 5302 C C . LEU A 1 663 ? 11.076 30.265 -12.622 1.00 85.25 663 LEU A C 1
ATOM 5304 O O . LEU A 1 663 ? 10.545 30.986 -11.779 1.00 85.25 663 LEU A O 1
ATOM 5308 N N . ILE A 1 664 ? 12.283 30.565 -13.130 1.00 87.62 664 ILE A N 1
ATOM 5309 C CA . ILE A 1 664 ? 13.010 31.786 -12.711 1.00 87.62 664 ILE A CA 1
ATOM 5310 C C . ILE A 1 664 ? 12.296 33.068 -13.161 1.00 87.62 664 ILE A C 1
ATOM 5312 O O . ILE A 1 664 ? 12.586 34.150 -12.649 1.00 87.62 664 ILE A O 1
ATOM 5316 N N . SER A 1 665 ? 11.345 32.976 -14.102 1.00 86.44 665 SER A N 1
ATOM 5317 C CA . SER A 1 665 ? 10.553 34.135 -14.509 1.00 86.44 665 SER A CA 1
ATOM 5318 C C . SER A 1 665 ? 9.526 34.578 -13.451 1.00 86.44 665 SER A C 1
ATOM 5320 O O . SER A 1 665 ? 9.099 35.737 -13.483 1.00 86.44 665 SER A O 1
ATOM 5322 N N . LEU A 1 666 ? 9.197 33.693 -12.498 1.00 87.31 666 LEU A N 1
ATOM 5323 C CA . LEU A 1 666 ? 8.282 33.911 -11.368 1.00 87.31 666 LEU A CA 1
ATOM 5324 C C . LEU A 1 666 ? 8.975 34.466 -10.111 1.00 87.31 666 LEU A C 1
ATOM 5326 O O . LEU A 1 666 ? 8.314 34.722 -9.104 1.00 87.31 666 LEU A O 1
ATOM 5330 N N . TRP A 1 667 ? 10.301 34.622 -10.131 1.00 88.06 667 TRP A N 1
ATOM 5331 C CA . TRP A 1 667 ? 11.036 35.281 -9.050 1.00 88.06 667 TRP A CA 1
ATOM 5332 C C . TRP A 1 667 ? 10.721 36.780 -9.013 1.00 88.06 667 TRP A C 1
ATOM 5334 O O . TRP A 1 667 ? 10.521 37.403 -10.062 1.00 88.06 667 TRP A O 1
ATOM 5344 N N . GLY A 1 668 ? 10.671 37.347 -7.807 1.00 81.00 668 GLY A N 1
ATOM 5345 C CA . GLY A 1 668 ? 10.268 38.726 -7.569 1.00 81.00 668 GLY A CA 1
ATOM 5346 C C . GLY A 1 668 ? 11.258 39.777 -8.077 1.00 81.00 668 GLY A C 1
ATOM 5347 O O . GLY A 1 668 ? 12.298 39.492 -8.676 1.00 81.00 668 GLY A O 1
ATOM 5348 N N . ASN A 1 669 ? 10.900 41.039 -7.843 1.00 83.44 669 ASN A N 1
ATOM 5349 C CA . ASN A 1 669 ? 11.642 42.204 -8.329 1.00 83.44 669 ASN A CA 1
ATOM 5350 C C . ASN A 1 669 ? 12.629 42.789 -7.300 1.00 83.44 669 ASN A C 1
ATOM 5352 O O . ASN A 1 669 ? 13.170 43.873 -7.535 1.00 83.44 669 ASN A O 1
ATOM 5356 N N . SER A 1 670 ? 12.900 42.101 -6.181 1.00 88.00 670 SER A N 1
ATOM 5357 C CA . SER A 1 670 ? 13.949 42.538 -5.250 1.00 88.00 670 SER A CA 1
ATOM 5358 C C . SER A 1 670 ? 15.335 42.507 -5.913 1.00 88.00 670 SER A C 1
ATOM 5360 O O . SER A 1 670 ? 15.560 41.821 -6.913 1.00 88.00 670 SER A O 1
ATOM 5362 N N . SER A 1 671 ? 16.295 43.254 -5.363 1.00 85.38 671 SER A N 1
ATOM 5363 C CA . SER A 1 671 ? 17.669 43.304 -5.888 1.00 85.38 671 SER A CA 1
ATOM 5364 C C . SER A 1 671 ? 18.334 41.922 -5.928 1.00 85.38 671 SER A C 1
ATOM 5366 O O . SER A 1 671 ? 18.970 41.582 -6.926 1.00 85.38 671 SER A O 1
ATOM 5368 N N . GLY A 1 672 ? 18.135 41.106 -4.886 1.00 86.56 672 GLY A N 1
ATOM 5369 C CA . GLY A 1 672 ? 18.650 39.737 -4.806 1.00 86.56 672 GLY A CA 1
ATOM 5370 C C . GLY A 1 672 ? 18.001 38.784 -5.813 1.00 86.56 672 GLY A C 1
ATOM 5371 O O . GLY A 1 672 ? 18.708 38.070 -6.522 1.00 86.56 672 GLY A O 1
ATOM 5372 N N . GLU A 1 673 ? 16.671 38.804 -5.940 1.00 87.06 673 GLU A N 1
ATOM 5373 C CA . GLU A 1 673 ? 15.949 37.952 -6.899 1.00 87.06 673 GLU A CA 1
ATOM 5374 C C . GLU A 1 673 ? 16.270 38.319 -8.351 1.00 87.06 673 GLU A C 1
ATOM 5376 O O . GLU A 1 673 ? 16.499 37.433 -9.174 1.00 87.06 673 GLU A O 1
ATOM 5381 N N . ARG A 1 674 ? 16.367 39.617 -8.666 1.00 89.88 674 ARG A N 1
ATOM 5382 C CA . ARG A 1 674 ? 16.792 40.095 -9.989 1.00 89.88 674 ARG A CA 1
ATOM 5383 C C . ARG A 1 674 ? 18.219 39.661 -10.316 1.00 89.88 674 ARG A C 1
ATOM 5385 O O . ARG A 1 674 ? 18.459 39.185 -11.424 1.00 89.88 674 ARG A O 1
ATOM 5392 N N . ALA A 1 675 ? 19.151 39.764 -9.366 1.00 90.75 675 ALA A N 1
ATOM 5393 C CA . ALA A 1 675 ? 20.513 39.266 -9.554 1.00 90.75 675 ALA A CA 1
ATOM 5394 C C . ALA A 1 675 ? 20.528 37.745 -9.793 1.00 90.75 675 ALA A C 1
ATOM 5396 O O . ALA A 1 675 ? 21.137 37.282 -10.758 1.00 90.75 675 ALA A O 1
ATOM 5397 N N . ALA A 1 676 ? 19.797 36.968 -8.986 1.00 89.50 676 ALA A N 1
ATOM 5398 C CA . ALA A 1 676 ? 19.680 35.521 -9.159 1.00 89.50 676 ALA A CA 1
ATOM 5399 C C . ALA A 1 676 ? 19.094 35.151 -10.535 1.00 89.50 676 ALA A C 1
ATOM 5401 O O . ALA A 1 676 ? 19.661 34.311 -11.240 1.00 89.50 676 ALA A O 1
ATOM 5402 N N . ARG A 1 677 ? 18.004 35.812 -10.951 1.00 91.06 677 ARG A N 1
ATOM 5403 C CA . ARG A 1 677 ? 17.351 35.653 -12.263 1.00 91.06 677 ARG A CA 1
ATOM 5404 C C . ARG A 1 677 ? 18.330 35.922 -13.402 1.00 91.06 677 ARG A C 1
ATOM 5406 O O . ARG A 1 677 ? 18.429 35.108 -14.317 1.00 91.06 677 ARG A O 1
ATOM 5413 N N . PHE A 1 678 ? 19.093 37.016 -13.316 1.00 93.81 678 PHE A N 1
ATOM 5414 C CA . PHE A 1 678 ? 20.113 37.367 -14.303 1.00 93.81 678 PHE A CA 1
ATOM 5415 C C . PHE A 1 678 ? 21.209 36.300 -14.404 1.00 93.81 678 PHE A C 1
ATOM 5417 O O . PHE A 1 678 ? 21.489 35.828 -15.504 1.00 93.81 678 PHE A O 1
ATOM 5424 N N . PHE A 1 679 ? 21.810 35.880 -13.284 1.00 91.88 679 PHE A N 1
ATOM 5425 C CA . PHE A 1 679 ? 22.906 34.905 -13.310 1.00 91.88 679 PHE A CA 1
ATOM 5426 C C . PHE A 1 679 ? 22.453 33.503 -13.739 1.00 91.88 679 PHE A C 1
ATOM 5428 O O . PHE A 1 679 ? 23.174 32.843 -14.489 1.00 91.88 679 PHE A O 1
ATOM 5435 N N . CYS A 1 680 ? 21.249 33.065 -13.352 1.00 89.19 680 CYS A N 1
ATOM 5436 C CA . CYS A 1 680 ? 20.686 31.797 -13.829 1.00 89.19 680 CYS A CA 1
ATOM 5437 C C . CYS A 1 680 ? 20.399 31.848 -15.336 1.00 89.19 680 CYS A C 1
ATOM 5439 O O . CYS A 1 680 ? 20.832 30.968 -16.081 1.00 89.19 680 CYS A O 1
ATOM 5441 N N . ALA A 1 681 ? 19.747 32.914 -15.811 1.00 90.69 681 ALA A N 1
ATOM 5442 C CA . ALA A 1 681 ? 19.497 33.111 -17.234 1.00 90.69 681 ALA A CA 1
ATOM 5443 C C . ALA A 1 681 ? 20.807 33.213 -18.039 1.00 90.69 681 ALA A C 1
ATOM 5445 O O . ALA A 1 681 ? 20.919 32.583 -19.085 1.00 90.69 681 ALA A O 1
ATOM 5446 N N . PHE A 1 682 ? 21.835 33.905 -17.536 1.00 91.38 682 PHE A N 1
ATOM 5447 C CA . PHE A 1 682 ? 23.159 33.979 -18.165 1.00 91.38 682 PHE A CA 1
ATOM 5448 C C . PHE A 1 682 ? 23.854 32.609 -18.252 1.00 91.38 682 PHE A C 1
ATOM 5450 O O . PHE A 1 682 ? 24.395 32.257 -19.305 1.00 91.38 682 PHE A O 1
ATOM 5457 N N . ALA A 1 683 ? 23.797 31.796 -17.192 1.00 87.75 683 ALA A N 1
ATOM 5458 C CA . ALA A 1 683 ? 24.315 30.430 -17.222 1.00 87.75 683 ALA A CA 1
ATOM 5459 C C . ALA A 1 683 ? 23.581 29.570 -18.268 1.00 87.75 683 ALA A C 1
ATOM 5461 O O . ALA A 1 683 ? 24.223 28.808 -18.994 1.00 87.75 683 ALA A O 1
ATOM 5462 N N . PHE A 1 684 ? 22.263 29.744 -18.426 1.00 86.56 684 PHE A N 1
ATOM 5463 C CA . PHE A 1 684 ? 21.495 29.081 -19.481 1.00 86.56 684 PHE A CA 1
ATOM 5464 C C . PHE A 1 684 ? 21.775 29.640 -20.890 1.00 86.56 684 PHE A C 1
ATOM 5466 O O . PHE A 1 684 ? 21.865 28.847 -21.823 1.00 86.56 684 PHE A O 1
ATOM 5473 N N . THR A 1 685 ? 22.004 30.949 -21.064 1.00 88.75 685 THR A N 1
ATOM 5474 C CA . THR A 1 685 ? 22.486 31.578 -22.318 1.00 88.75 685 THR A CA 1
ATOM 5475 C C . THR A 1 685 ? 23.806 30.954 -22.771 1.00 88.75 685 THR A C 1
ATOM 5477 O O . THR A 1 685 ? 23.965 30.589 -23.938 1.00 88.75 685 THR A O 1
ATOM 5480 N N . LEU A 1 686 ? 24.754 30.781 -21.843 1.00 84.94 686 LEU A N 1
ATOM 5481 C CA . LEU A 1 686 ? 26.021 30.107 -22.116 1.00 84.94 686 LEU A CA 1
ATOM 5482 C C . LEU A 1 686 ? 25.804 28.614 -22.414 1.00 84.94 686 LEU A C 1
ATOM 5484 O O . LEU A 1 686 ? 26.415 28.076 -23.342 1.00 84.94 686 LEU A O 1
ATOM 5488 N N . ALA A 1 687 ? 24.914 27.950 -21.666 1.00 82.12 687 ALA A N 1
ATOM 5489 C CA . ALA A 1 687 ? 24.593 26.539 -21.843 1.00 82.12 687 ALA A CA 1
ATOM 5490 C C . ALA A 1 687 ? 24.012 26.234 -23.232 1.00 82.12 687 ALA A C 1
ATOM 5492 O O . ALA A 1 687 ? 24.492 25.296 -23.879 1.00 82.12 687 ALA A O 1
ATOM 5493 N N . THR A 1 688 ? 23.032 27.011 -23.699 1.00 85.00 688 THR A N 1
ATOM 5494 C CA . THR A 1 688 ? 22.446 26.886 -25.043 1.00 85.00 688 THR A CA 1
ATOM 5495 C C . THR A 1 688 ? 23.479 27.206 -26.119 1.00 85.00 688 THR A C 1
ATOM 5497 O O . THR A 1 688 ? 23.648 26.404 -27.036 1.00 85.00 688 THR A O 1
ATOM 5500 N N . LEU A 1 689 ? 24.259 28.286 -25.963 1.00 86.62 689 LEU A N 1
ATOM 5501 C CA . LEU A 1 689 ? 25.244 28.739 -26.957 1.00 86.62 689 LEU A CA 1
ATOM 5502 C C . LEU A 1 689 ? 26.290 27.660 -27.259 1.00 86.62 689 LEU A C 1
ATOM 5504 O O . LEU A 1 689 ? 26.485 27.284 -28.416 1.00 86.62 689 LEU A O 1
ATOM 5508 N N . GLY A 1 690 ? 26.921 27.105 -26.218 1.00 80.75 690 GLY A N 1
ATOM 5509 C CA . GLY A 1 690 ? 27.895 26.025 -26.389 1.00 80.75 690 GLY A CA 1
ATOM 5510 C C . GLY A 1 690 ? 27.277 24.768 -27.011 1.00 80.75 690 GLY A C 1
ATOM 5511 O O . GLY A 1 690 ? 27.861 24.177 -27.918 1.00 80.75 690 GLY A O 1
ATOM 5512 N N . THR A 1 691 ? 26.068 24.390 -26.582 1.00 80.62 691 THR A N 1
ATOM 5513 C CA . THR A 1 691 ? 25.342 23.236 -27.146 1.00 80.62 691 THR A CA 1
ATOM 5514 C C . THR A 1 691 ? 25.061 23.431 -28.637 1.00 80.62 691 THR A C 1
ATOM 5516 O O . THR A 1 691 ? 25.227 22.492 -29.414 1.00 80.62 691 THR A O 1
ATOM 5519 N N . ASN A 1 692 ? 24.697 24.650 -29.048 1.00 85.44 692 ASN A N 1
ATOM 5520 C CA . ASN A 1 692 ? 24.353 24.967 -30.430 1.00 85.44 692 ASN A CA 1
ATOM 5521 C C . ASN A 1 692 ? 25.557 24.958 -31.374 1.00 85.44 692 ASN A C 1
ATOM 5523 O O . ASN A 1 692 ? 25.456 24.449 -32.492 1.00 85.44 692 ASN A O 1
ATOM 5527 N N . ILE A 1 693 ? 26.701 25.468 -30.909 1.00 82.06 693 ILE A N 1
ATOM 5528 C CA . ILE A 1 693 ? 27.961 25.415 -31.657 1.00 82.06 693 ILE A CA 1
ATOM 5529 C C . ILE A 1 693 ? 28.399 23.957 -31.830 1.00 82.06 693 ILE A C 1
ATOM 5531 O O . ILE A 1 693 ? 28.681 23.536 -32.950 1.00 82.06 693 ILE A O 1
ATOM 5535 N N . ALA A 1 694 ? 28.419 23.184 -30.735 1.00 74.69 694 ALA A N 1
ATOM 5536 C CA . ALA A 1 694 ? 28.812 21.778 -30.748 1.00 74.69 694 ALA A CA 1
ATOM 5537 C C . ALA A 1 694 ? 27.817 20.907 -31.530 1.00 74.69 694 ALA A C 1
ATOM 5539 O O . ALA A 1 694 ? 28.048 20.589 -32.691 1.00 74.69 694 ALA A O 1
ATOM 5540 N N . ALA A 1 695 ? 26.703 20.512 -30.915 1.00 75.69 695 ALA A N 1
ATOM 5541 C CA . ALA A 1 695 ? 25.876 19.418 -31.417 1.00 75.69 695 ALA A CA 1
ATOM 5542 C C . ALA A 1 695 ? 25.199 19.712 -32.766 1.00 75.69 695 ALA A C 1
ATOM 5544 O O . ALA A 1 695 ? 24.918 18.773 -33.514 1.00 75.69 695 ALA A O 1
ATOM 5545 N N . ASN A 1 696 ? 24.951 20.988 -33.080 1.00 85.88 696 ASN A N 1
ATOM 5546 C CA . ASN A 1 696 ? 24.032 21.378 -34.146 1.00 85.88 696 ASN A CA 1
ATOM 5547 C C . ASN A 1 696 ? 24.762 22.003 -35.345 1.00 85.88 696 ASN A C 1
ATOM 5549 O O . ASN A 1 696 ? 24.787 21.395 -36.417 1.00 85.88 696 ASN A O 1
ATOM 5553 N N . SER A 1 697 ? 25.410 23.168 -35.193 1.00 88.75 697 SER A N 1
ATOM 5554 C CA . SER A 1 697 ? 25.969 23.875 -36.357 1.00 88.75 697 SER A CA 1
ATOM 5555 C C . SER A 1 697 ? 27.168 23.169 -36.985 1.00 88.75 697 SER A C 1
ATOM 5557 O O . SER A 1 697 ? 27.243 23.087 -38.207 1.00 88.75 697 SER A O 1
ATOM 5559 N N . ILE A 1 698 ? 28.090 22.624 -36.179 1.00 85.44 698 ILE A N 1
ATOM 5560 C CA . ILE A 1 698 ? 29.250 21.881 -36.703 1.00 85.44 698 ILE A CA 1
ATOM 5561 C C . ILE A 1 698 ? 28.796 20.594 -37.408 1.00 85.44 698 ILE A C 1
ATOM 5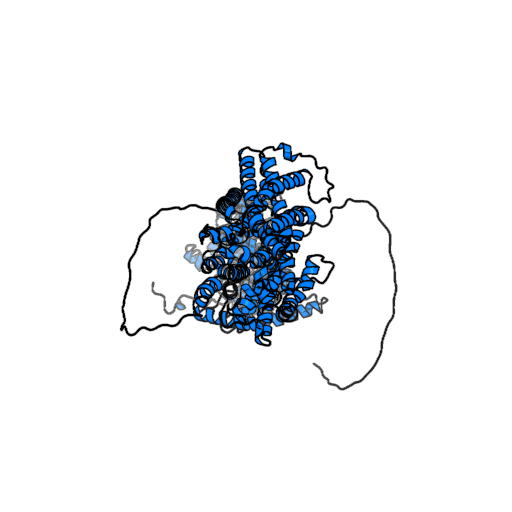563 O O . ILE A 1 698 ? 29.311 20.286 -38.483 1.00 85.44 698 ILE A O 1
ATOM 5567 N N . SER A 1 699 ? 27.808 19.883 -36.852 1.00 87.25 699 SER A N 1
ATOM 5568 C CA . SER A 1 699 ? 27.218 18.681 -37.461 1.00 87.25 699 SER A CA 1
ATOM 5569 C C . SER A 1 699 ? 26.635 18.981 -38.843 1.00 87.25 699 SER A C 1
ATOM 5571 O O . SER A 1 699 ? 27.090 18.411 -39.836 1.00 87.25 699 SER A O 1
ATOM 5573 N N . ALA A 1 700 ? 25.722 19.957 -38.929 1.00 89.94 700 ALA A N 1
ATOM 5574 C CA . ALA A 1 700 ? 25.152 20.401 -40.199 1.00 89.94 700 ALA A CA 1
ATOM 5575 C C . ALA A 1 700 ? 26.234 20.920 -41.166 1.00 89.94 700 ALA A C 1
ATOM 5577 O O . ALA A 1 700 ? 26.185 20.642 -42.360 1.00 89.94 700 ALA A O 1
ATOM 5578 N N . GLY A 1 701 ? 27.262 21.610 -40.660 1.00 89.75 701 GLY A N 1
ATOM 5579 C CA . GLY A 1 701 ? 28.419 22.048 -41.443 1.00 89.75 701 GLY A CA 1
ATOM 5580 C C . GLY A 1 701 ? 29.191 20.896 -42.102 1.00 89.75 701 GLY A C 1
ATOM 5581 O O . GLY A 1 701 ? 29.590 21.013 -43.262 1.00 89.75 701 GLY A O 1
ATOM 5582 N N . ASN A 1 702 ? 29.369 19.766 -41.408 1.00 89.25 702 ASN A N 1
ATOM 5583 C CA . ASN A 1 702 ? 29.965 18.561 -41.995 1.00 89.25 702 ASN A CA 1
ATOM 5584 C C . ASN A 1 702 ? 29.024 17.890 -43.011 1.00 89.25 702 ASN A C 1
ATOM 5586 O O . ASN A 1 702 ? 29.498 17.443 -44.054 1.00 89.25 702 ASN A O 1
ATOM 5590 N N . ASP A 1 703 ? 27.715 17.836 -42.740 1.00 92.12 703 ASP A N 1
ATOM 5591 C CA . ASP A 1 703 ? 26.726 17.246 -43.655 1.00 92.12 703 ASP A CA 1
ATOM 5592 C C . ASP A 1 703 ? 26.594 18.030 -44.967 1.00 92.12 703 ASP A C 1
ATOM 5594 O O . ASP A 1 703 ? 26.708 17.459 -46.050 1.00 92.12 703 ASP A O 1
ATOM 5598 N N . PHE A 1 704 ? 26.401 19.350 -44.889 1.00 92.38 704 PHE A N 1
ATOM 5599 C CA . PHE A 1 704 ? 26.279 20.221 -46.059 1.00 92.38 704 PHE A CA 1
ATOM 5600 C C . PHE A 1 704 ? 27.535 20.175 -46.942 1.00 92.38 704 PHE A C 1
ATOM 5602 O O . PHE A 1 704 ? 27.426 20.169 -48.169 1.00 92.38 704 PHE A O 1
ATOM 5609 N N . ASN A 1 705 ? 28.717 20.058 -46.330 1.00 91.38 705 ASN A N 1
ATOM 5610 C CA . ASN A 1 705 ? 29.976 19.808 -47.032 1.00 91.38 705 ASN A CA 1
ATOM 5611 C C . ASN A 1 705 ? 30.024 18.414 -47.682 1.00 91.38 705 ASN A C 1
ATOM 5613 O O . ASN A 1 705 ? 30.539 18.263 -48.782 1.00 91.38 705 ASN A O 1
ATOM 5617 N N . ALA A 1 706 ? 29.453 17.383 -47.061 1.00 89.00 706 ALA A N 1
ATOM 5618 C CA . ALA A 1 706 ? 29.386 16.055 -47.668 1.00 89.00 706 ALA A CA 1
ATOM 5619 C C . ALA A 1 706 ? 28.398 15.968 -48.846 1.00 89.00 706 ALA A C 1
ATOM 5621 O O . ALA A 1 706 ? 28.645 15.190 -49.773 1.00 89.00 706 ALA A O 1
ATOM 5622 N N . LEU A 1 707 ? 27.319 16.761 -48.814 1.00 89.50 707 LEU A N 1
ATOM 5623 C CA . LEU A 1 707 ? 26.316 16.886 -49.878 1.00 89.50 707 LEU A CA 1
ATOM 5624 C C . LEU A 1 707 ? 26.831 17.712 -51.068 1.00 89.50 707 LEU A C 1
ATOM 5626 O O . LEU A 1 707 ? 26.748 17.259 -52.206 1.00 89.50 707 LEU A O 1
ATOM 5630 N N . LEU A 1 708 ? 27.385 18.905 -50.816 1.00 89.62 708 LEU A N 1
ATOM 5631 C CA . LEU A 1 708 ? 27.796 19.869 -51.849 1.00 89.62 708 LEU A CA 1
ATOM 5632 C C . LEU A 1 708 ? 29.257 20.350 -51.667 1.00 89.62 708 LEU A C 1
ATOM 5634 O O . LEU A 1 708 ? 29.493 21.559 -51.576 1.00 89.62 708 LEU A O 1
ATOM 5638 N N . PRO A 1 709 ? 30.263 19.448 -51.676 1.00 86.31 709 PRO A N 1
ATOM 5639 C CA . PRO A 1 709 ? 31.655 19.764 -51.309 1.00 86.31 709 PRO A CA 1
ATOM 5640 C C . PRO A 1 709 ? 32.337 20.814 -52.199 1.00 86.31 709 PRO A C 1
ATOM 5642 O O . PRO A 1 709 ? 33.293 21.456 -51.776 1.00 86.31 709 PRO A O 1
ATOM 5645 N N . ARG A 1 710 ? 31.854 21.017 -53.434 1.00 87.75 710 ARG A N 1
ATOM 5646 C CA . ARG A 1 710 ? 32.353 22.068 -54.343 1.00 87.75 710 ARG A CA 1
ATOM 5647 C C . ARG A 1 710 ? 31.922 23.482 -53.939 1.00 87.75 710 ARG A C 1
ATOM 5649 O O . ARG A 1 710 ? 32.569 24.446 -54.331 1.00 87.75 710 ARG A O 1
ATOM 5656 N N . TYR A 1 711 ? 30.830 23.614 -53.186 1.00 87.88 711 TYR A N 1
ATOM 5657 C CA . TYR A 1 711 ? 30.178 24.898 -52.908 1.00 87.88 711 TYR A CA 1
ATOM 5658 C C . TYR A 1 711 ? 30.171 25.234 -51.413 1.00 87.88 711 TYR A C 1
ATOM 5660 O O . TYR A 1 711 ? 30.410 26.384 -51.029 1.00 87.88 711 TYR A O 1
ATOM 5668 N N . LEU A 1 712 ? 29.940 24.235 -50.558 1.00 89.88 712 LEU A N 1
ATOM 5669 C CA . LEU A 1 712 ? 29.774 24.391 -49.118 1.00 89.88 712 LEU A CA 1
ATOM 5670 C C . LEU A 1 712 ? 30.967 23.783 -48.375 1.00 89.88 712 LEU A C 1
ATOM 5672 O O . LEU A 1 712 ? 31.068 22.576 -48.229 1.00 89.88 712 LEU A O 1
ATOM 5676 N N . ASN A 1 713 ? 31.852 24.627 -47.844 1.00 89.12 713 ASN A N 1
ATOM 5677 C CA . ASN A 1 713 ? 32.763 24.205 -46.777 1.00 89.12 713 ASN A CA 1
ATOM 5678 C C . ASN A 1 713 ? 32.032 24.219 -45.419 1.00 89.12 713 ASN A C 1
ATOM 5680 O O . ASN A 1 713 ? 30.932 24.764 -45.311 1.00 89.12 713 ASN A O 1
ATOM 5684 N N . ILE A 1 714 ? 32.659 23.681 -44.364 1.00 86.31 714 ILE A N 1
ATOM 5685 C CA . ILE A 1 714 ? 32.034 23.563 -43.031 1.00 86.31 714 ILE A CA 1
ATOM 5686 C C . ILE A 1 714 ? 31.487 24.911 -42.526 1.00 86.31 714 ILE A C 1
ATOM 5688 O O . ILE A 1 714 ? 30.366 24.947 -42.034 1.00 86.31 714 ILE A O 1
ATOM 5692 N N . ARG A 1 715 ? 32.203 26.036 -42.710 1.00 88.06 715 ARG A N 1
ATOM 5693 C CA . ARG A 1 715 ? 31.706 27.366 -42.295 1.00 88.06 715 ARG A CA 1
ATOM 5694 C C . ARG A 1 715 ? 30.462 27.790 -43.082 1.00 88.06 715 ARG A C 1
ATOM 5696 O O . ARG A 1 715 ? 29.508 28.269 -42.479 1.00 88.06 715 ARG A O 1
ATOM 5703 N N . ARG A 1 716 ? 30.449 27.597 -44.408 1.00 90.00 716 ARG A N 1
ATOM 5704 C CA . ARG A 1 716 ? 29.276 27.888 -45.259 1.00 90.00 716 ARG A CA 1
ATOM 5705 C C . ARG A 1 716 ? 28.073 27.019 -44.872 1.00 90.00 716 ARG A C 1
ATOM 5707 O O . ARG A 1 716 ? 26.962 27.533 -44.803 1.00 90.00 716 ARG A O 1
ATOM 5714 N N . GLY A 1 717 ? 28.294 25.744 -44.546 1.00 90.31 717 GLY A N 1
ATOM 5715 C CA . GLY A 1 717 ? 27.254 24.856 -44.019 1.00 90.31 717 GLY A CA 1
ATOM 5716 C C . GLY A 1 717 ? 26.735 25.279 -42.636 1.00 90.31 717 GLY A C 1
ATOM 5717 O O . GLY A 1 717 ? 25.526 25.290 -42.419 1.00 90.31 717 GLY A O 1
ATOM 5718 N N . SER A 1 718 ? 27.612 25.713 -41.725 1.00 90.50 718 SER A N 1
ATOM 5719 C CA . SER A 1 718 ? 27.213 26.270 -40.422 1.00 90.50 718 SER A CA 1
ATOM 5720 C C . SER A 1 718 ? 26.376 27.551 -40.560 1.00 90.50 718 SER A C 1
ATOM 5722 O O . SER A 1 718 ? 25.397 27.715 -39.836 1.00 90.50 718 SER A O 1
ATOM 5724 N N . ILE A 1 719 ? 26.713 28.433 -41.512 1.00 92.06 719 ILE A N 1
ATOM 5725 C CA . ILE A 1 719 ? 25.906 29.622 -41.850 1.00 92.06 719 ILE A CA 1
ATOM 5726 C C . ILE A 1 719 ? 24.528 29.201 -42.375 1.00 92.06 719 ILE A C 1
ATOM 5728 O O . ILE A 1 719 ? 23.513 29.709 -41.905 1.00 92.06 719 ILE A O 1
ATOM 5732 N N . LEU A 1 720 ? 24.474 28.244 -43.307 1.00 92.56 720 LEU A N 1
ATOM 5733 C CA . LEU A 1 720 ? 23.215 27.746 -43.865 1.00 92.56 720 LEU A CA 1
ATOM 5734 C C . LEU A 1 720 ? 22.317 27.127 -42.779 1.00 92.56 720 LEU A C 1
ATOM 5736 O O . LEU A 1 720 ? 21.122 27.406 -42.736 1.00 92.56 720 LEU A O 1
ATOM 5740 N N . CYS A 1 721 ? 22.902 26.382 -41.835 1.00 92.50 721 CYS A N 1
ATOM 5741 C CA . CYS A 1 721 ? 22.211 25.899 -40.638 1.00 92.50 721 CYS A CA 1
ATOM 5742 C C . CYS A 1 721 ? 21.669 27.047 -39.768 1.00 92.50 721 CYS A C 1
ATOM 5744 O O . CYS A 1 721 ? 20.551 26.947 -39.264 1.00 92.50 721 CYS A O 1
ATOM 5746 N N . ALA A 1 722 ? 22.424 28.138 -39.606 1.00 92.06 722 ALA A N 1
ATOM 5747 C CA . ALA A 1 722 ? 22.019 29.282 -38.789 1.00 92.06 722 ALA A CA 1
ATOM 5748 C C . ALA A 1 722 ? 20.864 30.105 -39.387 1.00 92.06 722 ALA A C 1
ATOM 5750 O O . ALA A 1 722 ? 20.129 30.741 -38.632 1.00 92.06 722 ALA A O 1
ATOM 5751 N N . PHE A 1 723 ? 20.668 30.067 -40.710 1.00 92.75 723 PHE A N 1
ATOM 5752 C CA . PHE A 1 723 ? 19.513 30.681 -41.376 1.00 92.75 723 PHE A CA 1
ATOM 5753 C C . PHE A 1 723 ? 18.325 29.720 -41.523 1.00 92.75 723 PHE A C 1
ATOM 5755 O O . PHE A 1 723 ? 17.209 30.084 -41.155 1.00 92.75 723 PHE A O 1
ATOM 5762 N N . ILE A 1 724 ? 18.540 28.480 -41.984 1.00 91.69 724 ILE A N 1
ATOM 5763 C CA . ILE A 1 724 ? 17.455 27.491 -42.116 1.00 91.69 724 ILE A CA 1
ATOM 5764 C C . ILE A 1 724 ? 16.891 27.143 -40.735 1.00 91.69 724 ILE A C 1
ATOM 5766 O O . ILE A 1 724 ? 15.703 27.328 -40.485 1.00 91.69 724 ILE A O 1
ATOM 5770 N N . GLY A 1 725 ? 17.749 26.701 -39.814 1.00 87.31 725 GLY A N 1
ATOM 5771 C CA . GLY A 1 725 ? 17.351 26.371 -38.448 1.00 87.31 725 GLY A CA 1
ATOM 5772 C C . GLY A 1 725 ? 16.906 27.588 -37.642 1.00 87.31 725 GLY A C 1
ATOM 5773 O O . GLY A 1 725 ? 15.942 27.505 -36.889 1.00 87.31 725 GLY A O 1
ATOM 5774 N N . GLY A 1 726 ? 17.587 28.725 -37.818 1.00 86.69 726 GLY A N 1
ATOM 5775 C CA . GLY A 1 726 ? 17.306 29.946 -37.063 1.00 86.69 726 GLY A CA 1
ATOM 5776 C C . GLY A 1 726 ? 16.061 30.718 -37.505 1.00 86.69 726 GLY A C 1
ATOM 5777 O O . GLY A 1 726 ? 15.514 31.445 -36.684 1.00 86.69 726 GLY A O 1
ATOM 5778 N N . TRP A 1 727 ? 15.593 30.591 -38.749 1.00 89.50 727 TRP A N 1
ATOM 5779 C CA . TRP A 1 727 ? 14.476 31.412 -39.243 1.00 89.50 727 TRP A CA 1
ATOM 5780 C C . TRP A 1 727 ? 13.462 30.629 -40.081 1.00 89.50 727 TRP A C 1
ATOM 5782 O O . TRP A 1 727 ? 12.267 30.726 -39.818 1.00 89.50 727 TRP A O 1
ATOM 5792 N N . VAL A 1 728 ? 13.909 29.806 -41.036 1.00 90.69 728 VAL A N 1
ATOM 5793 C CA . VAL A 1 728 ? 13.001 29.093 -41.963 1.00 90.69 728 VAL A CA 1
ATOM 5794 C C . VAL A 1 728 ? 12.157 28.020 -41.259 1.00 90.69 728 VAL A C 1
ATOM 5796 O O . VAL A 1 728 ? 11.017 27.793 -41.646 1.00 90.69 728 VAL A O 1
ATOM 5799 N N . LEU A 1 729 ? 12.683 27.373 -40.212 1.00 86.19 729 LEU A N 1
ATOM 5800 C CA . LEU A 1 729 ? 11.976 26.316 -39.469 1.00 86.19 729 LEU A CA 1
ATOM 5801 C C . LEU A 1 729 ? 11.041 26.821 -38.349 1.00 86.19 729 LEU A C 1
ATOM 5803 O O . LEU A 1 729 ? 10.468 25.997 -37.639 1.00 86.19 729 LEU A O 1
ATOM 5807 N N . VAL A 1 730 ? 10.896 28.144 -38.179 1.00 87.56 730 VAL A N 1
ATOM 5808 C CA . VAL A 1 730 ? 9.957 28.815 -37.246 1.00 87.56 730 VAL A CA 1
ATOM 5809 C C . VAL A 1 730 ? 9.871 28.139 -35.848 1.00 87.56 730 VAL A C 1
ATOM 5811 O O . VAL A 1 730 ? 8.793 27.753 -35.383 1.00 87.56 730 VAL A O 1
ATOM 5814 N N . PRO A 1 731 ? 11.016 27.937 -35.159 1.00 81.75 731 PRO A N 1
ATOM 5815 C CA . PRO A 1 731 ? 11.167 26.946 -34.081 1.00 81.75 731 PRO A CA 1
ATOM 5816 C C . PRO A 1 731 ? 10.295 27.168 -32.833 1.00 81.75 731 PRO A C 1
ATOM 5818 O O . PRO A 1 731 ? 10.061 26.227 -32.069 1.00 81.75 731 PRO A O 1
ATOM 5821 N N . TRP A 1 732 ? 9.780 28.380 -32.614 1.00 82.94 732 TRP A N 1
ATOM 5822 C CA . TRP A 1 732 ? 8.938 28.700 -31.458 1.00 82.94 732 TRP A CA 1
ATOM 5823 C C . TRP A 1 732 ? 7.593 27.951 -31.453 1.00 82.94 732 TRP A C 1
ATOM 5825 O O . TRP A 1 732 ? 7.149 27.542 -30.379 1.00 82.94 732 TRP A O 1
ATOM 5835 N N . HIS A 1 733 ? 6.995 27.628 -32.610 1.00 81.06 733 HIS A N 1
ATOM 5836 C CA . HIS A 1 733 ? 5.761 26.819 -32.648 1.00 81.06 733 HIS A CA 1
ATOM 5837 C C . HIS A 1 733 ? 5.949 25.374 -32.141 1.00 81.06 733 HIS A C 1
ATOM 5839 O O . HIS A 1 733 ? 4.971 24.748 -31.723 1.00 81.06 733 HIS A O 1
ATOM 5845 N N . ILE A 1 734 ? 7.179 24.841 -32.151 1.00 73.94 734 ILE A N 1
ATOM 5846 C CA . ILE A 1 734 ? 7.499 23.507 -31.607 1.00 73.94 734 ILE A CA 1
ATOM 5847 C C . ILE A 1 734 ? 7.578 23.569 -30.075 1.00 73.94 734 ILE A C 1
ATOM 5849 O O . ILE A 1 734 ? 7.066 22.688 -29.386 1.00 73.94 734 ILE A O 1
ATOM 5853 N N . LEU A 1 735 ? 8.189 24.631 -29.539 1.00 71.56 735 LEU A N 1
ATOM 5854 C CA . LEU A 1 735 ? 8.354 24.846 -28.097 1.00 71.56 735 LEU A CA 1
ATOM 5855 C C . LEU A 1 735 ? 7.090 25.360 -27.392 1.00 71.56 735 LEU A C 1
ATOM 5857 O O . LEU A 1 735 ? 6.989 25.229 -26.176 1.00 71.56 735 LEU A O 1
ATOM 5861 N N . ALA A 1 736 ? 6.101 25.863 -28.134 1.00 70.25 736 ALA A N 1
ATOM 5862 C CA . ALA A 1 736 ? 4.833 26.373 -27.603 1.00 70.25 736 ALA A CA 1
ATOM 5863 C C . ALA A 1 736 ? 3.952 25.331 -26.864 1.00 70.25 736 ALA A C 1
ATOM 5865 O O . ALA A 1 736 ? 2.859 25.662 -26.411 1.00 70.25 736 ALA A O 1
ATOM 5866 N N . SER A 1 737 ? 4.376 24.065 -26.742 1.00 68.62 737 SER A N 1
ATOM 5867 C CA . SER A 1 737 ? 3.842 23.121 -25.746 1.00 68.62 737 SER A CA 1
ATOM 5868 C C . SER A 1 737 ? 4.758 21.902 -25.586 1.00 68.62 737 SER A C 1
ATOM 5870 O O . SER A 1 737 ? 5.205 21.352 -26.596 1.00 68.62 737 SER A O 1
ATOM 5872 N N . ALA A 1 738 ? 4.927 21.392 -24.363 1.00 63.75 738 ALA A N 1
ATOM 5873 C CA . ALA A 1 738 ? 5.738 20.198 -24.111 1.00 63.75 738 ALA A CA 1
ATOM 5874 C C . ALA A 1 738 ? 5.339 18.953 -24.948 1.00 63.75 738 ALA A C 1
ATOM 5876 O O . ALA A 1 738 ? 6.248 18.320 -25.480 1.00 63.75 738 ALA A O 1
ATOM 5877 N N . PRO A 1 739 ? 4.047 18.615 -25.180 1.00 66.94 739 PRO A N 1
ATOM 5878 C CA . PRO A 1 739 ? 3.685 17.473 -26.028 1.00 66.94 739 PRO A CA 1
ATOM 5879 C C . PRO A 1 739 ? 4.187 17.591 -27.475 1.00 66.94 739 PRO A C 1
ATOM 5881 O O . PRO A 1 739 ? 4.778 16.643 -27.978 1.00 66.94 739 PRO A O 1
ATOM 5884 N N . ARG A 1 740 ? 4.053 18.762 -28.124 1.00 71.81 740 ARG A N 1
ATOM 5885 C CA . ARG A 1 740 ? 4.611 19.004 -29.475 1.00 71.81 740 ARG A CA 1
ATOM 5886 C C . ARG A 1 740 ? 6.126 18.784 -29.513 1.00 71.81 740 ARG A C 1
ATOM 5888 O O . ARG A 1 740 ? 6.628 18.112 -30.412 1.00 71.81 740 ARG A O 1
ATOM 5895 N N . PHE A 1 741 ? 6.843 19.303 -28.517 1.00 72.56 741 PHE A N 1
ATOM 5896 C CA . PHE A 1 741 ? 8.290 19.133 -28.389 1.00 72.56 741 PHE A CA 1
ATOM 5897 C C . PHE A 1 741 ? 8.704 17.667 -28.159 1.00 72.56 741 PHE A C 1
ATOM 5899 O O . PHE A 1 741 ? 9.655 17.194 -28.784 1.00 72.56 741 PHE A O 1
ATOM 5906 N N . LEU A 1 742 ? 7.980 16.929 -27.310 1.00 67.75 742 LEU A N 1
ATOM 5907 C CA . LEU A 1 742 ? 8.225 15.505 -27.059 1.00 67.75 742 LEU A CA 1
ATOM 5908 C C . LEU A 1 742 ? 7.918 14.648 -28.294 1.00 67.75 742 LEU A C 1
ATOM 5910 O O . LEU A 1 742 ? 8.747 13.819 -28.667 1.00 67.75 742 LEU A O 1
ATOM 5914 N N . SER A 1 743 ? 6.794 14.889 -28.980 1.00 73.25 743 SER A N 1
ATOM 5915 C CA . SER A 1 743 ? 6.447 14.175 -30.214 1.00 73.25 743 SER A CA 1
ATOM 5916 C C . SER A 1 743 ? 7.477 14.399 -31.319 1.00 73.25 743 SER A C 1
ATOM 5918 O O . SER A 1 743 ? 7.883 13.444 -31.984 1.00 73.25 743 SER A O 1
ATOM 5920 N N . PHE A 1 744 ? 7.965 15.636 -31.462 1.00 73.81 744 PHE A N 1
ATOM 5921 C CA . PHE A 1 744 ? 9.084 15.958 -32.342 1.00 73.81 744 PHE A CA 1
ATOM 5922 C C . PHE A 1 744 ? 10.354 15.180 -31.948 1.00 73.81 744 PHE A C 1
ATOM 5924 O O . PHE A 1 744 ? 10.953 14.515 -32.790 1.00 73.81 744 PHE A O 1
ATOM 5931 N N . ALA A 1 745 ? 10.763 15.226 -30.675 1.00 69.69 745 ALA A N 1
ATOM 5932 C CA . ALA A 1 745 ? 12.016 14.623 -30.214 1.00 69.69 745 ALA A CA 1
ATOM 5933 C C . ALA A 1 745 ? 12.021 13.083 -30.282 1.00 69.69 745 ALA A C 1
ATOM 5935 O O . ALA A 1 745 ? 13.045 12.491 -30.627 1.00 69.69 745 ALA A O 1
ATOM 5936 N N . GLY A 1 746 ? 10.888 12.436 -29.991 1.00 69.75 746 GLY A N 1
ATOM 5937 C CA . GLY A 1 746 ? 10.728 10.986 -30.119 1.00 69.75 746 GLY A CA 1
ATOM 5938 C C . GLY A 1 746 ? 10.753 10.514 -31.575 1.00 69.75 746 GLY A C 1
ATOM 5939 O O . GLY A 1 746 ? 11.357 9.484 -31.872 1.00 69.75 746 GLY A O 1
ATOM 5940 N N . GLY A 1 747 ? 10.173 11.290 -32.500 1.00 77.62 747 GLY A N 1
ATOM 5941 C CA . GLY A 1 747 ? 10.003 10.914 -33.908 1.00 77.62 747 GLY A CA 1
ATOM 5942 C C . GLY A 1 747 ? 11.276 10.447 -34.621 1.00 77.62 747 GLY A C 1
ATOM 5943 O O . GLY A 1 747 ? 11.274 9.432 -35.313 1.00 77.62 747 GLY A O 1
ATOM 5944 N N . TYR A 1 748 ? 12.401 11.132 -34.406 1.00 78.38 748 TYR A N 1
ATOM 5945 C CA . TYR A 1 748 ? 13.648 10.846 -35.128 1.00 78.38 748 TYR A CA 1
ATOM 5946 C C . TYR A 1 748 ? 14.388 9.586 -34.656 1.00 78.38 748 TYR A C 1
ATOM 5948 O O . TYR A 1 748 ? 15.280 9.111 -35.365 1.00 78.38 748 TYR A O 1
ATOM 5956 N N . THR A 1 749 ? 14.004 8.993 -33.518 1.00 84.62 749 THR A N 1
ATOM 5957 C CA . THR A 1 749 ? 14.538 7.685 -33.081 1.00 84.62 749 THR A CA 1
ATOM 5958 C C . THR A 1 749 ? 14.325 6.607 -34.147 1.00 84.62 749 THR A C 1
ATOM 5960 O O . THR A 1 749 ? 15.234 5.817 -34.393 1.00 84.62 749 THR A O 1
ATOM 5963 N N . VAL A 1 750 ? 13.178 6.654 -34.840 1.00 89.31 750 VAL A N 1
ATOM 5964 C CA . VAL A 1 750 ? 12.767 5.742 -35.921 1.00 89.31 750 VAL A CA 1
ATOM 5965 C C . VAL A 1 750 ? 13.795 5.668 -37.049 1.00 89.31 750 VAL A C 1
ATOM 5967 O O . VAL A 1 750 ? 13.947 4.618 -37.662 1.00 89.31 750 VAL A O 1
ATOM 5970 N N . PHE A 1 751 ? 14.525 6.754 -37.312 1.00 89.62 751 PHE A N 1
ATOM 5971 C CA . PHE A 1 751 ? 15.519 6.823 -38.386 1.00 89.62 751 PHE A CA 1
ATOM 5972 C C . PHE A 1 751 ? 16.952 6.704 -37.863 1.00 89.62 751 PHE A C 1
ATOM 5974 O O . PHE A 1 751 ? 17.762 5.977 -38.437 1.00 89.62 751 PHE A O 1
ATOM 5981 N N . LEU A 1 752 ? 17.284 7.393 -36.766 1.00 90.31 752 LEU A N 1
ATOM 5982 C CA . LEU A 1 752 ? 18.667 7.445 -36.286 1.00 90.31 752 LEU A CA 1
ATOM 5983 C C . LEU A 1 752 ? 19.111 6.181 -35.551 1.00 90.31 752 LEU A C 1
ATOM 5985 O O . LEU A 1 752 ? 20.299 5.863 -35.603 1.00 90.31 752 LEU A O 1
ATOM 5989 N N . ALA A 1 753 ? 18.200 5.450 -34.902 1.00 92.00 753 ALA A N 1
ATOM 5990 C CA . ALA A 1 753 ? 18.560 4.192 -34.257 1.00 92.00 753 ALA A CA 1
ATOM 5991 C C . ALA A 1 753 ? 18.938 3.114 -35.294 1.00 92.00 753 ALA A C 1
ATOM 5993 O O . ALA A 1 753 ? 20.034 2.563 -35.170 1.00 92.00 753 ALA A O 1
ATOM 5994 N N . PRO A 1 754 ? 18.157 2.893 -36.378 1.00 94.44 754 PRO A N 1
ATOM 5995 C CA . PRO A 1 754 ? 18.592 2.071 -37.507 1.00 94.44 754 PRO A CA 1
ATOM 5996 C C . PRO A 1 754 ? 19.910 2.522 -38.142 1.00 94.44 754 PRO A C 1
ATOM 5998 O O . PRO A 1 754 ? 20.803 1.693 -38.323 1.00 94.44 754 PRO A O 1
ATOM 6001 N N . ILE A 1 755 ? 20.091 3.826 -38.403 1.00 94.19 755 ILE A N 1
ATOM 6002 C CA . ILE A 1 755 ? 21.352 4.346 -38.967 1.00 94.19 755 ILE A CA 1
ATOM 6003 C C . ILE A 1 755 ? 22.544 3.989 -38.070 1.00 94.19 755 ILE A C 1
ATOM 6005 O O . ILE A 1 755 ? 23.569 3.511 -38.562 1.00 94.19 755 ILE A O 1
ATOM 6009 N N . ALA A 1 756 ? 22.398 4.161 -36.754 1.00 93.38 756 ALA A N 1
ATOM 6010 C CA . ALA A 1 756 ? 23.440 3.817 -35.799 1.00 93.38 756 ALA A CA 1
ATOM 6011 C C . ALA A 1 756 ? 23.704 2.304 -35.708 1.00 93.38 756 ALA A C 1
ATOM 6013 O O . ALA A 1 756 ? 24.862 1.888 -35.626 1.00 93.38 756 ALA A O 1
ATOM 6014 N N . GLY A 1 757 ? 22.649 1.487 -35.774 1.00 94.50 757 GLY A N 1
ATOM 6015 C CA . GLY A 1 757 ? 22.742 0.029 -35.779 1.00 94.50 757 GLY A CA 1
ATOM 6016 C C . GLY A 1 757 ? 23.539 -0.500 -36.974 1.00 94.50 757 GLY A C 1
ATOM 6017 O O . GLY A 1 757 ? 24.467 -1.289 -36.785 1.00 94.50 757 GLY A O 1
ATOM 6018 N N . VAL A 1 758 ? 23.251 -0.007 -38.190 1.00 96.06 758 VAL A N 1
ATOM 6019 C CA . VAL A 1 758 ? 24.019 -0.347 -39.407 1.00 96.06 758 VAL A CA 1
ATOM 6020 C C . VAL A 1 758 ? 25.497 0.003 -39.234 1.00 96.06 758 VAL A C 1
ATOM 6022 O O . VAL A 1 758 ? 26.352 -0.852 -39.450 1.00 96.06 758 VAL A O 1
ATOM 6025 N N . MET A 1 759 ? 25.816 1.242 -38.845 1.00 94.75 759 MET A N 1
ATOM 6026 C CA . MET A 1 759 ? 27.206 1.720 -38.764 1.00 94.75 759 MET A CA 1
ATOM 6027 C C . MET A 1 759 ? 28.035 0.950 -37.730 1.00 94.75 759 MET A C 1
ATOM 6029 O O . MET A 1 759 ? 29.188 0.598 -37.992 1.00 94.75 759 MET A O 1
ATOM 6033 N N . THR A 1 760 ? 27.443 0.638 -36.573 1.00 94.62 760 THR A N 1
ATOM 6034 C CA . THR A 1 760 ? 28.101 -0.172 -35.542 1.00 94.62 760 THR A CA 1
ATOM 6035 C C . THR A 1 760 ? 28.319 -1.614 -36.009 1.00 94.62 760 THR A C 1
ATOM 6037 O O . THR A 1 760 ? 29.436 -2.127 -35.898 1.00 94.62 760 THR A O 1
ATOM 6040 N N . ALA A 1 761 ? 27.292 -2.269 -36.563 1.00 95.44 761 ALA A N 1
ATOM 6041 C CA . ALA A 1 761 ? 27.402 -3.646 -37.046 1.00 95.44 761 ALA A CA 1
ATOM 6042 C C . ALA A 1 761 ? 28.415 -3.774 -38.196 1.00 95.44 761 ALA A C 1
ATOM 6044 O O . ALA A 1 761 ? 29.229 -4.700 -38.211 1.00 95.44 761 ALA A O 1
ATOM 6045 N N . ASP A 1 762 ? 28.418 -2.817 -39.125 1.00 94.62 762 ASP A N 1
ATOM 6046 C CA . ASP A 1 762 ? 29.335 -2.786 -40.259 1.00 94.62 762 ASP A CA 1
ATOM 6047 C C . ASP A 1 762 ? 30.798 -2.663 -39.829 1.00 94.62 762 ASP A C 1
ATOM 6049 O O . ASP A 1 762 ? 31.630 -3.467 -40.252 1.00 94.62 762 ASP A O 1
ATOM 6053 N N . TYR A 1 763 ? 31.117 -1.708 -38.950 1.00 93.81 763 TYR A N 1
ATOM 6054 C CA . TYR A 1 763 ? 32.495 -1.504 -38.511 1.00 93.81 763 TYR A CA 1
ATOM 6055 C C . TYR A 1 763 ? 32.992 -2.632 -37.596 1.00 93.81 763 TYR A C 1
ATOM 6057 O O . TYR A 1 763 ? 34.086 -3.154 -37.816 1.00 93.81 763 TYR A O 1
ATOM 6065 N N . PHE A 1 764 ? 32.220 -3.018 -36.573 1.00 94.06 764 PHE A N 1
ATOM 6066 C CA . PHE A 1 764 ? 32.700 -3.937 -35.533 1.00 94.06 764 PHE A CA 1
ATOM 6067 C C . PHE A 1 764 ? 32.474 -5.419 -35.855 1.00 94.06 764 PHE A C 1
ATOM 6069 O O . PHE A 1 764 ? 33.368 -6.222 -35.591 1.00 94.06 764 PHE A O 1
ATOM 6076 N N . LEU A 1 765 ? 31.323 -5.799 -36.423 1.00 93.69 765 LEU A N 1
ATOM 6077 C CA . LEU A 1 765 ? 30.954 -7.212 -36.607 1.00 93.69 765 LEU A CA 1
ATOM 6078 C C . LEU A 1 765 ? 31.328 -7.733 -38.000 1.00 93.69 765 LEU A C 1
ATOM 6080 O O . LEU A 1 765 ? 31.953 -8.788 -38.115 1.00 93.69 765 LEU A O 1
ATOM 6084 N N . VAL A 1 766 ? 30.972 -6.981 -39.048 1.00 92.50 766 VAL A N 1
ATOM 6085 C CA . VAL A 1 766 ? 31.195 -7.372 -40.451 1.00 92.50 766 VAL A CA 1
ATOM 6086 C C . VAL A 1 766 ? 32.650 -7.128 -40.853 1.00 92.50 766 VAL A C 1
ATOM 6088 O O . VAL A 1 766 ? 33.383 -8.072 -41.140 1.00 92.50 766 VAL A O 1
ATOM 6091 N N . LYS A 1 767 ? 33.102 -5.867 -40.830 1.00 90.75 767 LYS A N 1
ATOM 6092 C CA . LYS A 1 767 ? 34.445 -5.478 -41.293 1.00 90.75 767 LYS A CA 1
ATOM 6093 C C . LYS A 1 767 ? 35.525 -5.596 -40.213 1.00 90.75 767 LYS A C 1
ATOM 6095 O O . LYS A 1 767 ? 36.708 -5.520 -40.532 1.00 90.75 767 LYS A O 1
ATOM 6100 N N . LYS A 1 768 ? 35.155 -5.801 -38.941 1.00 90.69 768 LYS A N 1
ATOM 6101 C CA . LYS A 1 768 ? 36.076 -6.033 -37.802 1.00 90.69 768 LYS A CA 1
ATOM 6102 C C . LYS A 1 768 ? 37.191 -4.974 -37.700 1.00 90.69 768 LYS A C 1
ATOM 6104 O O . LYS A 1 768 ? 38.348 -5.274 -37.419 1.00 90.69 768 LYS A O 1
ATOM 6109 N N . GLY A 1 769 ? 36.838 -3.720 -37.981 1.00 87.50 769 GLY A N 1
ATOM 6110 C CA . GLY A 1 769 ? 37.729 -2.560 -38.015 1.00 87.50 769 GLY A CA 1
ATOM 6111 C C . GLY A 1 769 ? 38.597 -2.405 -39.271 1.00 87.50 769 GLY A C 1
ATOM 6112 O O . GLY A 1 769 ? 39.343 -1.428 -39.349 1.00 87.50 769 GLY A O 1
ATOM 6113 N N . LYS A 1 770 ? 38.508 -3.320 -40.247 1.00 89.69 770 LYS A N 1
ATOM 6114 C CA . LYS A 1 770 ? 39.264 -3.302 -41.509 1.00 89.69 770 LYS A CA 1
ATOM 6115 C C . LYS A 1 770 ? 38.538 -2.466 -42.563 1.00 89.69 770 LYS A C 1
ATOM 6117 O O . LYS A 1 770 ? 37.693 -2.964 -43.302 1.00 89.69 770 LYS A O 1
ATOM 6122 N N . VAL A 1 771 ? 38.847 -1.173 -42.602 1.00 89.50 771 VAL A N 1
ATOM 6123 C CA . VAL A 1 771 ? 38.264 -0.213 -43.551 1.00 89.50 771 VAL A CA 1
ATOM 6124 C C . VAL A 1 771 ? 39.351 0.618 -44.223 1.00 89.50 771 VAL A C 1
ATOM 6126 O O . VAL A 1 771 ? 40.347 0.966 -43.594 1.00 89.50 771 VAL A O 1
ATOM 6129 N N . SER A 1 772 ? 39.134 0.968 -45.489 1.00 89.88 772 SER A N 1
ATOM 6130 C CA . SER A 1 772 ? 39.902 1.990 -46.201 1.00 89.88 772 SER A CA 1
ATOM 6131 C C . SER A 1 772 ? 39.251 3.354 -46.022 1.00 89.88 772 SER A C 1
ATOM 6133 O O . SER A 1 772 ? 38.101 3.538 -46.425 1.00 89.88 772 SER A O 1
ATOM 6135 N N . VAL A 1 773 ? 39.959 4.309 -45.419 1.00 88.69 773 VAL A N 1
ATOM 6136 C CA . VAL A 1 773 ? 39.521 5.710 -45.317 1.00 88.69 773 VAL A CA 1
ATOM 6137 C C . VAL A 1 773 ? 39.588 6.420 -46.681 1.00 88.69 773 VAL A C 1
ATOM 6139 O O . VAL A 1 773 ? 38.582 7.031 -47.054 1.00 88.69 773 VAL A O 1
ATOM 6142 N N . PRO A 1 774 ? 40.669 6.309 -47.489 1.00 87.06 774 PRO A N 1
ATOM 6143 C CA . PRO A 1 774 ? 40.730 6.929 -48.817 1.00 87.06 774 PRO A CA 1
ATOM 6144 C C . PRO A 1 774 ? 39.586 6.509 -49.751 1.00 87.06 774 PRO A C 1
ATOM 6146 O O . PRO A 1 774 ? 39.051 7.338 -50.494 1.00 87.06 774 PRO A O 1
ATOM 6149 N N . ALA A 1 775 ? 39.144 5.248 -49.689 1.00 87.12 775 ALA A N 1
ATOM 6150 C CA . ALA A 1 775 ? 38.031 4.771 -50.505 1.00 87.12 775 ALA A CA 1
ATOM 6151 C C . ALA A 1 775 ? 36.681 5.439 -50.177 1.00 87.12 775 ALA A C 1
ATOM 6153 O O . ALA A 1 775 ? 35.848 5.574 -51.073 1.00 87.12 775 ALA A O 1
ATOM 6154 N N . MET A 1 776 ? 36.463 5.931 -48.948 1.00 89.62 776 MET A N 1
ATOM 6155 C CA . MET A 1 776 ? 35.226 6.643 -48.566 1.00 89.62 776 MET A CA 1
ATOM 6156 C C . MET A 1 776 ? 35.075 8.006 -49.270 1.00 89.62 776 MET A C 1
ATOM 6158 O O . MET A 1 776 ? 33.991 8.594 -49.282 1.00 89.62 776 MET A O 1
ATOM 6162 N N . TYR A 1 777 ? 36.139 8.511 -49.900 1.00 87.62 777 TYR A N 1
ATOM 6163 C CA . TYR A 1 777 ? 36.120 9.737 -50.701 1.00 87.62 777 TYR A CA 1
ATOM 6164 C C . TYR A 1 777 ? 35.957 9.483 -52.210 1.00 87.62 777 TYR A C 1
ATOM 6166 O O . TYR A 1 777 ? 35.727 10.434 -52.954 1.00 87.62 777 TYR A O 1
ATOM 6174 N N . ARG A 1 778 ? 36.035 8.228 -52.680 1.00 86.94 778 ARG A N 1
ATOM 6175 C CA . ARG A 1 778 ? 36.012 7.868 -54.110 1.00 86.94 778 ARG A CA 1
ATOM 6176 C C . ARG A 1 778 ? 34.628 7.318 -54.523 1.00 86.94 778 ARG A C 1
ATOM 6178 O O . ARG A 1 778 ? 34.326 6.179 -54.175 1.00 86.94 778 ARG A O 1
ATOM 6185 N N . PRO A 1 779 ? 33.815 8.024 -55.343 1.00 84.56 779 PRO A N 1
ATOM 6186 C CA . PRO A 1 779 ? 32.480 7.550 -55.763 1.00 84.56 779 PRO A CA 1
ATOM 6187 C C . PRO A 1 779 ? 32.474 6.226 -56.546 1.00 84.56 779 PRO A C 1
ATOM 6189 O O . PRO A 1 779 ? 31.451 5.552 -56.638 1.00 84.56 779 PRO A O 1
ATOM 6192 N N . ARG A 1 780 ? 33.620 5.865 -57.139 1.00 84.56 780 ARG A N 1
ATOM 6193 C CA . ARG A 1 780 ? 33.844 4.612 -57.877 1.00 84.56 780 ARG A CA 1
ATOM 6194 C C . ARG A 1 780 ? 34.775 3.632 -57.135 1.00 84.56 780 ARG A C 1
ATOM 6196 O O . ARG A 1 780 ? 35.269 2.702 -57.756 1.00 84.56 780 ARG A O 1
ATOM 6203 N N . GLY A 1 781 ? 35.044 3.858 -55.844 1.00 84.31 781 GLY A N 1
ATOM 6204 C CA . GLY A 1 781 ? 35.851 2.967 -54.998 1.00 84.31 781 GLY A CA 1
ATOM 6205 C C . GLY A 1 781 ? 35.073 1.759 -54.460 1.00 84.31 781 GLY A C 1
ATOM 6206 O O . GLY A 1 781 ? 33.912 1.551 -54.810 1.00 84.31 781 GLY A O 1
ATOM 6207 N N . ILE A 1 782 ? 35.698 0.987 -53.564 1.00 87.69 782 ILE A N 1
ATOM 6208 C CA . ILE A 1 782 ? 35.152 -0.283 -53.047 1.00 87.69 782 ILE A CA 1
ATOM 6209 C C . ILE A 1 782 ? 33.762 -0.166 -52.394 1.00 87.69 782 ILE A C 1
ATOM 6211 O O . ILE A 1 782 ? 32.934 -1.057 -52.549 1.00 87.69 782 ILE A O 1
ATOM 6215 N N . TYR A 1 783 ? 33.434 0.968 -51.764 1.00 89.75 783 TYR A N 1
ATOM 6216 C CA . TYR A 1 783 ? 32.103 1.217 -51.183 1.00 89.75 783 TYR A CA 1
ATOM 6217 C C . TYR A 1 783 ? 31.062 1.718 -52.199 1.00 89.75 783 TYR A C 1
ATOM 6219 O O . TYR A 1 783 ? 30.075 2.365 -51.837 1.00 89.75 783 TYR A O 1
ATOM 6227 N N . ARG A 1 784 ? 31.259 1.444 -53.494 1.00 86.19 784 ARG A N 1
ATOM 6228 C CA . ARG A 1 784 ? 30.219 1.649 -54.508 1.00 86.19 784 ARG A CA 1
ATOM 6229 C C . ARG A 1 784 ? 29.096 0.618 -54.371 1.00 86.19 784 ARG A C 1
ATOM 6231 O O . ARG A 1 784 ? 27.955 0.969 -54.654 1.00 86.19 784 ARG A O 1
ATOM 6238 N N . TYR A 1 785 ? 29.382 -0.615 -53.937 1.00 89.00 785 TYR A N 1
ATOM 6239 C CA . TYR A 1 785 ? 28.404 -1.716 -53.920 1.00 89.00 785 TYR A CA 1
ATOM 6240 C C . TYR A 1 785 ? 27.631 -1.806 -55.263 1.00 89.00 785 TYR A C 1
ATOM 6242 O O . TYR A 1 785 ? 28.180 -1.506 -56.329 1.00 89.00 785 TYR A O 1
ATOM 6250 N N . ARG A 1 786 ? 26.339 -2.169 -55.244 1.00 86.19 786 ARG A N 1
ATOM 6251 C CA . ARG A 1 786 ? 25.485 -2.156 -56.440 1.00 86.19 786 ARG A CA 1
ATOM 6252 C C . ARG A 1 786 ? 24.986 -0.728 -56.691 1.00 86.19 786 ARG A C 1
ATOM 6254 O O . ARG A 1 786 ? 24.198 -0.193 -55.922 1.00 86.19 786 ARG A O 1
ATOM 6261 N N . ALA A 1 787 ? 25.461 -0.105 -57.771 1.00 85.81 787 ALA A N 1
ATOM 6262 C CA . ALA A 1 787 ? 25.036 1.225 -58.235 1.00 85.81 787 ALA A CA 1
ATOM 6263 C C . ALA A 1 787 ? 25.144 2.388 -57.211 1.00 85.81 787 ALA A C 1
ATOM 6265 O O . ALA A 1 787 ? 24.492 3.412 -57.380 1.00 85.81 787 ALA A O 1
ATOM 6266 N N . GLY A 1 788 ? 25.994 2.281 -56.184 1.00 86.81 788 GLY A N 1
ATOM 6267 C CA . GLY A 1 788 ? 26.140 3.284 -55.115 1.00 86.81 788 GLY A CA 1
ATOM 6268 C C . GLY A 1 788 ? 25.292 3.015 -53.866 1.00 86.81 788 GLY A C 1
ATOM 6269 O O . GLY A 1 788 ? 25.296 3.845 -52.954 1.00 86.81 788 GLY A O 1
ATOM 6270 N N . ILE A 1 789 ? 24.579 1.885 -53.815 1.00 91.88 789 ILE A N 1
ATOM 6271 C CA . ILE A 1 789 ? 23.675 1.490 -52.731 1.00 91.88 789 ILE A CA 1
ATOM 6272 C C . ILE A 1 789 ? 24.153 0.162 -52.135 1.00 91.88 789 ILE A C 1
ATOM 6274 O O . ILE A 1 789 ? 24.256 -0.849 -52.837 1.00 91.88 789 ILE A O 1
ATOM 6278 N N . ASN A 1 790 ? 24.391 0.128 -50.823 1.00 94.56 790 ASN A N 1
ATOM 6279 C CA . ASN A 1 790 ? 24.489 -1.139 -50.112 1.00 94.56 790 ASN A CA 1
ATOM 6280 C C . ASN A 1 790 ? 23.079 -1.691 -49.862 1.00 94.56 790 ASN A C 1
ATOM 6282 O O . ASN A 1 790 ? 22.395 -1.294 -48.921 1.00 94.56 790 ASN A O 1
ATOM 6286 N N . TRP A 1 791 ? 22.631 -2.626 -50.700 1.00 94.19 791 TRP A N 1
ATOM 6287 C CA . TRP A 1 791 ? 21.291 -3.205 -50.565 1.00 94.19 791 TRP A CA 1
ATOM 6288 C C . TRP A 1 791 ? 21.077 -3.909 -49.210 1.00 94.19 791 TRP A C 1
ATOM 6290 O O . TRP A 1 791 ? 19.947 -3.937 -48.727 1.00 94.19 791 TRP A O 1
ATOM 6300 N N . ARG A 1 792 ? 22.146 -4.403 -48.557 1.00 94.75 792 ARG A N 1
ATOM 6301 C CA . ARG A 1 792 ? 22.059 -5.017 -47.220 1.00 94.75 792 ARG A CA 1
ATOM 6302 C C . ARG A 1 792 ? 21.660 -3.993 -46.154 1.00 94.75 792 ARG A C 1
ATOM 6304 O O . ARG A 1 792 ? 20.848 -4.309 -45.289 1.00 94.75 792 ARG A O 1
ATOM 6311 N N . SER A 1 793 ? 22.181 -2.761 -46.223 1.00 94.50 793 SER A N 1
ATOM 6312 C CA . SER A 1 793 ? 21.769 -1.700 -45.292 1.00 94.50 793 SER A CA 1
ATOM 6313 C C . SER A 1 793 ? 20.385 -1.162 -45.624 1.00 94.50 793 SER A C 1
ATOM 6315 O O . SER A 1 793 ? 19.629 -0.889 -44.702 1.00 94.50 793 SER A O 1
ATOM 6317 N N . LEU A 1 794 ? 20.005 -1.079 -46.904 1.00 94.44 794 LEU A N 1
ATOM 6318 C CA . LEU A 1 794 ? 18.638 -0.718 -47.293 1.00 94.44 794 LEU A CA 1
ATOM 6319 C C . LEU A 1 794 ? 17.617 -1.727 -46.741 1.00 94.44 794 LEU A C 1
ATOM 6321 O O . LEU A 1 794 ? 16.654 -1.318 -46.102 1.00 94.44 794 LEU A O 1
ATOM 6325 N N . ALA A 1 795 ? 17.858 -3.031 -46.906 1.00 94.62 795 ALA A N 1
ATOM 6326 C CA . ALA A 1 795 ? 16.999 -4.075 -46.347 1.00 94.62 795 ALA A CA 1
ATOM 6327 C C . ALA A 1 795 ? 16.898 -3.983 -44.813 1.00 94.62 795 ALA A C 1
ATOM 6329 O O . ALA A 1 795 ? 15.795 -3.991 -44.268 1.00 94.62 795 ALA A O 1
ATOM 6330 N N . ALA A 1 796 ? 18.029 -3.817 -44.116 1.00 95.69 796 ALA A N 1
ATOM 6331 C CA . ALA A 1 796 ? 18.036 -3.662 -42.663 1.00 95.69 796 ALA A CA 1
ATOM 6332 C C . ALA A 1 796 ? 17.280 -2.400 -42.202 1.00 95.69 796 ALA A C 1
ATOM 6334 O O . ALA A 1 796 ? 16.484 -2.476 -41.268 1.00 95.69 796 ALA A O 1
ATOM 6335 N N . MET A 1 797 ? 17.473 -1.259 -42.877 1.00 93.75 797 MET A N 1
ATOM 6336 C CA . MET A 1 797 ? 16.756 -0.007 -42.601 1.00 93.75 797 MET A CA 1
ATOM 6337 C C . MET A 1 797 ? 15.242 -0.154 -42.777 1.00 93.75 797 MET A C 1
ATOM 6339 O O . MET A 1 797 ? 14.488 0.365 -41.961 1.00 93.75 797 MET A O 1
ATOM 6343 N N . LEU A 1 798 ? 14.782 -0.865 -43.812 1.00 94.75 798 LEU A N 1
ATOM 6344 C CA . LEU A 1 798 ? 13.351 -1.106 -44.017 1.00 94.75 798 LEU A CA 1
ATOM 6345 C C . LEU A 1 798 ? 12.761 -1.915 -42.852 1.00 94.75 798 LEU A C 1
ATOM 6347 O O . LEU A 1 798 ? 11.735 -1.515 -42.308 1.00 94.75 798 LEU A O 1
ATOM 6351 N N . VAL A 1 799 ? 13.440 -2.976 -42.400 1.00 95.00 799 VAL A N 1
ATOM 6352 C CA . VAL A 1 799 ? 13.007 -3.759 -41.226 1.00 95.00 799 VAL A CA 1
ATOM 6353 C C . VAL A 1 799 ? 13.030 -2.919 -39.941 1.00 95.00 799 VAL A C 1
ATOM 6355 O O . VAL A 1 799 ? 12.084 -2.978 -39.164 1.00 95.00 799 VAL A O 1
ATOM 6358 N N . GLY A 1 800 ? 14.065 -2.102 -39.724 1.00 91.44 800 GLY A N 1
ATOM 6359 C CA . GLY A 1 800 ? 14.186 -1.254 -38.533 1.00 91.44 800 GLY A CA 1
ATOM 6360 C C . GLY A 1 800 ? 13.184 -0.097 -38.464 1.00 91.44 800 GLY A C 1
ATOM 6361 O O . GLY A 1 800 ? 12.703 0.237 -37.381 1.00 91.44 800 GLY A O 1
ATOM 6362 N N . CYS A 1 801 ? 12.858 0.520 -39.605 1.00 92.12 801 CYS A N 1
ATOM 6363 C CA . CYS A 1 801 ? 11.978 1.685 -39.656 1.00 92.12 801 CYS A CA 1
ATOM 6364 C C . CYS A 1 801 ? 10.493 1.321 -39.808 1.00 92.12 801 CYS A C 1
ATOM 6366 O O . CYS A 1 801 ? 9.676 1.883 -39.079 1.00 92.12 801 CYS A O 1
ATOM 6368 N N . ILE A 1 802 ? 10.120 0.422 -40.739 1.00 92.44 802 ILE A N 1
ATOM 6369 C CA . ILE A 1 802 ? 8.714 0.212 -41.159 1.00 92.44 802 ILE A CA 1
ATOM 6370 C C . ILE A 1 802 ? 7.765 -0.056 -39.975 1.00 92.44 802 ILE A C 1
ATOM 6372 O O . ILE A 1 802 ? 6.767 0.659 -39.871 1.00 92.44 802 ILE A O 1
ATOM 6376 N N . PRO A 1 803 ? 8.054 -0.981 -39.037 1.00 91.19 803 PRO A N 1
ATOM 6377 C CA . PRO A 1 803 ? 7.143 -1.272 -37.926 1.00 91.19 803 PRO A CA 1
ATOM 6378 C C . PRO A 1 803 ? 6.929 -0.094 -36.965 1.00 91.19 803 PRO A C 1
ATOM 6380 O O . PRO A 1 803 ? 5.904 -0.030 -36.290 1.00 91.19 803 PRO A O 1
ATOM 6383 N N . CYS A 1 804 ? 7.860 0.863 -36.914 1.00 89.62 804 CYS A N 1
ATOM 6384 C CA . CYS A 1 804 ? 7.747 2.046 -36.063 1.00 89.62 804 CYS A CA 1
ATOM 6385 C C . CYS A 1 804 ? 6.891 3.170 -36.685 1.00 89.62 804 CYS A C 1
ATOM 6387 O O . CYS A 1 804 ? 6.409 4.036 -35.952 1.00 89.62 804 CYS A O 1
ATOM 6389 N N . PHE A 1 805 ? 6.696 3.185 -38.013 1.00 88.00 805 PHE A N 1
ATOM 6390 C CA . PHE A 1 805 ? 5.987 4.270 -38.710 1.00 88.00 805 PHE A CA 1
ATOM 6391 C C . PHE A 1 805 ? 4.529 4.467 -38.258 1.00 88.00 805 PHE A C 1
ATOM 6393 O O . PHE A 1 805 ? 4.165 5.619 -38.032 1.00 88.00 805 PHE A O 1
ATOM 6400 N N . PRO A 1 806 ? 3.684 3.425 -38.091 1.00 88.69 806 PRO A N 1
ATOM 6401 C CA . PRO A 1 806 ? 2.284 3.627 -37.710 1.00 88.69 806 PRO A CA 1
ATOM 6402 C C . PRO A 1 806 ? 2.121 4.357 -36.366 1.00 88.69 806 PRO A C 1
ATOM 6404 O O . PRO A 1 806 ? 1.353 5.312 -36.281 1.00 88.69 806 PRO A O 1
ATOM 6407 N N . GLY A 1 807 ? 2.914 3.987 -35.351 1.00 86.00 807 GLY A N 1
ATOM 6408 C CA . GLY A 1 807 ? 2.919 4.671 -34.053 1.00 86.00 807 GLY A CA 1
ATOM 6409 C C . GLY A 1 807 ? 3.522 6.076 -34.117 1.00 86.00 807 GLY A C 1
ATOM 6410 O O . GLY A 1 807 ? 3.022 6.990 -33.472 1.00 86.00 807 GLY A O 1
ATOM 6411 N N . PHE A 1 808 ? 4.550 6.286 -34.946 1.00 85.81 808 PHE A N 1
ATOM 6412 C CA . PHE A 1 808 ? 5.101 7.619 -35.206 1.00 85.81 808 PHE A CA 1
ATOM 6413 C C . PHE A 1 808 ? 4.070 8.564 -35.851 1.00 85.81 808 PHE A C 1
ATOM 6415 O O . PHE A 1 808 ? 3.967 9.721 -35.442 1.00 85.81 808 PHE A O 1
ATOM 6422 N N . LEU A 1 809 ? 3.273 8.071 -36.805 1.00 84.81 809 LEU A N 1
ATOM 6423 C CA . LEU A 1 809 ? 2.189 8.834 -37.429 1.00 84.81 809 LEU A CA 1
ATOM 6424 C C . LEU A 1 809 ? 1.084 9.168 -36.418 1.00 84.81 809 LEU A C 1
ATOM 6426 O O . LEU A 1 809 ? 0.708 10.335 -36.318 1.00 84.81 809 LEU A O 1
ATOM 6430 N N . HIS A 1 810 ? 0.645 8.195 -35.612 1.00 84.31 810 HIS A N 1
ATOM 6431 C CA . HIS A 1 810 ? -0.336 8.411 -34.539 1.00 84.31 810 HIS A CA 1
ATOM 6432 C C . HIS A 1 810 ? 0.147 9.433 -33.493 1.00 84.31 810 HIS A C 1
ATOM 6434 O O . HIS A 1 810 ? -0.618 10.264 -33.006 1.00 84.31 810 HIS A O 1
ATOM 6440 N N . ASN A 1 811 ? 1.447 9.429 -33.188 1.00 80.88 811 ASN A N 1
ATOM 6441 C CA . ASN A 1 811 ? 2.084 10.361 -32.258 1.00 80.88 811 ASN A CA 1
ATOM 6442 C C . ASN A 1 811 ? 2.215 11.808 -32.794 1.00 80.88 811 ASN A C 1
ATOM 6444 O O . ASN A 1 811 ? 2.409 12.739 -32.006 1.00 80.88 811 ASN A O 1
ATOM 6448 N N . ILE A 1 812 ? 2.127 12.007 -34.115 1.00 78.44 812 ILE A N 1
ATOM 6449 C CA . ILE A 1 812 ? 2.024 13.333 -34.752 1.00 78.44 812 ILE A CA 1
ATOM 6450 C C . ILE A 1 812 ? 0.557 13.752 -34.885 1.00 78.44 812 ILE A C 1
ATOM 6452 O O . ILE A 1 812 ? 0.207 14.878 -34.538 1.00 78.44 812 ILE A O 1
ATOM 6456 N N . ASN A 1 813 ? -0.292 12.858 -35.391 1.00 80.56 813 ASN A N 1
ATOM 6457 C CA . ASN A 1 813 ? -1.715 13.089 -35.594 1.00 80.56 813 ASN A CA 1
ATOM 6458 C C . ASN A 1 813 ? -2.519 11.881 -35.076 1.00 80.56 813 ASN A C 1
ATOM 6460 O O . ASN A 1 813 ? -2.611 10.876 -35.784 1.00 80.56 813 ASN A O 1
ATOM 6464 N N . PRO A 1 814 ? -3.159 11.982 -33.895 1.00 76.88 814 PRO A N 1
ATOM 6465 C CA . PRO A 1 814 ? -3.948 10.892 -33.315 1.00 76.88 814 PRO A CA 1
ATOM 6466 C C . PRO A 1 814 ? -5.148 10.425 -34.155 1.00 76.88 814 PRO A C 1
ATOM 6468 O O . PRO A 1 814 ? -5.701 9.369 -33.866 1.00 76.88 814 PRO A O 1
ATOM 6471 N N . ALA A 1 815 ? -5.550 11.174 -35.191 1.00 75.94 815 ALA A N 1
ATOM 6472 C CA . ALA A 1 815 ? -6.556 10.735 -36.163 1.00 75.94 815 ALA A CA 1
ATOM 6473 C C . ALA A 1 815 ? -6.013 9.727 -37.204 1.00 75.94 815 ALA A C 1
ATOM 6475 O O . ALA A 1 815 ? -6.770 9.249 -38.045 1.00 75.94 815 ALA A O 1
ATOM 6476 N N . ILE A 1 816 ? -4.711 9.412 -37.178 1.00 72.75 816 ILE A N 1
ATOM 6477 C CA . ILE A 1 816 ? -4.059 8.448 -38.072 1.00 72.75 816 ILE A CA 1
ATOM 6478 C C . ILE A 1 816 ? -3.596 7.240 -37.249 1.00 72.75 816 ILE A C 1
ATOM 6480 O O . ILE A 1 816 ? -2.877 7.389 -36.264 1.00 72.75 816 ILE A O 1
ATOM 6484 N N . GLY A 1 817 ? -3.969 6.029 -37.669 1.00 63.28 817 GLY A N 1
ATOM 6485 C CA . GLY A 1 817 ? -3.598 4.786 -36.981 1.00 63.28 817 GLY A CA 1
ATOM 6486 C C . GLY A 1 817 ? -4.325 4.567 -35.646 1.00 63.28 817 GLY A C 1
ATOM 6487 O O . GLY A 1 817 ? -5.159 5.367 -35.230 1.00 63.28 817 GLY A O 1
ATOM 6488 N N . SER A 1 818 ? -4.019 3.455 -34.974 1.00 73.31 818 SER A N 1
ATOM 6489 C CA . SER A 1 818 ? -4.643 3.069 -33.700 1.00 73.31 818 SER A CA 1
ATOM 6490 C C . SER A 1 818 ? -3.685 3.214 -32.517 1.00 73.31 818 SER A C 1
ATOM 6492 O O . SER A 1 818 ? -2.465 3.102 -32.667 1.00 73.31 818 SER A O 1
ATOM 6494 N N . SER A 1 819 ? -4.237 3.382 -31.314 1.00 66.81 819 SER A N 1
ATOM 6495 C CA . SER A 1 819 ? -3.476 3.511 -30.062 1.00 66.81 819 SER A CA 1
ATOM 6496 C C . SER A 1 819 ? -2.507 2.346 -29.809 1.00 66.81 819 SER A C 1
ATOM 6498 O O . SER A 1 819 ? -1.418 2.564 -29.284 1.00 66.81 819 SER A O 1
ATOM 6500 N N . ALA A 1 820 ? -2.838 1.129 -30.254 1.00 72.31 820 ALA A N 1
ATOM 6501 C CA . ALA A 1 820 ? -1.961 -0.040 -30.162 1.00 72.31 820 ALA A CA 1
ATOM 6502 C C . ALA A 1 820 ? -0.645 0.114 -30.956 1.00 72.31 820 ALA A C 1
ATOM 6504 O O . ALA A 1 820 ? 0.375 -0.468 -30.587 1.00 72.31 820 ALA A O 1
ATOM 6505 N N . THR A 1 821 ? -0.620 0.932 -32.015 1.00 78.75 821 THR A N 1
ATOM 6506 C CA . THR A 1 821 ? 0.612 1.178 -32.789 1.00 78.75 821 THR A CA 1
ATOM 6507 C C . THR A 1 821 ? 1.662 1.973 -32.007 1.00 78.75 821 THR A C 1
ATOM 6509 O O . THR A 1 821 ? 2.859 1.851 -32.285 1.00 78.75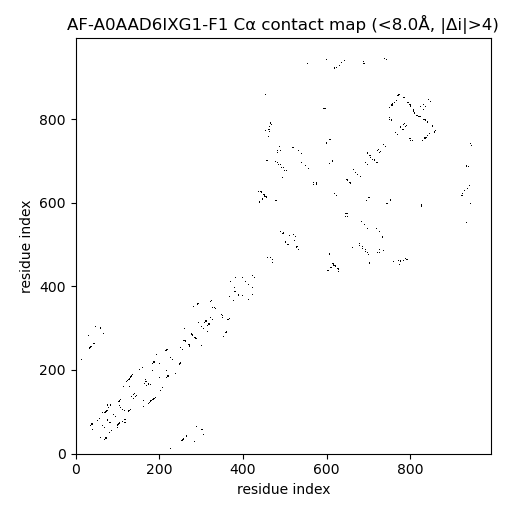 821 THR A O 1
ATOM 6512 N N . MET A 1 822 ? 1.248 2.718 -30.972 1.00 80.06 822 MET A N 1
ATOM 6513 C CA . MET A 1 822 ? 2.157 3.455 -30.089 1.00 80.06 822 MET A CA 1
ATOM 6514 C C . MET A 1 822 ? 3.142 2.543 -29.362 1.00 80.06 822 MET A C 1
ATOM 6516 O O . MET A 1 822 ? 4.235 2.994 -29.041 1.00 80.06 822 MET A O 1
ATOM 6520 N N . TYR A 1 823 ? 2.816 1.268 -29.130 1.00 84.00 823 TYR A N 1
ATOM 6521 C CA . TYR A 1 823 ? 3.710 0.350 -28.421 1.00 84.00 823 TYR A CA 1
ATOM 6522 C C . TYR A 1 823 ? 5.039 0.132 -29.160 1.00 84.00 823 TYR A C 1
ATOM 6524 O O . TYR A 1 823 ? 6.094 0.159 -28.528 1.00 84.00 823 TYR A O 1
ATOM 6532 N N . MET A 1 824 ? 5.022 0.018 -30.494 1.00 84.75 824 MET A N 1
ATOM 6533 C CA . MET A 1 824 ? 6.257 -0.098 -31.284 1.00 84.75 824 MET A CA 1
ATOM 6534 C C . MET A 1 824 ? 7.041 1.225 -31.309 1.00 84.75 824 MET A C 1
ATOM 6536 O O . MET A 1 824 ? 8.267 1.232 -31.213 1.00 84.75 824 MET A O 1
ATOM 6540 N N . PHE A 1 825 ? 6.338 2.361 -31.357 1.00 85.06 825 PHE A N 1
ATOM 6541 C CA . PHE A 1 825 ? 6.961 3.682 -31.259 1.00 85.06 825 PHE A CA 1
ATOM 6542 C C . PHE A 1 825 ? 7.564 3.951 -29.867 1.00 85.06 825 PHE A C 1
ATOM 6544 O O . PHE A 1 825 ? 8.640 4.529 -29.770 1.00 85.06 825 PHE A O 1
ATOM 6551 N N . SER A 1 826 ? 6.966 3.445 -28.785 1.00 83.12 826 SER A N 1
ATOM 6552 C CA . SER A 1 826 ? 7.525 3.508 -27.425 1.00 83.12 826 SER A CA 1
ATOM 6553 C C . SER A 1 826 ? 8.831 2.722 -27.245 1.00 83.12 826 SER A C 1
ATOM 6555 O O . SER A 1 826 ? 9.468 2.860 -26.206 1.00 83.12 826 SER A O 1
ATOM 6557 N N . ILE A 1 827 ? 9.264 1.921 -28.226 1.00 86.44 827 ILE A N 1
ATOM 6558 C CA . ILE A 1 827 ? 10.544 1.191 -28.190 1.00 86.44 827 ILE A CA 1
ATOM 6559 C C . ILE A 1 827 ? 11.438 1.458 -29.408 1.00 86.44 827 ILE A C 1
ATOM 6561 O O . ILE A 1 827 ? 12.447 0.771 -29.573 1.00 86.44 827 ILE A O 1
ATOM 6565 N N . SER A 1 828 ? 11.119 2.449 -30.248 1.00 89.00 828 SER A N 1
ATOM 6566 C CA . SER A 1 828 ? 11.749 2.626 -31.565 1.00 89.00 828 SER A CA 1
ATOM 6567 C C . SER A 1 828 ? 13.268 2.832 -31.534 1.00 89.00 828 SER A C 1
ATOM 6569 O O . SER A 1 828 ? 13.935 2.395 -32.469 1.00 89.00 828 SER A O 1
ATOM 6571 N N . TRP A 1 829 ? 13.859 3.401 -30.472 1.00 89.31 829 TRP A N 1
ATOM 6572 C CA . TRP A 1 829 ? 15.323 3.409 -30.323 1.00 89.31 829 TRP A CA 1
ATOM 6573 C C . TRP A 1 829 ? 15.903 2.004 -30.103 1.00 89.31 829 TRP A C 1
ATOM 6575 O O . TRP A 1 829 ? 16.854 1.612 -30.773 1.00 89.31 829 TRP A O 1
ATOM 6585 N N . ILE A 1 830 ? 15.340 1.230 -29.171 1.00 88.56 830 ILE A N 1
ATOM 6586 C CA . ILE A 1 830 ? 15.853 -0.102 -28.811 1.00 88.56 830 ILE A CA 1
ATOM 6587 C C . ILE A 1 830 ? 15.619 -1.075 -29.972 1.00 88.56 830 ILE A C 1
ATOM 6589 O O . ILE A 1 830 ? 16.559 -1.727 -30.428 1.00 88.56 830 ILE A O 1
ATOM 6593 N N . TYR A 1 831 ? 14.390 -1.113 -30.492 1.00 91.62 831 TYR A N 1
ATOM 6594 C CA . TYR A 1 831 ? 14.027 -1.890 -31.674 1.00 91.62 831 TYR A CA 1
ATOM 6595 C C . TYR A 1 831 ? 14.902 -1.496 -32.870 1.00 91.62 831 TYR A C 1
ATOM 6597 O O . TYR A 1 831 ? 15.637 -2.324 -33.410 1.00 91.62 831 TYR A O 1
ATOM 6605 N N . GLY A 1 832 ? 14.891 -0.209 -33.228 1.00 91.38 832 GLY A N 1
ATOM 6606 C CA . GLY A 1 832 ? 15.586 0.309 -34.397 1.00 91.38 832 GLY A CA 1
ATOM 6607 C C . GLY A 1 832 ? 17.093 0.076 -34.350 1.00 91.38 832 GLY A C 1
ATOM 6608 O O . GLY A 1 832 ? 17.665 -0.302 -35.366 1.00 91.38 832 GLY A O 1
ATOM 6609 N N . TYR A 1 833 ? 17.747 0.226 -33.196 1.00 93.25 833 TYR A N 1
ATOM 6610 C CA . TYR A 1 833 ? 19.184 -0.025 -33.079 1.00 93.25 833 TYR A CA 1
ATOM 6611 C C . TYR A 1 833 ? 19.525 -1.518 -33.184 1.00 93.25 833 TYR A C 1
ATOM 6613 O O . TYR A 1 833 ? 20.281 -1.915 -34.073 1.00 93.25 833 TYR A O 1
ATOM 6621 N N . PHE A 1 834 ? 18.967 -2.359 -32.304 1.00 93.81 834 PHE A N 1
ATOM 6622 C CA . PHE A 1 834 ? 19.393 -3.758 -32.201 1.00 93.81 834 PHE A CA 1
ATOM 6623 C C . PHE A 1 834 ? 18.888 -4.628 -33.354 1.00 93.81 834 PHE A C 1
ATOM 6625 O O . PHE A 1 834 ? 19.655 -5.447 -33.862 1.00 93.81 834 PHE A O 1
ATOM 6632 N N . VAL A 1 835 ? 17.644 -4.439 -33.812 1.00 95.31 835 VAL A N 1
ATOM 6633 C CA . VAL A 1 835 ? 17.103 -5.226 -34.933 1.00 95.31 835 VAL A CA 1
ATOM 6634 C C . VAL A 1 835 ? 17.825 -4.863 -36.224 1.00 95.31 835 VAL A C 1
ATOM 6636 O O . VAL A 1 835 ? 18.270 -5.761 -36.932 1.00 95.31 835 VAL A O 1
ATOM 6639 N N . THR A 1 836 ? 18.057 -3.576 -36.501 1.00 95.81 836 THR A N 1
ATOM 6640 C CA . THR A 1 836 ? 18.804 -3.172 -37.704 1.00 95.81 836 THR A CA 1
ATOM 6641 C C . THR A 1 836 ? 20.253 -3.653 -37.664 1.00 95.81 836 THR A C 1
ATOM 6643 O O . THR A 1 836 ? 20.750 -4.149 -38.673 1.00 95.81 836 THR A O 1
ATOM 6646 N N . ALA A 1 837 ? 20.930 -3.567 -36.512 1.00 96.00 837 ALA A N 1
ATOM 6647 C CA . ALA A 1 837 ? 22.288 -4.089 -36.352 1.00 96.00 837 ALA A CA 1
ATOM 6648 C C . ALA A 1 837 ? 22.353 -5.608 -36.601 1.00 96.00 837 ALA A C 1
ATOM 6650 O O . ALA A 1 837 ? 23.209 -6.073 -37.355 1.00 96.00 837 ALA A O 1
ATOM 6651 N N . GLY A 1 838 ? 21.428 -6.373 -36.009 1.00 96.38 838 GLY A N 1
ATOM 6652 C CA . GLY A 1 838 ? 21.347 -7.827 -36.159 1.00 96.38 838 GLY A CA 1
ATOM 6653 C C . GLY A 1 838 ? 20.988 -8.266 -37.580 1.00 96.38 838 GLY A C 1
ATOM 6654 O O . GLY A 1 838 ? 21.665 -9.123 -38.141 1.00 96.38 838 GLY A O 1
ATOM 6655 N N . VAL A 1 839 ? 19.981 -7.639 -38.195 1.00 96.44 839 VAL A N 1
ATOM 6656 C CA . VAL A 1 839 ? 19.561 -7.911 -39.581 1.00 96.44 839 VAL A CA 1
ATOM 6657 C C . VAL A 1 839 ? 20.664 -7.532 -40.569 1.00 96.44 839 VAL A C 1
ATOM 6659 O O . VAL A 1 839 ? 20.969 -8.319 -41.463 1.00 96.44 839 VAL A O 1
ATOM 6662 N N . TYR A 1 840 ? 21.324 -6.382 -40.392 1.00 97.12 840 TYR A N 1
ATOM 6663 C CA . TYR A 1 840 ? 22.458 -6.002 -41.235 1.00 97.12 840 TYR A CA 1
ATOM 6664 C C . TYR A 1 840 ? 23.610 -7.003 -41.118 1.00 97.12 840 TYR A C 1
ATOM 6666 O O . TYR A 1 840 ? 24.122 -7.461 -42.137 1.00 97.12 840 TYR A O 1
ATOM 6674 N N . TRP A 1 841 ? 23.992 -7.380 -39.893 1.00 96.50 841 TRP A N 1
ATOM 6675 C CA . TRP A 1 841 ? 25.045 -8.367 -39.657 1.00 96.50 841 TRP A CA 1
ATOM 6676 C C . TRP A 1 841 ? 24.705 -9.736 -40.263 1.00 96.50 841 TRP A C 1
ATOM 6678 O O . TRP A 1 841 ? 25.557 -10.329 -40.926 1.00 96.50 841 TRP A O 1
ATOM 6688 N N . LEU A 1 842 ? 23.464 -10.207 -40.108 1.00 96.06 842 LEU A N 1
ATOM 6689 C CA . LEU A 1 842 ? 22.996 -11.473 -40.672 1.00 96.06 842 LEU A CA 1
ATOM 6690 C C . LEU A 1 842 ? 23.054 -11.457 -42.205 1.00 96.06 842 LEU A C 1
ATOM 6692 O O . LEU A 1 842 ? 23.697 -12.319 -42.801 1.00 96.06 842 LEU A O 1
ATOM 6696 N N . ILE A 1 843 ? 22.457 -10.450 -42.854 1.00 95.56 843 ILE A N 1
ATOM 6697 C CA . ILE A 1 843 ? 22.448 -10.343 -44.322 1.00 95.56 843 ILE A CA 1
ATOM 6698 C C . ILE A 1 843 ? 23.875 -10.148 -44.862 1.00 95.56 843 ILE A C 1
ATOM 6700 O O . ILE A 1 843 ? 24.232 -10.752 -45.870 1.00 95.56 843 ILE A O 1
ATOM 6704 N N . ALA A 1 844 ? 24.724 -9.360 -44.197 1.00 91.81 844 ALA A N 1
ATOM 6705 C CA . ALA A 1 844 ? 26.119 -9.170 -44.603 1.00 91.81 844 ALA A CA 1
ATOM 6706 C C . ALA A 1 844 ? 27.010 -10.405 -44.362 1.00 91.81 844 ALA A C 1
ATOM 6708 O O . ALA A 1 844 ? 28.049 -10.526 -45.006 1.00 91.81 844 ALA A O 1
ATOM 6709 N N . THR A 1 845 ? 26.613 -11.322 -43.474 1.00 90.88 845 THR A N 1
ATOM 6710 C CA . THR A 1 845 ? 27.306 -12.603 -43.251 1.00 90.88 845 THR A CA 1
ATOM 6711 C C . THR A 1 845 ? 26.843 -13.674 -44.241 1.00 90.88 845 THR A C 1
ATOM 6713 O O . THR A 1 845 ? 27.669 -14.432 -44.739 1.00 90.88 845 THR A O 1
ATOM 6716 N N . LEU A 1 846 ? 25.545 -13.716 -44.569 1.00 92.44 846 LEU A N 1
ATOM 6717 C CA . LEU A 1 846 ? 24.968 -14.667 -45.534 1.00 92.44 846 LEU A CA 1
ATOM 6718 C C . LEU A 1 846 ? 25.220 -14.274 -47.000 1.00 92.44 846 LEU A C 1
ATOM 6720 O O . LEU A 1 846 ? 25.394 -15.142 -47.849 1.00 92.44 846 LEU A O 1
ATOM 6724 N N . ALA A 1 847 ? 25.249 -12.975 -47.303 1.00 91.12 847 ALA A N 1
ATOM 6725 C CA . ALA A 1 847 ? 25.498 -12.425 -48.636 1.00 91.12 847 ALA A CA 1
ATOM 6726 C C . ALA A 1 847 ? 26.649 -11.395 -48.600 1.00 91.12 847 ALA A C 1
ATOM 6728 O O . ALA A 1 847 ? 26.418 -10.198 -48.846 1.00 91.12 847 ALA A O 1
ATOM 6729 N N . PRO A 1 848 ? 27.886 -11.829 -48.276 1.00 87.94 848 PRO A N 1
ATOM 6730 C CA . PRO A 1 848 ? 29.039 -10.952 -48.090 1.00 87.94 848 PRO A CA 1
ATOM 6731 C C . PRO A 1 848 ? 29.421 -10.192 -49.362 1.00 87.94 848 PRO A C 1
ATOM 6733 O O . PRO A 1 848 ? 28.991 -10.502 -50.473 1.00 87.94 848 PRO A O 1
ATOM 6736 N N . ASP A 1 849 ? 30.225 -9.147 -49.188 1.00 87.19 849 ASP A N 1
ATOM 6737 C CA . ASP A 1 849 ? 30.636 -8.241 -50.256 1.00 87.19 849 ASP A CA 1
ATOM 6738 C C . ASP A 1 849 ? 32.162 -8.218 -50.376 1.00 87.19 849 ASP A C 1
ATOM 6740 O O . ASP A 1 849 ? 32.835 -7.392 -49.763 1.00 87.19 849 ASP A O 1
ATOM 6744 N N . ALA A 1 850 ? 32.704 -9.154 -51.160 1.00 81.44 850 ALA A N 1
ATOM 6745 C CA . ALA A 1 850 ? 34.148 -9.372 -51.274 1.00 81.44 850 ALA A CA 1
ATOM 6746 C C . ALA A 1 850 ? 34.934 -8.112 -51.690 1.00 81.44 850 ALA A C 1
ATOM 6748 O O . ALA A 1 850 ? 36.082 -7.946 -51.291 1.00 81.44 850 ALA A O 1
ATOM 6749 N N . ALA A 1 851 ? 34.309 -7.206 -52.452 1.00 82.69 851 ALA A N 1
ATOM 6750 C CA . ALA A 1 851 ? 34.927 -5.960 -52.894 1.00 82.69 851 ALA A CA 1
ATOM 6751 C C . ALA A 1 851 ? 35.135 -4.947 -51.753 1.00 82.69 851 ALA A C 1
ATOM 6753 O O . ALA A 1 851 ? 36.113 -4.207 -51.782 1.00 82.69 851 ALA A O 1
ATOM 6754 N N . SER A 1 852 ? 34.238 -4.893 -50.760 1.00 82.94 852 SER A N 1
ATOM 6755 C CA . SER A 1 852 ? 34.302 -3.935 -49.641 1.00 82.94 852 SER A CA 1
ATOM 6756 C C . SER A 1 852 ? 34.920 -4.493 -48.351 1.00 82.94 852 SER A C 1
ATOM 6758 O O . SER A 1 852 ? 35.031 -3.763 -47.360 1.00 82.94 852 SER A O 1
ATOM 6760 N N . THR A 1 853 ? 35.353 -5.757 -48.356 1.00 81.62 853 THR A N 1
ATOM 6761 C CA . THR A 1 853 ? 36.144 -6.394 -47.290 1.00 81.62 853 THR A CA 1
ATOM 6762 C C . THR A 1 853 ? 37.642 -6.344 -47.587 1.00 81.62 853 THR A C 1
ATOM 6764 O O . THR A 1 853 ? 38.061 -6.641 -48.700 1.00 81.62 853 THR A O 1
ATOM 6767 N N . LEU A 1 854 ? 38.461 -6.019 -46.582 1.00 83.38 854 LEU A N 1
ATOM 6768 C CA . LEU A 1 854 ? 39.909 -5.821 -46.730 1.00 83.38 854 LEU A CA 1
ATOM 6769 C C . LEU A 1 854 ? 40.726 -6.758 -45.829 1.00 83.38 854 LEU A C 1
ATOM 6771 O O . LEU A 1 854 ? 40.274 -7.169 -44.758 1.00 83.38 854 LEU A O 1
ATOM 6775 N N . ALA A 1 855 ? 41.965 -7.053 -46.234 1.00 75.81 855 ALA A N 1
ATOM 6776 C CA . ALA A 1 855 ? 42.910 -7.842 -45.439 1.00 75.81 855 ALA A CA 1
ATOM 6777 C C . ALA A 1 855 ? 43.417 -7.081 -44.195 1.00 75.81 855 ALA A C 1
ATOM 6779 O O . ALA A 1 855 ? 43.541 -7.674 -43.119 1.00 75.81 855 ALA A O 1
ATOM 6780 N N . ALA A 1 856 ? 43.619 -5.766 -44.318 1.00 78.88 856 ALA A N 1
ATOM 6781 C CA . ALA A 1 856 ? 44.007 -4.830 -43.260 1.00 78.88 856 ALA A CA 1
ATOM 6782 C C . ALA A 1 856 ? 43.169 -3.532 -43.349 1.00 78.88 856 ALA A C 1
ATOM 6784 O O . ALA A 1 856 ? 42.286 -3.422 -44.196 1.00 78.88 856 ALA A O 1
ATOM 6785 N N . ALA A 1 857 ? 43.401 -2.561 -42.461 1.00 80.38 857 ALA A N 1
ATOM 6786 C CA . ALA A 1 857 ? 42.784 -1.234 -42.551 1.00 80.38 857 ALA A CA 1
ATOM 6787 C C . ALA A 1 857 ? 43.729 -0.248 -43.259 1.00 80.38 857 ALA A C 1
ATOM 6789 O O . ALA A 1 857 ? 44.904 -0.184 -42.909 1.00 80.38 857 ALA A O 1
ATOM 6790 N N . GLU A 1 858 ? 43.213 0.558 -44.189 1.00 80.31 858 GLU A N 1
ATOM 6791 C CA . GLU A 1 858 ? 43.972 1.640 -44.832 1.00 80.31 858 GLU A CA 1
ATOM 6792 C C . GLU A 1 858 ? 43.577 2.973 -44.179 1.00 80.31 858 GLU A C 1
ATOM 6794 O O . GLU A 1 858 ? 42.567 3.593 -44.533 1.00 80.31 858 GLU A O 1
ATOM 6799 N N . LEU A 1 859 ? 44.353 3.417 -43.191 1.00 76.62 859 LEU A N 1
ATOM 6800 C CA . LEU A 1 859 ? 44.253 4.780 -42.663 1.00 76.62 859 LEU A CA 1
ATOM 6801 C C . LEU A 1 859 ? 45.037 5.724 -43.584 1.00 76.62 859 LEU A C 1
ATOM 6803 O O . LEU A 1 859 ? 46.081 5.346 -44.113 1.00 76.62 859 LEU A O 1
ATOM 6807 N N . GLY A 1 860 ? 44.536 6.947 -43.778 1.00 57.44 860 GLY A N 1
ATOM 6808 C CA . GLY A 1 860 ? 45.110 7.893 -44.745 1.00 57.44 860 GLY A CA 1
ATOM 6809 C C . GLY A 1 860 ? 46.578 8.244 -44.481 1.00 57.44 860 GLY A C 1
ATOM 6810 O O . GLY A 1 860 ? 47.327 8.456 -45.428 1.00 57.44 860 GLY A O 1
ATOM 6811 N N . ASP A 1 861 ? 46.994 8.239 -43.214 1.00 50.47 861 ASP A N 1
ATOM 6812 C CA . ASP A 1 861 ? 48.339 8.636 -42.783 1.00 50.47 861 ASP A CA 1
ATOM 6813 C C . ASP A 1 861 ? 49.436 7.625 -43.180 1.00 50.47 861 ASP A C 1
ATOM 6815 O O . ASP A 1 861 ? 50.589 8.014 -43.380 1.00 50.47 861 ASP A O 1
ATOM 6819 N N . LEU A 1 862 ? 49.085 6.340 -43.348 1.00 41.03 862 LEU A N 1
ATOM 6820 C CA . LEU A 1 862 ? 50.034 5.259 -43.671 1.00 41.03 862 LEU A CA 1
ATOM 6821 C C . LEU A 1 862 ? 50.626 5.375 -45.082 1.00 41.03 862 LEU A C 1
ATOM 6823 O O . LEU A 1 862 ? 51.770 4.979 -45.302 1.00 41.03 862 LEU A O 1
ATOM 6827 N N . ILE A 1 863 ? 49.867 5.940 -46.026 1.00 38.59 863 ILE A N 1
ATOM 6828 C CA . ILE A 1 863 ? 50.280 6.070 -47.434 1.00 38.59 863 ILE A CA 1
ATOM 6829 C C . ILE A 1 863 ? 51.509 6.984 -47.547 1.00 38.59 863 ILE A C 1
ATOM 6831 O O . ILE A 1 863 ? 52.430 6.696 -48.305 1.00 38.59 863 ILE A O 1
ATOM 6835 N N . THR A 1 864 ? 51.579 8.035 -46.725 1.00 35.78 864 THR A N 1
ATOM 6836 C CA . THR A 1 864 ? 52.724 8.958 -46.686 1.00 35.78 864 THR A CA 1
ATOM 6837 C C . THR A 1 864 ? 54.042 8.299 -46.278 1.00 35.78 864 THR A C 1
ATOM 6839 O O . THR A 1 864 ? 55.087 8.795 -46.665 1.00 35.78 864 THR A O 1
ATOM 6842 N N . GLN A 1 865 ? 54.026 7.204 -45.508 1.00 31.45 865 GLN A N 1
ATOM 6843 C CA . GLN A 1 865 ? 55.263 6.530 -45.081 1.00 31.45 865 GLN A CA 1
ATOM 6844 C C . GLN A 1 865 ? 55.702 5.403 -46.022 1.00 31.45 865 GLN A C 1
ATOM 6846 O O . GLN A 1 865 ? 56.875 5.051 -46.025 1.00 31.45 865 GLN A O 1
ATOM 6851 N N . THR A 1 866 ? 54.790 4.848 -46.826 1.00 30.45 866 THR A N 1
ATOM 6852 C CA . THR A 1 866 ? 55.126 3.813 -47.822 1.00 30.45 866 THR A CA 1
ATOM 6853 C C . THR A 1 866 ? 55.607 4.422 -49.136 1.00 30.45 866 THR A C 1
ATOM 6855 O O . THR A 1 866 ? 56.599 3.954 -49.688 1.00 30.45 866 THR A O 1
ATOM 6858 N N . GLN A 1 867 ? 54.993 5.513 -49.607 1.00 30.84 867 GLN A N 1
ATOM 6859 C CA . GLN A 1 867 ? 55.411 6.139 -50.870 1.00 30.84 867 GLN A CA 1
ATOM 6860 C C . GLN A 1 867 ? 56.806 6.793 -50.802 1.00 30.84 867 GLN A C 1
ATOM 6862 O O . GLN A 1 867 ? 57.518 6.801 -51.807 1.00 30.84 867 GLN A O 1
ATOM 6867 N N . ASP A 1 868 ? 57.240 7.250 -49.624 1.00 32.59 868 ASP A N 1
ATOM 6868 C CA . ASP A 1 868 ? 58.606 7.753 -49.389 1.00 32.59 868 ASP A CA 1
ATOM 6869 C C . ASP A 1 868 ? 59.664 6.621 -49.306 1.00 32.59 868 ASP A C 1
ATOM 6871 O O . ASP A 1 868 ? 60.859 6.905 -49.307 1.00 32.59 868 ASP A O 1
ATOM 6875 N N . GLN A 1 869 ? 59.257 5.341 -49.250 1.00 31.95 869 GLN A N 1
ATOM 6876 C CA . GLN A 1 869 ? 60.166 4.181 -49.293 1.00 31.95 869 GLN A CA 1
ATOM 6877 C C . GLN A 1 869 ? 60.157 3.470 -50.656 1.00 31.95 869 GLN A C 1
ATOM 6879 O O . GLN A 1 869 ? 61.215 3.107 -51.164 1.00 31.95 869 GLN A O 1
ATOM 6884 N N . GLU A 1 870 ? 58.993 3.314 -51.294 1.00 30.72 870 GLU A N 1
ATOM 6885 C CA . GLU A 1 870 ? 58.892 2.678 -52.621 1.00 30.72 870 GLU A CA 1
ATOM 6886 C C . GLU A 1 870 ? 59.475 3.549 -53.755 1.00 30.72 870 GLU A C 1
ATOM 6888 O O . GLU A 1 870 ? 59.808 3.033 -54.819 1.00 30.72 870 GLU A O 1
ATOM 6893 N N . SER A 1 871 ? 59.673 4.854 -53.533 1.00 28.62 871 SER A N 1
ATOM 6894 C CA . SER A 1 871 ? 60.238 5.787 -54.526 1.00 28.62 871 SER A CA 1
ATOM 6895 C C . SER A 1 871 ? 61.775 5.807 -54.623 1.00 28.62 871 SER A C 1
ATOM 6897 O O . SER A 1 871 ? 62.313 6.588 -55.405 1.00 28.62 871 SER A O 1
ATOM 6899 N N . ILE A 1 872 ? 62.491 4.951 -53.880 1.00 34.97 872 ILE A N 1
ATOM 6900 C CA . ILE A 1 872 ? 63.972 4.918 -53.822 1.00 34.97 872 ILE A CA 1
ATOM 6901 C C . ILE A 1 872 ? 64.520 3.531 -54.238 1.00 34.97 872 ILE A C 1
ATOM 6903 O O . ILE A 1 872 ? 65.511 3.053 -53.696 1.00 34.97 872 ILE A O 1
ATOM 6907 N N . SER A 1 873 ? 63.854 2.819 -55.162 1.00 30.00 873 SER A N 1
ATOM 6908 C CA . SER A 1 873 ? 64.259 1.442 -55.527 1.00 30.00 873 SER A CA 1
ATOM 6909 C C . SER A 1 873 ? 64.080 1.025 -56.999 1.00 30.00 873 SER A C 1
ATOM 6911 O O . SER A 1 873 ? 63.851 -0.148 -57.285 1.00 30.00 873 SER A O 1
ATOM 6913 N N . ILE A 1 874 ? 64.266 1.951 -57.953 1.00 31.52 874 ILE A N 1
ATOM 6914 C CA . ILE A 1 874 ? 64.579 1.605 -59.357 1.00 31.52 874 ILE A CA 1
ATOM 6915 C C . ILE A 1 874 ? 65.652 2.562 -59.911 1.00 31.52 874 ILE A C 1
ATOM 6917 O O . ILE A 1 874 ? 65.303 3.655 -60.338 1.00 31.52 874 ILE A O 1
ATOM 6921 N N . GLU A 1 875 ? 66.924 2.133 -59.875 1.00 27.47 875 GLU A N 1
ATOM 6922 C CA . GLU A 1 875 ? 68.056 2.401 -60.807 1.00 27.47 875 GLU A CA 1
ATOM 6923 C C . GLU A 1 875 ? 69.424 2.309 -60.086 1.00 27.47 875 GLU A C 1
ATOM 6925 O O . GLU A 1 875 ? 69.558 2.769 -58.955 1.00 27.47 875 GLU A O 1
ATOM 6930 N N . GLY A 1 876 ? 70.452 1.771 -60.766 1.00 26.86 876 GLY A N 1
ATOM 6931 C CA . GLY A 1 876 ? 71.874 1.938 -60.405 1.00 26.86 876 GLY A CA 1
ATOM 6932 C C . GLY A 1 876 ? 72.585 0.739 -59.749 1.00 26.86 876 GLY A C 1
ATOM 6933 O O . GLY A 1 876 ? 72.376 0.440 -58.578 1.00 26.86 876 GLY A O 1
ATOM 6934 N N . ASP A 1 877 ? 73.484 0.093 -60.499 1.00 27.08 877 ASP A N 1
ATOM 6935 C CA . ASP A 1 877 ? 74.353 -1.015 -60.062 1.00 27.08 877 ASP A CA 1
ATOM 6936 C C . ASP A 1 877 ? 75.456 -0.622 -59.049 1.00 27.08 877 ASP A C 1
ATOM 6938 O O . ASP A 1 877 ? 75.916 0.519 -59.040 1.00 27.08 877 ASP A O 1
ATOM 6942 N N . GLY A 1 878 ? 76.020 -1.612 -58.327 1.00 26.48 878 GLY A N 1
ATOM 6943 C CA . GLY A 1 878 ? 77.452 -1.573 -57.963 1.00 26.48 878 GLY A CA 1
ATOM 6944 C C . GLY A 1 878 ? 77.910 -2.162 -56.613 1.00 26.48 878 GLY A C 1
ATOM 6945 O O . GLY A 1 878 ? 77.845 -1.481 -55.603 1.00 26.48 878 GLY A O 1
ATOM 6946 N N . VAL A 1 879 ? 78.508 -3.366 -56.657 1.00 26.83 879 VAL A N 1
ATOM 6947 C CA . VAL A 1 879 ? 79.701 -3.839 -55.890 1.00 26.83 879 VAL A CA 1
ATOM 6948 C C . VAL A 1 879 ? 79.806 -3.578 -54.363 1.00 26.83 879 VAL A C 1
ATOM 6950 O O . VAL A 1 879 ? 79.945 -2.441 -53.931 1.00 26.83 879 VAL A O 1
ATOM 6953 N N . GLY A 1 880 ? 80.000 -4.635 -53.549 1.00 26.58 880 GLY A N 1
ATOM 6954 C CA . GLY A 1 880 ? 80.616 -4.493 -52.208 1.00 26.58 880 GLY A CA 1
ATOM 6955 C C . GLY A 1 880 ? 80.391 -5.651 -51.218 1.00 26.58 880 GLY A C 1
ATOM 6956 O O . GLY A 1 880 ? 79.261 -5.951 -50.861 1.00 26.58 880 GLY A O 1
ATOM 6957 N N . SER A 1 881 ? 81.473 -6.287 -50.768 1.00 25.38 881 SER A N 1
ATOM 6958 C CA . SER A 1 881 ? 81.548 -7.470 -49.885 1.00 25.38 881 SER A CA 1
ATOM 6959 C C . SER A 1 881 ? 81.397 -7.219 -48.366 1.00 25.38 881 SER A C 1
ATOM 6961 O O . SER A 1 881 ? 81.850 -6.190 -47.878 1.00 25.38 881 SER A O 1
ATOM 6963 N N . ASP A 1 882 ? 80.942 -8.264 -47.651 1.00 25.97 882 ASP A N 1
ATOM 6964 C CA . ASP A 1 882 ? 81.223 -8.653 -46.242 1.00 25.97 882 ASP A CA 1
ATOM 6965 C C . ASP A 1 882 ? 80.786 -7.763 -45.043 1.00 25.97 882 ASP A C 1
ATOM 6967 O O . ASP A 1 882 ? 80.787 -6.540 -45.106 1.00 25.97 882 ASP A O 1
ATOM 6971 N N . GLY A 1 883 ? 80.476 -8.392 -43.885 1.00 25.73 883 GLY A N 1
ATOM 6972 C CA . GLY A 1 883 ? 80.378 -7.682 -42.584 1.00 25.73 883 GLY A CA 1
ATOM 6973 C C . GLY A 1 883 ? 79.388 -8.207 -41.519 1.00 25.73 883 GLY A C 1
ATOM 6974 O O . GLY A 1 883 ? 78.333 -7.627 -41.302 1.00 25.73 883 GLY A O 1
ATOM 6975 N N . SER A 1 884 ? 79.767 -9.271 -40.811 1.00 23.66 884 SER A N 1
ATOM 6976 C CA . SER A 1 884 ? 79.195 -9.879 -39.582 1.00 23.66 884 SER A CA 1
ATOM 6977 C C . SER A 1 884 ? 78.445 -9.038 -38.503 1.00 23.66 884 SER A C 1
ATOM 6979 O O . SER A 1 884 ? 78.909 -7.987 -38.081 1.00 23.66 884 SER A O 1
ATOM 6981 N N . GLU A 1 885 ? 77.434 -9.694 -37.903 1.00 25.86 885 GLU A N 1
ATOM 6982 C CA . GLU A 1 885 ? 77.054 -9.754 -36.460 1.00 25.86 885 GLU A CA 1
ATOM 6983 C C . GLU A 1 885 ? 76.375 -8.602 -35.654 1.00 25.86 885 GLU A C 1
ATOM 6985 O O . GLU A 1 885 ? 76.909 -7.533 -35.393 1.00 25.86 885 GLU A O 1
ATOM 6990 N N . ALA A 1 886 ? 75.185 -8.960 -35.138 1.00 25.95 886 ALA A N 1
ATOM 6991 C CA . ALA A 1 886 ? 74.626 -8.817 -33.775 1.00 25.95 886 ALA A CA 1
ATOM 6992 C C . ALA A 1 886 ? 75.074 -7.708 -32.779 1.00 25.95 886 ALA A C 1
ATOM 6994 O O . ALA A 1 886 ? 76.228 -7.609 -32.377 1.00 25.95 886 ALA A O 1
ATOM 6995 N N . GLY A 1 887 ? 74.079 -7.040 -32.164 1.00 24.86 887 GLY A N 1
ATOM 6996 C CA . GLY A 1 887 ? 74.231 -6.193 -30.965 1.00 24.86 887 GLY A CA 1
ATOM 6997 C C . GLY A 1 887 ? 72.932 -6.063 -30.143 1.00 24.86 887 GLY A C 1
ATOM 6998 O O . GLY A 1 887 ? 71.840 -6.294 -30.664 1.00 24.86 887 GLY A O 1
ATOM 6999 N N . LYS A 1 888 ? 73.027 -5.725 -28.844 1.00 23.80 888 LYS A N 1
ATOM 7000 C CA . LYS A 1 888 ? 71.910 -5.728 -27.867 1.00 23.80 888 LYS A CA 1
ATOM 7001 C C . LYS A 1 888 ? 71.783 -4.417 -27.063 1.00 23.80 888 LYS A C 1
ATOM 7003 O O . LYS A 1 888 ? 72.765 -3.743 -26.807 1.00 23.80 888 LYS A O 1
ATOM 7008 N N . GLU A 1 889 ? 70.563 -4.205 -26.555 1.00 23.52 889 GLU A N 1
ATOM 7009 C CA . GLU A 1 889 ? 70.177 -3.484 -25.318 1.00 23.52 889 GLU A CA 1
ATOM 7010 C C . GLU A 1 889 ? 70.200 -1.933 -25.178 1.00 23.52 889 GLU A C 1
ATOM 7012 O O . GLU A 1 889 ? 71.223 -1.274 -25.103 1.00 23.52 889 GLU A O 1
ATOM 7017 N N . LYS A 1 890 ? 68.984 -1.411 -24.923 1.00 23.55 890 LYS A N 1
ATOM 7018 C CA . LYS A 1 890 ? 68.566 -0.546 -23.789 1.00 23.55 890 LYS A CA 1
ATOM 7019 C C . LYS A 1 890 ? 69.285 0.797 -23.474 1.00 23.55 890 LYS A C 1
ATOM 7021 O O . LYS A 1 890 ? 70.191 0.848 -22.650 1.00 23.55 890 LYS A O 1
ATOM 7026 N N . SER A 1 891 ? 68.507 1.866 -23.717 1.00 21.84 891 SER A N 1
ATOM 7027 C CA . SER A 1 891 ? 67.875 2.739 -22.681 1.00 21.84 891 SER A CA 1
ATOM 7028 C C . SER A 1 891 ? 68.468 4.120 -22.302 1.00 21.84 891 SER A C 1
ATOM 7030 O O . SER A 1 891 ? 69.618 4.427 -22.568 1.00 21.84 891 SER A O 1
ATOM 7032 N N . VAL A 1 892 ? 67.608 4.900 -21.612 1.00 22.91 892 VAL A N 1
ATOM 7033 C CA . VAL A 1 892 ? 67.846 6.118 -20.790 1.00 22.91 892 VAL A CA 1
ATOM 7034 C C . VAL A 1 892 ? 67.890 7.506 -21.483 1.00 22.91 892 VAL A C 1
ATOM 7036 O O . VAL A 1 892 ? 68.892 7.943 -22.022 1.00 22.91 892 VAL A O 1
ATOM 7039 N N . LEU A 1 893 ? 66.751 8.206 -21.329 1.00 23.23 893 LEU A N 1
ATOM 7040 C CA . LEU A 1 893 ? 66.505 9.630 -20.994 1.00 23.23 893 LEU A CA 1
ATOM 7041 C C . LEU A 1 893 ? 67.176 10.838 -21.711 1.00 23.23 893 LEU A C 1
ATOM 7043 O O . LEU A 1 893 ? 68.385 11.012 -21.743 1.00 23.23 893 LEU A O 1
ATOM 7047 N N . THR A 1 894 ? 66.298 11.833 -21.936 1.00 24.08 894 THR A N 1
ATOM 7048 C CA . THR A 1 894 ? 66.484 13.308 -21.836 1.00 24.08 894 THR A CA 1
ATOM 7049 C C . THR A 1 894 ? 67.304 14.088 -22.874 1.00 24.08 894 THR A C 1
ATOM 7051 O O . THR A 1 894 ? 68.365 13.681 -23.320 1.00 24.08 894 THR A O 1
ATOM 7054 N N . GLY A 1 895 ? 66.807 15.296 -23.180 1.00 23.11 895 GLY A N 1
ATOM 7055 C CA . GLY A 1 895 ? 67.484 16.333 -23.967 1.00 23.11 895 GLY A CA 1
ATOM 7056 C C . GLY A 1 895 ? 66.485 17.242 -24.697 1.00 23.11 895 GLY A C 1
ATOM 7057 O O . GLY A 1 895 ? 65.698 16.759 -25.506 1.00 23.11 895 GLY A O 1
ATOM 7058 N N . ALA A 1 896 ? 66.495 18.550 -24.422 1.00 25.72 896 ALA A N 1
ATOM 7059 C CA . ALA A 1 896 ? 65.688 19.551 -25.132 1.00 25.72 896 ALA A CA 1
ATOM 7060 C C . ALA A 1 896 ? 66.521 20.820 -25.384 1.00 25.72 896 ALA A C 1
ATOM 7062 O O . ALA A 1 896 ? 67.149 21.320 -24.453 1.00 25.72 896 ALA A O 1
ATOM 7063 N N . ALA A 1 897 ? 66.534 21.335 -26.621 1.00 23.95 897 ALA A N 1
ATOM 7064 C CA . ALA A 1 897 ? 67.315 22.515 -27.022 1.00 23.95 897 ALA A CA 1
ATOM 7065 C C . ALA A 1 897 ? 66.761 23.210 -28.293 1.00 23.95 897 ALA A C 1
ATOM 7067 O O . ALA A 1 897 ? 65.850 22.701 -28.944 1.00 23.95 897 ALA A O 1
ATOM 7068 N N . VAL A 1 898 ? 67.325 24.381 -28.620 1.00 23.64 898 VAL A N 1
ATOM 7069 C CA . VAL A 1 898 ? 66.968 25.330 -29.707 1.00 23.64 898 VAL A CA 1
ATOM 7070 C C . VAL A 1 898 ? 68.254 26.046 -30.193 1.00 23.64 898 VAL A C 1
ATOM 7072 O O . VAL A 1 898 ? 69.277 25.936 -29.524 1.00 23.64 898 VAL A O 1
ATOM 7075 N N . VAL A 1 899 ? 68.337 26.785 -31.312 1.00 24.77 899 VAL A N 1
ATOM 7076 C CA . VAL A 1 899 ? 67.291 27.438 -32.139 1.00 24.77 899 VAL A CA 1
ATOM 7077 C C . VAL A 1 899 ? 67.120 26.737 -33.515 1.00 24.77 899 VAL A C 1
ATOM 7079 O O . VAL A 1 899 ? 66.864 25.542 -33.467 1.00 24.77 899 VAL A O 1
ATOM 7082 N N . THR A 1 900 ? 67.168 27.272 -34.751 1.00 25.58 900 THR A N 1
ATOM 7083 C CA . THR A 1 900 ? 67.470 28.591 -35.377 1.00 25.58 900 THR A CA 1
ATOM 7084 C C . THR A 1 900 ? 66.404 28.954 -36.447 1.00 25.58 900 THR A C 1
ATOM 7086 O O . THR A 1 900 ? 65.261 28.514 -36.354 1.00 25.58 900 THR A O 1
ATOM 7089 N N . ASN A 1 901 ? 66.731 29.806 -37.429 1.00 25.56 901 ASN A N 1
ATOM 7090 C CA . ASN A 1 901 ? 65.935 30.134 -38.624 1.00 25.56 901 ASN A CA 1
ATOM 7091 C C . ASN A 1 901 ? 66.888 30.380 -39.811 1.00 25.56 901 ASN A C 1
ATOM 7093 O O . ASN A 1 901 ? 68.004 30.852 -39.600 1.00 25.56 901 ASN A O 1
ATOM 7097 N N . ALA A 1 902 ? 66.412 30.189 -41.045 1.00 26.69 902 ALA A N 1
ATOM 7098 C CA . ALA A 1 902 ? 67.011 30.735 -42.271 1.00 26.69 902 ALA A CA 1
ATOM 7099 C C . ALA A 1 902 ? 65.894 31.171 -43.248 1.00 26.69 902 ALA A C 1
ATOM 7101 O O . ALA A 1 902 ? 64.768 30.679 -43.144 1.00 26.69 902 ALA A O 1
ATOM 7102 N N . LYS A 1 903 ? 66.162 32.123 -44.157 1.00 24.61 903 LYS A N 1
ATOM 7103 C CA . LYS A 1 903 ? 65.142 32.788 -44.999 1.00 24.61 903 LYS A CA 1
ATOM 7104 C C . LYS A 1 903 ? 65.516 32.866 -46.488 1.00 24.61 903 LYS A C 1
ATOM 7106 O O . LYS A 1 903 ? 66.561 33.418 -46.807 1.00 24.61 903 LYS A O 1
ATOM 7111 N N . GLY A 1 904 ? 64.540 32.534 -47.341 1.00 22.47 904 GLY A N 1
ATOM 7112 C CA . GLY A 1 904 ? 64.364 33.067 -48.705 1.00 22.47 904 GLY A CA 1
ATOM 7113 C C . GLY A 1 904 ? 65.284 32.514 -49.806 1.00 22.47 904 GLY A C 1
ATOM 7114 O O . GLY A 1 904 ? 66.209 31.763 -49.500 1.00 22.47 904 GLY A O 1
ATOM 7115 N N . PRO A 1 905 ? 65.052 32.902 -51.080 1.00 30.06 905 PRO A N 1
ATOM 7116 C CA . PRO A 1 905 ? 63.961 33.749 -51.594 1.00 30.06 905 PRO A CA 1
ATOM 7117 C C . PRO A 1 905 ? 62.774 32.939 -52.173 1.00 30.06 905 PRO A C 1
ATOM 7119 O O . PRO A 1 905 ? 62.736 31.715 -52.077 1.00 30.06 905 PRO A O 1
ATOM 7122 N N . GLU A 1 906 ? 61.782 33.631 -52.741 1.00 26.67 906 GLU A N 1
ATOM 7123 C CA . GLU A 1 906 ? 60.555 33.056 -53.321 1.00 26.67 906 GLU A CA 1
ATOM 7124 C C . GLU A 1 906 ? 60.608 32.975 -54.860 1.00 26.67 906 GLU A C 1
ATOM 7126 O O . GLU A 1 906 ? 61.264 33.788 -55.507 1.00 26.67 906 GLU A O 1
ATOM 7131 N N . MET A 1 907 ? 59.855 32.034 -55.445 1.00 24.33 907 MET A N 1
ATOM 7132 C CA . MET A 1 907 ? 59.401 32.080 -56.843 1.00 24.33 907 MET A CA 1
ATOM 7133 C C . MET A 1 907 ? 58.030 31.378 -56.952 1.00 24.33 907 MET A C 1
ATOM 7135 O O . MET A 1 907 ? 57.769 30.392 -56.258 1.00 24.33 907 MET A O 1
ATOM 7139 N N . GLU A 1 908 ? 57.113 31.927 -57.748 1.00 31.73 908 GLU A N 1
ATOM 7140 C CA . GLU A 1 908 ? 55.663 31.724 -57.579 1.00 31.73 908 GLU A CA 1
ATOM 7141 C C . GLU A 1 908 ? 55.094 30.476 -58.288 1.00 31.73 908 GLU A C 1
ATOM 7143 O O . GLU A 1 908 ? 54.928 30.489 -59.505 1.00 31.73 908 GLU A O 1
ATOM 7148 N N . ALA A 1 909 ? 54.716 29.417 -57.543 1.00 27.28 909 ALA A N 1
ATOM 7149 C CA . ALA A 1 909 ? 53.954 28.279 -58.109 1.00 27.28 909 ALA A CA 1
ATOM 7150 C C . ALA A 1 909 ? 53.218 27.323 -57.115 1.00 27.28 909 ALA A C 1
ATOM 7152 O O . ALA A 1 909 ? 52.993 26.166 -57.471 1.00 27.28 909 ALA A O 1
ATOM 7153 N N . SER A 1 910 ? 52.871 27.687 -55.861 1.00 27.00 910 SER A N 1
ATOM 7154 C CA . SER A 1 910 ? 52.471 26.648 -54.861 1.00 27.00 910 SER A CA 1
ATOM 7155 C C . SER A 1 910 ? 51.408 26.972 -53.781 1.00 27.00 910 SER A C 1
ATOM 7157 O O . SER A 1 910 ? 51.433 26.406 -52.685 1.00 27.00 910 SER A O 1
ATOM 7159 N N . THR A 1 911 ? 50.396 27.795 -54.071 1.00 26.80 911 THR A N 1
ATOM 7160 C CA . THR A 1 911 ? 49.467 28.325 -53.039 1.00 26.80 911 THR A CA 1
ATOM 7161 C C . THR A 1 911 ? 48.346 27.376 -52.544 1.00 26.80 911 THR A C 1
ATOM 7163 O O . THR A 1 911 ? 47.626 27.739 -51.618 1.00 26.80 911 THR A O 1
ATOM 7166 N N . GLU A 1 912 ? 48.195 26.145 -53.063 1.00 30.05 912 GLU A N 1
ATOM 7167 C CA . GLU A 1 912 ? 47.131 25.200 -52.622 1.00 30.05 912 GLU A CA 1
ATOM 7168 C C . GLU A 1 912 ? 47.598 23.923 -51.883 1.00 30.05 912 GLU A C 1
ATOM 7170 O O . GLU A 1 912 ? 46.762 23.149 -51.417 1.00 30.05 912 GLU A O 1
ATOM 7175 N N . ARG A 1 913 ? 48.906 23.679 -51.690 1.00 26.25 913 ARG A N 1
ATOM 7176 C CA . ARG A 1 913 ? 49.397 22.423 -51.059 1.00 26.25 913 ARG A CA 1
ATOM 7177 C C . ARG A 1 913 ? 49.866 22.528 -49.598 1.00 26.25 913 ARG A C 1
ATOM 7179 O O . ARG A 1 913 ? 50.410 21.564 -49.068 1.00 26.25 913 ARG A O 1
ATOM 7186 N N . ARG A 1 914 ? 49.623 23.647 -48.898 1.00 23.16 914 ARG A N 1
ATOM 7187 C CA . ARG A 1 914 ? 50.122 23.880 -47.516 1.00 23.16 914 ARG A CA 1
ATOM 7188 C C . ARG A 1 914 ? 49.041 23.961 -46.421 1.00 23.16 914 ARG A C 1
ATOM 7190 O O . ARG A 1 914 ? 49.242 24.614 -45.402 1.00 23.16 914 ARG A O 1
ATOM 7197 N N . ALA A 1 915 ? 47.907 23.277 -46.602 1.00 26.14 915 ALA A N 1
ATOM 7198 C CA . ALA A 1 915 ? 46.759 23.310 -45.678 1.00 26.14 915 ALA A CA 1
ATOM 7199 C C . ALA A 1 915 ? 46.565 22.044 -44.802 1.00 26.14 915 ALA A C 1
ATOM 7201 O O . ALA A 1 915 ? 45.573 21.948 -44.081 1.00 26.14 915 ALA A O 1
ATOM 7202 N N . LEU A 1 916 ? 47.492 21.074 -44.838 1.00 28.56 916 LEU A N 1
ATOM 7203 C CA . LEU A 1 916 ? 47.351 19.749 -44.198 1.00 28.56 916 LEU A CA 1
ATOM 7204 C C . LEU A 1 916 ? 48.185 19.539 -42.915 1.00 28.56 916 LEU A C 1
ATOM 7206 O O . LEU A 1 916 ? 48.555 18.417 -42.586 1.00 28.56 916 LEU A O 1
ATOM 7210 N N . ARG A 1 917 ? 48.448 20.600 -42.139 1.00 24.78 917 ARG A N 1
ATOM 7211 C CA . ARG A 1 917 ? 48.867 20.473 -40.728 1.00 24.78 917 ARG A CA 1
ATOM 7212 C C . ARG A 1 917 ? 48.204 21.542 -39.850 1.00 24.78 917 ARG A C 1
ATOM 7214 O O . ARG A 1 917 ? 48.564 22.713 -39.960 1.00 24.78 917 ARG A O 1
ATOM 7221 N N . PRO A 1 918 ? 47.297 21.172 -38.928 1.00 28.81 918 PRO A N 1
ATOM 7222 C CA . PRO A 1 918 ? 47.095 21.943 -37.709 1.00 28.81 918 PRO A CA 1
ATOM 7223 C C . PRO A 1 918 ? 48.365 21.856 -36.848 1.00 28.81 918 PRO A C 1
ATOM 7225 O O . PRO A 1 918 ? 49.028 20.819 -36.814 1.00 28.81 918 PRO A O 1
ATOM 7228 N N . SER A 1 919 ? 48.688 22.912 -36.102 1.00 25.83 919 SER A N 1
ATOM 7229 C CA . SER A 1 919 ? 49.617 22.803 -34.970 1.00 25.83 919 SER A CA 1
ATOM 7230 C C . SER A 1 919 ? 49.003 21.929 -33.855 1.00 25.83 919 SER A C 1
ATOM 7232 O O . SER A 1 919 ? 47.777 21.778 -33.823 1.00 25.83 919 SER A O 1
ATOM 7234 N N . PRO A 1 920 ? 49.801 21.344 -32.934 1.00 29.83 920 PRO A N 1
ATOM 7235 C CA . PRO A 1 920 ? 49.329 20.368 -31.938 1.00 29.83 920 PRO A CA 1
ATOM 7236 C C . PRO A 1 920 ? 48.514 20.993 -30.781 1.00 29.83 920 PRO A C 1
ATOM 7238 O O . PRO A 1 920 ? 48.825 20.842 -29.599 1.00 29.83 920 PRO A O 1
ATOM 7241 N N . VAL A 1 921 ? 47.426 21.694 -31.111 1.00 33.72 921 VAL A N 1
ATOM 7242 C CA . VAL A 1 921 ? 46.442 22.230 -30.161 1.00 33.72 921 VAL A CA 1
ATOM 7243 C C . VAL A 1 921 ? 45.583 21.073 -29.656 1.00 33.72 921 VAL A C 1
ATOM 7245 O O . VAL A 1 921 ? 44.658 20.619 -30.327 1.00 33.72 921 VAL A O 1
ATOM 7248 N N . SER A 1 922 ? 45.934 20.559 -28.479 1.00 37.12 922 SER A N 1
ATOM 7249 C CA . SER A 1 922 ? 45.538 19.212 -28.078 1.00 37.12 922 SER A CA 1
ATOM 7250 C C . SER A 1 922 ? 44.274 19.143 -27.205 1.00 37.12 922 SER A C 1
ATOM 7252 O O . SER A 1 922 ? 44.038 19.959 -26.301 1.00 37.12 922 SER A O 1
ATOM 7254 N N . PHE A 1 923 ? 43.448 18.135 -27.490 1.00 40.00 923 PHE A N 1
ATOM 7255 C CA . PHE A 1 923 ? 42.288 17.729 -26.697 1.00 40.00 923 PHE A CA 1
ATOM 7256 C C . PHE A 1 923 ? 42.685 16.573 -25.775 1.00 40.00 923 PHE A C 1
ATOM 7258 O O . PHE A 1 923 ? 43.568 15.799 -26.105 1.00 40.00 923 PHE A O 1
ATOM 7265 N N . ASP A 1 924 ? 42.092 16.514 -24.593 1.00 43.41 924 ASP A N 1
ATOM 7266 C CA . ASP A 1 924 ? 42.494 15.648 -23.480 1.00 43.41 924 ASP A CA 1
ATOM 7267 C C . ASP A 1 924 ? 41.286 14.835 -22.985 1.00 43.41 924 ASP A C 1
ATOM 7269 O O . ASP A 1 924 ? 40.154 15.183 -23.329 1.00 43.41 924 ASP A O 1
ATOM 7273 N N . VAL A 1 925 ? 41.477 13.836 -22.116 1.00 39.62 925 VAL A N 1
ATOM 7274 C CA . VAL A 1 925 ? 40.376 13.172 -21.385 1.00 39.62 925 VAL A CA 1
ATOM 7275 C C . VAL A 1 925 ? 39.448 14.205 -20.732 1.00 39.62 925 VAL A C 1
ATOM 7277 O O . VAL A 1 925 ? 38.231 14.135 -20.897 1.00 39.62 925 VAL A O 1
ATOM 7280 N N . THR A 1 926 ? 40.013 15.240 -20.103 1.00 41.31 926 THR A N 1
ATOM 7281 C CA . THR A 1 926 ? 39.276 16.381 -19.532 1.00 41.31 926 THR A CA 1
ATOM 7282 C C . THR A 1 926 ? 38.399 17.081 -20.574 1.00 41.31 926 THR A C 1
ATOM 7284 O O . THR A 1 926 ? 37.315 17.556 -20.254 1.00 41.31 926 THR A O 1
ATOM 7287 N N . ALA A 1 927 ? 38.823 17.118 -21.841 1.00 42.34 927 ALA A N 1
ATOM 7288 C CA . ALA A 1 927 ? 38.061 17.705 -22.939 1.00 42.34 927 ALA A CA 1
ATOM 7289 C C . ALA A 1 927 ? 37.021 16.744 -23.543 1.00 42.34 927 ALA A C 1
ATOM 7291 O O . ALA A 1 927 ? 35.985 17.218 -23.993 1.00 42.34 927 ALA A O 1
ATOM 7292 N N . VAL A 1 928 ? 37.224 15.420 -23.510 1.00 43.44 928 VAL A N 1
ATOM 7293 C CA . VAL A 1 928 ? 36.165 14.443 -23.845 1.00 43.44 928 VAL A CA 1
ATOM 7294 C C . VAL A 1 928 ? 35.044 14.516 -22.805 1.00 43.44 928 VAL A C 1
ATOM 7296 O O . VAL A 1 928 ? 33.867 14.602 -23.164 1.00 43.44 928 VAL A O 1
ATOM 7299 N N . ILE A 1 929 ? 35.408 14.589 -21.521 1.00 44.38 929 ILE A N 1
ATOM 7300 C CA . ILE A 1 929 ? 34.476 14.813 -20.409 1.00 44.38 929 ILE A CA 1
ATOM 7301 C C . ILE A 1 929 ? 33.784 16.171 -20.566 1.00 44.38 929 ILE A C 1
ATOM 7303 O O . ILE A 1 929 ? 32.556 16.223 -20.564 1.00 44.38 929 ILE A O 1
ATOM 7307 N N . ALA A 1 930 ? 34.533 17.257 -20.787 1.00 42.47 930 ALA A N 1
ATOM 7308 C CA . ALA A 1 930 ? 33.958 18.591 -20.951 1.00 42.47 930 ALA A CA 1
ATOM 7309 C C . ALA A 1 930 ? 33.086 18.723 -22.209 1.00 42.47 930 ALA A C 1
ATOM 7311 O O . ALA A 1 930 ? 32.072 19.401 -22.137 1.00 42.47 930 ALA A O 1
ATOM 7312 N N . CYS A 1 931 ? 33.393 18.068 -23.335 1.00 42.44 931 CYS A N 1
ATOM 7313 C CA . CYS A 1 931 ? 32.498 18.037 -24.499 1.00 42.44 931 CYS A CA 1
ATOM 7314 C C . CYS A 1 931 ? 31.211 17.260 -24.194 1.00 42.44 931 CYS A C 1
ATOM 7316 O O . CYS A 1 931 ? 30.123 17.746 -24.490 1.00 42.44 931 CYS A O 1
ATOM 7318 N N . THR A 1 932 ? 31.315 16.097 -23.549 1.00 43.84 932 THR A N 1
ATOM 7319 C CA . THR A 1 932 ? 30.152 15.272 -23.178 1.00 43.84 932 THR A CA 1
ATOM 7320 C C . THR A 1 932 ? 29.242 16.008 -22.185 1.00 43.84 932 THR A C 1
ATOM 7322 O O . THR A 1 932 ? 28.035 16.106 -22.399 1.00 43.84 932 THR A O 1
ATOM 7325 N N . ALA A 1 933 ? 29.825 16.623 -21.152 1.00 41.94 933 ALA A N 1
ATOM 7326 C CA . ALA A 1 933 ? 29.120 17.464 -20.187 1.00 41.94 933 ALA A CA 1
ATOM 7327 C C . ALA A 1 933 ? 28.643 18.800 -20.789 1.00 41.94 933 ALA A C 1
ATOM 7329 O O . ALA A 1 933 ? 27.618 19.329 -20.371 1.00 41.94 933 ALA A O 1
ATOM 7330 N N . ALA A 1 934 ? 29.326 19.353 -21.797 1.00 39.22 934 ALA A N 1
ATOM 7331 C CA . ALA A 1 934 ? 28.874 20.561 -22.484 1.00 39.22 934 ALA A CA 1
ATOM 7332 C C . ALA A 1 934 ? 27.722 20.295 -23.463 1.00 39.22 934 ALA A C 1
ATOM 7334 O O . ALA A 1 934 ? 26.937 21.203 -23.713 1.00 39.22 934 ALA A O 1
ATOM 7335 N N . ILE A 1 935 ? 27.560 19.084 -23.992 1.00 44.66 935 ILE A N 1
ATOM 7336 C CA . ILE A 1 935 ? 26.401 18.768 -24.840 1.00 44.66 935 ILE A CA 1
ATOM 7337 C C . ILE A 1 935 ? 25.153 18.445 -23.982 1.00 44.66 935 ILE A C 1
ATOM 7339 O O . ILE A 1 935 ? 24.056 18.330 -24.522 1.00 44.66 935 ILE A O 1
ATOM 7343 N N . ALA A 1 936 ? 25.270 18.433 -22.640 1.00 43.81 936 ALA A N 1
ATOM 7344 C CA . ALA A 1 936 ? 24.136 18.508 -21.708 1.00 43.81 936 ALA A CA 1
ATOM 7345 C C . ALA A 1 936 ? 23.193 19.667 -22.068 1.00 43.81 936 ALA A C 1
ATOM 7347 O O . ALA A 1 936 ? 23.499 20.847 -21.860 1.00 43.81 936 ALA A O 1
ATOM 7348 N N . ARG A 1 937 ? 22.031 19.308 -22.625 1.00 48.88 937 ARG A N 1
ATOM 7349 C CA . ARG A 1 937 ? 21.002 20.252 -23.063 1.00 48.88 937 ARG A CA 1
ATOM 7350 C C . ARG A 1 937 ? 20.178 20.702 -21.852 1.00 48.88 937 ARG A C 1
ATOM 7352 O O . ARG A 1 937 ? 19.699 19.820 -21.135 1.00 48.88 937 ARG A O 1
ATOM 7359 N N . PRO A 1 938 ? 19.885 22.004 -21.668 1.00 37.66 938 PRO A N 1
ATOM 7360 C CA . PRO A 1 938 ? 18.912 22.457 -20.665 1.00 37.66 938 PRO A CA 1
ATOM 7361 C C . PRO A 1 938 ? 17.528 21.802 -20.835 1.00 37.66 938 PRO A C 1
ATOM 7363 O O . PRO A 1 938 ? 16.833 21.526 -19.863 1.00 37.66 938 PRO A O 1
ATOM 7366 N N . THR A 1 939 ? 17.163 21.447 -22.072 1.00 42.56 939 THR A N 1
ATOM 7367 C CA . THR A 1 939 ? 15.928 20.718 -22.393 1.00 42.56 939 THR A CA 1
ATOM 7368 C C . THR A 1 939 ? 15.909 19.260 -21.914 1.00 42.56 939 THR A C 1
ATOM 7370 O O . THR A 1 939 ? 14.839 18.660 -21.910 1.00 42.56 939 THR A O 1
ATOM 7373 N N . THR A 1 940 ? 17.036 18.666 -21.495 1.00 43.16 940 THR A N 1
ATOM 7374 C CA . THR A 1 940 ? 17.068 17.297 -20.924 1.00 43.16 940 THR A CA 1
ATOM 7375 C C . THR A 1 940 ? 16.299 17.264 -19.608 1.00 43.16 940 THR A C 1
ATOM 7377 O O . THR A 1 940 ? 15.406 16.440 -19.422 1.00 43.16 940 THR A O 1
ATOM 7380 N N . THR A 1 941 ? 16.604 18.239 -18.750 1.00 40.84 941 THR A N 1
ATOM 7381 C CA . THR A 1 941 ? 15.905 18.582 -17.512 1.00 40.84 941 THR A CA 1
ATOM 7382 C C . THR A 1 941 ? 14.404 18.677 -17.783 1.00 40.84 941 THR A C 1
ATOM 7384 O O . THR A 1 941 ? 13.625 17.874 -17.275 1.00 40.84 941 THR A O 1
ATOM 7387 N N . ALA A 1 942 ? 14.022 19.574 -18.697 1.00 37.03 942 ALA A N 1
ATOM 7388 C CA . ALA A 1 942 ? 12.636 19.841 -19.068 1.00 37.03 942 ALA A CA 1
ATOM 7389 C C . ALA A 1 942 ? 11.909 18.620 -19.675 1.00 37.03 942 ALA A C 1
ATOM 7391 O O . ALA A 1 942 ? 10.713 18.461 -19.471 1.00 37.03 942 ALA A O 1
ATOM 7392 N N . THR A 1 943 ? 12.619 17.721 -20.369 1.00 40.38 943 THR A N 1
ATOM 7393 C CA . THR A 1 943 ? 12.067 16.470 -20.934 1.00 40.38 943 THR A CA 1
ATOM 7394 C C . THR A 1 943 ? 11.734 15.457 -19.838 1.00 40.38 943 THR A C 1
ATOM 7396 O O . THR A 1 943 ? 10.628 14.921 -19.818 1.00 40.38 943 THR A O 1
ATOM 7399 N N . MET A 1 944 ? 12.670 15.215 -18.911 1.00 40.38 944 MET A N 1
ATOM 7400 C CA . MET A 1 944 ? 12.464 14.311 -17.768 1.00 40.38 944 MET A CA 1
ATOM 7401 C C . MET A 1 944 ? 11.313 14.797 -16.883 1.00 40.38 944 MET A C 1
ATOM 7403 O O . MET A 1 944 ? 10.471 14.005 -16.464 1.00 40.38 944 MET A O 1
ATOM 7407 N N . ILE A 1 945 ? 11.248 16.112 -16.660 1.00 38.19 945 ILE A N 1
ATOM 7408 C CA . ILE A 1 945 ? 10.152 16.750 -15.939 1.00 38.19 945 ILE A CA 1
ATOM 7409 C C . ILE A 1 945 ? 8.830 16.623 -16.707 1.00 38.19 945 ILE A C 1
ATOM 7411 O O . ILE A 1 945 ? 7.848 16.170 -16.135 1.00 38.19 945 ILE A O 1
ATOM 7415 N N . ALA A 1 946 ? 8.779 16.990 -17.992 1.00 37.25 946 ALA A N 1
ATOM 7416 C CA . ALA A 1 946 ? 7.540 16.963 -18.772 1.00 37.25 946 ALA A CA 1
ATOM 7417 C C . ALA A 1 946 ? 6.935 15.554 -18.872 1.00 37.25 946 ALA A C 1
ATOM 7419 O O . ALA A 1 946 ? 5.714 15.426 -18.835 1.00 37.25 946 ALA A O 1
ATOM 7420 N N . GLY A 1 947 ? 7.767 14.506 -18.928 1.00 37.16 947 GLY A N 1
ATOM 7421 C CA . GLY A 1 947 ? 7.312 13.120 -18.803 1.00 37.16 947 GLY A CA 1
ATOM 7422 C C . GLY A 1 947 ? 6.616 12.854 -17.463 1.00 37.16 947 GLY A C 1
ATOM 7423 O O . GLY A 1 947 ? 5.481 12.388 -17.448 1.00 37.16 947 GLY A O 1
ATOM 7424 N N . ALA A 1 948 ? 7.248 13.230 -16.345 1.00 37.91 948 ALA A N 1
ATOM 7425 C CA . ALA A 1 948 ? 6.668 13.067 -15.010 1.00 37.91 948 ALA A CA 1
ATOM 7426 C C . ALA A 1 948 ? 5.394 13.914 -14.798 1.00 37.91 948 ALA A C 1
ATOM 7428 O O . ALA A 1 948 ? 4.415 13.433 -14.235 1.00 37.91 948 ALA A O 1
ATOM 7429 N N . CYS A 1 949 ? 5.362 15.155 -15.289 1.00 34.84 949 CYS A N 1
ATOM 7430 C CA . CYS A 1 949 ? 4.210 16.050 -15.151 1.00 34.84 949 CYS A CA 1
ATOM 7431 C C . CYS A 1 949 ? 3.034 15.668 -16.065 1.00 34.84 949 CYS A C 1
ATOM 7433 O O . CYS A 1 949 ? 1.882 15.911 -15.707 1.00 34.84 949 CYS A O 1
ATOM 7435 N N . ALA A 1 950 ? 3.286 15.015 -17.207 1.00 36.09 950 ALA A N 1
ATOM 7436 C CA . ALA A 1 950 ? 2.228 14.455 -18.051 1.00 36.09 950 ALA A CA 1
ATOM 7437 C C . ALA A 1 950 ? 1.426 13.342 -17.345 1.00 36.09 950 ALA A C 1
ATOM 7439 O O . ALA A 1 950 ? 0.284 13.084 -17.720 1.00 36.09 950 ALA A O 1
ATOM 7440 N N . HIS A 1 951 ? 1.973 12.719 -16.293 1.00 44.97 951 HIS A N 1
ATOM 7441 C CA . HIS A 1 951 ? 1.275 11.711 -15.484 1.00 44.97 951 HIS A CA 1
ATOM 7442 C C . HIS A 1 951 ? 0.253 12.298 -14.484 1.00 44.97 951 HIS A C 1
ATOM 7444 O O . HIS A 1 951 ? -0.427 11.534 -13.798 1.00 44.97 951 HIS A O 1
ATOM 7450 N N . GLY A 1 952 ? 0.107 13.631 -14.423 1.00 30.28 952 GLY A N 1
ATOM 7451 C CA . GLY A 1 952 ? -0.867 14.336 -13.577 1.00 30.28 952 GLY A CA 1
ATOM 7452 C C . GLY A 1 952 ? -1.804 15.298 -14.324 1.00 30.28 952 GLY A C 1
ATOM 7453 O O . GLY A 1 952 ? -2.340 16.205 -13.696 1.00 30.28 952 GLY A O 1
ATOM 7454 N N . GLY A 1 953 ? -1.966 15.170 -15.652 1.00 27.47 953 GLY A N 1
ATOM 7455 C CA . GLY A 1 953 ? -2.561 16.231 -16.485 1.00 27.47 953 GLY A CA 1
ATOM 7456 C C . GLY A 1 953 ? -3.558 15.798 -17.567 1.00 27.47 953 GLY A C 1
ATOM 7457 O O . GLY A 1 953 ? -3.262 15.949 -18.749 1.00 27.47 953 GLY A O 1
ATOM 7458 N N . ARG A 1 954 ? -4.750 15.326 -17.170 1.00 27.77 954 ARG A N 1
ATOM 7459 C CA . ARG A 1 954 ? -6.019 15.260 -17.944 1.00 27.77 954 ARG A CA 1
ATOM 7460 C C . ARG A 1 954 ? -7.142 14.914 -16.941 1.00 27.77 954 ARG A C 1
ATOM 7462 O O . ARG A 1 954 ? -6.908 14.057 -16.103 1.00 27.77 954 ARG A O 1
ATOM 7469 N N . THR A 1 955 ? -8.332 15.520 -16.925 1.00 25.38 955 THR A N 1
ATOM 7470 C CA . THR A 1 955 ? -9.001 16.436 -17.874 1.00 25.38 955 THR A CA 1
ATOM 7471 C C . THR A 1 955 ? -9.737 17.578 -17.161 1.00 25.38 955 THR A C 1
ATOM 7473 O O . THR A 1 955 ? -10.577 17.313 -16.306 1.00 25.38 955 THR A O 1
ATOM 7476 N N . THR A 1 956 ? -9.554 18.825 -17.602 1.00 23.64 956 THR A N 1
ATOM 7477 C CA . THR A 1 956 ? -10.534 19.907 -17.388 1.00 23.64 956 THR A CA 1
ATOM 7478 C C . THR A 1 956 ? -11.468 19.990 -18.595 1.00 23.64 956 THR A C 1
ATOM 7480 O O . THR A 1 956 ? -11.140 20.585 -19.621 1.00 23.64 956 THR A O 1
ATOM 7483 N N . LEU A 1 957 ? -12.633 19.350 -18.488 1.00 25.34 957 LEU A N 1
ATOM 7484 C CA . LEU A 1 957 ? -13.720 19.493 -19.457 1.00 25.34 957 LEU A CA 1
ATOM 7485 C C . LEU A 1 957 ? -14.479 20.804 -19.195 1.00 25.34 957 LEU A C 1
ATOM 7487 O O . LEU A 1 957 ? -14.797 21.111 -18.055 1.00 25.34 957 LEU A O 1
ATOM 7491 N N . HIS A 1 958 ? -14.740 21.549 -20.271 1.00 23.95 958 HIS A N 1
ATOM 7492 C CA . HIS A 1 958 ? -15.609 22.728 -20.380 1.00 23.95 958 HIS A CA 1
ATOM 7493 C C . HIS A 1 958 ? -15.716 23.716 -19.197 1.00 23.95 958 HIS A C 1
ATOM 7495 O O . HIS A 1 958 ? -16.511 23.549 -18.280 1.00 23.95 958 HIS A O 1
ATOM 7501 N N . GLN A 1 959 ? -15.157 24.911 -19.413 1.00 24.11 959 GLN A N 1
ATOM 7502 C CA . GLN A 1 959 ? -15.985 26.117 -19.322 1.00 24.11 959 GLN A CA 1
ATOM 7503 C C . GLN A 1 959 ? -16.187 26.694 -20.729 1.00 24.11 959 GLN A C 1
ATOM 7505 O O . GLN A 1 959 ? -15.229 26.998 -21.439 1.00 24.11 959 GLN A O 1
ATOM 7510 N N . ARG A 1 960 ? -17.448 26.828 -21.143 1.00 24.80 960 ARG A N 1
ATOM 7511 C CA . ARG A 1 960 ? -17.888 27.674 -22.260 1.00 24.80 960 ARG A CA 1
ATOM 7512 C C . ARG A 1 960 ? -19.248 28.250 -21.859 1.00 24.80 960 ARG A C 1
ATOM 7514 O O . ARG A 1 960 ? -20.041 27.524 -21.270 1.00 24.80 960 ARG A O 1
ATOM 7521 N N . HIS A 1 961 ? -19.464 29.543 -22.097 1.00 26.84 961 HIS A N 1
ATOM 7522 C CA . HIS A 1 961 ? -20.596 30.283 -21.524 1.00 26.84 961 HIS A CA 1
ATOM 7523 C C . HIS A 1 961 ? -21.978 29.775 -21.951 1.00 26.84 961 HIS A C 1
ATOM 7525 O O . HIS A 1 961 ? -22.138 29.145 -22.998 1.00 26.84 961 HIS A O 1
ATOM 7531 N N . GLU A 1 962 ? -22.972 30.105 -21.124 1.00 26.41 962 GLU A N 1
ATOM 7532 C CA . GLU A 1 962 ? -24.369 29.713 -21.288 1.00 26.41 962 GLU A CA 1
ATOM 7533 C C . GLU A 1 962 ? -25.007 30.276 -22.568 1.00 26.41 962 GLU A C 1
ATOM 7535 O O . GLU A 1 962 ? -24.659 31.366 -23.030 1.00 26.41 962 GLU A O 1
ATOM 7540 N N . ARG A 1 963 ? -26.076 29.615 -23.037 1.00 25.86 963 ARG A N 1
ATOM 7541 C CA . ARG A 1 963 ? -27.323 30.320 -23.384 1.00 25.86 963 ARG A CA 1
ATOM 7542 C C . ARG A 1 963 ? -28.541 29.392 -23.397 1.00 25.86 963 ARG A C 1
ATOM 7544 O O . ARG A 1 963 ? -28.511 28.300 -23.950 1.00 25.86 963 ARG A O 1
ATOM 7551 N N . ASN A 1 964 ? -29.612 29.880 -22.780 1.00 28.11 964 ASN A N 1
ATOM 7552 C CA . ASN A 1 964 ? -30.886 29.201 -22.532 1.00 28.11 964 ASN A CA 1
ATOM 7553 C C . ASN A 1 964 ? -31.557 28.617 -23.790 1.00 28.11 964 ASN A C 1
ATOM 7555 O O . ASN A 1 964 ? -31.717 29.346 -24.772 1.00 28.11 964 ASN A O 1
ATOM 7559 N N . ARG A 1 965 ? -32.140 27.410 -23.674 1.00 26.97 965 ARG A N 1
ATOM 7560 C CA . ARG A 1 965 ? -33.606 27.167 -23.751 1.00 26.97 965 ARG A CA 1
ATOM 7561 C C . ARG A 1 965 ? -33.973 25.678 -23.603 1.00 26.97 965 ARG A C 1
ATOM 7563 O O . ARG A 1 965 ? -33.216 24.800 -23.989 1.00 26.97 965 ARG A O 1
ATOM 7570 N N . ALA A 1 966 ? -35.177 25.442 -23.089 1.00 23.19 966 ALA A N 1
ATOM 7571 C CA . ALA A 1 966 ? -35.936 24.184 -23.062 1.00 23.19 966 ALA A CA 1
ATOM 7572 C C . ALA A 1 966 ? -37.441 24.554 -23.204 1.00 23.19 966 ALA A C 1
ATOM 7574 O O . ALA A 1 966 ? -37.722 25.761 -23.199 1.00 23.19 966 ALA A O 1
ATOM 7575 N N . PRO A 1 967 ? -38.420 23.621 -23.261 1.00 49.69 967 PRO A N 1
ATOM 7576 C CA . PRO A 1 967 ? -38.356 22.153 -23.409 1.00 49.69 967 PRO A CA 1
ATOM 7577 C C . PRO A 1 967 ? -39.197 21.612 -24.605 1.00 49.69 967 PRO A C 1
ATOM 7579 O O . PRO A 1 967 ? -39.920 22.377 -25.240 1.00 49.69 967 PRO A O 1
ATOM 7582 N N . ALA A 1 968 ? -39.175 20.294 -24.877 1.00 26.39 968 ALA A N 1
ATOM 7583 C CA . ALA A 1 968 ? -40.175 19.612 -25.727 1.00 26.39 968 ALA A CA 1
ATOM 7584 C C . ALA A 1 968 ? -40.324 18.095 -25.427 1.00 26.39 968 ALA A C 1
ATOM 7586 O O . ALA A 1 968 ? -39.380 17.443 -24.991 1.00 26.39 968 ALA A O 1
ATOM 7587 N N . VAL A 1 969 ? -41.537 17.580 -25.659 1.00 26.00 969 VAL A N 1
ATOM 7588 C CA . VAL A 1 969 ? -42.142 16.278 -25.273 1.00 26.00 969 VAL A CA 1
ATOM 7589 C C . VAL A 1 969 ? -41.829 15.133 -26.293 1.00 26.00 969 VAL A C 1
ATOM 7591 O O . VAL A 1 969 ? -41.585 15.457 -27.454 1.00 26.00 969 VAL A O 1
ATOM 7594 N N . PRO A 1 970 ? -41.828 13.825 -25.915 1.00 39.56 970 PRO A N 1
ATOM 7595 C CA . PRO A 1 970 ? -41.705 12.640 -26.821 1.00 39.56 970 PRO A CA 1
ATOM 7596 C C . PRO A 1 970 ? -43.097 12.186 -27.375 1.00 39.56 970 PRO A C 1
ATOM 7598 O O . PRO A 1 970 ? -44.007 13.010 -27.274 1.00 39.56 970 PRO A O 1
ATOM 7601 N N . PRO A 1 971 ? -43.392 10.945 -27.879 1.00 39.59 971 PRO A N 1
ATOM 7602 C CA . PRO A 1 971 ? -42.629 9.725 -28.282 1.00 39.59 971 PRO A CA 1
ATOM 7603 C C . PRO A 1 971 ? -42.987 9.327 -29.768 1.00 39.59 971 PRO A C 1
ATOM 7605 O O . PRO A 1 971 ? -43.051 10.273 -30.552 1.00 39.59 971 PRO A O 1
ATOM 7608 N N . PRO A 1 972 ? -43.339 8.083 -30.234 1.00 44.12 972 PRO A N 1
ATOM 7609 C CA . PRO A 1 972 ? -43.004 6.668 -29.894 1.00 44.12 972 PRO A CA 1
ATOM 7610 C C . PRO A 1 972 ? -42.673 5.712 -31.106 1.00 44.12 972 PRO A C 1
ATOM 7612 O O . PRO A 1 972 ? -42.789 6.099 -32.259 1.00 44.12 972 PRO A O 1
ATOM 7615 N N . LEU A 1 973 ? -42.400 4.422 -30.799 1.00 26.67 973 LEU A N 1
ATOM 7616 C CA . LEU A 1 973 ? -42.767 3.158 -31.520 1.00 26.67 973 LEU A CA 1
ATOM 7617 C C . LEU A 1 973 ? -42.375 2.851 -32.994 1.00 26.67 973 LEU A C 1
ATOM 7619 O O . LEU A 1 973 ? -42.894 3.473 -33.910 1.00 26.67 973 LEU A O 1
ATOM 7623 N N . GLN A 1 974 ? -41.652 1.727 -33.184 1.00 25.73 974 GLN A N 1
ATOM 7624 C CA . GLN A 1 974 ? -41.895 0.531 -34.055 1.00 25.73 974 GLN A CA 1
ATOM 7625 C C . GLN A 1 974 ? -40.616 -0.370 -33.982 1.00 25.73 974 GLN A C 1
ATOM 7627 O O . GLN A 1 974 ? -39.548 0.171 -33.713 1.00 25.73 974 GLN A O 1
ATOM 7632 N N . ALA A 1 975 ? -40.593 -1.718 -33.961 1.00 26.22 975 ALA A N 1
ATOM 7633 C CA . ALA A 1 975 ? -41.312 -2.793 -34.682 1.00 26.22 975 ALA A CA 1
ATOM 7634 C C . ALA A 1 975 ? -40.872 -2.918 -36.163 1.00 26.22 975 ALA A C 1
ATOM 7636 O O . ALA A 1 975 ? -40.793 -1.896 -36.831 1.00 26.22 975 ALA A O 1
ATOM 7637 N N . ALA A 1 976 ? -40.590 -4.094 -36.740 1.00 26.56 976 ALA A N 1
ATOM 7638 C CA . ALA A 1 976 ? -40.434 -5.461 -36.206 1.00 26.56 976 ALA A CA 1
ATOM 7639 C C . ALA A 1 976 ? -39.476 -6.254 -37.142 1.00 26.56 976 ALA A C 1
ATOM 7641 O O . ALA A 1 976 ? -38.554 -5.635 -37.663 1.00 26.56 976 ALA A O 1
ATOM 7642 N N . GLU A 1 977 ? -39.743 -7.552 -37.361 1.00 26.94 977 GLU A N 1
ATOM 7643 C CA . GLU A 1 977 ? -39.096 -8.471 -38.323 1.00 26.94 977 GLU A CA 1
ATOM 7644 C C . GLU A 1 977 ? -37.624 -8.823 -38.000 1.00 26.94 977 GLU A C 1
ATOM 7646 O O . GLU A 1 977 ? -36.853 -7.986 -37.542 1.00 26.94 977 GLU A O 1
ATOM 7651 N N . ASP A 1 978 ? -37.079 -10.015 -38.240 1.00 25.75 978 ASP A N 1
ATOM 7652 C CA . ASP A 1 978 ? -37.507 -11.420 -38.429 1.00 25.75 978 ASP A CA 1
ATOM 7653 C C . ASP A 1 978 ? -36.429 -12.037 -39.332 1.00 25.75 978 ASP A C 1
ATOM 7655 O O . ASP A 1 978 ? -36.130 -11.482 -40.383 1.00 25.75 978 ASP A O 1
ATOM 7659 N N . GLU A 1 979 ? -35.876 -13.188 -38.956 1.00 28.02 979 GLU A N 1
ATOM 7660 C CA . GLU A 1 979 ? -35.382 -14.189 -39.911 1.00 28.02 979 GLU A CA 1
ATOM 7661 C C . GLU A 1 979 ? -35.214 -15.527 -39.168 1.00 28.02 979 GLU A C 1
ATOM 7663 O O . GLU A 1 979 ? -34.604 -15.595 -38.095 1.00 28.02 979 GLU A O 1
ATOM 7668 N N . ARG A 1 980 ? -35.811 -16.590 -39.717 1.00 27.08 980 ARG A N 1
ATOM 7669 C CA . ARG A 1 980 ? -35.673 -17.984 -39.274 1.00 27.08 980 ARG A CA 1
ATOM 7670 C C . ARG A 1 980 ? -35.453 -18.866 -40.499 1.00 27.08 980 ARG A C 1
ATOM 7672 O O . ARG A 1 980 ? -36.300 -18.854 -41.382 1.00 27.08 980 ARG A O 1
ATOM 7679 N N . GLU A 1 981 ? -34.427 -19.702 -40.440 1.00 27.11 981 GLU A N 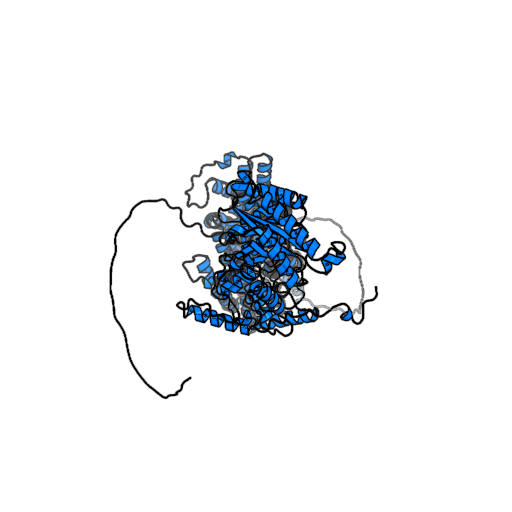1
ATOM 7680 C CA . GLU A 1 981 ? -34.308 -21.013 -41.102 1.00 27.11 981 GLU A CA 1
ATOM 7681 C C . GLU A 1 981 ? -33.651 -21.914 -40.009 1.00 27.11 981 GLU A C 1
ATOM 7683 O O . GLU A 1 981 ? -32.853 -21.404 -39.215 1.00 27.11 981 GLU A O 1
ATOM 7688 N N . GLU A 1 982 ? -34.093 -23.136 -39.668 1.00 26.83 982 GLU A N 1
ATOM 7689 C CA . GLU A 1 982 ? -34.218 -24.376 -40.479 1.00 26.83 982 GLU A CA 1
ATOM 7690 C C . GLU A 1 982 ? -32.835 -24.832 -41.009 1.00 26.83 982 GLU A C 1
ATOM 7692 O O . GLU A 1 982 ? -32.059 -23.992 -41.453 1.00 26.83 982 GLU A O 1
ATOM 7697 N N . GLU A 1 983 ? -32.377 -26.096 -40.974 1.00 27.61 983 GLU A N 1
ATOM 7698 C CA . GLU A 1 983 ? -32.838 -27.427 -40.481 1.00 27.61 983 GLU A CA 1
ATOM 7699 C C . GLU A 1 983 ? -31.553 -28.326 -40.327 1.00 27.61 983 GLU A C 1
ATOM 7701 O O . GLU A 1 983 ? -30.492 -27.897 -40.786 1.00 27.61 983 GLU A O 1
ATOM 7706 N N . ASP A 1 984 ? -31.440 -29.532 -39.734 1.00 27.11 984 ASP A N 1
ATOM 7707 C CA . ASP A 1 984 ? -32.285 -30.484 -38.966 1.00 27.11 984 ASP A CA 1
ATOM 7708 C C . ASP A 1 984 ? -31.339 -31.432 -38.126 1.00 27.11 984 ASP A C 1
ATOM 7710 O O . ASP A 1 984 ? -30.187 -31.081 -37.870 1.00 27.11 984 ASP A O 1
ATOM 7714 N N . GLU A 1 985 ? -31.796 -32.642 -37.754 1.00 28.31 985 GLU A N 1
ATOM 7715 C CA . GLU A 1 985 ? -31.088 -33.871 -37.316 1.00 28.31 985 GLU A CA 1
ATOM 7716 C C . GLU A 1 985 ? -30.607 -33.986 -35.842 1.00 28.31 985 GLU A C 1
ATOM 7718 O O . GLU A 1 985 ? -29.456 -33.741 -35.490 1.00 28.31 985 GLU A O 1
ATOM 7723 N N . SER A 1 986 ? -31.530 -34.439 -34.972 1.00 27.67 986 SER A N 1
ATOM 7724 C CA . SER A 1 986 ? -31.594 -35.794 -34.339 1.00 27.67 986 SER A CA 1
ATOM 7725 C C . SER A 1 986 ? -30.274 -36.555 -33.987 1.00 27.67 986 SER A C 1
ATOM 7727 O O . SER A 1 986 ? -29.310 -36.488 -34.736 1.00 27.67 986 SER A O 1
ATOM 7729 N N . ASP A 1 987 ? -30.130 -37.403 -32.947 1.00 29.31 987 ASP A N 1
ATOM 7730 C CA . ASP A 1 987 ? -31.080 -38.132 -32.069 1.00 29.31 987 ASP A CA 1
ATOM 7731 C C . ASP A 1 987 ? -30.360 -38.728 -30.796 1.00 29.31 987 ASP A C 1
ATOM 7733 O O . ASP A 1 987 ? -29.136 -38.688 -30.696 1.00 29.31 987 ASP A O 1
ATOM 7737 N N . GLN A 1 988 ? -31.116 -39.367 -29.881 1.00 28.77 988 GLN A N 1
ATOM 7738 C CA . GLN A 1 988 ? -30.736 -40.425 -28.892 1.00 28.77 988 GLN A CA 1
ATOM 7739 C C . GLN A 1 988 ? -30.185 -40.086 -27.479 1.00 28.77 988 GLN A C 1
ATOM 7741 O O . GLN A 1 988 ? -29.023 -40.298 -27.142 1.00 28.77 988 GLN A O 1
ATOM 7746 N N . SER A 1 989 ? -31.135 -39.744 -26.595 1.00 29.62 989 SER A N 1
ATOM 7747 C CA . SER A 1 989 ? -31.531 -40.513 -25.381 1.00 29.62 989 SER A CA 1
ATOM 7748 C C . SER A 1 989 ? -30.536 -40.904 -24.257 1.00 29.62 989 SER A C 1
ATOM 7750 O O . SER A 1 989 ? -29.752 -41.838 -24.415 1.00 29.62 989 SER A O 1
ATOM 7752 N N . ALA A 1 990 ? -30.762 -40.347 -23.052 1.00 33.59 990 ALA A N 1
ATOM 7753 C CA . ALA A 1 990 ? -30.948 -41.024 -21.738 1.00 33.59 990 ALA A CA 1
ATOM 7754 C C . ALA A 1 990 ? -31.294 -39.926 -20.683 1.00 33.59 990 ALA A C 1
ATOM 7756 O O . ALA A 1 990 ? -30.640 -38.889 -20.693 1.00 33.59 990 ALA A O 1
ATOM 7757 N N . GLU A 1 991 ? -32.365 -39.930 -19.870 1.00 37.88 991 GLU A N 1
ATOM 7758 C CA . GLU A 1 991 ? -32.837 -40.899 -18.846 1.00 37.88 991 GLU A CA 1
ATOM 7759 C C . GLU A 1 991 ? -31.768 -41.227 -17.771 1.00 37.88 991 GLU A C 1
ATOM 7761 O O . GLU A 1 991 ? -30.694 -41.698 -18.125 1.00 37.88 991 GLU A O 1
ATOM 7766 N N . ARG A 1 992 ? -31.959 -41.026 -16.450 1.00 38.97 992 ARG A N 1
ATOM 7767 C CA . ARG A 1 992 ? -33.135 -40.666 -15.611 1.00 38.97 992 ARG A CA 1
ATOM 7768 C C . ARG A 1 992 ? -32.729 -39.948 -14.304 1.00 38.97 992 ARG A C 1
ATOM 7770 O O . ARG A 1 992 ? -31.593 -40.081 -13.866 1.00 38.97 992 ARG A O 1
ATOM 7777 N N . ASP A 1 993 ? -33.706 -39.254 -13.719 1.00 41.09 993 ASP A N 1
ATOM 7778 C CA . ASP A 1 993 ? -34.090 -39.163 -12.291 1.00 41.09 993 ASP A CA 1
ATOM 7779 C C . ASP A 1 993 ? -33.036 -39.432 -11.183 1.00 41.09 993 ASP A C 1
ATOM 7781 O O . ASP A 1 993 ? -32.685 -40.584 -10.928 1.00 41.09 993 ASP A O 1
ATOM 7785 N N . GLU A 1 994 ? -32.642 -38.385 -10.438 1.00 39.69 994 GLU A N 1
ATOM 7786 C CA . GLU A 1 994 ? -33.010 -38.148 -9.013 1.00 39.69 994 GLU A CA 1
ATOM 7787 C C . GLU A 1 994 ? -32.699 -36.694 -8.583 1.00 39.69 994 GLU A C 1
ATOM 7789 O O . GLU A 1 994 ? -31.679 -36.136 -9.053 1.00 39.69 994 GLU A O 1
#

Organism: Drechslerella dactyloides (NCBI:txid74499)

Nearest PDB structures (foldseek):
  3hq1-assembly1_A  TM=8.322E-01  e=3.869E-32  Mycobacterium tuberculosis H37Rv
  3hpx-assembly1_A  TM=9.594E-01  e=3.580E-29  Mycobacterium tuberculosis H37Rv
  3u6w-assembly1_B  TM=9.566E-01  e=4.743E-29  Mycobacterium tuberculosis H37Rv
  3hps-assembly1_A  TM=8.306E-01  e=1.457E-31  Mycobacterium tuberculosis H37Rv
  3fig-assembly1_A  TM=8.319E-01  e=1.930E-31  Mycobacterium tuberculosis